Protein AF-A0A0F9U0T8-F1 (afdb_monomer)

Solvent-accessible surface area (backbone atoms only — not comparable to full-atom values): 50665 Å² total; per-residue (Å²): 118,76,75,30,65,55,41,88,56,97,38,47,54,52,81,51,51,42,60,40,40,54,47,66,80,35,53,32,35,32,36,43,49,41,18,37,53,61,64,25,24,35,30,34,29,40,19,75,61,49,60,72,49,49,51,76,75,42,76,79,44,82,46,90,36,40,76,33,27,45,15,43,36,48,37,30,53,27,59,96,43,82,56,61,40,36,38,37,39,40,41,37,47,92,76,10,25,37,33,28,36,38,33,34,68,93,72,75,42,71,53,76,79,16,61,62,41,75,38,58,37,55,65,94,44,44,43,37,24,37,30,42,19,60,66,62,33,37,39,39,43,37,36,32,26,90,64,24,60,44,25,31,38,14,85,62,86,48,65,53,50,43,81,53,54,50,88,63,75,89,57,76,93,67,93,61,67,44,69,46,46,38,49,30,62,55,93,52,38,58,14,32,32,31,42,34,36,39,43,92,74,19,23,32,30,40,33,39,37,38,59,92,74,52,40,74,48,77,32,81,72,44,76,67,25,55,60,50,93,62,80,67,64,42,48,48,28,58,24,58,38,59,90,80,46,31,37,40,37,39,34,50,27,39,70,53,30,75,76,10,27,39,40,32,34,45,31,61,50,79,92,39,71,41,78,43,49,51,82,43,71,47,41,50,35,61,48,38,45,19,28,28,38,25,62,63,72,56,28,38,38,39,37,23,22,40,22,97,43,87,87,62,45,25,39,45,30,32,35,42,14,76,61,79,37,66,50,70,52,72,80,43,72,39,63,86,67,83,37,37,57,44,39,44,48,36,58,48,27,80,52,62,33,27,60,53,58,50,39,31,38,30,75,85,80,33,31,33,28,31,29,72,85,52,36,40,83,28,26,56,70,55,62,61,35,71,70,30,65,61,42,93,56,65,31,75,47,66,71,79,50,50,54,38,45,54,39,43,43,33,79,36,45,66,26,39,33,39,40,49,44,70,45,54,53,88,55,30,39,40,31,32,31,41,19,76,56,49,52,71,49,52,47,76,77,42,82,72,52,78,93,49,46,33,80,63,49,17,32,12,39,31,50,35,44,74,22,62,90,44,81,57,55,38,35,39,36,37,34,58,38,50,82,62,21,25,40,33,33,38,36,37,31,70,86,78,72,48,66,56,74,79,29,69,57,43,92,61,65,49,93,57,55,45,55,26,26,21,32,26,42,19,59,64,60,29,35,38,39,41,39,28,22,68,41,92,85,61,47,61,53,26,32,40,13,89,61,82,57,75,52,58,43,82,52,74,46,88,77,87,66,94,71,79,51,72,48,46,58,44,50,38,50,28,69,54,94,51,38,57,14,35,29,33,44,33,41,38,48,86,69,24,23,32,30,42,33,40,39,38,61,94,74,61,45,72,49,76,38,76,77,38,76,65,27,45,65,89,63,82,83,34,67,12,64,30,61,35,61,83,80,48,25,39,36,38,26,30,57,62,36,57,66,89,43,82,63,39,41,37,36,32,34,44,32,66,48,91,92,37,75,45,79,41,47,60,79,43,78,44,67,45,34,68,46,35,25,33,44,44,39,57,60,75,62,29,37,35,40,39,31,29,43,16,91,40,71,65,38,18,29,43,28,32,35,44,10,88,59,78,36,68,51,66,56,75,77,43,77,44,62,85,74,64,64,32,35,53,64,49,63,42,56,27,69,24,57,75,40,31,23,38,44,42,61,33,34,34,29,72,89,77,25,29,37,35,31,29,52,57,50,32,46,70,58,62,80,76,80,82,73,78,79,73,85,69,81,82,74,76,88,86,76,79,83,88,68,92,68,85,85,80,87,85,82,86,83,90,77,88,87,80,84,92,81,66,86,55,80,58,79,64,86,80,87,61,98,83,70,92,84,76,88,82,80,63,78,53,71,45,53,65,48,76,60,94,90,44,79,49,78,58,84,76,93,76,91,77,69,94,82,78,72,92,50,71,66,61,51,50,53,50,41,55,41,56,77,65,55,67,59,87,68,68,66,71,48,75,50,69,45,81,92,72,79,42,70,41,40,27,36,60,75,47,65,45,81,47,79,56,92,96,42,77,46,81,47,75,42,71,48,72,54,79,82,78,80,92,82,80,89,88,81,80,90,80,136

Secondary structure (DSSP, 8-state):
-PPEEEE--SSPB---SSS--EEESSSS-EEEEEEBSSTT-EEEEEESSTTSS----EEEE--S-B-SPPEEEEGGGSTT----EEEEEEEETTTTEEEEEEEETTTTEEPPPEEEE-S---SS--EEEEEE-TTS-EEEEEE-STT-EEEEEESSTTSS-EE---TTTTS---S--EEEEEE--SSSTT-EEEEEEETTTTEEEEEEEETTTTEEEEEEEES-----SSTTS--EEEEE-TTT--EEEEEE-SSSSTT--EEEEEESSTT-EEE---SBSS-SSEEEEEEEEETTTTEEEEEEEEESSTTTSEEEEEEEESSTTSS----EE--SS-B---EE-----S-SSEEE--EEEETTTTEEEE-GGG-EEE--S-SSPPPEEEE-S--GGGTTT---S--EEESSSSS-EEEEEE--SSSP-EEEEEESSTTSS----EE-SPSS--SS--EEEEEGGGSTT----EEEEEEEETTTTEEEEEEEETTTTEEPPPEES-SSPPSS-EEEEEEEE-TTS-EEEEEEES-SS--EEEEEESSTTSS-EEE--S--S------EEEEEE--SSSTT-EEEEEEETTTTEEEEEEEETTTTEEEEEEEETT---SS---EEEEE-TTT-PEEEEEE-S-TTSS-EEEEEEEEEETTEEEE---SEEESS---EEEEE-TTT--EEEEEEESSSTTSBEEEEEEESSTTSS--PPEEESSS--B-B---B----SSS--EE--EEEETTTTEEEE-TTSSEE--S-------S-----TT------SS-----------------EE-------TT--S------PEEEEEEETTEEEEE-------TTPPP-HHHHHHHHHHHHTT-SSS--EEEEEETTTTEEEEEEEEEEEEEEETTEEEEEEEEEEE------S-------

Structure (mmCIF, N/CA/C/O backbone):
data_AF-A0A0F9U0T8-F1
#
_entry.id   AF-A0A0F9U0T8-F1
#
loop_
_atom_site.group_PDB
_atom_site.id
_atom_site.type_symbol
_atom_site.label_atom_id
_atom_site.label_alt_id
_atom_site.label_comp_id
_atom_site.label_asym_id
_atom_site.label_entity_id
_atom_site.label_seq_id
_atom_site.pdbx_PDB_ins_code
_atom_site.Cartn_x
_atom_site.Cartn_y
_atom_site.Cartn_z
_atom_site.occupancy
_atom_site.B_iso_or_equiv
_atom_site.auth_seq_id
_atom_site.auth_comp_id
_atom_site.auth_asym_id
_atom_site.auth_atom_id
_atom_site.pdbx_PDB_model_num
ATOM 1 N N . MET A 1 1 ? 10.953 -20.177 -17.430 1.00 58.25 1 MET A N 1
ATOM 2 C CA . MET A 1 1 ? 10.716 -19.459 -18.706 1.00 58.25 1 MET A CA 1
ATOM 3 C C . MET A 1 1 ? 12.069 -19.108 -19.305 1.00 58.25 1 MET A C 1
ATOM 5 O O . MET A 1 1 ? 13.049 -19.269 -18.595 1.00 58.25 1 MET A O 1
ATOM 9 N N . ALA A 1 2 ? 12.143 -18.727 -20.580 1.00 75.94 2 ALA A N 1
ATOM 10 C CA . ALA A 1 2 ? 13.414 -18.411 -21.235 1.00 75.94 2 ALA A CA 1
ATOM 11 C C . ALA A 1 2 ? 13.893 -16.990 -20.896 1.00 75.94 2 ALA A C 1
ATOM 13 O O . ALA A 1 2 ? 13.066 -16.103 -20.690 1.00 75.94 2 ALA A O 1
ATOM 14 N N . ASP A 1 3 ? 15.212 -16.795 -20.885 1.00 82.81 3 ASP A N 1
ATOM 15 C CA . ASP A 1 3 ? 15.833 -15.470 -20.827 1.00 82.81 3 ASP A CA 1
ATOM 16 C C . ASP A 1 3 ? 15.392 -14.645 -22.058 1.00 82.81 3 ASP A C 1
ATOM 18 O O . ASP A 1 3 ? 15.389 -15.150 -23.185 1.00 82.81 3 ASP A O 1
ATOM 22 N N . VAL A 1 4 ? 15.009 -13.384 -21.850 1.00 88.00 4 VAL A N 1
ATOM 23 C CA . VAL A 1 4 ? 14.620 -12.430 -22.898 1.00 88.00 4 VAL A CA 1
ATOM 24 C C . VAL A 1 4 ? 15.841 -11.616 -23.304 1.00 88.00 4 VAL A C 1
ATOM 26 O O . VAL A 1 4 ? 16.481 -10.993 -22.461 1.00 88.00 4 VAL A O 1
ATOM 29 N N . THR A 1 5 ? 16.156 -11.586 -24.596 1.00 89.50 5 THR A N 1
ATOM 30 C CA . THR A 1 5 ? 17.213 -10.728 -25.143 1.00 89.50 5 THR A CA 1
ATOM 31 C C . THR A 1 5 ? 16.779 -9.257 -25.110 1.00 89.50 5 THR A C 1
ATOM 33 O O . THR A 1 5 ? 15.804 -8.881 -25.759 1.00 89.50 5 THR A O 1
ATOM 36 N N . VAL A 1 6 ? 17.517 -8.429 -24.371 1.00 85.88 6 VAL A N 1
ATOM 37 C CA . VAL A 1 6 ? 17.358 -6.967 -24.271 1.00 85.88 6 VAL A CA 1
ATOM 38 C C . VAL A 1 6 ? 18.005 -6.273 -25.468 1.00 85.88 6 VAL A C 1
ATOM 40 O O . VAL A 1 6 ? 17.409 -5.396 -26.087 1.00 85.88 6 VAL A O 1
ATOM 43 N N . ILE A 1 7 ? 19.221 -6.694 -25.824 1.00 84.88 7 ILE A N 1
ATOM 44 C CA . ILE A 1 7 ? 19.966 -6.178 -26.976 1.00 84.88 7 ILE A CA 1
ATOM 45 C C . ILE A 1 7 ? 20.243 -7.321 -27.938 1.00 84.88 7 ILE A C 1
ATOM 47 O O . ILE A 1 7 ? 20.835 -8.314 -27.543 1.00 84.88 7 ILE A O 1
ATOM 51 N N . ASN A 1 8 ? 19.865 -7.127 -29.200 1.00 75.50 8 ASN A N 1
ATOM 52 C CA . ASN A 1 8 ? 20.314 -7.924 -30.342 1.00 75.50 8 ASN A CA 1
ATOM 53 C C . ASN A 1 8 ? 20.898 -6.978 -31.404 1.00 75.50 8 ASN A C 1
ATOM 55 O O . ASN A 1 8 ? 20.446 -6.899 -32.549 1.00 75.50 8 ASN A O 1
ATOM 59 N N . ASP A 1 9 ? 21.831 -6.135 -30.971 1.00 75.25 9 ASP A N 1
ATOM 60 C CA . ASP A 1 9 ? 22.647 -5.340 -31.872 1.00 75.25 9 ASP A CA 1
ATOM 61 C C . ASP A 1 9 ? 23.782 -6.272 -32.301 1.00 75.25 9 ASP A C 1
ATOM 63 O O . ASP A 1 9 ? 24.577 -6.690 -31.475 1.00 75.25 9 ASP A O 1
ATOM 67 N N . SER A 1 10 ? 23.850 -6.652 -33.580 1.00 63.19 10 SER A N 1
ATOM 68 C CA . SER A 1 10 ? 24.855 -7.597 -34.123 1.00 63.19 10 SER A CA 1
ATOM 69 C C . SER A 1 10 ? 26.325 -7.173 -33.935 1.00 63.19 10 SER A C 1
ATOM 71 O O . SER A 1 10 ? 27.248 -7.827 -34.423 1.00 63.19 10 SER A O 1
ATOM 73 N N . SER A 1 11 ? 26.540 -6.040 -33.277 1.00 59.94 11 SER A N 1
ATOM 74 C CA . SER A 1 11 ? 27.818 -5.555 -32.819 1.00 59.94 11 SER A CA 1
ATOM 75 C C . SER A 1 11 ? 27.923 -5.781 -31.320 1.00 59.94 11 SER A C 1
ATOM 77 O O . SER A 1 11 ? 26.994 -5.456 -30.593 1.00 59.94 11 SER A O 1
ATOM 79 N N . SER A 1 12 ? 29.050 -6.329 -30.859 1.00 57.06 12 SER A N 1
ATOM 80 C CA . SER A 1 12 ? 29.287 -6.553 -29.432 1.00 57.06 12 SER A CA 1
ATOM 81 C C . SER A 1 12 ? 28.914 -5.309 -28.606 1.00 57.06 12 SER A C 1
ATOM 83 O O . SER A 1 12 ? 28.969 -4.196 -29.111 1.00 57.06 12 SER A O 1
ATOM 85 N N . VAL A 1 13 ? 28.497 -5.435 -27.351 1.00 60.84 13 VAL A N 1
ATOM 86 C CA . VAL A 1 13 ? 28.348 -4.268 -26.457 1.00 60.84 13 VAL A CA 1
ATOM 87 C C . VAL A 1 13 ? 29.540 -4.274 -25.521 1.00 60.84 13 VAL A C 1
ATOM 89 O O . VAL A 1 13 ? 30.016 -5.325 -25.093 1.00 60.84 13 VAL A O 1
ATOM 92 N N . ASN A 1 14 ? 30.072 -3.094 -25.245 1.00 61.88 14 ASN A N 1
ATOM 93 C CA . ASN A 1 14 ? 31.057 -2.936 -24.194 1.00 61.88 14 ASN A CA 1
ATOM 94 C C . ASN A 1 14 ? 30.288 -2.318 -23.039 1.00 61.88 14 ASN A C 1
ATOM 96 O O . ASN A 1 14 ? 29.964 -1.136 -23.108 1.00 61.88 14 ASN A O 1
ATOM 100 N N . VAL A 1 15 ? 29.898 -3.142 -22.072 1.00 59.12 15 VAL A N 1
ATOM 101 C CA . VAL A 1 15 ? 29.256 -2.696 -20.836 1.00 59.12 15 VAL A CA 1
ATOM 102 C C . VAL A 1 15 ? 30.365 -2.101 -19.978 1.00 59.12 15 VAL A C 1
ATOM 104 O O . VAL A 1 15 ? 31.316 -2.805 -19.647 1.00 59.12 15 VAL A O 1
ATOM 107 N N . ALA A 1 16 ? 30.296 -0.805 -19.672 1.00 52.66 16 ALA A N 1
ATOM 108 C CA . ALA A 1 16 ? 31.170 -0.259 -18.657 1.00 52.66 16 ALA A CA 1
ATOM 109 C C . ALA A 1 16 ? 30.610 -0.729 -17.339 1.00 52.66 16 ALA A C 1
ATOM 111 O O . ALA A 1 16 ? 29.401 -0.757 -17.099 1.00 52.66 16 ALA A O 1
ATOM 112 N N . TYR A 1 17 ? 31.562 -1.066 -16.510 1.00 63.28 17 TYR A N 1
ATOM 113 C CA . TYR A 1 17 ? 31.392 -1.555 -15.172 1.00 63.28 17 TYR A CA 1
ATOM 114 C C . TYR A 1 17 ? 31.035 -0.434 -14.200 1.00 63.28 17 TYR A C 1
ATOM 116 O O . TYR A 1 17 ? 30.938 -0.694 -13.012 1.00 63.28 17 TYR A O 1
ATOM 124 N N . ASP A 1 18 ? 30.859 0.790 -14.712 1.00 63.22 18 ASP A N 1
ATOM 125 C CA . ASP A 1 18 ? 30.687 2.001 -13.942 1.00 63.22 18 ASP A CA 1
ATOM 126 C C . ASP A 1 18 ? 29.394 2.732 -14.342 1.00 63.22 18 ASP A C 1
ATOM 128 O O . ASP A 1 18 ? 29.352 3.422 -15.360 1.00 63.22 18 ASP A O 1
ATOM 132 N N . GLY A 1 19 ? 28.329 2.578 -13.545 1.00 69.00 19 GLY A N 1
ATOM 133 C CA . GLY A 1 19 ? 27.121 3.409 -13.637 1.00 69.00 19 GLY A CA 1
ATOM 134 C C . GLY A 1 19 ? 25.795 2.692 -13.919 1.00 69.00 19 GLY A C 1
ATOM 135 O O . GLY A 1 19 ? 25.726 1.554 -14.383 1.00 69.00 19 GLY A O 1
ATOM 136 N N . ARG A 1 20 ? 24.703 3.412 -13.637 1.00 85.81 20 ARG A N 1
ATOM 137 C CA . ARG A 1 20 ? 23.322 2.960 -13.866 1.00 85.81 20 ARG A CA 1
ATOM 138 C C . ARG A 1 20 ? 23.007 2.975 -15.360 1.00 85.81 20 ARG A C 1
ATOM 140 O O . ARG A 1 20 ? 23.343 3.942 -16.043 1.00 85.81 20 ARG A O 1
ATOM 147 N N . GLN A 1 21 ? 22.347 1.927 -15.854 1.00 87.31 21 GLN A N 1
ATOM 148 C CA . GLN A 1 21 ? 22.073 1.747 -17.289 1.00 87.31 21 GLN A CA 1
ATOM 149 C C . GLN A 1 21 ? 20.632 1.358 -17.613 1.00 87.31 21 GLN A C 1
ATOM 151 O O . GLN A 1 21 ? 20.220 1.541 -18.756 1.00 87.31 21 GLN A O 1
ATOM 156 N N . THR A 1 22 ? 19.845 0.856 -16.663 1.00 88.81 22 THR A N 1
ATOM 157 C CA . THR A 1 22 ? 18.412 0.621 -16.887 1.00 88.81 22 THR A CA 1
ATOM 158 C C . THR A 1 22 ? 17.590 1.649 -16.126 1.00 88.81 22 THR A C 1
ATOM 160 O O . THR A 1 22 ? 17.951 2.101 -15.041 1.00 88.81 22 THR A O 1
ATOM 163 N N . VAL A 1 23 ? 16.471 2.045 -16.724 1.00 92.00 23 VAL A N 1
ATOM 164 C CA . VAL A 1 23 ? 15.491 2.934 -16.106 1.00 92.00 23 VAL A CA 1
ATOM 165 C C . VAL A 1 23 ? 14.107 2.345 -16.294 1.00 92.00 23 VAL A C 1
ATOM 167 O O . VAL A 1 23 ? 13.657 2.142 -17.423 1.00 92.00 23 VAL A O 1
ATOM 170 N N . LYS A 1 24 ? 13.396 2.137 -15.189 1.00 90.31 24 LYS A N 1
ATOM 171 C CA . LYS A 1 24 ? 11.992 1.724 -15.193 1.00 90.31 24 LYS A CA 1
ATOM 172 C C . LYS A 1 24 ? 11.122 2.921 -14.853 1.00 90.31 24 LYS A C 1
ATOM 174 O O . LYS A 1 24 ? 11.198 3.453 -13.752 1.00 90.31 24 LYS A O 1
ATOM 179 N N . VAL A 1 25 ? 10.304 3.359 -15.810 1.00 90.88 25 VAL A N 1
ATOM 180 C CA . VAL A 1 25 ? 9.403 4.510 -15.608 1.00 90.88 25 VAL A CA 1
ATOM 181 C C . VAL A 1 25 ? 7.968 4.103 -15.296 1.00 90.88 25 VAL A C 1
ATOM 183 O O . VAL A 1 25 ? 7.149 4.963 -14.994 1.00 90.88 25 VAL A O 1
ATOM 186 N N . SER A 1 26 ? 7.653 2.812 -15.415 1.00 88.38 26 SER A N 1
ATOM 187 C CA . SER A 1 26 ? 6.406 2.166 -14.984 1.00 88.38 26 SER A CA 1
ATOM 188 C C . SER A 1 26 ? 6.579 0.641 -15.026 1.00 88.38 26 SER A C 1
ATOM 190 O O . SER A 1 26 ? 7.618 0.152 -15.480 1.00 88.38 26 SER A O 1
ATOM 192 N N . ALA A 1 27 ? 5.543 -0.109 -14.637 1.00 84.81 27 ALA A N 1
ATOM 193 C CA . ALA A 1 27 ? 5.510 -1.570 -14.740 1.00 84.81 27 ALA A CA 1
ATOM 194 C C . ALA A 1 27 ? 5.793 -2.054 -16.166 1.00 84.81 27 ALA A C 1
ATOM 196 O O . ALA A 1 27 ? 6.478 -3.055 -16.351 1.00 84.81 27 ALA A O 1
ATOM 197 N N . SER A 1 28 ? 5.290 -1.329 -17.170 1.00 89.75 28 SER A N 1
ATOM 198 C CA . SER A 1 28 ? 5.370 -1.733 -18.571 1.00 89.75 28 SER A CA 1
ATOM 199 C C . SER A 1 28 ? 6.484 -1.042 -19.358 1.00 89.75 28 SER A C 1
ATOM 201 O O . SER A 1 28 ? 6.895 -1.566 -20.386 1.00 89.75 28 SER A O 1
ATOM 203 N N . VAL A 1 29 ? 6.980 0.123 -18.935 1.00 92.31 29 VAL A N 1
ATOM 204 C CA . VAL A 1 29 ? 7.936 0.902 -19.739 1.00 92.31 29 VAL A CA 1
ATOM 205 C C . VAL A 1 29 ? 9.320 0.929 -19.110 1.00 92.31 29 VAL A C 1
ATOM 207 O O . VAL A 1 29 ? 9.524 1.571 -18.074 1.00 92.31 29 VAL A O 1
ATOM 210 N N . HIS A 1 30 ? 10.278 0.283 -19.775 1.00 92.44 30 HIS A N 1
ATOM 211 C CA . HIS A 1 30 ? 11.681 0.214 -19.359 1.00 92.44 30 HIS A CA 1
ATOM 212 C C . HIS A 1 30 ? 12.601 0.727 -20.471 1.00 92.44 30 HIS A C 1
ATOM 214 O O . HIS A 1 30 ? 12.296 0.591 -21.656 1.00 92.44 30 HIS A O 1
ATOM 220 N N . TYR A 1 31 ? 13.745 1.284 -20.093 1.00 93.94 31 TYR A N 1
ATOM 221 C CA . TYR A 1 31 ? 14.806 1.725 -20.996 1.00 93.94 31 TYR A CA 1
ATOM 222 C C . TYR A 1 31 ? 16.119 1.077 -20.580 1.00 93.94 31 TYR A C 1
ATOM 224 O O . TYR A 1 31 ? 16.398 1.017 -19.388 1.00 93.94 31 TYR A O 1
ATOM 232 N N . TYR A 1 32 ? 16.932 0.650 -21.542 1.00 92.62 32 TYR A N 1
ATOM 233 C CA . TYR A 1 32 ? 18.297 0.184 -21.299 1.00 92.62 32 TYR A CA 1
ATOM 234 C C . TYR A 1 32 ? 19.270 0.965 -22.181 1.00 92.62 32 TYR A C 1
ATOM 236 O O . TYR A 1 32 ? 19.098 1.016 -23.401 1.00 92.62 32 TYR A O 1
ATOM 244 N N . PHE A 1 33 ? 20.261 1.595 -21.557 1.00 92.06 33 PHE A N 1
ATOM 245 C CA . PHE A 1 33 ? 21.241 2.492 -22.161 1.00 92.06 33 PHE A CA 1
ATOM 246 C C . PHE A 1 33 ? 22.589 1.790 -22.278 1.00 92.06 33 PHE A C 1
ATOM 248 O O . PHE A 1 33 ? 23.049 1.155 -21.335 1.00 92.06 33 PHE A O 1
ATOM 255 N N . TYR A 1 34 ? 23.240 1.906 -23.433 1.00 89.75 34 TYR A N 1
ATOM 256 C CA . TYR A 1 34 ? 24.463 1.157 -23.706 1.00 89.75 34 TYR A CA 1
ATOM 257 C C . TYR A 1 34 ? 25.358 1.831 -24.752 1.00 89.75 34 TYR A C 1
ATOM 259 O O . TYR A 1 34 ? 24.938 2.737 -25.475 1.00 89.75 34 TYR A O 1
ATOM 267 N N . LYS A 1 35 ? 26.606 1.358 -24.856 1.00 88.00 35 LYS A N 1
ATOM 268 C CA . LYS A 1 35 ? 27.547 1.710 -25.930 1.00 88.00 35 LYS A CA 1
ATOM 269 C C . LYS A 1 35 ? 27.712 0.530 -26.887 1.00 88.00 35 LYS A C 1
ATOM 271 O O . LYS A 1 35 ? 28.253 -0.507 -26.501 1.00 88.00 35 LYS A O 1
ATOM 276 N N . ALA A 1 36 ? 27.299 0.690 -28.139 1.00 86.19 36 ALA A N 1
ATOM 277 C CA . ALA A 1 36 ? 27.540 -0.311 -29.178 1.00 86.19 36 ALA A CA 1
ATOM 278 C C . ALA A 1 36 ? 29.050 -0.452 -29.449 1.00 86.19 36 ALA A C 1
ATOM 280 O O . ALA A 1 36 ? 29.767 0.540 -29.417 1.00 86.19 36 ALA A O 1
ATOM 281 N N . VAL A 1 37 ? 29.578 -1.642 -29.744 1.00 78.25 37 VAL A N 1
ATOM 282 C CA . VAL A 1 37 ? 31.010 -1.808 -30.083 1.00 78.25 37 VAL A CA 1
ATOM 283 C C . VAL A 1 37 ? 31.277 -1.411 -31.524 1.00 78.25 37 VAL A C 1
ATOM 285 O O . VAL A 1 37 ? 32.278 -0.743 -31.793 1.00 78.25 37 VAL A O 1
ATOM 288 N N . ALA A 1 38 ? 30.403 -1.780 -32.467 1.00 76.62 38 ALA A N 1
ATOM 289 C CA . ALA A 1 38 ? 30.552 -1.322 -33.845 1.00 76.62 38 ALA A CA 1
ATOM 290 C C . ALA A 1 38 ? 30.028 0.107 -33.961 1.00 76.62 38 ALA A C 1
ATOM 292 O O . ALA A 1 38 ? 28.923 0.422 -33.529 1.00 76.62 38 ALA A O 1
ATOM 293 N N . GLY A 1 39 ? 30.850 0.987 -34.527 1.00 77.06 39 GLY A N 1
ATOM 294 C CA . GLY A 1 39 ? 30.543 2.414 -34.615 1.00 77.06 39 GLY A CA 1
ATOM 295 C C . GLY A 1 39 ? 30.698 3.172 -33.296 1.00 77.06 39 GLY A C 1
ATOM 296 O O . GLY A 1 39 ? 30.795 4.387 -33.345 1.00 77.06 39 GLY A O 1
ATOM 297 N N . LYS A 1 40 ? 30.805 2.477 -32.151 1.00 84.81 40 LYS A N 1
ATOM 298 C CA . LYS A 1 40 ? 30.962 3.051 -30.805 1.00 84.81 40 LYS A CA 1
ATOM 299 C C . LYS A 1 40 ? 29.783 3.905 -30.320 1.00 84.81 40 LYS A C 1
ATOM 301 O O . LYS A 1 40 ? 29.897 4.508 -29.266 1.00 84.81 40 LYS A O 1
ATOM 306 N N . ASP A 1 41 ? 28.660 3.945 -31.034 1.00 89.44 41 ASP A N 1
ATOM 307 C CA . ASP A 1 41 ? 27.520 4.812 -30.712 1.00 89.44 41 ASP A CA 1
ATOM 308 C C . ASP A 1 41 ? 26.954 4.579 -29.301 1.00 89.44 41 ASP A C 1
ATOM 310 O O . ASP A 1 41 ? 26.827 3.441 -28.842 1.00 89.44 41 ASP A O 1
ATOM 314 N N . VAL A 1 42 ? 26.506 5.662 -28.663 1.00 91.44 42 VAL A N 1
ATOM 315 C CA . VAL A 1 42 ? 25.689 5.600 -27.444 1.00 91.44 42 VAL A CA 1
ATOM 316 C C . VAL A 1 42 ? 24.232 5.443 -27.857 1.00 91.44 42 VAL A C 1
ATOM 318 O O . VAL A 1 42 ? 23.713 6.245 -28.642 1.00 91.44 42 VAL A O 1
ATOM 321 N N . LYS A 1 43 ? 23.567 4.409 -27.346 1.00 93.31 43 LYS A N 1
ATOM 322 C CA . LYS A 1 43 ? 22.212 4.017 -27.741 1.00 93.31 43 LYS A CA 1
ATOM 323 C C . LYS A 1 43 ? 21.336 3.712 -26.529 1.00 93.31 43 LYS A C 1
ATOM 325 O O . LYS A 1 43 ? 21.835 3.512 -25.422 1.00 93.31 43 LYS A O 1
ATOM 330 N N . TYR A 1 44 ? 20.030 3.636 -26.763 1.00 94.62 44 TYR A N 1
ATOM 331 C CA . TYR A 1 44 ? 19.103 2.964 -25.860 1.00 94.62 44 TYR A CA 1
ATOM 332 C C . TYR A 1 44 ? 18.162 2.026 -26.618 1.00 94.62 44 TYR A C 1
ATOM 334 O O . TYR A 1 44 ? 17.890 2.223 -27.802 1.00 94.62 44 TYR A O 1
ATOM 342 N N . VAL A 1 45 ? 17.642 1.023 -25.919 1.00 94.56 45 VAL A N 1
ATOM 343 C CA . VAL A 1 45 ? 16.460 0.247 -26.318 1.00 94.56 45 VAL A CA 1
ATOM 344 C C . VAL A 1 45 ? 15.345 0.491 -25.309 1.00 94.56 45 VAL A C 1
ATOM 346 O O . VAL A 1 45 ? 15.602 0.817 -24.150 1.00 94.56 45 VAL A O 1
ATOM 349 N N . LYS A 1 46 ? 14.098 0.360 -25.759 1.00 95.50 46 LYS A N 1
ATOM 350 C CA . LYS A 1 46 ? 12.899 0.561 -24.940 1.00 95.50 46 LYS A CA 1
ATOM 351 C C . LYS A 1 46 ? 12.048 -0.698 -24.964 1.00 95.50 46 LYS A C 1
ATOM 353 O O . LYS A 1 46 ? 11.806 -1.244 -26.038 1.00 95.50 46 LYS A O 1
ATOM 358 N N . SER A 1 47 ? 11.552 -1.105 -23.807 1.00 94.75 47 SER A N 1
ATOM 359 C CA . SER A 1 47 ? 10.438 -2.040 -23.688 1.00 94.75 47 SER A CA 1
ATOM 360 C C . SER A 1 47 ? 9.166 -1.278 -23.316 1.00 94.75 47 SER A C 1
ATOM 362 O O . SER A 1 47 ? 9.216 -0.291 -22.581 1.00 94.75 47 SER A O 1
ATOM 364 N N . SER A 1 48 ? 8.028 -1.719 -23.849 1.00 94.88 48 SER A N 1
ATOM 365 C CA . SER A 1 48 ? 6.693 -1.191 -23.531 1.00 94.88 48 SER A CA 1
ATOM 366 C C . SER A 1 48 ? 5.759 -2.241 -22.921 1.00 94.88 48 SER A C 1
ATOM 368 O O . SER A 1 48 ? 4.568 -1.982 -22.763 1.00 94.88 48 SER A O 1
ATOM 370 N N . ASP A 1 49 ? 6.287 -3.423 -22.611 1.00 90.44 49 ASP A N 1
ATOM 371 C CA . ASP A 1 49 ? 5.571 -4.591 -22.094 1.00 90.44 49 ASP A CA 1
ATOM 372 C C . ASP A 1 49 ? 6.275 -5.210 -20.872 1.00 90.44 49 ASP A C 1
ATOM 374 O O . ASP A 1 49 ? 6.196 -6.411 -20.628 1.00 90.44 49 ASP A O 1
ATOM 378 N N . GLY A 1 50 ? 6.970 -4.377 -20.097 1.00 87.38 50 GLY A N 1
ATOM 379 C CA . GLY A 1 50 ? 7.599 -4.768 -18.839 1.00 87.38 50 GLY A CA 1
ATOM 380 C C . GLY A 1 50 ? 8.848 -5.619 -19.024 1.00 87.38 50 GLY A C 1
ATOM 381 O O . GLY A 1 50 ? 9.178 -6.399 -18.142 1.00 87.38 50 GLY A O 1
ATOM 382 N N . GLY A 1 51 ? 9.528 -5.497 -20.164 1.00 89.25 51 GLY A N 1
ATOM 383 C CA . GLY A 1 51 ? 10.745 -6.237 -20.478 1.00 89.25 51 GLY A CA 1
ATOM 384 C C . GLY A 1 51 ? 10.504 -7.545 -21.233 1.00 89.25 51 GLY A C 1
ATOM 385 O O . GLY A 1 51 ? 11.454 -8.314 -21.376 1.00 89.25 51 GLY A O 1
ATOM 386 N N . ALA A 1 52 ? 9.279 -7.817 -21.710 1.00 89.38 52 ALA A N 1
ATOM 387 C CA . ALA A 1 52 ? 8.974 -9.026 -22.486 1.00 89.38 52 ALA A CA 1
ATOM 388 C C . ALA A 1 52 ? 9.505 -8.955 -23.916 1.00 89.38 52 ALA A C 1
ATOM 390 O O . ALA A 1 52 ? 9.976 -9.957 -24.458 1.00 89.38 52 ALA A O 1
ATOM 391 N N . THR A 1 53 ? 9.465 -7.769 -24.513 1.00 92.94 53 THR A N 1
ATOM 392 C CA . THR A 1 53 ? 10.085 -7.461 -25.795 1.00 92.94 53 THR A CA 1
ATOM 393 C C . THR A 1 53 ? 10.784 -6.107 -25.741 1.00 92.94 53 THR A C 1
ATOM 395 O O . THR A 1 53 ? 10.418 -5.212 -24.975 1.00 92.94 53 THR A O 1
ATOM 398 N N . TRP A 1 54 ? 11.817 -5.961 -26.570 1.00 93.56 54 TRP A N 1
ATOM 399 C CA . TRP A 1 54 ? 12.618 -4.746 -26.668 1.00 93.56 54 TRP A CA 1
ATOM 400 C C . TRP A 1 54 ? 12.588 -4.226 -28.102 1.00 93.56 54 TRP A C 1
ATOM 402 O O . TRP A 1 54 ? 12.747 -4.979 -29.065 1.00 93.56 54 TRP A O 1
ATOM 412 N N . GLY A 1 55 ? 12.322 -2.928 -28.239 1.00 93.88 55 GLY A N 1
ATOM 413 C CA . GLY A 1 55 ? 12.256 -2.237 -29.519 1.00 93.88 55 GLY A CA 1
ATOM 414 C C . GLY A 1 55 ? 13.619 -2.102 -30.201 1.00 93.88 55 GLY A C 1
ATOM 415 O O . GLY A 1 55 ? 14.659 -2.498 -29.679 1.00 93.88 55 GLY A O 1
ATOM 416 N N . SER A 1 56 ? 13.621 -1.506 -31.394 1.00 93.81 56 SER A N 1
ATOM 417 C CA . SER A 1 56 ? 14.864 -1.233 -32.120 1.00 93.81 56 SER A CA 1
ATOM 418 C C . SER A 1 56 ? 15.741 -0.206 -31.386 1.00 93.81 56 SER A C 1
ATOM 420 O O . SER A 1 56 ? 15.199 0.753 -30.833 1.00 93.81 56 SER A O 1
ATOM 422 N N . PRO A 1 57 ? 17.081 -0.352 -31.425 1.00 93.50 57 PRO A N 1
ATOM 423 C CA . PRO A 1 57 ? 17.990 0.627 -30.846 1.00 93.50 57 PRO A CA 1
ATOM 424 C C . PRO A 1 57 ? 17.809 2.039 -31.403 1.00 93.50 57 PRO A C 1
ATOM 426 O O . PRO A 1 57 ? 17.716 2.233 -32.617 1.00 93.50 57 PRO A O 1
ATOM 429 N N . VAL A 1 58 ? 17.848 3.029 -30.515 1.00 95.00 58 VAL A N 1
ATOM 430 C CA . VAL A 1 58 ? 17.825 4.457 -30.843 1.00 95.00 58 VAL A CA 1
ATOM 431 C C . VAL A 1 58 ? 19.177 5.069 -30.499 1.00 95.00 58 VAL A C 1
ATOM 433 O O . VAL A 1 58 ? 19.637 4.982 -29.362 1.00 95.00 58 VAL A O 1
ATOM 436 N N . THR A 1 59 ? 19.818 5.712 -31.476 1.00 94.56 59 THR A N 1
ATOM 437 C CA . THR A 1 59 ? 21.096 6.404 -31.269 1.00 94.56 59 THR A CA 1
ATOM 438 C C . THR A 1 59 ? 20.885 7.708 -30.504 1.00 94.56 59 THR A C 1
ATOM 440 O O . THR A 1 59 ? 20.229 8.627 -30.991 1.00 94.56 59 THR A O 1
ATOM 443 N N . ILE A 1 60 ? 21.490 7.801 -29.322 1.00 94.38 60 ILE A N 1
ATOM 444 C CA . ILE A 1 60 ? 21.585 9.028 -28.521 1.00 94.38 60 ILE A CA 1
ATOM 445 C C . ILE A 1 60 ? 22.657 9.930 -29.118 1.00 94.38 60 ILE A C 1
ATOM 447 O O . ILE A 1 60 ? 22.457 11.134 -29.286 1.00 94.38 60 ILE A O 1
ATOM 451 N N . ALA A 1 61 ? 23.794 9.328 -29.459 1.00 91.44 61 ALA A N 1
ATOM 452 C CA . ALA A 1 61 ? 24.939 10.036 -29.979 1.00 91.44 61 ALA A CA 1
ATOM 453 C C . ALA A 1 61 ? 25.783 9.137 -30.889 1.00 91.44 61 ALA A C 1
ATOM 455 O O . ALA A 1 61 ? 26.072 7.993 -30.542 1.00 91.44 61 ALA A O 1
ATOM 456 N N . SER A 1 62 ? 26.204 9.687 -32.031 1.00 87.88 62 SER A N 1
ATOM 457 C CA . SER A 1 62 ? 27.074 9.015 -33.000 1.00 87.88 62 SER A CA 1
ATOM 458 C C . SER A 1 62 ? 28.429 9.707 -33.093 1.00 87.88 62 SER A C 1
ATOM 460 O O . SER A 1 62 ? 28.484 10.918 -33.314 1.00 87.88 62 SER A O 1
ATOM 462 N N . ALA A 1 63 ? 29.516 8.957 -32.963 1.00 73.88 63 ALA A N 1
ATOM 463 C CA . ALA A 1 63 ? 30.883 9.451 -33.070 1.00 73.88 63 ALA A CA 1
ATOM 464 C C . ALA A 1 63 ? 31.810 8.273 -33.353 1.00 73.88 63 ALA A C 1
ATOM 466 O O . ALA A 1 63 ? 31.571 7.166 -32.888 1.00 73.88 63 ALA A O 1
ATOM 467 N N . THR A 1 64 ? 32.904 8.511 -34.074 1.00 69.50 64 THR A N 1
ATOM 468 C CA . THR A 1 64 ? 33.847 7.444 -34.436 1.00 69.50 64 THR A CA 1
ATOM 469 C C . THR A 1 64 ? 34.560 6.825 -33.238 1.00 69.50 64 THR A C 1
ATOM 471 O O . THR A 1 64 ? 35.038 5.701 -33.360 1.00 69.50 64 THR A O 1
ATOM 474 N N . ASN A 1 65 ? 34.626 7.521 -32.097 1.00 72.12 65 ASN A N 1
ATOM 475 C CA . ASN A 1 65 ? 35.307 7.050 -30.900 1.00 72.12 65 ASN A CA 1
ATOM 476 C C . ASN A 1 65 ? 34.586 7.494 -29.607 1.00 72.12 65 ASN A C 1
ATOM 478 O O . ASN A 1 65 ? 34.913 8.523 -29.038 1.00 72.12 65 ASN A O 1
ATOM 482 N N . PHE A 1 66 ? 33.614 6.737 -29.102 1.00 77.19 66 PHE A N 1
ATOM 483 C CA . PHE A 1 66 ? 33.253 6.845 -27.679 1.00 77.19 66 PHE A CA 1
ATOM 484 C C . PHE A 1 66 ? 34.172 5.949 -26.861 1.00 77.19 66 PHE A C 1
ATOM 486 O O . PHE A 1 66 ? 34.472 4.826 -27.286 1.00 77.19 66 PHE A O 1
ATOM 493 N N . ILE A 1 67 ? 34.625 6.451 -25.714 1.00 71.62 67 ILE A N 1
ATOM 494 C CA . ILE A 1 67 ? 35.537 5.701 -24.850 1.00 71.62 67 ILE A CA 1
ATOM 495 C C . ILE A 1 67 ? 34.703 4.893 -23.848 1.00 71.62 67 ILE A C 1
ATOM 497 O O . ILE A 1 67 ? 34.810 3.669 -23.874 1.00 71.62 67 ILE A O 1
ATOM 501 N N . GLY A 1 68 ? 33.701 5.498 -23.189 1.00 74.69 68 GLY A N 1
ATOM 502 C CA . GLY A 1 68 ? 32.939 4.905 -22.074 1.00 74.69 68 GLY A CA 1
ATOM 503 C C . GLY A 1 68 ? 31.452 4.624 -22.292 1.00 74.69 68 GLY A C 1
ATOM 504 O O . GLY A 1 68 ? 30.862 5.063 -23.277 1.00 74.69 68 GLY A O 1
ATOM 505 N N . VAL A 1 69 ? 30.834 3.869 -21.375 1.00 80.38 69 VAL A N 1
ATOM 506 C CA . VAL A 1 69 ? 29.367 3.682 -21.373 1.00 80.38 69 VAL A CA 1
ATOM 507 C C . VAL A 1 69 ? 28.682 4.870 -20.719 1.00 80.38 69 VAL A C 1
ATOM 509 O O . VAL A 1 69 ? 29.260 5.481 -19.821 1.00 80.38 69 VAL A O 1
ATOM 512 N N . PRO A 1 70 ? 27.477 5.237 -21.187 1.00 90.38 70 PRO A N 1
ATOM 513 C CA . PRO A 1 70 ? 26.691 6.267 -20.536 1.00 90.38 70 PRO A CA 1
ATOM 514 C C . PRO A 1 70 ? 26.400 5.950 -19.068 1.00 90.38 70 PRO A C 1
ATOM 516 O O . PRO A 1 70 ? 26.070 4.819 -18.720 1.00 90.38 70 PRO A O 1
ATOM 519 N N . THR A 1 71 ? 26.408 6.994 -18.247 1.00 91.56 71 THR A N 1
ATOM 520 C CA . THR A 1 71 ? 25.758 6.992 -16.935 1.00 91.56 71 THR A CA 1
ATOM 521 C C . THR A 1 71 ? 24.413 7.696 -17.055 1.00 91.56 71 THR A C 1
ATOM 523 O O . THR A 1 71 ? 24.291 8.663 -17.821 1.00 91.56 71 THR A O 1
ATOM 526 N N . VAL A 1 72 ? 23.394 7.204 -16.347 1.00 94.50 72 VAL A N 1
ATOM 527 C CA . VAL A 1 72 ? 22.049 7.788 -16.391 1.00 94.50 72 VAL A CA 1
ATOM 528 C C . VAL A 1 72 ? 21.523 8.157 -15.015 1.00 94.50 72 VAL A C 1
ATOM 530 O O . VAL A 1 72 ? 21.869 7.533 -14.012 1.00 94.50 72 VAL A O 1
ATOM 533 N N . TRP A 1 73 ? 20.633 9.148 -14.985 1.00 9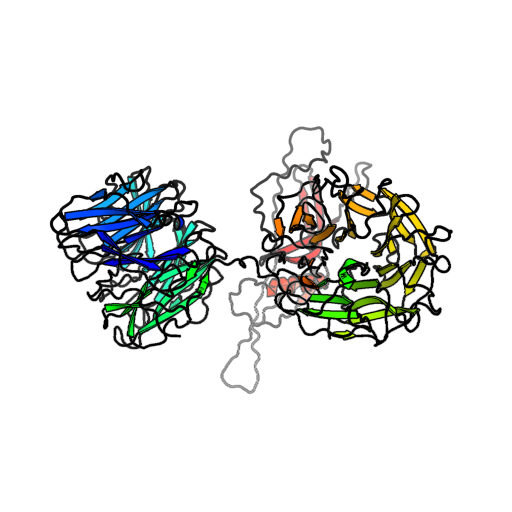5.62 73 TRP A N 1
ATOM 534 C CA . TRP A 1 73 ? 19.820 9.468 -13.816 1.00 95.62 73 TRP A CA 1
ATOM 535 C C . TRP A 1 73 ? 18.397 9.819 -14.232 1.00 95.62 73 TRP A C 1
ATOM 537 O O . TRP A 1 73 ? 18.185 10.706 -15.059 1.00 95.62 73 TRP A O 1
ATOM 547 N N . TYR A 1 74 ? 17.409 9.135 -13.661 1.00 96.25 74 TYR A N 1
ATOM 548 C CA . TYR A 1 74 ? 16.003 9.468 -13.865 1.00 96.25 74 TYR A CA 1
ATOM 549 C C . TYR A 1 74 ? 15.546 10.481 -12.818 1.00 96.25 74 TYR A C 1
ATOM 551 O O . TYR A 1 74 ? 15.821 10.301 -11.638 1.00 96.25 74 TYR A O 1
ATOM 559 N N . ASP A 1 75 ? 14.816 11.523 -13.229 1.00 96.38 75 ASP A N 1
ATOM 560 C CA . ASP A 1 75 ? 14.322 12.564 -12.314 1.00 96.38 75 ASP A CA 1
ATOM 561 C C . ASP A 1 75 ? 13.696 11.986 -11.032 1.00 96.38 75 ASP A C 1
ATOM 563 O O . ASP A 1 75 ? 14.006 12.458 -9.943 1.00 96.38 75 ASP A O 1
ATOM 567 N N . LYS A 1 76 ? 12.866 10.938 -11.143 1.00 94.00 76 LYS A N 1
ATOM 568 C CA . LYS A 1 76 ? 12.146 10.350 -9.997 1.00 94.00 76 LYS A CA 1
ATOM 569 C C . LYS A 1 76 ? 12.985 9.424 -9.121 1.00 94.00 76 LYS A C 1
ATOM 571 O O . LYS A 1 76 ? 12.455 8.898 -8.148 1.00 94.00 76 LYS A O 1
ATOM 576 N N . TRP A 1 77 ? 14.257 9.198 -9.444 1.00 94.31 77 TRP A N 1
ATOM 577 C CA . TRP A 1 77 ? 15.195 8.568 -8.508 1.00 94.31 77 TRP A CA 1
ATOM 578 C C . TRP A 1 77 ? 15.549 9.507 -7.358 1.00 94.31 77 TRP A C 1
ATOM 580 O O . TRP A 1 77 ? 15.861 9.048 -6.267 1.00 94.31 77 TRP A O 1
ATOM 590 N N . THR A 1 78 ? 15.419 10.818 -7.562 1.00 95.75 78 THR A N 1
ATOM 591 C CA . THR A 1 78 ? 15.590 11.805 -6.499 1.00 95.75 78 THR A CA 1
ATOM 592 C C . THR A 1 78 ? 14.285 11.974 -5.713 1.00 95.75 78 THR A C 1
ATOM 594 O O . THR A 1 78 ? 13.257 12.311 -6.314 1.00 95.75 78 THR A O 1
ATOM 597 N N . PRO A 1 79 ? 14.293 11.811 -4.379 1.00 93.38 79 PRO A N 1
ATOM 598 C CA . PRO A 1 79 ? 13.112 12.064 -3.561 1.00 93.38 79 PRO A CA 1
ATOM 599 C C . PRO A 1 79 ? 12.538 13.472 -3.762 1.00 93.38 79 PRO A C 1
ATOM 601 O O . PRO A 1 79 ? 13.268 14.460 -3.863 1.00 93.38 79 PRO A O 1
ATOM 604 N N . GLY A 1 80 ? 11.210 13.560 -3.852 1.00 91.25 80 GLY A N 1
ATOM 605 C CA . GLY A 1 80 ? 10.477 14.812 -4.078 1.00 91.25 80 GLY A CA 1
ATOM 606 C C . GLY A 1 80 ? 10.473 15.327 -5.525 1.00 91.25 80 GLY A C 1
ATOM 607 O O . GLY A 1 80 ? 9.698 16.230 -5.845 1.00 91.25 80 GLY A O 1
ATOM 608 N N . GLN A 1 81 ? 11.272 14.753 -6.429 1.00 94.00 81 GLN A N 1
ATOM 609 C CA . GLN A 1 81 ? 11.288 15.143 -7.839 1.00 94.00 81 GLN A CA 1
ATOM 610 C C . GLN A 1 81 ? 10.230 14.367 -8.640 1.00 94.00 81 GLN A C 1
ATOM 612 O O . GLN A 1 81 ? 10.097 13.150 -8.537 1.00 94.00 81 GLN A O 1
ATOM 617 N N . THR A 1 82 ? 9.467 15.081 -9.473 1.00 92.81 82 THR A N 1
ATOM 618 C CA . THR A 1 82 ? 8.330 14.525 -10.243 1.00 92.81 82 THR A CA 1
ATOM 619 C C . THR A 1 82 ? 8.543 14.539 -11.757 1.00 92.81 82 THR A C 1
ATOM 621 O O . THR A 1 82 ? 7.653 14.148 -12.518 1.00 92.81 82 THR A O 1
ATOM 624 N N . GLY A 1 83 ? 9.712 14.998 -12.209 1.00 93.75 83 GLY A N 1
ATOM 625 C CA . GLY A 1 83 ? 10.043 15.115 -13.625 1.00 93.75 83 GLY A CA 1
ATOM 626 C C . GLY A 1 83 ? 10.053 13.771 -14.366 1.00 93.75 83 GLY A C 1
ATOM 627 O O . GLY A 1 83 ? 10.039 12.695 -13.772 1.00 93.75 83 GLY A O 1
ATOM 628 N N . ASN A 1 84 ? 10.041 13.836 -15.698 1.00 95.00 84 ASN A N 1
ATOM 629 C CA . ASN A 1 84 ? 10.018 12.662 -16.580 1.00 95.00 84 ASN A CA 1
ATOM 630 C C . ASN A 1 84 ? 11.233 12.620 -17.521 1.00 95.00 84 ASN A C 1
ATOM 632 O O . ASN A 1 84 ? 11.153 12.035 -18.603 1.00 95.00 84 ASN A O 1
ATOM 636 N N . LEU A 1 85 ? 12.334 13.274 -17.149 1.00 97.44 85 LEU A N 1
ATOM 637 C CA . LEU A 1 85 ? 13.574 13.232 -17.914 1.00 97.44 85 LEU A CA 1
ATOM 638 C C . LEU A 1 85 ? 14.477 12.115 -17.395 1.00 97.44 85 LEU A C 1
ATOM 640 O O . LEU A 1 85 ? 14.684 11.976 -16.189 1.00 97.44 85 LEU A O 1
ATOM 644 N N . ILE A 1 86 ? 15.036 11.346 -18.327 1.00 97.62 86 ILE A N 1
ATOM 645 C CA . ILE A 1 86 ? 16.223 10.526 -18.087 1.00 97.62 86 ILE A CA 1
ATOM 646 C C . ILE A 1 86 ? 17.417 11.318 -18.596 1.00 97.62 86 ILE A C 1
ATOM 648 O O . ILE A 1 86 ? 17.505 11.601 -19.789 1.00 97.62 86 ILE A O 1
ATOM 652 N N . HIS A 1 87 ? 18.317 11.688 -17.700 1.00 97.81 87 HIS A N 1
ATOM 653 C CA . HIS A 1 87 ? 19.556 12.384 -18.024 1.00 97.81 87 HIS A CA 1
ATOM 654 C C . HIS A 1 87 ? 20.633 11.358 -18.353 1.00 97.81 87 HIS A C 1
ATOM 656 O O . HIS A 1 87 ? 20.702 10.320 -17.701 1.00 97.81 87 HIS A O 1
ATOM 662 N N . VAL A 1 88 ? 21.434 11.627 -19.380 1.00 96.50 88 VAL A N 1
ATOM 663 C CA . VAL A 1 88 ? 22.447 10.713 -19.914 1.00 96.50 88 VAL A CA 1
ATOM 664 C C . VAL A 1 88 ? 23.742 11.490 -20.111 1.00 96.50 88 VAL A C 1
ATOM 666 O O . VAL A 1 88 ? 23.781 12.428 -20.912 1.00 96.50 88 VAL A O 1
ATOM 669 N N . ALA A 1 89 ? 24.804 11.087 -19.416 1.00 94.75 89 ALA A N 1
ATOM 670 C CA . ALA A 1 89 ? 26.144 11.642 -19.586 1.00 94.75 89 ALA A CA 1
ATOM 671 C C . ALA A 1 89 ? 27.097 10.606 -20.201 1.00 94.75 89 ALA A C 1
ATOM 673 O O . ALA A 1 89 ? 27.020 9.423 -19.877 1.00 94.75 89 ALA A O 1
ATOM 674 N N . TYR A 1 90 ? 27.976 11.035 -21.111 1.00 92.12 90 TYR A N 1
ATOM 675 C CA . TYR A 1 90 ? 28.895 10.150 -21.844 1.00 92.12 90 TYR A CA 1
ATOM 676 C C . TYR A 1 90 ? 30.170 10.868 -22.322 1.00 92.12 90 TYR A C 1
ATOM 678 O O . TYR A 1 90 ? 30.154 12.073 -22.577 1.00 92.12 90 TYR A O 1
ATOM 686 N N . ALA A 1 91 ? 31.257 10.108 -22.505 1.00 88.69 91 ALA A N 1
ATOM 687 C CA . ALA A 1 91 ? 32.569 10.601 -22.945 1.00 88.69 91 ALA A CA 1
ATOM 688 C C . ALA A 1 91 ? 32.844 10.330 -24.438 1.00 88.69 91 ALA A C 1
ATOM 690 O O . ALA A 1 91 ? 32.517 9.252 -24.947 1.00 88.69 91 ALA A O 1
ATOM 691 N N . ARG A 1 92 ? 33.503 11.264 -25.141 1.00 85.25 92 ARG A N 1
ATOM 692 C CA . ARG A 1 92 ? 33.994 11.076 -26.527 1.00 85.25 92 ARG A CA 1
ATOM 693 C C . ARG A 1 92 ? 35.499 11.303 -26.646 1.00 85.25 92 ARG A C 1
ATOM 695 O O . ARG A 1 92 ? 36.032 12.221 -26.038 1.00 85.25 92 ARG A O 1
ATOM 702 N N . ASP A 1 93 ? 36.125 10.531 -27.527 1.00 73.19 93 ASP A N 1
ATOM 703 C CA . ASP A 1 93 ? 37.510 10.664 -27.999 1.00 73.19 93 ASP A CA 1
ATOM 704 C C . ASP A 1 93 ? 37.569 11.505 -29.285 1.00 73.19 93 ASP A C 1
ATOM 706 O O . ASP A 1 93 ? 36.696 11.419 -30.159 1.00 73.19 93 ASP A O 1
ATOM 710 N N . GLY A 1 94 ? 38.604 12.335 -29.405 1.00 65.56 94 GLY A N 1
ATOM 711 C CA . GLY A 1 94 ? 38.952 13.118 -30.593 1.00 65.56 94 GLY A CA 1
ATOM 712 C C . GLY A 1 94 ? 38.306 14.506 -30.672 1.00 65.56 94 GLY A C 1
ATOM 713 O O . GLY A 1 94 ? 38.798 15.363 -31.405 1.00 65.56 94 GLY A O 1
ATOM 714 N N . VAL A 1 95 ? 37.221 14.737 -29.924 1.00 63.00 95 VAL A N 1
ATOM 715 C CA . VAL A 1 95 ? 36.717 16.080 -29.538 1.00 63.00 95 VAL A CA 1
ATOM 716 C C . VAL A 1 95 ? 36.803 16.277 -28.024 1.00 63.00 95 VAL A C 1
ATOM 718 O O . VAL A 1 95 ? 36.540 17.367 -27.534 1.00 63.00 95 VAL A O 1
ATOM 721 N N . ASP A 1 96 ? 37.227 15.220 -27.333 1.00 71.31 96 ASP A N 1
ATOM 722 C CA . ASP A 1 96 ? 37.744 15.232 -25.988 1.00 71.31 96 ASP A CA 1
ATOM 723 C C . ASP A 1 96 ? 36.891 16.013 -24.986 1.00 71.31 96 ASP A C 1
ATOM 725 O O . ASP A 1 96 ? 37.131 17.182 -24.687 1.00 71.31 96 ASP A O 1
ATOM 729 N N . GLY A 1 97 ? 35.850 15.359 -24.486 1.00 86.12 97 GLY A N 1
ATOM 730 C CA . GLY A 1 97 ? 35.012 15.961 -23.467 1.00 86.12 97 GLY A CA 1
ATOM 731 C C . GLY A 1 97 ? 33.944 15.031 -22.922 1.00 86.12 97 GLY A C 1
ATOM 732 O O . GLY A 1 97 ? 33.709 13.928 -23.433 1.00 86.12 97 GLY A O 1
ATOM 733 N N . MET A 1 98 ? 33.274 15.534 -21.890 1.00 90.69 98 MET A N 1
ATOM 734 C CA . MET A 1 98 ? 32.066 14.955 -21.320 1.00 90.69 98 MET A CA 1
ATOM 735 C C . MET A 1 98 ? 30.849 15.675 -21.887 1.00 90.69 98 MET A C 1
ATOM 737 O O . MET A 1 98 ? 30.814 16.904 -21.961 1.00 90.69 98 MET A O 1
ATOM 741 N N . TYR A 1 99 ? 29.834 14.913 -22.272 1.00 93.69 99 TYR A N 1
ATOM 742 C CA . TYR A 1 99 ? 28.631 15.420 -22.925 1.00 93.69 99 TYR A CA 1
ATOM 743 C C . TYR A 1 99 ? 27.377 14.948 -22.207 1.00 93.69 99 TYR A C 1
ATOM 745 O O . TYR A 1 99 ? 27.391 13.932 -21.516 1.00 93.69 99 TYR A O 1
ATOM 753 N N . HIS A 1 100 ? 26.289 15.684 -22.416 1.00 96.12 100 HIS A N 1
ATOM 754 C CA . HIS A 1 100 ? 24.989 15.432 -21.815 1.00 96.12 100 HIS A CA 1
ATOM 755 C C . HIS A 1 100 ? 23.861 15.480 -22.852 1.00 96.12 100 HIS A C 1
ATOM 757 O O . HIS A 1 100 ? 23.832 16.361 -23.719 1.00 96.12 100 HIS A O 1
ATOM 763 N N . ARG A 1 101 ? 22.883 14.582 -22.703 1.00 97.50 101 ARG A N 1
ATOM 764 C CA . ARG A 1 101 ? 21.541 14.677 -23.296 1.00 97.50 101 ARG A CA 1
ATOM 765 C C . ARG A 1 101 ? 20.499 14.198 -22.297 1.00 97.50 101 ARG A C 1
ATOM 767 O O . ARG A 1 101 ? 20.789 13.334 -21.481 1.00 97.50 101 ARG A O 1
ATOM 774 N N . SER A 1 102 ? 19.269 14.679 -22.428 1.00 97.94 102 SER A N 1
ATOM 775 C CA . SER A 1 102 ? 18.120 14.116 -21.722 1.00 97.94 102 SER A CA 1
ATOM 776 C C . SER A 1 102 ? 17.117 13.478 -22.684 1.00 97.94 102 SER A C 1
ATOM 778 O O . SER A 1 102 ? 17.020 13.854 -23.854 1.00 97.94 102 SER A O 1
ATOM 780 N N . LEU A 1 103 ? 16.385 12.482 -22.190 1.00 98.12 103 LEU A N 1
ATOM 781 C CA . LEU A 1 103 ? 15.291 11.794 -22.866 1.00 98.12 103 LEU A CA 1
ATOM 782 C C . LEU A 1 103 ? 13.989 12.073 -22.112 1.00 98.12 103 LEU A C 1
ATOM 784 O O . LEU A 1 103 ? 13.852 11.692 -20.950 1.00 98.12 103 LEU A O 1
ATOM 788 N N . LEU A 1 104 ? 13.019 12.702 -22.776 1.00 97.50 104 LEU A N 1
ATOM 789 C CA . LEU A 1 104 ? 11.671 12.875 -22.239 1.00 97.50 104 LEU A CA 1
ATOM 790 C C . LEU A 1 104 ? 10.847 11.607 -22.478 1.00 97.50 104 LEU A C 1
ATOM 792 O O . LEU A 1 104 ? 10.465 11.319 -23.613 1.00 97.50 104 LEU A O 1
ATOM 796 N N . THR A 1 105 ? 10.525 10.874 -21.415 1.00 95.50 105 THR A N 1
ATOM 797 C CA . THR A 1 105 ? 9.957 9.516 -21.525 1.00 95.50 105 THR A CA 1
ATOM 798 C C . THR A 1 105 ? 8.507 9.466 -22.002 1.00 95.50 105 THR A C 1
ATOM 800 O O . THR A 1 105 ? 8.050 8.439 -22.495 1.00 95.50 105 THR A O 1
ATOM 803 N N . THR A 1 106 ? 7.782 10.585 -21.936 1.00 93.06 106 THR A N 1
ATOM 804 C CA . THR A 1 106 ? 6.409 10.684 -22.460 1.00 93.06 106 THR A CA 1
ATOM 805 C C . THR A 1 106 ? 6.350 10.783 -23.984 1.00 93.06 106 THR A C 1
ATOM 807 O O . THR A 1 106 ? 5.325 10.448 -24.571 1.00 93.06 106 THR A O 1
ATOM 810 N N . ALA A 1 107 ? 7.427 11.245 -24.624 1.00 94.12 107 ALA A N 1
ATOM 811 C CA . ALA A 1 107 ? 7.494 11.463 -26.070 1.00 94.12 107 ALA A CA 1
ATOM 812 C C . ALA A 1 107 ? 8.662 10.727 -26.747 1.00 94.12 107 ALA A C 1
ATOM 814 O O . ALA A 1 107 ? 8.827 10.853 -27.958 1.00 94.12 107 ALA A O 1
ATOM 815 N N . ASP A 1 108 ? 9.493 10.019 -25.973 1.00 96.31 108 ASP A N 1
ATOM 816 C CA . ASP A 1 108 ? 10.777 9.446 -26.400 1.00 96.31 108 ASP A CA 1
ATOM 817 C C . ASP A 1 108 ? 11.670 10.461 -27.147 1.00 96.31 108 ASP A C 1
ATOM 819 O O . ASP A 1 108 ? 12.409 10.125 -28.074 1.00 96.31 108 ASP A O 1
ATOM 823 N N . ALA A 1 109 ? 11.590 11.734 -26.747 1.00 96.69 109 ALA A N 1
ATOM 824 C CA . ALA A 1 109 ? 12.270 12.837 -27.415 1.00 96.69 109 ALA A CA 1
ATOM 825 C C . ALA A 1 109 ? 13.610 13.151 -26.736 1.00 96.69 109 ALA A C 1
ATOM 827 O O . ALA A 1 109 ? 13.648 13.434 -25.537 1.00 96.69 109 ALA A O 1
ATOM 828 N N . LEU A 1 110 ? 14.698 13.131 -27.512 1.00 97.56 110 LEU A N 1
ATOM 829 C CA . LEU A 1 110 ? 16.029 13.537 -27.054 1.00 97.56 110 LEU A CA 1
ATOM 830 C C . LEU A 1 110 ? 16.188 15.062 -27.094 1.00 97.56 110 LEU A C 1
ATOM 832 O O . LEU A 1 110 ? 15.777 15.712 -28.058 1.00 97.56 110 LEU A O 1
ATOM 836 N N . SER A 1 111 ? 16.841 15.623 -26.078 1.00 97.50 111 SER A N 1
ATOM 837 C CA . SER A 1 111 ? 17.253 17.026 -26.061 1.00 97.50 111 SER A CA 1
ATOM 838 C C . SER A 1 111 ? 18.358 17.318 -27.084 1.00 97.50 111 SER A C 1
ATOM 840 O O . SER A 1 111 ? 18.988 16.418 -27.654 1.00 97.50 111 SER A O 1
ATOM 842 N N . SER A 1 112 ? 18.652 18.609 -27.272 1.00 95.69 112 SER A N 1
ATOM 843 C CA . SER A 1 112 ? 19.947 19.015 -27.818 1.00 95.69 112 SER A CA 1
ATOM 844 C C . SER A 1 112 ? 21.078 18.544 -26.905 1.00 95.69 112 SER A C 1
ATOM 846 O O . SER A 1 112 ? 20.907 18.426 -25.692 1.00 95.69 112 SER A O 1
ATOM 848 N N . GLU A 1 113 ? 22.235 18.298 -27.501 1.00 94.38 113 GLU A N 1
ATOM 849 C CA . GLU A 1 113 ? 23.447 17.927 -26.780 1.00 94.38 113 GLU A CA 1
ATOM 850 C C . GLU A 1 113 ? 24.088 19.131 -26.093 1.00 94.38 113 GLU A C 1
ATOM 852 O O . GLU A 1 113 ? 24.275 20.170 -26.728 1.00 94.38 113 GLU A O 1
ATOM 857 N N . GLY A 1 114 ? 24.444 18.967 -24.821 1.00 93.25 114 GLY A N 1
ATOM 858 C CA . GLY A 1 114 ? 25.250 19.912 -24.051 1.00 93.25 114 GLY A CA 1
ATOM 859 C C . GLY A 1 114 ? 26.662 19.376 -23.806 1.00 93.25 114 GLY A C 1
ATOM 860 O O . GLY A 1 114 ? 26.868 18.163 -23.750 1.00 93.25 114 GLY A O 1
ATOM 861 N N . SER A 1 115 ? 27.634 20.277 -23.645 1.00 93.50 115 SER A N 1
ATOM 862 C CA . SER A 1 115 ? 28.984 19.933 -23.176 1.00 93.50 115 SER A CA 1
ATOM 863 C C . SER A 1 115 ? 29.034 20.106 -21.661 1.00 93.50 115 SER A C 1
ATOM 865 O O . SER A 1 115 ? 28.723 21.188 -21.167 1.00 93.50 115 SER A O 1
ATOM 867 N N . ILE A 1 116 ? 29.415 19.052 -20.945 1.00 94.12 116 ILE A N 1
ATOM 868 C CA . ILE A 1 116 ? 29.733 19.094 -19.512 1.00 94.12 116 ILE A CA 1
ATOM 869 C C . ILE A 1 116 ? 31.152 19.642 -19.338 1.00 94.12 116 ILE A C 1
ATOM 871 O O . ILE A 1 116 ? 31.371 20.564 -18.559 1.00 94.12 116 ILE A O 1
ATOM 875 N N . ASP A 1 117 ? 32.088 19.106 -20.125 1.00 89.88 117 ASP A N 1
ATOM 876 C CA . ASP A 1 117 ? 33.493 19.509 -20.169 1.00 89.88 117 ASP A CA 1
ATOM 877 C C . ASP A 1 117 ? 34.022 19.397 -21.603 1.00 89.88 117 ASP A C 1
ATOM 879 O O . ASP A 1 117 ? 33.566 18.546 -22.367 1.00 89.88 117 ASP A O 1
ATOM 883 N N . THR A 1 118 ? 34.965 20.261 -21.965 1.00 82.38 118 THR A N 1
ATOM 884 C CA . THR A 1 118 ? 35.681 20.275 -23.252 1.00 82.38 118 THR A CA 1
ATOM 885 C C . THR A 1 118 ? 37.181 19.988 -23.085 1.00 82.38 118 THR A C 1
ATOM 887 O O . THR A 1 118 ? 37.976 20.338 -23.960 1.00 82.38 118 THR A O 1
ATOM 890 N N . GLY A 1 119 ? 37.601 19.491 -21.918 1.00 78.38 119 GLY A N 1
ATOM 891 C CA . GLY A 1 119 ? 38.984 19.135 -21.612 1.00 78.38 119 GLY A CA 1
ATOM 892 C C . GLY A 1 119 ? 39.463 17.874 -22.337 1.00 78.38 119 GLY A C 1
ATOM 893 O O . GLY A 1 119 ? 38.720 16.912 -22.485 1.00 78.38 119 GLY A O 1
ATOM 894 N N . VAL A 1 120 ? 40.744 17.863 -22.734 1.00 73.12 120 VAL A N 1
ATOM 895 C CA . VAL A 1 120 ? 41.377 16.758 -23.478 1.00 73.12 120 VAL A CA 1
ATOM 896 C C . VAL A 1 120 ? 41.200 15.412 -22.742 1.00 73.12 120 VAL A C 1
ATOM 898 O O . VAL A 1 120 ? 41.760 15.222 -21.664 1.00 73.12 120 VAL A O 1
ATOM 901 N N . VAL A 1 121 ? 40.461 14.468 -23.324 1.00 66.75 121 VAL A N 1
ATOM 902 C CA . VAL A 1 121 ? 40.232 13.097 -22.866 1.00 66.75 121 VAL A CA 1
ATOM 903 C C . VAL A 1 121 ? 41.341 12.266 -23.490 1.00 66.75 121 VAL A C 1
ATOM 905 O O . VAL A 1 121 ? 41.363 12.026 -24.692 1.00 66.75 121 VAL A O 1
ATOM 908 N N . SER A 1 122 ? 42.314 11.854 -22.683 1.00 66.94 122 SER A N 1
ATOM 909 C CA . SER A 1 122 ? 43.361 10.939 -23.133 1.00 66.94 122 SER A CA 1
ATOM 910 C C . SER A 1 122 ? 43.456 9.781 -22.150 1.00 66.94 122 SER A C 1
ATOM 912 O O . SER A 1 122 ? 43.921 9.930 -21.019 1.00 66.94 122 SER A O 1
ATOM 914 N N . GLY A 1 123 ? 42.958 8.618 -22.563 1.00 64.88 123 GLY A N 1
ATOM 915 C CA . GLY A 1 123 ? 43.012 7.415 -21.745 1.00 64.88 123 GLY A CA 1
ATOM 916 C C . GLY A 1 123 ? 41.912 6.413 -22.054 1.00 64.88 123 GLY A C 1
ATOM 917 O O . GLY A 1 123 ? 40.995 6.673 -22.821 1.00 64.88 123 GLY A O 1
ATOM 918 N N . THR A 1 124 ? 42.042 5.244 -21.437 1.00 64.75 124 THR A N 1
ATOM 919 C CA . THR A 1 124 ? 41.046 4.163 -21.411 1.00 64.75 124 THR A CA 1
ATOM 920 C C . THR A 1 124 ? 40.139 4.247 -20.179 1.00 64.75 124 THR A C 1
ATOM 922 O O . THR A 1 124 ? 39.481 3.264 -19.849 1.00 64.75 124 THR A O 1
ATOM 925 N N . LYS A 1 125 ? 40.183 5.360 -19.434 1.00 71.31 125 LYS A N 1
ATOM 926 C CA . LYS A 1 125 ? 39.373 5.556 -18.230 1.00 71.31 125 LYS A CA 1
ATOM 927 C C . LYS A 1 125 ? 38.058 6.212 -18.609 1.00 71.31 125 LYS A C 1
ATOM 929 O O . LYS A 1 125 ? 38.061 7.229 -19.292 1.00 71.31 125 LYS A O 1
ATOM 934 N N . ASP A 1 126 ? 36.976 5.608 -18.138 1.00 73.00 126 ASP A N 1
ATOM 935 C CA . ASP A 1 126 ? 35.608 5.897 -18.552 1.00 73.00 126 ASP A CA 1
ATOM 936 C C . ASP A 1 126 ? 34.659 5.928 -17.358 1.00 73.00 126 ASP A C 1
ATOM 938 O O . ASP A 1 126 ? 33.619 5.269 -17.348 1.00 73.00 126 ASP A O 1
ATOM 942 N N . ARG A 1 127 ? 35.040 6.652 -16.307 1.00 85.25 127 ARG A N 1
ATOM 943 C CA . ARG A 1 127 ? 34.257 6.679 -15.073 1.00 85.25 127 ARG A CA 1
ATOM 944 C C . ARG A 1 127 ? 33.431 7.942 -15.064 1.00 85.25 127 ARG A C 1
ATOM 946 O O . ARG A 1 127 ? 33.981 9.034 -15.006 1.00 85.25 127 ARG A O 1
ATOM 953 N N . ALA A 1 128 ? 32.116 7.803 -15.119 1.00 90.19 128 ALA A N 1
ATOM 954 C CA . ALA A 1 128 ? 31.207 8.920 -14.948 1.00 90.19 128 ALA A CA 1
ATOM 955 C C . ALA A 1 128 ? 30.032 8.498 -14.076 1.00 90.19 128 ALA A C 1
ATOM 957 O O . ALA A 1 128 ? 29.469 7.415 -14.227 1.00 90.19 128 ALA A O 1
ATOM 958 N N . THR A 1 129 ? 29.625 9.390 -13.187 1.00 93.69 129 THR A N 1
ATOM 959 C CA . THR A 1 129 ? 28.402 9.242 -12.412 1.00 93.69 129 THR A CA 1
ATOM 960 C C . THR A 1 129 ? 27.662 10.565 -12.395 1.00 93.69 129 THR A C 1
ATOM 962 O O . THR A 1 129 ? 28.269 11.635 -12.334 1.00 93.69 129 THR A O 1
ATOM 965 N N . MET A 1 130 ? 26.338 10.499 -12.441 1.00 96.19 130 MET A N 1
ATOM 966 C CA . MET A 1 130 ? 25.498 11.682 -12.370 1.00 96.19 130 MET A CA 1
ATOM 967 C C . MET A 1 130 ? 24.321 11.466 -11.435 1.00 96.19 130 MET A C 1
ATOM 969 O O . MET A 1 130 ? 23.874 10.338 -11.246 1.00 96.19 130 MET A O 1
ATOM 973 N N . ALA A 1 131 ? 23.825 12.562 -10.876 1.00 97.25 131 ALA A N 1
ATOM 974 C CA . ALA A 1 131 ? 22.635 12.575 -10.049 1.00 97.25 131 ALA A CA 1
ATOM 975 C C . ALA A 1 131 ? 21.973 13.951 -10.072 1.00 97.25 131 ALA A C 1
ATOM 977 O O . ALA A 1 131 ? 22.596 14.958 -10.425 1.00 97.25 131 ALA A O 1
ATOM 978 N N . LYS A 1 132 ? 20.696 13.984 -9.697 1.00 97.94 132 LYS A N 1
ATOM 979 C CA . LYS A 1 132 ? 19.932 15.215 -9.505 1.00 97.94 132 LYS A CA 1
ATOM 980 C C . LYS A 1 132 ? 19.756 15.475 -8.014 1.00 97.94 132 LYS A C 1
ATOM 982 O O . LYS A 1 132 ? 19.302 14.578 -7.304 1.00 97.94 132 LYS A O 1
ATOM 987 N N . SER A 1 133 ? 20.099 16.674 -7.554 1.00 98.31 133 SER A N 1
ATOM 988 C CA . SER A 1 133 ? 19.876 17.100 -6.170 1.00 98.31 133 SER A CA 1
ATOM 989 C C . SER A 1 133 ? 18.384 17.227 -5.865 1.00 98.31 133 SER A C 1
ATOM 991 O O . SER A 1 133 ? 17.554 17.354 -6.774 1.00 98.31 133 SER A O 1
ATOM 993 N N . ARG A 1 134 ? 18.022 17.251 -4.578 1.00 97.31 134 ARG A N 1
ATOM 994 C CA . ARG A 1 134 ? 16.631 17.490 -4.157 1.00 97.31 134 ARG A CA 1
ATOM 995 C C . ARG A 1 134 ? 16.155 18.896 -4.533 1.00 97.31 134 ARG A C 1
ATOM 997 O O . ARG A 1 134 ? 14.971 19.057 -4.818 1.00 97.31 134 ARG A O 1
ATOM 1004 N N . GLY A 1 135 ? 17.066 19.867 -4.625 1.00 97.50 135 GLY A N 1
ATOM 1005 C CA . GLY A 1 135 ? 16.809 21.219 -5.135 1.00 97.50 135 GLY A CA 1
ATOM 1006 C C . GLY A 1 135 ? 16.614 21.285 -6.657 1.00 97.50 135 GLY A C 1
ATOM 1007 O O . GLY A 1 135 ? 16.065 22.258 -7.173 1.00 97.50 135 GLY A O 1
ATOM 1008 N N . GLY A 1 136 ? 16.960 20.216 -7.383 1.00 97.56 136 GLY A N 1
ATOM 1009 C CA . GLY A 1 136 ? 16.692 20.051 -8.812 1.00 97.56 136 GLY A CA 1
ATOM 1010 C C . GLY A 1 136 ? 17.871 20.363 -9.738 1.00 97.56 136 GLY A C 1
ATOM 1011 O O . GLY A 1 136 ? 17.710 20.271 -10.958 1.00 97.56 136 GLY A O 1
ATOM 1012 N N . ASN A 1 137 ? 19.047 20.685 -9.198 1.00 98.56 137 ASN A N 1
ATOM 1013 C CA . ASN A 1 137 ? 20.277 20.825 -9.973 1.00 98.56 137 ASN A CA 1
ATOM 1014 C C . ASN A 1 137 ? 20.808 19.449 -10.409 1.00 98.56 137 ASN A C 1
ATOM 1016 O O . ASN A 1 137 ? 20.664 18.453 -9.702 1.00 98.56 137 ASN A O 1
ATOM 1020 N N . LEU A 1 138 ? 21.442 19.384 -11.580 1.00 98.50 138 LEU A N 1
ATOM 1021 C CA . LEU A 1 138 ? 22.143 18.189 -12.053 1.00 98.50 138 LEU A CA 1
ATOM 1022 C C . LEU A 1 138 ? 23.627 18.298 -11.749 1.00 98.50 138 LEU A C 1
ATOM 1024 O O . LEU A 1 138 ? 24.224 19.352 -11.960 1.00 98.50 138 LEU A O 1
ATOM 1028 N N . TYR A 1 139 ? 24.226 17.185 -11.349 1.00 98.44 139 TYR A N 1
ATOM 1029 C CA . TYR A 1 139 ? 25.652 17.081 -11.085 1.00 98.44 139 TYR A CA 1
ATOM 1030 C C . TYR A 1 139 ? 26.237 15.883 -11.823 1.00 98.44 139 TYR A C 1
ATOM 1032 O O . TYR A 1 139 ? 25.584 14.848 -11.959 1.00 98.44 139 TYR A O 1
ATOM 1040 N N . CYS A 1 140 ? 27.471 16.028 -12.296 1.00 97.12 140 CYS A N 1
ATOM 1041 C CA . CYS A 1 140 ? 28.231 14.966 -12.942 1.00 97.12 140 CYS A CA 1
ATOM 1042 C C . CYS A 1 140 ? 29.661 14.973 -12.399 1.00 97.12 140 CYS A C 1
ATOM 1044 O O . CYS A 1 140 ? 30.343 15.993 -12.505 1.00 97.12 140 CYS A O 1
ATOM 1046 N N . ALA A 1 141 ? 30.105 13.841 -11.855 1.00 95.06 141 ALA A N 1
ATOM 1047 C CA . ALA A 1 141 ? 31.504 13.575 -11.524 1.00 95.06 141 ALA A CA 1
ATOM 1048 C C . ALA A 1 141 ? 32.084 12.630 -12.581 1.00 95.06 141 ALA A C 1
ATOM 1050 O O . ALA A 1 141 ? 31.406 11.684 -12.994 1.00 95.06 141 ALA A O 1
ATOM 1051 N N . TYR A 1 142 ? 33.296 12.901 -13.059 1.00 92.12 142 TYR A N 1
ATOM 1052 C CA . TYR A 1 142 ? 33.896 12.130 -14.145 1.00 92.12 142 TYR A CA 1
ATOM 1053 C C . TYR A 1 142 ? 35.428 12.063 -14.074 1.00 92.12 142 TYR A C 1
ATOM 1055 O O . TYR A 1 142 ? 36.083 13.039 -13.728 1.00 92.12 142 TYR A O 1
ATOM 1063 N N . ASP A 1 143 ? 35.982 10.910 -14.456 1.00 88.12 143 ASP A N 1
ATOM 1064 C CA . ASP A 1 143 ? 37.388 10.685 -14.802 1.00 88.12 143 ASP A CA 1
ATOM 1065 C C . ASP A 1 143 ? 37.430 10.045 -16.190 1.00 88.12 143 ASP A C 1
ATOM 1067 O O . ASP A 1 143 ? 37.209 8.843 -16.367 1.00 88.12 143 ASP A O 1
ATOM 1071 N N . ALA A 1 144 ? 37.695 10.893 -17.177 1.00 82.00 144 ALA A N 1
ATOM 1072 C CA . ALA A 1 144 ? 37.869 10.543 -18.575 1.00 82.00 144 ALA A CA 1
ATOM 1073 C C . ALA A 1 144 ? 39.361 10.616 -18.982 1.00 82.00 144 ALA A C 1
ATOM 1075 O O . ALA A 1 144 ? 39.711 10.900 -20.127 1.00 82.00 144 ALA A O 1
ATOM 1076 N N . GLY A 1 145 ? 40.286 10.401 -18.038 1.00 77.19 145 GLY A N 1
ATOM 1077 C CA . GLY A 1 145 ? 41.729 10.390 -18.286 1.00 77.19 145 GLY A CA 1
ATOM 1078 C C . GLY A 1 145 ? 42.494 11.500 -17.565 1.00 77.19 145 GLY A C 1
ATOM 1079 O O . GLY A 1 145 ? 41.950 12.258 -16.773 1.00 77.19 145 GLY A O 1
ATOM 1080 N N . SER A 1 146 ? 43.802 11.595 -17.829 1.00 68.12 146 SER A N 1
ATOM 1081 C CA . SER A 1 146 ? 44.736 12.389 -17.000 1.00 68.12 146 SER A CA 1
ATOM 1082 C C . SER A 1 146 ? 44.468 13.901 -16.963 1.00 68.12 146 SER A C 1
ATOM 1084 O O . SER A 1 146 ? 44.922 14.574 -16.041 1.00 68.12 146 SER A O 1
ATOM 1086 N N . THR A 1 147 ? 43.741 14.434 -17.946 1.00 73.38 147 THR A N 1
ATOM 1087 C CA . THR A 1 147 ? 43.424 15.867 -18.070 1.00 73.38 147 THR A CA 1
ATOM 1088 C C . THR A 1 147 ? 41.928 16.174 -18.125 1.00 73.38 147 THR A C 1
ATOM 1090 O O . THR A 1 147 ? 41.569 17.348 -18.145 1.00 73.38 147 THR A O 1
ATOM 1093 N N . ALA A 1 148 ? 41.067 15.152 -18.130 1.00 80.19 148 ALA A N 1
ATOM 1094 C CA . ALA A 1 148 ? 39.611 15.284 -18.186 1.00 80.19 148 ALA A CA 1
ATOM 1095 C C . ALA A 1 148 ? 38.986 14.636 -16.946 1.00 80.19 148 ALA A C 1
ATOM 1097 O O . ALA A 1 148 ? 38.274 13.637 -17.036 1.00 80.19 148 ALA A O 1
ATOM 1098 N N . ARG A 1 149 ? 39.305 15.198 -15.778 1.00 88.00 149 ARG A N 1
ATOM 1099 C CA . ARG A 1 149 ? 38.688 14.855 -14.493 1.00 88.00 149 ARG A CA 1
ATOM 1100 C C . ARG A 1 149 ? 37.984 16.076 -13.945 1.00 88.00 149 ARG A C 1
ATOM 1102 O O . ARG A 1 149 ? 38.491 17.187 -14.106 1.00 88.00 149 ARG A O 1
ATOM 1109 N N . GLY A 1 150 ? 36.841 15.877 -13.310 1.00 91.81 150 GLY A N 1
ATOM 1110 C CA . GLY A 1 150 ? 36.189 16.983 -12.640 1.00 91.81 150 GLY A CA 1
ATOM 1111 C C . GLY A 1 150 ? 34.782 16.701 -12.160 1.00 91.81 150 GLY A C 1
ATOM 1112 O O . GLY A 1 150 ? 34.229 15.605 -12.272 1.00 91.81 150 GLY A O 1
ATOM 1113 N N . PHE A 1 151 ? 34.204 17.763 -11.614 1.00 95.94 151 PHE A N 1
ATOM 1114 C CA . PHE A 1 151 ? 32.851 17.802 -11.102 1.00 95.94 151 PHE A CA 1
ATOM 1115 C C . PHE A 1 151 ? 32.155 19.047 -11.638 1.00 95.94 151 PHE A C 1
ATOM 1117 O O . PHE A 1 151 ? 32.672 20.162 -11.535 1.00 95.94 151 PHE A O 1
ATOM 1124 N N . ALA A 1 152 ? 30.993 18.864 -12.253 1.00 97.44 152 ALA A N 1
ATOM 1125 C CA . ALA A 1 152 ? 30.261 19.939 -12.906 1.00 97.44 152 ALA A CA 1
ATOM 1126 C C . ALA A 1 152 ? 28.790 19.929 -12.500 1.00 97.44 152 ALA A C 1
ATOM 1128 O O . ALA A 1 152 ? 28.202 18.873 -12.267 1.00 97.44 152 ALA A O 1
ATOM 1129 N N . ARG A 1 153 ? 28.190 21.122 -12.469 1.00 98.19 153 ARG A N 1
ATOM 1130 C CA . ARG A 1 153 ? 26.778 21.342 -12.144 1.00 98.19 153 ARG A CA 1
ATOM 1131 C C . ARG A 1 153 ? 26.037 22.009 -13.295 1.00 98.19 153 ARG A C 1
ATOM 1133 O O . ARG A 1 153 ? 26.549 22.963 -13.881 1.00 98.19 153 ARG A O 1
ATOM 1140 N N . SER A 1 154 ? 24.797 21.597 -13.529 1.00 98.50 154 SER A N 1
ATOM 1141 C CA . SER A 1 154 ? 23.816 22.318 -14.337 1.00 98.50 154 SER A CA 1
ATOM 1142 C C . SER A 1 154 ? 22.601 22.721 -13.499 1.00 98.50 154 SER A C 1
ATOM 1144 O O . SER A 1 154 ? 22.072 21.926 -12.727 1.00 98.50 154 SER A O 1
ATOM 1146 N N . THR A 1 155 ? 22.136 23.957 -13.685 1.00 97.88 155 THR A N 1
ATOM 1147 C CA . THR A 1 155 ? 20.934 24.510 -13.031 1.00 97.88 155 THR A CA 1
ATOM 1148 C C . THR A 1 155 ? 19.759 24.662 -14.008 1.00 97.88 155 THR A C 1
ATOM 1150 O O . THR A 1 155 ? 18.801 25.380 -13.733 1.00 97.88 155 THR A O 1
ATOM 1153 N N . ASP A 1 156 ? 19.855 24.067 -15.200 1.00 96.56 156 ASP A N 1
ATOM 1154 C CA . ASP A 1 156 ? 18.903 24.242 -16.303 1.00 96.56 156 ASP A CA 1
ATOM 1155 C C . ASP A 1 156 ? 18.622 22.933 -17.060 1.00 96.56 156 ASP A C 1
ATOM 1157 O O . ASP A 1 156 ? 18.401 22.924 -18.272 1.00 96.56 156 ASP A O 1
ATOM 1161 N N . ASN A 1 157 ? 18.597 21.817 -16.322 1.00 94.81 157 ASN A N 1
ATOM 1162 C CA . ASN A 1 157 ? 18.381 20.460 -16.844 1.00 94.81 157 ASN A CA 1
ATOM 1163 C C . ASN A 1 157 ? 19.391 20.057 -17.936 1.00 94.81 157 ASN A C 1
ATOM 1165 O O . ASN A 1 157 ? 19.057 19.370 -18.903 1.00 94.81 157 ASN A O 1
ATOM 1169 N N . GLY A 1 158 ? 20.639 20.487 -17.761 1.00 96.25 158 GLY A N 1
ATOM 1170 C CA . GLY A 1 158 ? 21.790 20.045 -18.534 1.00 96.25 158 GLY A CA 1
ATOM 1171 C C . GLY A 1 158 ? 22.015 20.797 -19.842 1.00 96.25 158 GLY A C 1
ATOM 1172 O O . GLY A 1 158 ? 22.709 20.261 -20.711 1.00 96.25 158 GLY A O 1
ATOM 1173 N N . LEU A 1 159 ? 21.446 22.003 -19.995 1.00 93.50 159 LEU A N 1
ATOM 1174 C CA . LEU A 1 159 ? 21.718 22.885 -21.138 1.00 93.50 159 LEU A CA 1
ATOM 1175 C C . LEU A 1 159 ? 23.065 23.600 -20.980 1.00 93.50 159 LEU A C 1
ATOM 1177 O O . LEU A 1 159 ? 23.825 23.680 -21.944 1.00 93.50 159 LEU A O 1
ATOM 1181 N N . ASN A 1 160 ? 23.372 24.084 -19.776 1.00 95.81 160 ASN A N 1
ATOM 1182 C CA . ASN A 1 160 ? 24.640 24.720 -19.431 1.00 95.81 160 ASN A CA 1
ATOM 1183 C C . ASN A 1 160 ? 25.258 24.053 -18.196 1.00 95.81 160 ASN A C 1
ATOM 1185 O O . ASN A 1 160 ? 24.560 23.747 -17.228 1.00 95.81 160 ASN A O 1
ATOM 1189 N N . TRP A 1 161 ? 26.581 23.878 -18.218 1.00 97.62 161 TRP A N 1
ATOM 1190 C CA . TRP A 1 161 ? 27.357 23.256 -17.145 1.00 97.62 161 TRP A CA 1
ATOM 1191 C C . TRP A 1 161 ? 28.442 24.206 -16.639 1.00 97.62 161 TRP A C 1
ATOM 1193 O O . TRP A 1 161 ? 29.049 24.948 -17.407 1.00 97.62 161 TRP A O 1
ATOM 1203 N N . THR A 1 162 ? 28.663 24.214 -15.327 1.00 97.19 162 THR A N 1
ATOM 1204 C CA . THR A 1 162 ? 29.712 24.997 -14.663 1.00 97.19 162 THR A CA 1
ATOM 1205 C C . THR A 1 162 ? 30.553 24.071 -13.796 1.00 97.19 162 THR A C 1
ATOM 1207 O O . THR A 1 162 ? 29.997 23.320 -12.994 1.00 97.19 162 THR A O 1
ATOM 1210 N N . ALA A 1 163 ? 31.878 24.141 -13.940 1.00 96.19 163 ALA A N 1
ATOM 1211 C CA . ALA A 1 163 ? 32.812 23.405 -13.093 1.00 96.19 163 ALA A CA 1
ATOM 1212 C C . ALA A 1 163 ? 32.674 23.822 -11.618 1.00 96.19 163 ALA A C 1
ATOM 1214 O O . ALA A 1 163 ? 32.457 24.998 -11.307 1.00 96.19 163 ALA A O 1
ATOM 1215 N N . LYS A 1 164 ? 32.799 22.847 -10.722 1.00 96.94 164 LYS A N 1
ATOM 1216 C CA . LYS A 1 164 ? 32.705 22.983 -9.267 1.00 96.94 164 LYS A CA 1
ATOM 1217 C C . LYS A 1 164 ? 34.014 22.554 -8.606 1.00 96.94 164 LYS A C 1
ATOM 1219 O O . LYS A 1 164 ? 34.994 22.282 -9.298 1.00 96.94 164 LYS A O 1
ATOM 1224 N N . ALA A 1 165 ? 34.057 22.583 -7.274 1.00 95.88 165 ALA A N 1
ATOM 1225 C CA . ALA A 1 165 ? 35.179 22.018 -6.534 1.00 95.88 165 ALA A CA 1
ATOM 1226 C C . ALA A 1 165 ? 35.447 20.583 -6.992 1.00 95.88 165 ALA A C 1
ATOM 1228 O O . ALA A 1 165 ? 34.518 19.834 -7.278 1.00 95.88 165 ALA A O 1
ATOM 1229 N N . ASP A 1 166 ? 36.722 20.243 -7.101 1.00 91.56 166 ASP A N 1
ATOM 1230 C CA . ASP A 1 166 ? 37.176 18.992 -7.687 1.00 91.56 166 ASP A CA 1
ATOM 1231 C C . ASP A 1 166 ? 37.310 17.920 -6.591 1.00 91.56 166 ASP A C 1
ATOM 1233 O O . ASP A 1 166 ? 38.119 18.123 -5.681 1.00 91.56 166 ASP A O 1
ATOM 1237 N N . PRO A 1 167 ? 36.558 16.798 -6.621 1.00 91.88 167 PRO A N 1
ATOM 1238 C CA . PRO A 1 167 ? 36.652 15.777 -5.575 1.00 91.88 167 PRO A CA 1
ATOM 1239 C C . PRO A 1 167 ? 37.986 15.015 -5.587 1.00 91.88 167 PRO A C 1
ATOM 1241 O O . PRO A 1 167 ? 38.287 14.327 -4.617 1.00 91.88 167 PRO A O 1
ATOM 1244 N N . TRP A 1 168 ? 38.802 15.173 -6.638 1.00 88.75 168 TRP A N 1
ATOM 1245 C CA . TRP A 1 168 ? 40.149 14.599 -6.751 1.00 88.75 168 TRP A CA 1
ATOM 1246 C C . TRP A 1 168 ? 41.239 15.427 -6.050 1.00 88.75 168 TRP A C 1
ATOM 1248 O O . TRP A 1 168 ? 42.407 15.031 -6.048 1.00 88.75 168 TRP A O 1
ATOM 1258 N N . SER A 1 169 ? 40.930 16.605 -5.491 1.00 76.62 169 SER A N 1
ATOM 1259 C CA . SER A 1 169 ? 41.971 17.477 -4.939 1.00 76.62 169 SER A CA 1
ATOM 1260 C C . SER A 1 169 ? 42.652 16.844 -3.717 1.00 76.62 169 SER A C 1
ATOM 1262 O O . SER A 1 169 ? 42.069 16.802 -2.639 1.00 76.62 169 SER A O 1
ATOM 1264 N N . GLY A 1 170 ? 43.908 16.416 -3.873 1.00 73.56 170 GLY A N 1
ATOM 1265 C CA . GLY A 1 170 ? 44.694 15.788 -2.803 1.00 73.56 170 GLY A CA 1
ATOM 1266 C C . GLY A 1 170 ? 44.841 14.274 -2.936 1.00 73.56 170 GLY A C 1
ATOM 1267 O O . GLY A 1 170 ? 45.710 13.716 -2.269 1.00 73.56 170 GLY A O 1
ATOM 1268 N N . GLU A 1 171 ? 44.083 13.654 -3.840 1.00 75.75 171 GLU A N 1
ATOM 1269 C CA . GLU A 1 171 ? 44.196 12.231 -4.145 1.00 75.75 171 GLU A CA 1
ATOM 1270 C C . GLU A 1 171 ? 45.378 11.954 -5.078 1.00 75.75 171 GLU A C 1
ATOM 1272 O O . GLU A 1 171 ? 45.785 12.800 -5.890 1.00 75.75 171 GLU A O 1
ATOM 1277 N N . GLY A 1 172 ? 45.957 10.758 -4.957 1.00 66.56 172 GLY A N 1
ATOM 1278 C CA . GLY A 1 172 ? 46.929 10.258 -5.920 1.00 66.56 172 GLY A CA 1
ATOM 1279 C C . GLY A 1 172 ? 46.340 10.262 -7.333 1.00 66.56 172 GLY A C 1
ATOM 1280 O O . GLY A 1 172 ? 45.133 10.220 -7.542 1.00 66.56 172 GLY A O 1
ATOM 1281 N N . THR A 1 173 ? 47.183 10.303 -8.365 1.00 65.88 173 THR A N 1
ATOM 1282 C CA . THR A 1 173 ? 46.712 10.084 -9.744 1.00 65.88 173 THR A CA 1
ATOM 1283 C C . THR A 1 173 ? 46.448 8.599 -10.011 1.00 65.88 173 THR A C 1
ATOM 1285 O O . THR A 1 173 ? 46.724 8.149 -11.126 1.00 65.88 173 THR A O 1
ATOM 1288 N N . GLY A 1 174 ? 46.012 7.848 -8.998 1.00 62.72 174 GLY A N 1
ATOM 1289 C CA . GLY A 1 174 ? 45.823 6.410 -9.041 1.00 62.72 174 GLY A CA 1
ATOM 1290 C C . GLY A 1 174 ? 44.910 6.000 -10.191 1.00 62.72 174 GLY A C 1
ATOM 1291 O O . GLY A 1 174 ? 44.189 6.798 -10.803 1.00 62.72 174 GLY A O 1
ATOM 1292 N N . ASP A 1 175 ? 45.045 4.740 -10.596 1.00 65.12 175 ASP A N 1
ATOM 1293 C CA . ASP A 1 175 ? 44.317 4.189 -11.734 1.00 65.12 175 ASP A CA 1
ATOM 1294 C C . ASP A 1 175 ? 43.044 3.429 -11.341 1.00 65.12 175 ASP A C 1
ATOM 1296 O O . ASP A 1 175 ? 42.324 2.954 -12.222 1.00 65.12 175 ASP A O 1
ATOM 1300 N N . GLY A 1 176 ? 42.691 3.405 -10.052 1.00 74.56 176 GLY A N 1
ATOM 1301 C CA . GLY A 1 176 ? 41.692 2.499 -9.479 1.00 74.56 176 GLY A CA 1
ATOM 1302 C C . GLY A 1 176 ? 40.423 3.132 -8.896 1.00 74.56 176 GLY A C 1
ATOM 1303 O O . GLY A 1 176 ? 39.439 2.421 -8.720 1.00 74.56 176 GLY A O 1
ATOM 1304 N N . GLU A 1 177 ? 40.353 4.448 -8.688 1.00 84.88 177 GLU A N 1
ATOM 1305 C CA . GLU A 1 177 ? 39.277 5.056 -7.886 1.00 84.88 177 GLU A CA 1
ATOM 1306 C C . GLU A 1 177 ? 37.895 4.941 -8.545 1.00 84.88 177 GLU A C 1
ATOM 1308 O O . GLU A 1 177 ? 37.713 5.271 -9.724 1.00 84.88 177 GLU A O 1
ATOM 1313 N N . ARG A 1 178 ? 36.894 4.484 -7.789 1.00 86.81 178 ARG A N 1
ATOM 1314 C CA . ARG A 1 178 ? 35.500 4.367 -8.254 1.00 86.81 178 ARG A CA 1
ATOM 1315 C C . ARG A 1 178 ? 34.603 5.354 -7.539 1.00 86.81 178 ARG A C 1
ATOM 1317 O O . ARG A 1 178 ? 34.856 5.726 -6.402 1.00 86.81 178 ARG A O 1
ATOM 1324 N N . MET A 1 179 ? 33.536 5.771 -8.216 1.00 91.06 179 MET A N 1
ATOM 1325 C CA . MET A 1 179 ? 32.643 6.789 -7.679 1.00 91.06 179 MET A CA 1
ATOM 1326 C C . MET A 1 179 ? 31.187 6.579 -8.076 1.00 91.06 179 MET A C 1
ATOM 1328 O O . MET A 1 179 ? 30.884 6.234 -9.220 1.00 91.06 179 MET A O 1
ATOM 1332 N N . LEU A 1 180 ? 30.291 6.855 -7.131 1.00 93.62 180 LEU A N 1
ATOM 1333 C CA . LEU A 1 180 ? 28.846 6.875 -7.332 1.00 93.62 180 LEU A CA 1
ATOM 1334 C C . LEU A 1 180 ? 28.254 8.132 -6.694 1.00 93.62 180 LEU A C 1
ATOM 1336 O O . LEU A 1 180 ? 28.505 8.426 -5.530 1.00 93.62 180 LEU A O 1
ATOM 1340 N N . LEU A 1 181 ? 27.460 8.867 -7.465 1.00 96.44 181 LEU A N 1
ATOM 1341 C CA . LEU A 1 181 ? 26.851 10.128 -7.048 1.00 96.44 181 LEU A CA 1
ATOM 1342 C C . LEU A 1 181 ? 25.375 9.933 -6.699 1.00 96.44 181 LEU A C 1
ATOM 1344 O O . LEU A 1 181 ? 24.657 9.186 -7.374 1.00 96.44 181 LEU A O 1
ATOM 1348 N N . PHE A 1 182 ? 24.942 10.651 -5.668 1.00 97.62 182 PHE A N 1
ATOM 1349 C CA . PHE A 1 182 ? 23.616 10.586 -5.073 1.00 97.62 182 PHE A CA 1
ATOM 1350 C C . PHE A 1 182 ? 23.170 11.961 -4.556 1.00 97.62 182 PHE A C 1
ATOM 1352 O O . PHE A 1 182 ? 24.021 12.760 -4.156 1.00 97.62 182 PHE A O 1
ATOM 1359 N N . PRO A 1 183 ? 21.859 12.258 -4.524 1.00 98.06 183 PRO A N 1
ATOM 1360 C CA . PRO A 1 183 ? 21.359 13.417 -3.791 1.00 98.06 183 PRO A CA 1
ATOM 1361 C C . PRO A 1 183 ? 21.672 13.272 -2.298 1.00 98.06 183 PRO A C 1
ATOM 1363 O O . PRO A 1 183 ? 21.429 12.212 -1.725 1.00 98.06 183 PRO A O 1
ATOM 1366 N N . GLY A 1 184 ? 22.177 14.336 -1.671 1.00 97.56 184 GLY A N 1
ATOM 1367 C CA . GLY A 1 184 ? 22.396 14.358 -0.229 1.00 97.56 184 GLY A CA 1
ATOM 1368 C C . GLY A 1 184 ? 21.110 14.623 0.557 1.00 97.56 184 GLY A C 1
ATOM 1369 O O . GLY A 1 184 ? 20.241 15.384 0.114 1.00 97.56 184 GLY A O 1
ATOM 1370 N N . ASN A 1 185 ? 21.004 14.040 1.755 1.00 97.50 185 ASN A N 1
ATOM 1371 C CA . ASN A 1 185 ? 19.979 14.380 2.751 1.00 97.50 185 ASN A CA 1
ATOM 1372 C C . ASN A 1 185 ? 20.419 15.500 3.713 1.00 97.50 185 ASN A C 1
ATOM 1374 O O . ASN A 1 185 ? 19.928 15.596 4.835 1.00 97.50 185 ASN A O 1
ATOM 1378 N N . GLU A 1 186 ? 21.342 16.356 3.280 1.00 97.62 186 GLU A N 1
ATOM 1379 C CA . GLU A 1 186 ? 21.817 17.488 4.076 1.00 97.62 186 GLU A CA 1
ATOM 1380 C C . GLU A 1 186 ? 20.743 18.582 4.216 1.00 97.62 186 GLU A C 1
ATOM 1382 O O . GLU A 1 186 ? 19.642 18.504 3.665 1.00 97.62 186 GLU A O 1
ATOM 1387 N N . SER A 1 187 ? 21.031 19.627 4.991 1.00 96.56 187 SER A N 1
ATOM 1388 C CA . SER A 1 187 ? 20.081 20.740 5.140 1.00 96.56 187 SER A CA 1
ATOM 1389 C C . SER A 1 187 ? 19.930 21.565 3.859 1.00 96.56 187 SER A C 1
ATOM 1391 O O . SER A 1 187 ? 18.829 22.044 3.577 1.00 96.56 187 SER A O 1
ATOM 1393 N N . ASP A 1 188 ? 21.007 21.729 3.086 1.00 97.81 188 ASP A N 1
ATOM 1394 C CA . ASP A 1 188 ? 20.924 22.295 1.743 1.00 97.81 188 ASP A CA 1
ATOM 1395 C C . ASP A 1 188 ? 20.441 21.205 0.772 1.00 97.81 188 ASP A C 1
ATOM 1397 O O . ASP A 1 188 ? 20.966 20.094 0.706 1.00 97.81 188 ASP A O 1
ATOM 1401 N N . GLN A 1 189 ? 19.373 21.508 0.038 1.00 97.69 189 GLN A N 1
ATOM 1402 C CA . GLN A 1 189 ? 18.757 20.563 -0.890 1.00 97.69 189 GLN A CA 1
ATOM 1403 C C . GLN A 1 189 ? 19.593 20.358 -2.156 1.00 97.69 189 GLN A C 1
ATOM 1405 O O . GLN A 1 189 ? 19.314 19.420 -2.909 1.00 97.69 189 GLN A O 1
ATOM 1410 N N . ASP A 1 190 ? 20.578 21.223 -2.398 1.00 98.31 190 ASP A N 1
ATOM 1411 C CA . ASP A 1 190 ? 21.513 21.133 -3.516 1.00 98.31 190 ASP A CA 1
ATOM 1412 C C . ASP A 1 190 ? 22.822 20.402 -3.185 1.00 98.31 190 ASP A C 1
ATOM 1414 O O . ASP A 1 190 ? 23.629 20.162 -4.087 1.00 98.31 190 ASP A O 1
ATOM 1418 N N . ASP A 1 191 ? 22.994 19.958 -1.939 1.00 98.50 191 ASP A N 1
ATOM 1419 C CA . ASP A 1 191 ? 24.140 19.148 -1.536 1.00 98.50 191 ASP A CA 1
ATOM 1420 C C . ASP A 1 191 ? 24.077 17.731 -2.113 1.00 98.50 191 ASP A C 1
ATOM 1422 O O . ASP A 1 191 ? 23.010 17.137 -2.328 1.00 98.50 191 ASP A O 1
ATOM 1426 N N . MET A 1 192 ? 25.262 17.171 -2.349 1.00 98.62 192 MET A N 1
ATOM 1427 C CA . MET A 1 192 ? 25.429 15.876 -3.001 1.00 98.62 192 MET A CA 1
ATOM 1428 C C . MET A 1 192 ? 26.321 14.952 -2.182 1.00 98.62 192 MET A C 1
ATOM 1430 O O . MET A 1 192 ? 27.282 15.382 -1.544 1.00 98.62 192 MET A O 1
ATOM 1434 N N . TRP A 1 193 ? 26.044 13.657 -2.276 1.00 98.50 193 TRP A N 1
ATOM 1435 C CA . TRP A 1 193 ? 26.899 12.606 -1.745 1.00 98.50 193 TRP A CA 1
ATOM 1436 C C . TRP A 1 193 ? 27.603 11.881 -2.884 1.00 98.50 193 TRP A C 1
ATOM 1438 O O . TRP A 1 193 ? 26.976 11.445 -3.851 1.00 98.50 193 TRP A O 1
ATOM 1448 N N . LEU A 1 194 ? 28.915 11.740 -2.755 1.00 97.44 194 LEU A N 1
ATOM 1449 C CA . LEU A 1 194 ? 29.772 10.975 -3.642 1.00 97.44 194 LEU A CA 1
ATOM 1450 C C . LEU A 1 194 ? 30.372 9.831 -2.827 1.00 97.44 194 LEU A C 1
ATOM 1452 O O . LEU A 1 194 ? 31.234 10.053 -1.981 1.00 97.44 194 LEU A O 1
ATOM 1456 N N . VAL A 1 195 ? 29.900 8.611 -3.065 1.00 96.25 195 VAL A N 1
ATOM 1457 C CA . VAL A 1 195 ? 30.555 7.417 -2.529 1.00 96.25 195 VAL A CA 1
ATOM 1458 C C . VAL A 1 195 ? 31.822 7.203 -3.336 1.00 96.25 195 VAL A C 1
ATOM 1460 O O . VAL A 1 195 ? 31.761 7.147 -4.566 1.00 96.25 195 VAL A O 1
ATOM 1463 N N . TRP A 1 196 ? 32.948 7.115 -2.645 1.00 93.44 196 TRP A N 1
ATOM 1464 C CA . TRP A 1 196 ? 34.278 7.082 -3.224 1.00 93.44 196 TRP A CA 1
ATOM 1465 C C . TRP A 1 196 ? 35.004 5.821 -2.782 1.00 93.44 196 TRP A C 1
ATOM 1467 O O . TRP A 1 196 ? 35.073 5.530 -1.594 1.00 93.44 196 TRP A O 1
ATOM 1477 N N . TRP A 1 197 ? 35.527 5.069 -3.739 1.00 90.69 197 TRP A N 1
ATOM 1478 C CA . TRP A 1 197 ? 36.397 3.932 -3.480 1.00 90.69 197 TRP A CA 1
ATOM 1479 C C . TRP A 1 197 ? 37.840 4.378 -3.674 1.00 90.69 197 TRP A C 1
ATOM 1481 O O . TRP A 1 197 ? 38.250 4.644 -4.809 1.00 90.69 197 TRP A O 1
ATOM 1491 N N . ASP A 1 198 ? 38.581 4.463 -2.578 1.00 88.75 198 ASP A N 1
ATOM 1492 C CA . ASP A 1 198 ? 39.997 4.796 -2.564 1.00 88.75 198 ASP A CA 1
ATOM 1493 C C . ASP A 1 198 ? 40.832 3.509 -2.597 1.00 88.75 198 ASP A C 1
ATOM 1495 O O . ASP A 1 198 ? 40.992 2.796 -1.604 1.00 88.75 198 ASP A O 1
ATOM 1499 N N . ASP A 1 199 ? 41.352 3.222 -3.787 1.00 85.31 199 ASP A N 1
ATOM 1500 C CA . ASP A 1 199 ? 42.181 2.054 -4.083 1.00 85.31 199 ASP A CA 1
ATOM 1501 C C . ASP A 1 199 ? 43.531 2.108 -3.343 1.00 85.31 199 ASP A C 1
ATOM 1503 O O . ASP A 1 199 ? 44.036 1.092 -2.863 1.00 85.31 199 ASP A O 1
ATOM 1507 N N . ASP A 1 200 ? 44.103 3.307 -3.200 1.00 85.31 200 ASP A N 1
ATOM 1508 C CA . ASP A 1 200 ? 45.412 3.504 -2.577 1.00 85.31 200 ASP A CA 1
ATOM 1509 C C . ASP A 1 200 ? 45.320 3.397 -1.043 1.00 85.31 200 ASP A C 1
ATOM 1511 O O . ASP A 1 200 ? 46.258 2.915 -0.395 1.00 85.31 200 ASP A O 1
ATOM 1515 N N . ALA A 1 201 ? 44.195 3.826 -0.456 1.00 88.19 201 ALA A N 1
ATOM 1516 C CA . ALA A 1 201 ? 43.933 3.728 0.982 1.00 88.19 201 ALA A CA 1
ATOM 1517 C C . ALA A 1 201 ? 43.262 2.416 1.415 1.00 88.19 201 ALA A C 1
ATOM 1519 O O . ALA A 1 201 ? 43.238 2.127 2.614 1.00 88.19 201 ALA A O 1
ATOM 1520 N N . GLN A 1 202 ? 42.764 1.612 0.469 1.00 88.62 202 GLN A N 1
ATOM 1521 C CA . GLN A 1 202 ? 41.952 0.420 0.744 1.00 88.62 202 GLN A CA 1
ATOM 1522 C C . GLN A 1 202 ? 40.680 0.756 1.551 1.00 88.62 202 GLN A C 1
ATOM 1524 O O . GLN A 1 202 ? 40.305 0.050 2.497 1.00 88.62 202 GLN A O 1
ATOM 1529 N N . GLU A 1 203 ? 40.030 1.876 1.212 1.00 91.88 203 GLU A N 1
ATOM 1530 C CA . GLU A 1 203 ? 38.836 2.365 1.906 1.00 91.88 203 GLU A CA 1
ATOM 1531 C C . GLU A 1 203 ? 37.702 2.732 0.951 1.00 91.88 203 GLU A C 1
ATOM 1533 O O . GLU A 1 203 ? 37.906 3.101 -0.204 1.00 91.88 203 GLU A O 1
ATOM 1538 N N . ILE A 1 204 ? 36.478 2.675 1.469 1.00 94.19 204 ILE A N 1
ATOM 1539 C CA . ILE A 1 204 ? 35.336 3.355 0.869 1.00 94.19 204 ILE A CA 1
ATOM 1540 C C . ILE A 1 204 ? 34.933 4.514 1.779 1.00 94.19 204 ILE A C 1
ATOM 1542 O O . ILE A 1 204 ? 34.854 4.361 3.002 1.00 94.19 204 ILE A O 1
ATOM 1546 N N . SER A 1 205 ? 34.683 5.677 1.190 1.00 96.56 205 SER A N 1
ATOM 1547 C CA . SER A 1 205 ? 34.372 6.917 1.895 1.00 96.56 205 SER A CA 1
ATOM 1548 C C . SER A 1 205 ? 33.140 7.609 1.309 1.00 96.56 205 SER A C 1
ATOM 1550 O O . SER A 1 205 ? 32.699 7.352 0.185 1.00 96.56 205 SER A O 1
ATOM 1552 N N . LEU A 1 206 ? 32.538 8.482 2.111 1.00 98.00 206 LEU A N 1
ATOM 1553 C CA . LEU A 1 206 ? 31.474 9.391 1.720 1.00 98.00 206 LEU A CA 1
ATOM 1554 C C . LEU A 1 206 ? 32.064 10.795 1.590 1.00 98.00 206 LEU A C 1
ATOM 1556 O O . LEU A 1 206 ? 32.312 11.470 2.594 1.00 98.00 206 LEU A O 1
ATOM 1560 N N . LYS A 1 207 ? 32.235 11.267 0.356 1.00 97.75 207 LYS A N 1
ATOM 1561 C CA . LYS A 1 207 ? 32.564 12.666 0.081 1.00 97.75 207 LYS A CA 1
ATOM 1562 C C . LYS A 1 207 ? 31.265 13.471 -0.044 1.00 97.75 207 LYS A C 1
ATOM 1564 O O . LYS A 1 207 ? 30.450 13.224 -0.930 1.00 97.75 207 LYS A O 1
ATOM 1569 N N . THR A 1 208 ? 31.053 14.435 0.848 1.00 98.31 208 THR A N 1
ATOM 1570 C CA . THR A 1 208 ? 29.871 15.314 0.855 1.00 98.31 208 THR A CA 1
ATOM 1571 C C . THR A 1 208 ? 30.228 16.648 0.216 1.00 98.31 208 THR A C 1
ATOM 1573 O O . THR A 1 208 ? 31.115 17.353 0.705 1.00 98.31 208 THR A O 1
ATOM 1576 N N . TYR A 1 209 ? 29.554 16.980 -0.882 1.00 98.44 209 TYR A N 1
ATOM 1577 C CA . TYR A 1 209 ? 29.680 18.261 -1.565 1.00 98.44 209 TYR A CA 1
ATOM 1578 C C . TYR A 1 209 ? 28.651 19.250 -1.018 1.00 98.44 209 TYR A C 1
ATOM 1580 O O . TYR A 1 209 ? 27.451 19.018 -1.160 1.00 98.44 209 TYR A O 1
ATOM 1588 N N . ASP A 1 210 ? 29.146 20.350 -0.453 1.00 98.25 210 ASP A N 1
ATOM 1589 C CA . ASP A 1 210 ? 28.361 21.518 -0.043 1.00 98.25 210 ASP A CA 1
ATOM 1590 C C . ASP A 1 210 ? 28.227 22.469 -1.241 1.00 98.25 210 ASP A C 1
ATOM 1592 O O . ASP A 1 210 ? 29.225 23.049 -1.695 1.00 98.25 210 ASP A O 1
ATOM 1596 N N . ASP A 1 211 ? 27.017 22.620 -1.789 1.00 98.25 211 ASP A N 1
ATOM 1597 C CA . ASP A 1 211 ? 26.798 23.454 -2.975 1.00 98.25 211 ASP A CA 1
ATOM 1598 C C . ASP A 1 211 ? 26.963 24.944 -2.685 1.00 98.25 211 ASP A C 1
ATOM 1600 O O . ASP A 1 211 ? 27.531 25.677 -3.510 1.00 98.25 211 ASP A O 1
ATOM 1604 N N . SER A 1 212 ? 26.518 25.373 -1.505 1.00 97.56 212 SER A N 1
ATOM 1605 C CA . SER A 1 212 ? 26.601 26.757 -1.049 1.00 97.56 212 SER A CA 1
ATOM 1606 C C . SER A 1 212 ? 28.046 27.183 -0.760 1.00 97.56 212 SER A C 1
ATOM 1608 O O . SER A 1 212 ? 28.443 28.310 -1.081 1.00 97.56 212 SER A O 1
ATOM 1610 N N . GLY A 1 213 ? 28.848 26.266 -0.214 1.00 97.31 213 GLY A N 1
ATOM 1611 C CA . GLY A 1 213 ? 30.273 26.433 0.063 1.00 97.31 213 GLY A CA 1
ATOM 1612 C C . GLY A 1 213 ? 31.179 26.149 -1.137 1.00 97.31 213 GLY A C 1
ATOM 1613 O O . GLY A 1 213 ? 32.311 26.637 -1.174 1.00 97.31 213 GLY A O 1
ATOM 1614 N N . ASN A 1 214 ? 30.682 25.411 -2.138 1.00 97.69 214 ASN A N 1
ATOM 1615 C CA . ASN A 1 214 ? 31.462 24.861 -3.248 1.00 97.69 214 ASN A CA 1
ATOM 1616 C C . ASN A 1 214 ? 32.737 24.168 -2.735 1.00 97.69 214 ASN A C 1
ATOM 1618 O O . ASN A 1 214 ? 33.857 24.547 -3.089 1.00 97.69 214 ASN A O 1
ATOM 1622 N N . SER A 1 215 ? 32.556 23.180 -1.862 1.00 97.31 215 SER A N 1
ATOM 1623 C CA . SER A 1 215 ? 33.646 22.433 -1.231 1.00 97.31 215 SER A CA 1
ATOM 1624 C C . SER A 1 215 ? 33.240 20.997 -0.927 1.00 97.31 215 SER A C 1
ATOM 1626 O O . SER A 1 215 ? 32.063 20.722 -0.713 1.00 97.31 215 SER A O 1
ATOM 1628 N N . PHE A 1 216 ? 34.224 20.100 -0.867 1.00 97.56 216 PHE A N 1
ATOM 1629 C CA . PHE A 1 216 ? 34.039 18.731 -0.395 1.00 97.56 216 PHE A CA 1
ATOM 1630 C C . PHE A 1 216 ? 34.499 18.575 1.056 1.00 97.56 216 PHE A C 1
ATOM 1632 O O . PHE A 1 216 ? 35.490 19.172 1.482 1.00 97.56 216 PHE A O 1
ATOM 1639 N N . SER A 1 217 ? 33.786 17.728 1.788 1.00 96.88 217 SER A N 1
ATOM 1640 C CA . SER A 1 217 ? 34.222 17.106 3.039 1.00 96.88 217 SER A CA 1
ATOM 1641 C C . SER A 1 217 ? 34.181 15.589 2.879 1.00 96.88 217 SER A C 1
ATOM 1643 O O . SER A 1 217 ? 33.507 15.096 1.978 1.00 96.88 217 SER A O 1
ATOM 1645 N N . GLU A 1 218 ? 34.897 14.847 3.719 1.00 96.44 218 GLU A N 1
ATOM 1646 C CA . GLU A 1 218 ? 35.031 13.395 3.586 1.00 96.44 218 GLU A CA 1
ATOM 1647 C C . GLU A 1 218 ? 34.897 12.699 4.938 1.00 96.44 218 GLU A C 1
ATOM 1649 O O . GLU A 1 218 ? 35.416 13.179 5.950 1.00 96.44 218 GLU A O 1
ATOM 1654 N N . ALA A 1 219 ? 34.184 11.575 4.941 1.00 97.44 219 ALA A N 1
ATOM 1655 C CA . ALA A 1 219 ? 34.058 10.674 6.075 1.00 97.44 219 ALA A CA 1
ATOM 1656 C C . ALA A 1 219 ? 34.220 9.226 5.607 1.00 97.44 219 ALA A C 1
ATOM 1658 O O . ALA A 1 219 ? 33.544 8.793 4.678 1.00 97.44 219 ALA A O 1
ATOM 1659 N N . THR A 1 220 ? 35.089 8.471 6.269 1.00 97.31 220 THR A N 1
ATOM 1660 C CA . THR A 1 220 ? 35.299 7.050 5.982 1.00 97.31 220 THR A CA 1
ATOM 1661 C C . THR A 1 220 ? 34.037 6.238 6.282 1.00 97.31 220 THR A C 1
ATOM 1663 O O . THR A 1 220 ? 33.435 6.392 7.348 1.00 97.31 220 THR A O 1
ATOM 1666 N N . ILE A 1 221 ? 33.652 5.353 5.361 1.00 97.50 221 ILE A N 1
ATOM 1667 C CA . ILE A 1 221 ? 32.577 4.371 5.555 1.00 97.50 221 ILE A CA 1
ATOM 1668 C C . ILE A 1 221 ? 33.174 3.062 6.088 1.00 97.50 221 ILE A C 1
ATOM 1670 O O . ILE A 1 221 ? 32.670 2.513 7.068 1.00 97.50 221 ILE A O 1
ATOM 1674 N N . ASP A 1 222 ? 34.256 2.573 5.473 1.00 96.25 222 ASP A N 1
ATOM 1675 C CA . ASP A 1 222 ? 34.957 1.351 5.887 1.00 96.25 222 ASP A CA 1
ATOM 1676 C C . ASP A 1 222 ? 36.402 1.328 5.356 1.00 96.25 222 ASP A C 1
ATOM 1678 O O . ASP A 1 222 ? 36.634 1.654 4.197 1.00 96.25 222 ASP A O 1
ATOM 1682 N N . THR A 1 223 ? 37.356 0.907 6.193 1.00 94.12 223 THR A N 1
ATOM 1683 C CA . THR A 1 223 ? 38.805 0.822 5.898 1.00 94.12 223 THR A CA 1
ATOM 1684 C C . THR A 1 223 ? 39.281 -0.595 5.551 1.00 94.12 223 THR A C 1
ATOM 1686 O O . THR A 1 223 ? 40.468 -0.897 5.645 1.00 94.12 223 THR A O 1
ATOM 1689 N N . SER A 1 224 ? 38.359 -1.526 5.319 1.00 87.94 224 SER A N 1
ATOM 1690 C CA . SER A 1 224 ? 38.653 -2.920 4.972 1.00 87.94 224 SER A CA 1
ATOM 1691 C C . SER A 1 224 ? 38.048 -3.246 3.615 1.00 87.94 224 SER A C 1
ATOM 1693 O O . SER A 1 224 ? 37.167 -4.100 3.504 1.00 87.94 224 SER A O 1
ATOM 1695 N N . MET A 1 225 ? 38.489 -2.479 2.620 1.00 89.94 225 MET A N 1
ATOM 1696 C CA . MET A 1 225 ? 38.089 -2.577 1.222 1.00 89.94 225 MET A CA 1
ATOM 1697 C C . MET A 1 225 ? 39.344 -2.880 0.402 1.00 89.94 225 MET A C 1
ATOM 1699 O O . MET A 1 225 ? 40.100 -1.968 0.083 1.00 89.94 225 MET A O 1
ATOM 1703 N N . ASP A 1 226 ? 39.620 -4.158 0.124 1.00 85.56 226 ASP A N 1
ATOM 1704 C CA . ASP A 1 226 ? 40.819 -4.540 -0.631 1.00 85.56 226 ASP A CA 1
ATOM 1705 C C . ASP A 1 226 ? 40.725 -3.983 -2.069 1.00 85.56 226 ASP A C 1
ATOM 1707 O O . ASP A 1 226 ? 39.710 -4.208 -2.738 1.00 85.56 226 ASP A O 1
ATOM 1711 N N . PRO A 1 227 ? 41.727 -3.227 -2.553 1.00 70.25 227 PRO A N 1
ATOM 1712 C CA . PRO A 1 227 ? 41.850 -2.821 -3.945 1.00 70.25 227 PRO A CA 1
ATOM 1713 C C . PRO A 1 227 ? 41.900 -4.044 -4.870 1.00 70.25 227 PRO A C 1
ATOM 1715 O O . PRO A 1 227 ? 42.915 -4.730 -5.007 1.00 70.25 227 PRO A O 1
ATOM 1718 N N . ASP A 1 228 ? 40.757 -4.301 -5.497 1.00 61.84 228 ASP A N 1
ATOM 1719 C CA . ASP A 1 228 ? 40.455 -5.408 -6.405 1.00 61.84 228 ASP A CA 1
ATOM 1720 C C . ASP A 1 228 ? 41.580 -5.659 -7.447 1.00 61.84 228 ASP A C 1
ATOM 1722 O O . ASP A 1 228 ? 41.972 -4.771 -8.216 1.00 61.84 228 ASP A O 1
ATOM 1726 N N . GLN A 1 229 ? 42.084 -6.899 -7.553 1.00 53.62 229 GLN A N 1
ATOM 1727 C CA . GLN A 1 229 ? 42.954 -7.339 -8.662 1.00 53.62 229 GLN A CA 1
ATOM 1728 C C . GLN A 1 229 ? 42.202 -7.379 -9.997 1.00 53.62 229 GLN A C 1
ATOM 1730 O O . GLN A 1 229 ? 42.805 -7.295 -11.075 1.00 53.62 229 GLN A O 1
ATOM 1735 N N . PHE A 1 230 ? 40.880 -7.487 -9.949 1.00 62.16 230 PHE A N 1
ATOM 1736 C CA . PHE A 1 230 ? 39.957 -7.264 -11.045 1.00 62.16 230 PHE A CA 1
ATOM 1737 C C . PHE A 1 230 ? 39.469 -5.817 -11.025 1.00 62.16 230 PHE A C 1
ATOM 1739 O O . PHE A 1 230 ? 38.263 -5.569 -11.030 1.00 62.16 230 PHE A O 1
ATOM 1746 N N . ALA A 1 231 ? 40.424 -4.882 -11.171 1.00 55.53 231 ALA A N 1
ATOM 1747 C CA . ALA A 1 231 ? 40.303 -3.430 -11.410 1.00 55.53 231 ALA A CA 1
ATOM 1748 C C . ALA A 1 231 ? 39.336 -3.001 -12.541 1.00 55.53 231 ALA A C 1
ATOM 1750 O O . ALA A 1 231 ? 39.381 -1.878 -13.044 1.00 55.53 231 ALA A O 1
ATOM 1751 N N . VAL A 1 232 ? 38.492 -3.912 -12.993 1.00 58.03 232 VAL A N 1
ATOM 1752 C CA . VAL A 1 232 ? 37.467 -3.836 -13.997 1.00 58.03 232 VAL A CA 1
ATOM 1753 C C . VAL A 1 232 ? 36.084 -3.627 -13.361 1.00 58.03 232 VAL A C 1
ATOM 1755 O O . VAL A 1 232 ? 35.333 -2.887 -13.970 1.00 58.03 232 VAL A O 1
ATOM 1758 N N . PHE A 1 233 ? 35.727 -4.156 -12.177 1.00 67.06 233 PHE A N 1
ATOM 1759 C CA . PHE A 1 233 ? 34.323 -4.149 -11.698 1.00 67.06 233 PHE A CA 1
ATOM 1760 C C . PHE A 1 233 ? 33.982 -3.053 -10.674 1.00 67.06 233 PHE A C 1
ATOM 1762 O O . PHE A 1 233 ? 34.772 -2.765 -9.782 1.00 67.06 233 PHE A O 1
ATOM 1769 N N . GLN A 1 234 ? 32.774 -2.467 -10.752 1.00 67.06 234 GLN A N 1
ATOM 1770 C CA . GLN A 1 234 ? 32.197 -1.802 -9.577 1.00 67.06 234 GLN A CA 1
ATOM 1771 C C . GLN A 1 234 ? 31.777 -2.854 -8.565 1.00 67.06 234 GLN A C 1
ATOM 1773 O O . GLN A 1 234 ? 30.790 -3.567 -8.739 1.00 67.06 234 GLN A O 1
ATOM 1778 N N . SER A 1 235 ? 32.527 -2.891 -7.475 1.00 77.19 235 SER A N 1
ATOM 1779 C CA . SER A 1 235 ? 32.230 -3.672 -6.281 1.00 77.19 235 SER A CA 1
ATOM 1780 C C . SER A 1 235 ? 31.282 -2.941 -5.325 1.00 77.19 235 SER A C 1
ATOM 1782 O O . SER A 1 235 ? 31.203 -3.295 -4.154 1.00 77.19 235 SER A O 1
ATOM 1784 N N . MET A 1 236 ? 30.550 -1.927 -5.808 1.00 89.44 236 MET A N 1
ATOM 1785 C CA . MET A 1 236 ? 29.582 -1.170 -5.016 1.00 89.44 236 MET A CA 1
ATOM 1786 C C . MET A 1 236 ? 28.367 -0.711 -5.826 1.00 89.44 236 MET A C 1
ATOM 1788 O O . MET A 1 236 ? 28.449 -0.461 -7.027 1.00 89.44 236 MET A O 1
ATOM 1792 N N . SER A 1 237 ? 27.240 -0.548 -5.139 1.00 91.88 237 SER A N 1
ATOM 1793 C CA . SER A 1 237 ? 26.005 0.016 -5.676 1.00 91.88 237 SER A CA 1
ATOM 1794 C C . SER A 1 237 ? 25.210 0.687 -4.565 1.00 91.88 237 SER A C 1
ATOM 1796 O O . SER A 1 237 ? 25.301 0.283 -3.409 1.00 91.88 237 SER A O 1
ATOM 1798 N N . GLY A 1 238 ? 24.401 1.687 -4.903 1.00 93.19 238 GLY A N 1
ATOM 1799 C CA . GLY A 1 238 ? 23.536 2.335 -3.926 1.00 93.19 238 GLY A CA 1
ATOM 1800 C C . GLY A 1 238 ? 22.208 2.796 -4.509 1.00 93.19 238 GLY A C 1
ATOM 1801 O O . GLY A 1 238 ? 22.108 3.072 -5.714 1.00 93.19 238 GLY A O 1
ATOM 1802 N N . ALA A 1 239 ? 21.224 2.923 -3.625 1.00 94.38 239 ALA A N 1
ATOM 1803 C CA . ALA A 1 239 ? 19.873 3.396 -3.910 1.00 94.38 239 ALA A CA 1
ATOM 1804 C C . ALA A 1 239 ? 19.380 4.318 -2.786 1.00 94.38 239 ALA A C 1
ATOM 1806 O O . ALA A 1 239 ? 19.719 4.110 -1.617 1.00 94.38 239 ALA A O 1
ATOM 1807 N N . ILE A 1 240 ? 18.591 5.336 -3.133 1.00 95.50 240 ILE A N 1
ATOM 1808 C CA . ILE A 1 240 ? 18.019 6.261 -2.145 1.00 95.50 240 ILE A CA 1
ATOM 1809 C C . ILE A 1 240 ? 16.663 5.741 -1.683 1.00 95.50 240 ILE A C 1
ATOM 1811 O O . ILE A 1 240 ? 15.757 5.545 -2.488 1.00 95.50 240 ILE A O 1
ATOM 1815 N N . ARG A 1 241 ? 16.491 5.562 -0.374 1.00 94.38 241 ARG A N 1
ATOM 1816 C CA . ARG A 1 241 ? 15.201 5.234 0.229 1.00 94.38 241 ARG A CA 1
ATOM 1817 C C . ARG A 1 241 ? 14.335 6.488 0.262 1.00 94.38 241 ARG A C 1
ATOM 1819 O O . ARG A 1 241 ? 14.689 7.478 0.887 1.00 94.38 241 ARG A O 1
ATOM 1826 N N . HIS A 1 242 ? 13.197 6.472 -0.429 1.00 92.31 242 HIS A N 1
ATOM 1827 C CA . HIS A 1 242 ? 12.353 7.670 -0.582 1.00 92.31 242 HIS A CA 1
ATOM 1828 C C . HIS A 1 242 ? 11.603 8.060 0.696 1.00 92.31 242 HIS A C 1
ATOM 1830 O O . HIS A 1 242 ? 11.236 9.225 0.835 1.00 92.31 242 HIS A O 1
ATOM 1836 N N . SER A 1 243 ? 11.369 7.119 1.614 1.00 93.25 243 SER A N 1
ATOM 1837 C CA . SER A 1 243 ? 10.625 7.380 2.850 1.00 93.25 243 SER A CA 1
ATOM 1838 C C . SER A 1 243 ? 11.374 8.298 3.822 1.00 93.25 243 SER A C 1
ATOM 1840 O O . SER A 1 243 ? 10.737 9.074 4.534 1.00 93.25 243 SER A O 1
ATOM 1842 N N . ASP A 1 244 ? 12.709 8.262 3.819 1.00 95.12 244 ASP A N 1
ATOM 1843 C CA . ASP A 1 244 ? 13.556 9.035 4.736 1.00 95.12 244 ASP A CA 1
ATOM 1844 C C . ASP A 1 244 ? 14.784 9.699 4.083 1.00 95.12 244 ASP A C 1
ATOM 1846 O O . ASP A 1 244 ? 15.513 10.435 4.750 1.00 95.12 244 ASP A O 1
ATOM 1850 N N . ASN A 1 245 ? 14.975 9.523 2.773 1.00 95.81 245 ASN A N 1
ATOM 1851 C CA . ASN A 1 245 ? 16.114 9.989 1.972 1.00 95.81 245 ASN A CA 1
ATOM 1852 C C . ASN A 1 245 ? 17.468 9.381 2.371 1.00 95.81 245 ASN A C 1
ATOM 1854 O O . ASN A 1 245 ? 18.510 9.953 2.043 1.00 95.81 245 ASN A O 1
ATOM 1858 N N . HIS A 1 246 ? 17.486 8.247 3.069 1.00 97.50 246 HIS A N 1
ATOM 1859 C CA . HIS A 1 246 ? 18.738 7.567 3.379 1.00 97.50 246 HIS A CA 1
ATOM 1860 C C . HIS A 1 246 ? 19.317 6.886 2.130 1.00 97.50 246 HIS A C 1
ATOM 1862 O O . HIS A 1 246 ? 18.586 6.357 1.292 1.00 97.50 246 HIS A O 1
ATOM 1868 N N . LEU A 1 247 ? 20.642 6.860 2.013 1.00 97.62 247 LEU A N 1
ATOM 1869 C CA . LEU A 1 247 ? 21.352 6.058 1.022 1.00 97.62 247 LEU A CA 1
ATOM 1870 C C . LEU A 1 247 ? 21.600 4.658 1.586 1.00 97.62 247 LEU A C 1
ATOM 1872 O O . LEU A 1 247 ? 22.315 4.501 2.574 1.00 97.62 247 LEU A O 1
ATOM 1876 N N . ILE A 1 248 ? 21.060 3.639 0.918 1.00 97.44 248 ILE A N 1
ATOM 1877 C CA . ILE A 1 248 ? 21.456 2.250 1.145 1.00 97.44 248 ILE A CA 1
ATOM 1878 C C . ILE A 1 248 ? 22.591 1.925 0.184 1.00 97.44 248 ILE A C 1
ATOM 1880 O O . ILE A 1 248 ? 22.399 1.926 -1.032 1.00 97.44 248 ILE A O 1
ATOM 1884 N N . LEU A 1 249 ? 23.768 1.654 0.738 1.00 96.31 249 LEU A N 1
ATOM 1885 C CA . LEU A 1 249 ? 24.978 1.300 0.006 1.00 96.31 249 LEU A CA 1
ATOM 1886 C C . LEU A 1 249 ? 25.287 -0.178 0.226 1.00 96.31 249 LEU A C 1
ATOM 1888 O O . LEU A 1 249 ? 25.332 -0.642 1.361 1.00 96.31 249 LEU A O 1
ATOM 1892 N N . VAL A 1 250 ? 25.546 -0.903 -0.854 1.00 94.31 250 VAL A N 1
ATOM 1893 C CA . VAL A 1 250 ? 26.088 -2.262 -0.826 1.00 94.31 250 VAL A CA 1
ATOM 1894 C C . VAL A 1 250 ? 27.479 -2.223 -1.432 1.00 94.31 250 VAL A C 1
ATOM 1896 O O . VAL A 1 250 ? 27.665 -1.628 -2.493 1.00 94.31 250 VAL A O 1
ATOM 1899 N N . ALA A 1 251 ? 28.440 -2.860 -0.773 1.00 92.31 251 ALA A N 1
ATOM 1900 C CA . ALA A 1 251 ? 29.810 -2.958 -1.248 1.00 92.31 251 ALA A CA 1
ATOM 1901 C C . ALA A 1 251 ? 30.418 -4.325 -0.915 1.00 92.31 251 ALA A C 1
ATOM 1903 O O . ALA A 1 251 ? 30.043 -4.966 0.066 1.00 92.31 251 ALA A O 1
ATOM 1904 N N . HIS A 1 252 ? 31.364 -4.778 -1.725 1.00 88.81 252 HIS A N 1
ATOM 1905 C CA . HIS A 1 252 ? 32.216 -5.917 -1.396 1.00 88.81 252 HIS A CA 1
ATOM 1906 C C . HIS A 1 252 ? 33.442 -5.452 -0.633 1.00 88.81 252 HIS A C 1
ATOM 1908 O O . HIS A 1 252 ? 33.926 -4.368 -0.912 1.00 88.81 252 HIS A O 1
ATOM 1914 N N . SER A 1 253 ? 33.973 -6.272 0.267 1.00 89.94 253 SER A N 1
ATOM 1915 C CA . SER A 1 253 ? 35.191 -5.925 1.008 1.00 89.94 253 SER A CA 1
ATOM 1916 C C . SER A 1 253 ? 36.499 -6.425 0.399 1.00 89.94 253 SER A C 1
ATOM 1918 O O . SER A 1 253 ? 37.552 -5.970 0.824 1.00 89.94 253 SER A O 1
ATOM 1920 N N . ASP A 1 254 ? 36.454 -7.409 -0.500 1.00 85.31 254 ASP A N 1
ATOM 1921 C CA . ASP A 1 254 ? 37.632 -8.127 -1.009 1.00 85.31 254 ASP A CA 1
ATOM 1922 C C . ASP A 1 254 ? 37.268 -8.929 -2.283 1.00 85.31 254 ASP A C 1
ATOM 1924 O O . ASP A 1 254 ? 36.106 -8.983 -2.690 1.00 85.31 254 ASP A O 1
ATOM 1928 N N . ASP A 1 255 ? 38.238 -9.600 -2.890 1.00 72.56 255 ASP A N 1
ATOM 1929 C CA . ASP A 1 255 ? 38.098 -10.407 -4.094 1.00 72.56 255 ASP A CA 1
ATOM 1930 C C . ASP A 1 255 ? 37.898 -11.877 -3.768 1.00 72.56 255 ASP A C 1
ATOM 1932 O O . ASP A 1 255 ? 38.870 -12.557 -3.438 1.00 72.56 255 ASP A O 1
ATOM 1936 N N . ALA A 1 256 ? 36.682 -12.401 -3.972 1.00 66.38 256 ALA A N 1
ATOM 1937 C CA . ALA A 1 256 ? 36.397 -13.824 -4.222 1.00 66.38 256 ALA A CA 1
ATOM 1938 C C . ALA A 1 256 ? 37.247 -14.822 -3.395 1.00 66.38 256 ALA A C 1
ATOM 1940 O O . A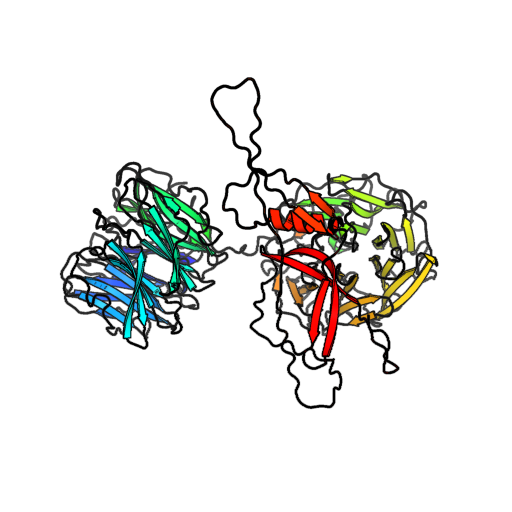LA A 1 256 ? 37.650 -15.889 -3.873 1.00 66.38 256 ALA A O 1
ATOM 1941 N N . ASN A 1 257 ? 37.529 -14.478 -2.140 1.00 75.06 257 ASN A N 1
ATOM 1942 C CA . ASN A 1 257 ? 38.424 -15.198 -1.250 1.00 75.06 257 ASN A CA 1
ATOM 1943 C C . ASN A 1 257 ? 37.752 -15.362 0.117 1.00 75.06 257 ASN A C 1
ATOM 1945 O O . ASN A 1 257 ? 36.664 -14.855 0.368 1.00 75.06 257 ASN A O 1
ATOM 1949 N N . ALA A 1 258 ? 38.355 -16.150 1.003 1.00 79.44 258 ALA A N 1
ATOM 1950 C CA . ALA A 1 258 ? 37.719 -16.499 2.273 1.00 79.44 258 ALA A CA 1
ATOM 1951 C C . ALA A 1 258 ? 37.551 -15.311 3.251 1.00 79.44 258 ALA A C 1
ATOM 1953 O O . ALA A 1 258 ? 37.023 -15.516 4.338 1.00 79.44 258 ALA A O 1
ATOM 1954 N N . ALA A 1 259 ? 38.012 -14.109 2.908 1.00 81.06 259 ALA A N 1
ATOM 1955 C CA . ALA A 1 259 ? 37.825 -12.862 3.648 1.00 81.06 259 ALA A CA 1
ATOM 1956 C C . ALA A 1 259 ? 36.837 -11.893 2.963 1.00 81.06 259 ALA A C 1
ATOM 1958 O O . ALA A 1 259 ? 36.611 -10.793 3.464 1.00 81.06 259 ALA A O 1
ATOM 1959 N N . HIS A 1 260 ? 36.234 -12.292 1.839 1.00 84.50 260 HIS A N 1
ATOM 1960 C CA . HIS A 1 260 ? 35.288 -11.460 1.105 1.00 84.50 260 HIS A CA 1
ATOM 1961 C C . HIS A 1 260 ? 33.907 -11.432 1.767 1.00 84.50 260 HIS A C 1
ATOM 1963 O O . HIS A 1 260 ? 33.248 -12.462 1.931 1.00 84.50 260 HIS A O 1
ATOM 1969 N N . ASP A 1 261 ? 33.462 -10.225 2.109 1.00 90.50 261 ASP A N 1
ATOM 1970 C CA . ASP A 1 261 ? 32.160 -9.936 2.690 1.00 90.50 261 ASP A CA 1
ATOM 1971 C C . ASP A 1 261 ? 31.323 -9.067 1.740 1.00 90.50 261 ASP A C 1
ATOM 1973 O O . ASP A 1 261 ? 31.828 -8.153 1.085 1.00 90.50 261 ASP A O 1
ATOM 1977 N N . PHE A 1 262 ? 30.009 -9.309 1.724 1.00 90.75 262 PHE A N 1
ATOM 1978 C CA . PHE A 1 262 ? 29.026 -8.396 1.136 1.00 90.75 262 PHE A CA 1
ATOM 1979 C C . PHE A 1 262 ? 28.483 -7.486 2.230 1.00 90.75 262 PHE A C 1
ATOM 1981 O O . PHE A 1 262 ? 27.605 -7.878 3.006 1.00 90.75 262 PHE A O 1
ATOM 1988 N N . LYS A 1 263 ? 29.017 -6.273 2.294 1.00 95.19 263 LYS A N 1
ATOM 1989 C CA . LYS A 1 263 ? 28.704 -5.289 3.322 1.00 95.19 263 LYS A CA 1
ATOM 1990 C C . LYS A 1 263 ? 27.578 -4.371 2.875 1.00 95.19 263 LYS A C 1
ATOM 1992 O O . LYS A 1 263 ? 27.423 -4.079 1.688 1.00 95.19 263 LYS A O 1
ATOM 1997 N N . VAL A 1 264 ? 26.786 -3.923 3.843 1.00 97.31 264 VAL A N 1
ATOM 1998 C CA . VAL A 1 264 ? 25.648 -3.029 3.615 1.00 97.31 264 VAL A CA 1
ATOM 1999 C C . VAL A 1 264 ? 25.689 -1.901 4.630 1.00 97.31 264 VAL A C 1
ATOM 2001 O O . VAL A 1 264 ? 25.935 -2.136 5.812 1.00 97.31 264 VAL A O 1
ATOM 2004 N N . TYR A 1 265 ? 25.426 -0.684 4.171 1.00 98.31 265 TYR A N 1
ATOM 2005 C CA . TYR A 1 265 ? 25.417 0.520 4.989 1.00 98.31 265 TYR A CA 1
ATOM 2006 C C . TYR A 1 265 ? 24.144 1.318 4.737 1.00 98.31 265 TYR A C 1
ATOM 2008 O O . TYR A 1 265 ? 23.619 1.354 3.626 1.00 98.31 265 TYR A O 1
ATOM 2016 N N . ASP A 1 266 ? 23.676 1.972 5.788 1.00 98.31 266 ASP A N 1
ATOM 2017 C CA . ASP A 1 266 ? 22.580 2.935 5.779 1.00 98.31 266 ASP A CA 1
ATOM 2018 C C . ASP A 1 266 ? 23.161 4.292 6.167 1.00 98.31 266 ASP A C 1
ATOM 2020 O O . ASP A 1 266 ? 23.760 4.443 7.240 1.00 98.31 266 ASP A O 1
ATOM 2024 N N . ILE A 1 267 ? 23.078 5.235 5.234 1.00 98.50 267 ILE A N 1
ATOM 2025 C CA . ILE A 1 267 ? 23.804 6.499 5.265 1.00 98.50 267 ILE A CA 1
ATOM 2026 C C . ILE A 1 267 ? 22.800 7.649 5.235 1.00 98.50 267 ILE A C 1
ATOM 2028 O O . ILE A 1 267 ? 22.050 7.812 4.275 1.00 98.50 267 ILE A O 1
ATOM 2032 N N . ASN A 1 268 ? 22.845 8.491 6.266 1.00 97.75 268 ASN A N 1
ATOM 2033 C CA . ASN A 1 268 ? 22.054 9.721 6.370 1.00 97.75 268 ASN A CA 1
ATOM 2034 C C . ASN A 1 268 ? 22.940 10.979 6.461 1.00 97.75 268 ASN A C 1
ATOM 2036 O O . ASN A 1 268 ? 22.617 11.947 7.144 1.00 97.75 268 ASN A O 1
ATOM 2040 N N . GLY A 1 269 ? 24.114 10.922 5.835 1.00 97.44 269 GLY A N 1
ATOM 2041 C CA . GLY A 1 269 ? 25.149 11.953 5.892 1.00 97.44 269 GLY A CA 1
ATOM 2042 C C . GLY A 1 269 ? 26.390 11.498 6.658 1.00 97.44 269 GLY A C 1
ATOM 2043 O O . GLY A 1 269 ? 26.417 10.429 7.272 1.00 97.44 269 GLY A O 1
ATOM 2044 N N . ALA A 1 270 ? 27.434 12.328 6.633 1.00 96.12 270 ALA A N 1
ATOM 2045 C CA . ALA A 1 270 ? 28.768 11.989 7.144 1.00 96.12 270 ALA A CA 1
ATOM 2046 C C . ALA A 1 270 ? 28.799 11.593 8.635 1.00 96.12 270 ALA A C 1
ATOM 2048 O O . ALA A 1 270 ? 29.632 10.793 9.052 1.00 96.12 270 ALA A O 1
ATOM 2049 N N . ALA A 1 271 ? 27.883 12.132 9.445 1.00 95.69 271 ALA A N 1
ATOM 2050 C CA . ALA A 1 271 ? 27.772 11.813 10.872 1.00 95.69 271 ALA A CA 1
ATOM 2051 C C . ALA A 1 271 ? 26.888 10.583 11.169 1.00 95.69 271 ALA A C 1
ATOM 2053 O O . ALA A 1 271 ? 26.729 10.216 12.332 1.00 95.69 271 ALA A O 1
ATOM 2054 N N . SER A 1 272 ? 26.287 9.972 10.145 1.00 96.88 272 SER A N 1
ATOM 2055 C CA . SER A 1 272 ? 25.292 8.907 10.274 1.00 96.88 272 SER A CA 1
ATOM 2056 C C . SER A 1 272 ? 25.520 7.812 9.229 1.00 96.88 272 SER A C 1
ATOM 2058 O O . SER A 1 272 ? 24.645 7.531 8.410 1.00 96.88 272 SER A O 1
ATOM 2060 N N . ILE A 1 273 ? 26.698 7.188 9.276 1.00 98.44 273 ILE A N 1
ATOM 2061 C CA . ILE A 1 273 ? 27.044 5.994 8.497 1.00 98.44 273 ILE A CA 1
ATOM 2062 C C . ILE A 1 273 ? 26.898 4.779 9.416 1.00 98.44 273 ILE A C 1
ATOM 2064 O O . ILE A 1 273 ? 27.660 4.619 10.369 1.00 98.44 273 ILE A O 1
ATOM 2068 N N . THR A 1 274 ? 25.903 3.933 9.155 1.00 98.06 274 THR A N 1
ATOM 2069 C CA . THR A 1 274 ? 25.606 2.763 9.993 1.00 98.06 274 THR A CA 1
ATOM 2070 C C . THR A 1 274 ? 25.773 1.481 9.193 1.00 98.06 274 THR A C 1
ATOM 2072 O O . THR A 1 274 ? 25.030 1.246 8.241 1.00 98.06 274 THR A O 1
ATOM 2075 N N . ALA A 1 275 ? 26.712 0.625 9.600 1.00 97.94 275 ALA A N 1
ATOM 2076 C CA . ALA A 1 275 ? 26.818 -0.726 9.059 1.00 97.94 275 ALA A CA 1
ATOM 2077 C C . ALA A 1 275 ? 25.578 -1.554 9.435 1.00 97.94 275 ALA A C 1
ATOM 2079 O O . ALA A 1 275 ? 25.099 -1.514 10.571 1.00 97.94 275 ALA A O 1
ATOM 2080 N N . LYS A 1 276 ? 25.061 -2.303 8.467 1.00 98.00 276 LYS A N 1
ATOM 2081 C CA . LYS A 1 276 ? 23.961 -3.257 8.624 1.00 98.00 276 LYS A CA 1
ATOM 2082 C C . LYS A 1 276 ? 24.510 -4.677 8.704 1.00 98.00 276 LYS A C 1
ATOM 2084 O O . LYS A 1 276 ? 25.720 -4.896 8.683 1.00 98.00 276 LYS A O 1
ATOM 2089 N N . THR A 1 277 ? 23.620 -5.657 8.808 1.00 97.56 277 THR A N 1
ATOM 2090 C CA . THR A 1 277 ? 24.024 -7.059 8.740 1.00 97.56 277 THR A CA 1
ATOM 2091 C C . THR A 1 277 ? 24.599 -7.334 7.353 1.00 97.56 277 THR A C 1
ATOM 2093 O O . THR A 1 277 ? 23.912 -7.123 6.350 1.00 97.56 277 THR A O 1
ATOM 2096 N N . ASN A 1 278 ? 25.848 -7.809 7.288 1.00 96.69 278 ASN A N 1
ATOM 2097 C CA . ASN A 1 278 ? 26.442 -8.274 6.035 1.00 96.69 278 ASN A CA 1
ATOM 2098 C C . ASN A 1 278 ? 25.523 -9.321 5.397 1.00 96.69 278 ASN A C 1
ATOM 2100 O O . ASN A 1 278 ? 25.003 -10.200 6.085 1.00 96.69 278 ASN A O 1
ATOM 2104 N N . ILE A 1 279 ? 25.344 -9.246 4.081 1.00 95.31 279 ILE A N 1
ATOM 2105 C CA . ILE A 1 279 ? 24.531 -10.224 3.350 1.00 95.31 279 ILE A CA 1
ATOM 2106 C C . ILE A 1 279 ? 25.191 -11.598 3.440 1.00 95.31 279 ILE A C 1
ATOM 2108 O O . ILE A 1 279 ? 24.543 -12.605 3.719 1.00 95.31 279 ILE A O 1
ATOM 2112 N N . PHE A 1 280 ? 26.508 -11.606 3.243 1.00 92.75 280 PHE A N 1
ATOM 2113 C CA . PHE A 1 280 ? 27.359 -12.774 3.360 1.00 92.75 280 PHE A CA 1
ATOM 2114 C C . PHE A 1 280 ? 28.673 -12.394 4.014 1.00 92.75 280 PHE A C 1
ATOM 2116 O O . PHE A 1 280 ? 29.154 -11.270 3.849 1.00 92.75 280 PHE A O 1
ATOM 2123 N N . THR A 1 281 ? 29.265 -13.363 4.701 1.00 92.88 281 THR A N 1
ATOM 2124 C CA . THR A 1 281 ? 30.623 -13.269 5.218 1.00 92.88 281 THR A CA 1
ATOM 2125 C C . THR A 1 281 ? 31.481 -14.395 4.660 1.00 92.88 281 THR A C 1
ATOM 2127 O O . THR A 1 281 ? 30.999 -15.523 4.520 1.00 92.88 281 THR A O 1
ATOM 2130 N N . ALA A 1 282 ? 32.746 -14.100 4.360 1.00 88.56 282 ALA A N 1
ATOM 2131 C CA . ALA A 1 282 ? 33.739 -15.080 3.910 1.00 88.56 282 ALA A CA 1
ATOM 2132 C C . ALA A 1 282 ? 33.320 -15.924 2.678 1.00 88.56 282 ALA A C 1
ATOM 2134 O O . ALA A 1 282 ? 33.488 -17.150 2.666 1.00 88.56 282 ALA A O 1
ATOM 2135 N N . VAL A 1 283 ? 32.761 -15.292 1.640 1.00 86.94 283 VAL A N 1
ATOM 2136 C CA . VAL A 1 283 ? 32.274 -15.961 0.415 1.00 86.94 283 VAL A CA 1
ATOM 2137 C C . VAL A 1 283 ? 33.240 -15.802 -0.753 1.00 86.94 283 VAL A C 1
ATOM 2139 O O . VAL A 1 283 ? 33.732 -14.724 -1.008 1.00 86.94 283 VAL A O 1
ATOM 2142 N N . THR A 1 284 ? 33.499 -16.856 -1.528 1.00 85.12 284 THR A N 1
ATOM 2143 C CA . THR A 1 284 ? 34.464 -16.778 -2.648 1.00 85.12 284 THR A CA 1
ATOM 2144 C C . THR A 1 284 ? 33.820 -16.668 -4.026 1.00 85.12 284 THR A C 1
ATOM 2146 O O . THR A 1 284 ? 34.509 -16.625 -5.039 1.00 85.12 284 THR A O 1
ATOM 2149 N N . ASP A 1 285 ? 32.499 -16.753 -4.098 1.00 86.06 285 ASP A N 1
ATOM 2150 C CA . ASP A 1 285 ? 31.774 -17.068 -5.324 1.00 86.06 285 ASP A CA 1
ATOM 2151 C C . ASP A 1 285 ? 30.745 -16.008 -5.705 1.00 86.06 285 ASP A C 1
ATOM 2153 O O . ASP A 1 285 ? 29.911 -16.278 -6.561 1.00 86.06 285 ASP A O 1
ATOM 2157 N N . LYS A 1 286 ? 30.780 -14.811 -5.112 1.00 86.00 286 LYS A N 1
ATOM 2158 C CA . LYS A 1 286 ? 29.762 -13.770 -5.316 1.00 86.00 286 LYS A CA 1
ATOM 2159 C C . LYS A 1 286 ? 30.413 -12.454 -5.763 1.00 86.00 286 LYS A C 1
ATOM 2161 O O . LYS A 1 286 ? 31.477 -12.131 -5.264 1.00 86.00 286 LYS A O 1
ATOM 2166 N N . PHE A 1 287 ? 29.842 -11.711 -6.716 1.00 83.44 287 PHE A N 1
ATOM 2167 C CA . PHE A 1 287 ? 30.338 -10.378 -7.139 1.00 83.44 287 PHE A CA 1
ATOM 2168 C C . PHE A 1 287 ? 29.275 -9.606 -7.955 1.00 83.44 287 PHE A C 1
ATOM 2170 O O . PHE A 1 287 ? 28.165 -10.096 -8.152 1.00 83.44 287 PHE A O 1
ATOM 2177 N N . ALA A 1 288 ? 29.618 -8.407 -8.449 1.00 81.12 288 ALA A N 1
ATOM 2178 C CA . ALA A 1 288 ? 28.739 -7.463 -9.151 1.00 81.12 288 ALA A CA 1
ATOM 2179 C C . ALA A 1 288 ? 27.437 -7.132 -8.390 1.00 81.12 288 ALA A C 1
ATOM 2181 O O . ALA A 1 288 ? 26.342 -7.380 -8.896 1.00 81.12 288 ALA A O 1
ATOM 2182 N N . ALA A 1 289 ? 27.561 -6.601 -7.166 1.00 85.62 289 ALA A N 1
ATOM 2183 C CA . ALA A 1 289 ? 26.415 -6.151 -6.386 1.00 85.62 289 ALA A CA 1
ATOM 2184 C C . ALA A 1 289 ? 25.665 -5.016 -7.079 1.00 85.62 289 ALA A C 1
ATOM 2186 O O . ALA A 1 289 ? 26.245 -4.085 -7.636 1.00 85.62 289 ALA A O 1
ATOM 2187 N N . CYS A 1 290 ? 24.352 -5.058 -6.949 1.00 86.81 290 CYS A N 1
ATOM 2188 C CA . CYS A 1 290 ? 23.469 -3.983 -7.323 1.00 86.81 290 CYS A CA 1
ATOM 2189 C C . CYS A 1 290 ? 22.322 -3.922 -6.299 1.00 86.81 290 CYS A C 1
ATOM 2191 O O . CYS A 1 290 ? 21.903 -4.959 -5.780 1.00 86.81 290 CYS A O 1
ATOM 2193 N N . VAL A 1 291 ? 21.811 -2.732 -5.983 1.00 90.75 291 VAL A N 1
ATOM 2194 C CA . VAL A 1 291 ? 20.740 -2.564 -4.987 1.00 90.75 291 VAL A CA 1
ATOM 2195 C C . VAL A 1 291 ? 19.590 -1.728 -5.531 1.00 90.75 291 VAL A C 1
ATOM 2197 O O . VAL A 1 291 ? 19.808 -0.746 -6.234 1.00 90.75 291 VAL A O 1
ATOM 2200 N N . THR A 1 292 ? 18.369 -2.118 -5.170 1.00 90.88 292 THR A N 1
ATOM 2201 C CA . THR A 1 292 ? 17.160 -1.307 -5.331 1.00 90.88 292 THR A CA 1
ATOM 2202 C C . THR A 1 292 ? 16.320 -1.344 -4.063 1.00 90.88 292 THR A C 1
ATOM 2204 O O . THR A 1 292 ? 16.418 -2.280 -3.265 1.00 90.88 292 THR A O 1
ATOM 2207 N N . ILE A 1 293 ? 15.436 -0.361 -3.915 1.00 91.12 293 ILE A N 1
ATOM 2208 C CA . ILE A 1 293 ? 14.499 -0.270 -2.798 1.00 91.12 293 ILE A CA 1
ATOM 2209 C C . ILE A 1 293 ? 13.071 -0.243 -3.341 1.00 91.12 293 ILE A C 1
ATOM 2211 O O . ILE A 1 293 ? 12.785 0.425 -4.330 1.00 91.12 293 ILE A O 1
ATOM 2215 N N . ASP A 1 294 ? 12.175 -0.995 -2.712 1.00 89.94 294 ASP A N 1
ATOM 2216 C CA . ASP A 1 294 ? 10.738 -0.863 -2.921 1.00 89.94 294 ASP A CA 1
ATOM 2217 C C . ASP A 1 294 ? 10.237 0.366 -2.173 1.00 89.94 294 ASP A C 1
ATOM 2219 O O . ASP A 1 294 ? 10.072 0.342 -0.958 1.00 89.94 294 ASP A O 1
ATOM 2223 N N . THR A 1 295 ? 9.976 1.451 -2.899 1.00 86.50 295 THR A N 1
ATOM 2224 C CA . THR A 1 295 ? 9.534 2.715 -2.297 1.00 86.50 295 THR A CA 1
ATOM 2225 C C . THR A 1 295 ? 8.165 2.630 -1.617 1.00 86.50 295 THR A C 1
ATOM 2227 O O . THR A 1 295 ? 7.780 3.577 -0.939 1.00 86.50 295 THR A O 1
ATOM 2230 N N . GLY A 1 296 ? 7.402 1.546 -1.810 1.00 84.00 296 GLY A N 1
ATOM 2231 C CA . GLY A 1 296 ? 6.104 1.349 -1.165 1.00 84.00 296 GLY A CA 1
ATOM 2232 C C . GLY A 1 296 ? 6.183 0.755 0.244 1.00 84.00 296 GLY A C 1
ATOM 2233 O O . GLY A 1 296 ? 5.250 0.931 1.023 1.00 84.00 296 GLY A O 1
ATOM 2234 N N . ASN A 1 297 ? 7.258 0.036 0.577 1.00 87.25 297 ASN A N 1
ATOM 2235 C CA . ASN A 1 297 ? 7.404 -0.663 1.865 1.00 87.25 297 ASN A CA 1
ATOM 2236 C C . ASN A 1 297 ? 8.846 -0.701 2.404 1.00 87.25 297 ASN A C 1
ATOM 2238 O O . ASN A 1 297 ? 9.116 -1.413 3.368 1.00 87.25 297 ASN A O 1
ATOM 2242 N N . ASP A 1 298 ? 9.764 0.025 1.770 1.00 92.31 298 ASP A N 1
ATOM 2243 C CA . ASP A 1 298 ? 11.189 0.100 2.087 1.00 92.31 298 ASP A CA 1
ATOM 2244 C C . ASP A 1 298 ? 11.951 -1.236 2.039 1.00 92.31 298 ASP A C 1
ATOM 2246 O O . ASP A 1 298 ? 13.056 -1.351 2.582 1.00 92.31 298 ASP A O 1
ATOM 2250 N N . ALA A 1 299 ? 11.411 -2.254 1.360 1.00 92.75 299 ALA A N 1
ATOM 2251 C CA . ALA A 1 299 ? 12.119 -3.511 1.166 1.00 92.75 299 ALA A CA 1
ATOM 2252 C C . ALA A 1 299 ? 13.354 -3.309 0.282 1.00 92.75 299 ALA A C 1
ATOM 2254 O O . ALA A 1 299 ? 13.283 -2.729 -0.801 1.00 92.75 299 ALA A O 1
ATOM 2255 N N . ILE A 1 300 ? 14.486 -3.849 0.719 1.00 93.69 300 ILE A N 1
ATOM 2256 C CA . ILE A 1 300 ? 15.766 -3.745 0.019 1.00 93.69 300 ILE A CA 1
ATOM 2257 C C . ILE A 1 300 ? 15.978 -5.031 -0.773 1.00 93.69 300 ILE A C 1
ATOM 2259 O O . ILE A 1 300 ? 15.920 -6.127 -0.209 1.00 93.69 300 ILE A O 1
ATOM 2263 N N . TYR A 1 301 ? 16.257 -4.905 -2.066 1.00 92.81 301 TYR A N 1
ATOM 2264 C CA . TYR A 1 301 ? 16.626 -6.019 -2.932 1.00 92.81 301 TYR A CA 1
ATOM 2265 C C . TYR A 1 301 ? 18.065 -5.830 -3.376 1.00 92.81 301 TYR A C 1
ATOM 2267 O O . TYR A 1 301 ? 18.410 -4.789 -3.937 1.00 92.81 301 TYR A O 1
ATOM 2275 N N . VAL A 1 302 ? 18.892 -6.845 -3.147 1.00 91.44 302 VAL A N 1
ATOM 2276 C CA . VAL A 1 302 ? 20.291 -6.833 -3.576 1.00 91.44 302 VAL A CA 1
ATOM 2277 C C . VAL A 1 302 ? 20.493 -7.946 -4.583 1.00 91.44 302 VAL A C 1
ATOM 2279 O O . VAL A 1 302 ? 20.398 -9.123 -4.234 1.00 91.44 302 VAL A O 1
ATOM 2282 N N . GLY A 1 303 ? 20.736 -7.563 -5.834 1.00 87.75 303 GLY A N 1
ATOM 2283 C CA . GLY A 1 303 ? 21.109 -8.467 -6.913 1.00 87.75 303 GLY A CA 1
ATOM 2284 C C . GLY A 1 303 ? 22.622 -8.618 -6.997 1.00 87.75 303 GLY A C 1
ATOM 2285 O O . GLY A 1 303 ? 23.358 -7.667 -6.755 1.00 87.75 303 GLY A O 1
ATOM 2286 N N . TYR A 1 304 ? 23.094 -9.812 -7.326 1.00 87.06 304 TYR A N 1
ATOM 2287 C CA . TYR A 1 304 ? 24.510 -10.092 -7.557 1.00 87.06 304 TYR A CA 1
ATOM 2288 C C . TYR A 1 304 ? 24.651 -11.365 -8.390 1.00 87.06 304 TYR A C 1
ATOM 2290 O O . TYR A 1 304 ? 23.671 -12.024 -8.754 1.00 87.06 304 TYR A O 1
ATOM 2298 N N . VAL A 1 305 ? 25.885 -11.700 -8.737 1.00 83.69 305 VAL A N 1
ATOM 2299 C CA . VAL A 1 305 ? 26.219 -12.878 -9.529 1.00 83.69 305 VAL A CA 1
ATOM 2300 C C . VAL A 1 305 ? 26.896 -13.916 -8.646 1.00 83.69 305 VAL A C 1
ATOM 2302 O O . VAL A 1 305 ? 27.794 -13.570 -7.889 1.00 83.69 305 VAL A O 1
ATOM 2305 N N . VAL A 1 306 ? 26.494 -15.184 -8.774 1.00 86.56 306 VAL A N 1
ATOM 2306 C CA . VAL A 1 306 ? 27.129 -16.341 -8.119 1.00 86.56 306 VAL A CA 1
ATOM 2307 C C . VAL A 1 306 ? 27.908 -17.164 -9.143 1.00 86.56 306 VAL A C 1
ATOM 2309 O O . VAL A 1 306 ? 27.397 -17.401 -10.236 1.00 86.56 306 VAL A O 1
ATOM 2312 N N . SER A 1 307 ? 29.121 -17.612 -8.812 1.00 83.38 307 SER A N 1
ATOM 2313 C CA . SER A 1 307 ? 30.042 -18.297 -9.725 1.00 83.38 307 SER A CA 1
ATOM 2314 C C . SER A 1 307 ? 30.962 -19.283 -9.003 1.00 83.38 307 SER A C 1
ATOM 2316 O O . SER A 1 307 ? 31.830 -18.878 -8.240 1.00 83.38 307 SER A O 1
ATOM 2318 N N . THR A 1 308 ? 30.896 -20.578 -9.329 1.00 78.88 308 THR A N 1
ATOM 2319 C CA . THR A 1 308 ? 31.802 -21.594 -8.738 1.00 78.88 308 THR A CA 1
ATOM 2320 C C . THR A 1 308 ? 33.268 -21.415 -9.137 1.00 78.88 308 THR A C 1
ATOM 2322 O O . THR A 1 308 ? 34.180 -21.980 -8.538 1.00 78.88 308 THR A O 1
ATOM 2325 N N . THR A 1 309 ? 33.511 -20.694 -10.225 1.00 75.69 309 THR A N 1
ATOM 2326 C CA . THR A 1 309 ? 34.833 -20.216 -10.630 1.00 75.69 309 THR A CA 1
ATOM 2327 C C . THR A 1 309 ? 34.605 -18.856 -11.263 1.00 75.69 309 THR A C 1
ATOM 2329 O O . THR A 1 309 ? 33.725 -18.773 -12.124 1.00 75.69 309 THR A O 1
ATOM 2332 N N . PRO A 1 310 ? 35.322 -17.794 -10.874 1.00 68.62 310 PRO A N 1
ATOM 2333 C CA . PRO A 1 310 ? 35.140 -16.490 -11.496 1.00 68.62 310 PRO A CA 1
ATOM 2334 C C . PRO A 1 310 ? 35.175 -16.596 -13.035 1.00 68.62 310 PRO A C 1
ATOM 2336 O O . PRO A 1 310 ? 36.060 -17.238 -13.604 1.00 68.62 310 PRO A O 1
ATOM 2339 N N . PHE A 1 311 ? 34.186 -15.997 -13.708 1.00 67.25 311 PHE A N 1
ATOM 2340 C CA . PHE A 1 311 ? 34.094 -15.843 -15.172 1.00 67.25 311 PHE A CA 1
ATOM 2341 C C . PHE A 1 311 ? 33.839 -17.098 -16.025 1.00 67.25 311 PHE A C 1
ATOM 2343 O O . PHE A 1 311 ? 33.997 -17.029 -17.247 1.00 67.25 311 PHE A O 1
ATOM 2350 N N . THR A 1 312 ? 33.436 -18.242 -15.461 1.00 72.44 312 THR A N 1
ATOM 2351 C CA . THR A 1 312 ? 33.123 -19.442 -16.270 1.00 72.44 312 THR A CA 1
ATOM 2352 C C . THR A 1 312 ? 31.635 -19.753 -16.346 1.00 72.44 312 THR A C 1
ATOM 2354 O O . THR A 1 312 ? 31.094 -19.764 -17.451 1.00 72.44 312 THR A O 1
ATOM 2357 N N . VAL A 1 313 ? 30.992 -19.989 -15.204 1.00 70.75 313 VAL A N 1
ATOM 2358 C CA . VAL A 1 313 ? 29.560 -20.279 -15.077 1.00 70.75 313 VAL A CA 1
ATOM 2359 C C . VAL A 1 313 ? 29.014 -19.408 -13.967 1.00 70.75 313 VAL A C 1
ATOM 2361 O O . VAL A 1 313 ? 29.414 -19.551 -12.816 1.00 70.75 313 VAL A O 1
ATOM 2364 N N . GLN A 1 314 ? 28.135 -18.492 -14.345 1.00 75.56 314 GLN A N 1
ATOM 2365 C CA . GLN A 1 314 ? 27.582 -17.478 -13.475 1.00 75.56 314 GLN A CA 1
ATOM 2366 C C . GLN A 1 314 ? 26.055 -17.609 -13.451 1.00 75.56 314 GLN A C 1
ATOM 2368 O O . GLN A 1 314 ? 25.438 -18.007 -14.441 1.00 75.56 314 GLN A O 1
ATOM 2373 N N . HIS A 1 315 ? 25.438 -17.243 -12.331 1.00 82.31 315 HIS A N 1
ATOM 2374 C CA . HIS A 1 315 ? 23.991 -17.093 -12.197 1.00 82.31 315 HIS A CA 1
ATOM 2375 C C . HIS A 1 315 ? 23.686 -15.736 -11.581 1.00 82.31 315 HIS A C 1
ATOM 2377 O O . HIS A 1 315 ? 24.282 -15.382 -10.568 1.00 82.31 315 HIS A O 1
ATOM 2383 N N . GLY A 1 316 ? 22.741 -14.997 -12.162 1.00 83.12 316 GLY A N 1
ATOM 2384 C CA . GLY A 1 316 ? 22.120 -13.893 -11.442 1.00 83.12 316 GLY A CA 1
ATOM 2385 C C . GLY A 1 316 ? 21.288 -14.447 -10.290 1.00 83.12 316 GLY A C 1
ATOM 2386 O O . GLY A 1 316 ? 20.560 -15.433 -10.459 1.00 83.12 316 GLY A O 1
ATOM 2387 N N . VAL A 1 317 ? 21.417 -13.838 -9.120 1.00 87.69 317 VAL A N 1
ATOM 2388 C CA . VAL A 1 317 ? 20.588 -14.120 -7.950 1.00 87.69 317 VAL A CA 1
ATOM 2389 C C . VAL A 1 317 ? 20.250 -12.806 -7.245 1.00 87.69 317 VAL A C 1
ATOM 2391 O O . VAL A 1 317 ? 20.856 -11.768 -7.522 1.00 87.69 317 VAL A O 1
ATOM 2394 N N . TYR A 1 318 ? 19.304 -12.846 -6.314 1.00 91.12 318 TYR A N 1
ATOM 2395 C CA . TYR A 1 318 ? 19.093 -11.755 -5.371 1.00 91.12 318 TYR A CA 1
ATOM 2396 C C . TYR A 1 318 ? 18.750 -12.257 -3.971 1.00 91.12 318 TYR A C 1
ATOM 2398 O O . TYR A 1 318 ? 18.255 -13.371 -3.801 1.00 91.12 318 TYR A O 1
ATOM 2406 N N . VAL A 1 319 ? 18.959 -11.392 -2.984 1.00 93.81 319 VAL A N 1
ATOM 2407 C CA . VAL A 1 319 ? 18.372 -11.500 -1.642 1.00 93.81 319 VAL A CA 1
ATOM 2408 C C . VAL A 1 319 ? 17.444 -10.322 -1.385 1.00 93.81 319 VAL A C 1
ATOM 2410 O O . VAL A 1 319 ? 17.492 -9.299 -2.076 1.00 93.81 319 VAL A O 1
ATOM 2413 N N . LYS A 1 320 ? 16.601 -10.462 -0.365 1.00 94.75 320 LYS A N 1
ATOM 2414 C CA . LYS A 1 320 ? 15.633 -9.447 0.038 1.00 94.75 320 LYS A CA 1
ATOM 2415 C C . LYS A 1 320 ? 15.706 -9.206 1.541 1.00 94.75 320 LYS A C 1
ATOM 2417 O O . LYS A 1 320 ? 15.748 -10.167 2.302 1.00 94.75 320 LYS A O 1
ATOM 2422 N N . SER A 1 321 ? 15.646 -7.948 1.954 1.00 96.62 321 SER A N 1
ATOM 2423 C CA . SER A 1 321 ? 15.472 -7.526 3.345 1.00 96.62 321 SER A CA 1
ATOM 2424 C C . SER A 1 321 ? 14.150 -6.766 3.484 1.00 96.62 321 SER A C 1
ATOM 2426 O O . SER A 1 321 ? 13.879 -5.864 2.693 1.00 96.62 321 SER A O 1
ATOM 2428 N N . MET A 1 322 ? 13.358 -7.091 4.509 1.00 94.69 322 MET A N 1
ATOM 2429 C CA . MET A 1 322 ? 12.112 -6.382 4.860 1.00 94.69 322 MET A CA 1
ATOM 2430 C C . MET A 1 322 ? 12.266 -5.440 6.064 1.00 94.69 322 MET A C 1
ATOM 2432 O O . MET A 1 322 ? 11.311 -4.774 6.440 1.00 94.69 322 MET A O 1
ATOM 2436 N N . ASP A 1 323 ? 13.442 -5.401 6.692 1.00 93.56 323 ASP A N 1
ATOM 2437 C CA . ASP A 1 323 ? 13.678 -4.757 7.991 1.00 93.56 323 ASP A CA 1
ATOM 2438 C C . ASP A 1 323 ? 14.872 -3.784 7.950 1.00 93.56 323 ASP A C 1
ATOM 2440 O O . ASP A 1 323 ? 15.629 -3.632 8.914 1.00 93.56 323 ASP A O 1
ATOM 2444 N N . GLY A 1 324 ? 15.067 -3.135 6.797 1.00 93.94 324 GLY A N 1
ATOM 2445 C CA . GLY A 1 324 ? 16.115 -2.130 6.609 1.00 93.94 324 GLY A CA 1
ATOM 2446 C C . GLY A 1 324 ? 17.547 -2.678 6.676 1.00 93.94 324 GLY A C 1
ATOM 2447 O O . GLY A 1 324 ? 18.454 -1.943 7.069 1.00 93.94 324 GLY A O 1
ATOM 2448 N N . GLY A 1 325 ? 17.750 -3.950 6.320 1.00 96.38 325 GLY A N 1
ATOM 2449 C CA . GLY A 1 325 ? 19.048 -4.627 6.253 1.00 96.38 325 GLY A CA 1
ATOM 2450 C C . GLY A 1 325 ? 19.449 -5.321 7.554 1.00 96.38 325 GLY A C 1
ATOM 2451 O O . GLY A 1 325 ? 20.616 -5.674 7.720 1.00 96.38 325 GLY A O 1
ATOM 2452 N N . THR A 1 326 ? 18.518 -5.492 8.497 1.00 96.06 326 THR A N 1
ATOM 2453 C CA . THR A 1 326 ? 18.793 -6.181 9.766 1.00 96.06 326 THR A CA 1
ATOM 2454 C C . THR A 1 326 ? 18.858 -7.694 9.551 1.00 96.06 326 THR A C 1
ATOM 2456 O O . THR A 1 326 ? 19.707 -8.365 10.144 1.00 96.06 326 THR A O 1
ATOM 2459 N N . SER A 1 327 ? 18.031 -8.231 8.654 1.00 95.69 327 SER A N 1
ATOM 2460 C CA . SER A 1 327 ? 18.061 -9.625 8.223 1.00 95.69 327 SER A CA 1
ATOM 2461 C C . SER A 1 327 ? 17.868 -9.768 6.711 1.00 95.69 327 SER A C 1
ATOM 2463 O O . SER A 1 327 ? 17.285 -8.914 6.043 1.00 95.69 327 SER A O 1
ATOM 2465 N N . TRP A 1 328 ? 18.366 -10.878 6.160 1.00 97.12 328 TRP A N 1
ATOM 2466 C CA . TRP A 1 328 ? 18.281 -11.193 4.734 1.00 97.12 328 TRP A CA 1
ATOM 2467 C C . TRP A 1 328 ? 17.540 -12.510 4.522 1.00 97.12 328 TRP A C 1
ATOM 2469 O O . TRP A 1 328 ? 17.800 -13.509 5.196 1.00 97.12 328 TRP A O 1
ATOM 2479 N N . GLY A 1 329 ? 16.604 -12.507 3.576 1.00 94.69 329 GLY A N 1
ATOM 2480 C CA . GLY A 1 329 ? 15.928 -13.707 3.101 1.00 94.69 329 GLY A CA 1
ATOM 2481 C C . GLY A 1 329 ? 16.864 -14.638 2.325 1.00 94.69 329 GLY A C 1
ATOM 2482 O O . GLY A 1 329 ? 18.028 -14.330 2.075 1.00 94.69 329 GLY A O 1
ATOM 2483 N N . ALA A 1 330 ? 16.332 -15.789 1.915 1.00 94.56 330 ALA A N 1
ATOM 2484 C CA . ALA A 1 330 ? 17.076 -16.752 1.109 1.00 94.56 330 ALA A CA 1
ATOM 2485 C C . ALA A 1 330 ? 17.445 -16.192 -0.279 1.00 94.56 330 ALA A C 1
ATOM 2487 O O . ALA A 1 330 ? 16.709 -15.379 -0.842 1.00 94.56 330 ALA A O 1
ATOM 2488 N N . GLU A 1 331 ? 18.557 -16.678 -0.842 1.00 93.12 331 GLU A N 1
ATOM 2489 C CA . GLU A 1 331 ? 18.945 -16.383 -2.225 1.00 93.12 331 GLU A CA 1
ATOM 2490 C C . GLU A 1 331 ? 17.883 -16.905 -3.206 1.00 93.12 331 GLU A C 1
ATOM 2492 O O . GLU A 1 331 ? 17.441 -18.055 -3.116 1.00 93.12 331 GLU A O 1
ATOM 2497 N N . VAL A 1 332 ? 17.511 -16.079 -4.182 1.00 90.12 332 VAL A N 1
ATOM 2498 C CA . VAL A 1 332 ? 16.588 -16.432 -5.264 1.00 90.12 332 VAL A CA 1
ATOM 2499 C C . VAL A 1 332 ? 17.306 -16.293 -6.600 1.00 90.12 332 VAL A C 1
ATOM 2501 O O . VAL A 1 332 ? 17.789 -15.221 -6.955 1.00 90.12 332 VAL A O 1
ATOM 2504 N N . THR A 1 333 ? 17.374 -17.380 -7.366 1.00 86.56 333 THR A N 1
ATOM 2505 C CA . THR A 1 333 ? 18.015 -17.396 -8.687 1.00 86.56 333 THR A CA 1
ATOM 2506 C C . THR A 1 333 ? 17.157 -16.700 -9.735 1.00 86.56 333 THR A C 1
ATOM 2508 O O . THR A 1 333 ? 15.971 -17.001 -9.868 1.00 86.56 333 THR A O 1
ATOM 2511 N N . THR A 1 334 ? 17.771 -15.816 -10.526 1.00 75.25 334 THR A N 1
ATOM 2512 C CA . THR A 1 334 ? 17.084 -15.034 -11.559 1.00 75.25 334 THR A CA 1
ATOM 2513 C C . THR A 1 334 ? 17.194 -15.610 -12.968 1.00 75.25 334 THR A C 1
ATOM 2515 O O . THR A 1 334 ? 16.496 -15.157 -13.861 1.00 75.25 334 THR A O 1
ATOM 2518 N N . ASN A 1 335 ? 18.047 -16.603 -13.238 1.00 68.12 335 ASN A N 1
ATOM 2519 C CA . ASN A 1 335 ? 18.318 -17.053 -14.617 1.00 68.12 335 ASN A CA 1
ATOM 2520 C C . ASN A 1 335 ? 18.202 -18.569 -14.747 1.00 68.12 335 ASN A C 1
ATOM 2522 O O . ASN A 1 335 ? 18.477 -19.300 -13.799 1.00 68.12 335 ASN A O 1
ATOM 2526 N N . VAL A 1 336 ? 17.850 -19.048 -15.943 1.00 59.78 336 VAL A N 1
ATOM 2527 C CA . VAL A 1 336 ? 17.645 -20.485 -16.210 1.00 59.78 336 VAL A CA 1
ATOM 2528 C C . VAL A 1 336 ? 18.795 -21.174 -16.954 1.00 59.78 336 VAL A C 1
ATOM 2530 O O . VAL A 1 336 ? 18.744 -22.392 -17.114 1.00 59.78 336 VAL A O 1
ATOM 2533 N N . THR A 1 337 ? 19.826 -20.451 -17.416 1.00 65.38 337 THR A N 1
ATOM 2534 C CA . THR A 1 337 ? 20.958 -21.061 -18.147 1.00 65.38 337 THR A CA 1
ATOM 2535 C C . THR A 1 337 ? 22.331 -20.592 -17.669 1.00 65.38 337 THR A C 1
ATOM 2537 O O . THR A 1 337 ? 22.502 -19.414 -17.363 1.00 65.38 337 THR A O 1
ATOM 2540 N N . ASP A 1 338 ? 23.302 -21.512 -17.644 1.00 62.72 338 ASP A N 1
ATOM 2541 C CA . ASP A 1 338 ? 24.725 -21.261 -17.371 1.00 62.72 338 ASP A CA 1
ATOM 2542 C C . ASP A 1 338 ? 25.315 -20.328 -18.436 1.00 62.72 338 ASP A C 1
ATOM 2544 O O . ASP A 1 338 ? 25.523 -20.746 -19.579 1.00 62.72 338 ASP A O 1
ATOM 2548 N N . ARG A 1 339 ? 25.608 -19.070 -18.090 1.00 64.25 339 ARG A N 1
ATOM 2549 C CA . ARG A 1 339 ? 26.410 -18.172 -18.945 1.00 64.25 339 ARG A CA 1
ATOM 2550 C C . ARG A 1 339 ? 27.300 -17.279 -18.090 1.00 64.25 339 ARG A C 1
ATOM 2552 O O . ARG A 1 339 ? 27.348 -17.436 -16.877 1.00 64.25 339 ARG A O 1
ATOM 2559 N N . ARG A 1 340 ? 28.056 -16.387 -18.729 1.00 62.00 340 ARG A N 1
ATOM 2560 C CA . ARG A 1 340 ? 28.966 -15.438 -18.074 1.00 62.00 340 ARG A CA 1
ATOM 2561 C C . ARG A 1 340 ? 28.275 -14.090 -17.942 1.00 62.00 340 ARG A C 1
ATOM 2563 O O . ARG A 1 340 ? 28.230 -13.358 -18.923 1.00 62.00 340 ARG A O 1
ATOM 2570 N N . TYR A 1 341 ? 27.742 -13.825 -16.762 1.00 58.81 341 TYR A N 1
ATOM 2571 C CA . TYR A 1 341 ? 26.825 -12.762 -16.405 1.00 58.81 341 TYR A CA 1
ATOM 2572 C C . TYR A 1 341 ? 27.450 -11.645 -15.557 1.00 58.81 341 TYR A C 1
ATOM 2574 O O . TYR A 1 341 ? 28.227 -11.903 -14.642 1.00 58.81 341 TYR A O 1
ATOM 2582 N N . PHE A 1 342 ? 26.998 -10.411 -15.788 1.00 60.16 342 PHE A N 1
ATOM 2583 C CA . PHE A 1 342 ? 27.089 -9.293 -14.837 1.00 60.16 342 PHE A CA 1
ATOM 2584 C C . PHE A 1 342 ? 25.688 -8.823 -14.487 1.00 60.16 342 PHE A C 1
ATOM 2586 O O . PHE A 1 342 ? 24.892 -8.665 -15.405 1.00 60.16 342 PHE A O 1
ATOM 2593 N N . ALA A 1 343 ? 25.385 -8.602 -13.208 1.00 55.03 343 ALA A N 1
ATOM 2594 C CA . ALA A 1 343 ? 24.103 -8.048 -12.790 1.00 55.03 343 ALA A CA 1
ATOM 2595 C C . ALA A 1 343 ? 24.170 -6.517 -12.802 1.00 55.03 343 ALA A C 1
ATOM 2597 O O . ALA A 1 343 ? 25.035 -5.917 -12.172 1.00 55.03 343 ALA A O 1
ATOM 2598 N N . ILE A 1 344 ? 23.241 -5.894 -13.517 1.00 62.41 344 ILE A N 1
ATOM 2599 C CA . ILE A 1 344 ? 22.969 -4.463 -13.439 1.00 62.41 344 ILE A CA 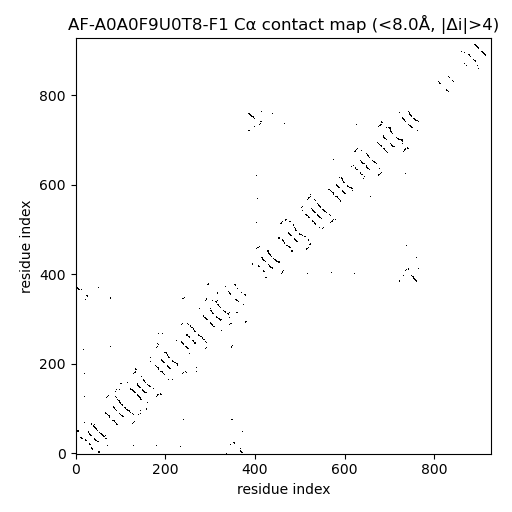1
ATOM 2600 C C . ILE A 1 344 ? 21.554 -4.343 -12.901 1.00 62.41 344 ILE A C 1
ATOM 2602 O O . ILE A 1 344 ? 20.622 -4.915 -13.474 1.00 62.41 344 ILE A O 1
ATOM 2606 N N . CYS A 1 345 ? 21.382 -3.617 -11.805 1.00 59.66 345 CYS A N 1
ATOM 2607 C CA . CYS A 1 345 ? 20.057 -3.208 -11.379 1.00 59.66 345 CYS A CA 1
ATOM 2608 C C . CYS A 1 345 ? 19.980 -1.712 -11.125 1.00 59.66 345 CYS A C 1
ATOM 2610 O O . CYS A 1 345 ? 20.972 -0.981 -11.158 1.00 59.66 345 CYS A O 1
ATOM 2612 N N . ASP A 1 346 ? 18.737 -1.288 -10.993 1.00 63.50 346 ASP A N 1
ATOM 2613 C CA . ASP A 1 346 ? 18.308 0.091 -11.101 1.00 63.50 346 ASP A CA 1
ATOM 2614 C C . ASP A 1 346 ? 18.021 0.607 -9.707 1.00 63.50 346 ASP A C 1
ATOM 2616 O O . ASP A 1 346 ? 17.687 -0.178 -8.825 1.00 63.50 346 ASP A O 1
ATOM 2620 N N . ASP A 1 347 ? 18.043 1.923 -9.540 1.00 60.22 347 ASP A N 1
ATOM 2621 C CA . ASP A 1 347 ? 17.253 2.506 -8.469 1.00 60.22 347 ASP A CA 1
ATOM 2622 C C . ASP A 1 347 ? 15.785 2.507 -8.932 1.00 60.22 347 ASP A C 1
ATOM 2624 O O . ASP A 1 347 ? 15.480 2.817 -10.092 1.00 60.22 347 ASP A O 1
ATOM 2628 N N . LEU A 1 348 ? 14.857 2.114 -8.071 1.00 60.09 348 LEU A N 1
ATOM 2629 C CA . LEU A 1 348 ? 13.435 2.254 -8.345 1.00 60.09 348 LEU A CA 1
ATOM 2630 C C . LEU A 1 348 ? 13.022 3.567 -7.697 1.00 60.09 348 LEU A C 1
ATOM 2632 O O . LEU A 1 348 ? 12.952 3.693 -6.483 1.00 60.09 348 LEU A O 1
ATOM 2636 N N . GLY A 1 349 ? 12.808 4.585 -8.531 1.00 54.72 349 GLY A N 1
ATOM 2637 C CA . GLY A 1 349 ? 12.287 5.863 -8.056 1.00 54.72 349 GLY A CA 1
ATOM 2638 C C . GLY A 1 349 ? 10.893 5.714 -7.450 1.00 54.72 349 GLY A C 1
ATOM 2639 O O . GLY A 1 349 ? 10.317 4.631 -7.482 1.00 54.72 349 GLY A O 1
ATOM 2640 N N . SER A 1 350 ? 10.298 6.827 -7.017 1.00 53.69 350 SER A N 1
ATOM 2641 C CA . SER A 1 350 ? 8.942 6.929 -6.426 1.00 53.69 350 SER A CA 1
ATOM 2642 C C . SER A 1 350 ? 7.772 6.432 -7.299 1.00 53.69 350 SER A C 1
ATOM 2644 O O . SER A 1 350 ? 6.604 6.728 -7.037 1.00 53.69 350 SER A O 1
ATOM 2646 N N . VAL A 1 351 ? 8.048 5.720 -8.389 1.00 59.19 351 VAL A N 1
ATOM 2647 C CA . VAL A 1 351 ? 7.034 5.164 -9.267 1.00 59.19 351 VAL A CA 1
ATOM 2648 C C . VAL A 1 351 ? 6.531 3.854 -8.672 1.00 59.19 351 VAL A C 1
ATOM 2650 O O . VAL A 1 351 ? 7.131 2.793 -8.847 1.00 59.19 351 VAL A O 1
ATOM 2653 N N . ASN A 1 352 ? 5.388 3.943 -7.995 1.00 61.69 352 ASN A N 1
ATOM 2654 C CA . ASN A 1 352 ? 4.578 2.785 -7.629 1.00 61.69 352 ASN A CA 1
ATOM 2655 C C . ASN A 1 352 ? 4.355 1.900 -8.870 1.00 61.69 352 ASN A C 1
ATOM 2657 O O . ASN A 1 352 ? 4.135 2.410 -9.974 1.00 61.69 352 ASN A O 1
ATOM 2661 N N . ASN A 1 353 ? 4.392 0.581 -8.683 1.00 59.47 353 ASN A N 1
ATOM 2662 C CA . ASN A 1 353 ? 4.315 -0.449 -9.723 1.00 59.47 353 ASN A CA 1
ATOM 2663 C C . ASN A 1 353 ? 5.524 -0.492 -10.666 1.00 59.47 353 ASN A C 1
ATOM 2665 O O . ASN A 1 353 ? 5.374 -0.388 -11.880 1.00 59.47 353 ASN A O 1
ATOM 2669 N N . THR A 1 354 ? 6.727 -0.661 -10.141 1.00 70.06 354 THR A N 1
ATOM 2670 C CA . THR A 1 354 ? 7.898 -1.044 -10.940 1.00 70.06 354 THR A CA 1
ATOM 2671 C C . THR A 1 354 ? 8.243 -2.515 -10.709 1.00 70.06 354 THR A C 1
ATOM 2673 O O . THR A 1 354 ? 7.461 -3.269 -10.136 1.00 70.06 354 THR A O 1
ATOM 2676 N N . VAL A 1 355 ? 9.362 -2.986 -11.256 1.00 79.69 355 VAL A N 1
ATOM 2677 C CA . VAL A 1 355 ? 9.758 -4.394 -11.178 1.00 79.69 355 VAL A CA 1
ATOM 2678 C C . VAL A 1 355 ? 11.250 -4.462 -10.860 1.00 79.69 355 VAL A C 1
ATOM 2680 O O . VAL A 1 355 ? 12.058 -3.861 -11.571 1.00 79.69 355 VAL A O 1
ATOM 2683 N N . PHE A 1 356 ? 11.660 -5.205 -9.833 1.00 84.25 356 PHE A N 1
ATOM 2684 C CA . PHE A 1 356 ? 13.052 -5.630 -9.732 1.00 84.25 356 PHE A CA 1
ATOM 2685 C C . PHE A 1 356 ? 13.307 -6.696 -10.786 1.00 84.25 356 PHE A C 1
ATOM 2687 O O . PHE A 1 356 ? 12.768 -7.799 -10.752 1.00 84.25 356 PHE A O 1
ATOM 2694 N N . GLN A 1 357 ? 14.111 -6.313 -11.762 1.00 81.75 357 GLN A N 1
ATOM 2695 C CA . GLN A 1 357 ? 14.410 -7.106 -12.934 1.00 81.75 357 GLN A CA 1
ATOM 2696 C C . GLN A 1 357 ? 15.838 -6.744 -13.330 1.00 81.75 357 GLN A C 1
ATOM 2698 O O . GLN A 1 357 ? 16.022 -5.722 -14.000 1.00 81.75 357 GLN A O 1
ATOM 2703 N N . PRO A 1 358 ? 16.840 -7.490 -12.840 1.00 79.44 358 PRO A N 1
ATOM 2704 C CA . PRO A 1 358 ? 18.217 -7.245 -13.219 1.00 79.44 358 PRO A CA 1
ATOM 2705 C C . PRO A 1 358 ? 18.392 -7.488 -14.722 1.00 79.44 358 PRO A C 1
ATOM 2707 O O . PRO A 1 358 ? 17.789 -8.399 -15.308 1.00 79.44 358 PRO A O 1
ATOM 2710 N N . VAL A 1 359 ? 19.208 -6.645 -15.349 1.00 80.88 359 VAL A N 1
ATOM 2711 C CA . VAL A 1 359 ? 19.710 -6.860 -16.707 1.00 80.88 359 VAL A CA 1
ATOM 2712 C C . VAL A 1 359 ? 21.071 -7.511 -16.592 1.00 80.88 359 VAL A C 1
ATOM 2714 O O . VAL A 1 359 ? 21.886 -7.148 -15.745 1.00 80.88 359 VAL A O 1
ATOM 2717 N N . ILE A 1 360 ? 21.284 -8.520 -17.423 1.00 77.94 360 ILE A N 1
ATOM 2718 C CA . ILE A 1 360 ? 22.372 -9.452 -17.259 1.00 77.94 360 ILE A CA 1
ATOM 2719 C C . ILE A 1 360 ? 23.132 -9.605 -18.561 1.00 77.94 360 ILE A C 1
ATOM 2721 O O . ILE A 1 360 ? 22.586 -10.027 -19.576 1.00 77.94 360 ILE A O 1
ATOM 2725 N N . TRP A 1 361 ? 24.407 -9.248 -18.528 1.00 77.88 361 TRP A N 1
ATOM 2726 C CA . TRP A 1 361 ? 25.257 -9.235 -19.711 1.00 77.88 361 TRP A CA 1
ATOM 2727 C C . TRP A 1 361 ? 25.909 -10.590 -19.973 1.00 77.88 361 TRP A C 1
ATOM 2729 O O . TRP A 1 361 ? 26.624 -11.061 -19.101 1.00 77.88 361 TRP A O 1
ATOM 2739 N N . ASP A 1 362 ? 25.747 -11.181 -21.159 1.00 78.75 362 ASP A N 1
ATOM 2740 C CA . ASP A 1 362 ? 26.491 -12.381 -21.557 1.00 78.75 362 ASP A CA 1
ATOM 2741 C C . ASP A 1 362 ? 27.736 -12.018 -22.371 1.00 78.75 362 ASP A C 1
ATOM 2743 O O . ASP A 1 362 ? 27.667 -11.663 -23.549 1.00 78.75 362 ASP A O 1
ATOM 2747 N N . THR A 1 363 ? 28.908 -12.190 -21.764 1.00 73.38 363 THR A N 1
ATOM 2748 C CA . THR A 1 363 ? 30.190 -11.897 -22.433 1.00 73.38 363 THR A CA 1
ATOM 2749 C C . THR A 1 363 ? 30.492 -12.789 -23.644 1.00 73.38 363 THR A C 1
ATOM 2751 O O . THR A 1 363 ? 31.371 -12.450 -24.435 1.00 73.38 363 THR A O 1
ATOM 2754 N N . THR A 1 364 ? 29.802 -13.924 -23.806 1.00 75.19 364 THR A N 1
ATOM 2755 C CA . THR A 1 364 ? 30.063 -14.883 -24.893 1.00 75.19 364 THR A CA 1
ATOM 2756 C C . THR A 1 364 ? 29.316 -14.519 -26.169 1.00 75.19 364 THR A C 1
ATOM 2758 O O . THR A 1 364 ? 29.896 -14.553 -27.254 1.00 75.19 364 THR A O 1
ATOM 2761 N N . SER A 1 365 ? 28.029 -14.194 -26.040 1.00 77.06 365 SER A N 1
ATOM 2762 C CA . SER A 1 365 ? 27.184 -13.747 -27.154 1.00 77.06 365 SER A CA 1
ATOM 2763 C C . SER A 1 365 ? 27.307 -12.248 -27.414 1.00 77.06 365 SER A C 1
ATOM 2765 O O . SER A 1 365 ? 27.035 -11.804 -28.524 1.00 77.06 365 SER A O 1
ATOM 2767 N N . ALA A 1 366 ? 27.793 -11.494 -26.423 1.00 77.19 366 ALA A N 1
ATOM 2768 C CA . ALA A 1 366 ? 27.727 -10.045 -26.396 1.00 77.19 366 ALA A CA 1
ATOM 2769 C C . ALA A 1 366 ? 26.285 -9.527 -26.546 1.00 77.19 366 ALA A C 1
ATOM 2771 O O . ALA A 1 366 ? 26.041 -8.538 -27.235 1.00 77.19 366 ALA A O 1
ATOM 2772 N N . ASP A 1 367 ? 25.362 -10.191 -25.853 1.00 82.19 367 ASP A N 1
ATOM 2773 C CA . ASP A 1 367 ? 23.966 -9.795 -25.723 1.00 82.19 367 ASP A CA 1
ATOM 2774 C C . ASP A 1 367 ? 23.653 -9.468 -24.253 1.00 82.19 367 ASP A C 1
ATOM 2776 O O . ASP A 1 367 ? 24.217 -10.046 -23.318 1.00 82.19 367 ASP A O 1
ATOM 2780 N N . ALA A 1 368 ? 22.706 -8.554 -24.044 1.00 84.38 368 ALA A N 1
ATOM 2781 C CA . ALA A 1 368 ? 22.113 -8.301 -22.735 1.00 84.38 368 ALA A CA 1
ATOM 2782 C C . ALA A 1 368 ? 20.813 -9.100 -22.608 1.00 84.38 368 ALA A C 1
ATOM 2784 O O . ALA A 1 368 ? 20.026 -9.160 -23.554 1.00 84.38 368 ALA A O 1
ATOM 2785 N N . PHE A 1 369 ? 20.570 -9.680 -21.438 1.00 85.44 369 PHE A N 1
ATOM 2786 C CA . PHE A 1 369 ? 19.405 -10.502 -21.140 1.00 85.44 369 PHE A CA 1
ATOM 2787 C C . PHE A 1 369 ? 18.669 -10.002 -19.911 1.00 85.44 369 PHE A C 1
ATOM 2789 O O . PHE A 1 369 ? 19.226 -9.344 -19.041 1.00 85.44 369 PHE A O 1
ATOM 2796 N N . THR A 1 370 ? 17.405 -10.367 -19.810 1.00 86.69 370 THR A N 1
ATOM 2797 C CA . THR A 1 370 ? 16.639 -10.240 -18.582 1.00 86.69 370 THR A CA 1
ATOM 2798 C C . THR A 1 370 ? 15.694 -11.426 -18.438 1.00 86.69 370 THR A C 1
ATOM 2800 O O . THR A 1 370 ? 15.426 -12.123 -19.415 1.00 86.69 370 THR A O 1
ATOM 2803 N N . ASN A 1 371 ? 15.181 -11.685 -17.239 1.00 84.06 371 ASN A N 1
ATOM 2804 C CA . ASN A 1 371 ? 14.254 -12.785 -17.008 1.00 84.06 371 ASN A CA 1
ATOM 2805 C C . ASN A 1 371 ? 12.993 -12.299 -16.296 1.00 84.06 371 ASN A C 1
ATOM 2807 O O . ASN A 1 371 ? 13.015 -11.918 -15.128 1.00 84.06 371 ASN A O 1
ATOM 2811 N N . LEU A 1 372 ? 11.874 -12.359 -17.014 1.00 83.19 372 LEU A N 1
ATOM 2812 C CA . LEU A 1 372 ? 10.566 -11.988 -16.482 1.00 83.19 372 LEU A CA 1
ATOM 2813 C C . LEU A 1 372 ? 10.054 -12.948 -15.412 1.00 83.19 372 LEU A C 1
ATOM 2815 O O . LEU A 1 372 ? 9.356 -12.523 -14.498 1.00 83.19 372 LEU A O 1
ATOM 2819 N N . ALA A 1 373 ? 10.393 -14.237 -15.503 1.00 79.12 373 ALA A N 1
ATOM 2820 C CA . ALA A 1 373 ? 9.887 -15.246 -14.569 1.00 79.12 373 ALA A CA 1
ATOM 2821 C C . ALA A 1 373 ? 10.383 -15.040 -13.139 1.00 79.12 373 ALA A C 1
ATOM 2823 O O . ALA A 1 373 ? 9.776 -15.539 -12.199 1.00 79.12 373 ALA A O 1
ATOM 2824 N N . THR A 1 374 ? 11.510 -14.356 -13.004 1.00 72.75 374 THR A N 1
ATOM 2825 C CA . THR A 1 374 ? 12.171 -14.075 -11.732 1.00 72.75 374 THR A CA 1
ATOM 2826 C C . THR A 1 374 ? 12.172 -12.585 -11.429 1.00 72.75 374 THR A C 1
ATOM 2828 O O . THR A 1 374 ? 12.882 -12.133 -10.535 1.00 72.75 374 THR A O 1
ATOM 2831 N N . SER A 1 375 ? 11.433 -11.816 -12.226 1.00 81.94 375 SER A N 1
ATOM 2832 C CA . SER A 1 375 ? 11.211 -10.411 -11.967 1.00 81.94 375 SER A CA 1
ATOM 2833 C C . SER A 1 375 ? 10.232 -10.283 -10.799 1.00 81.94 375 SER A C 1
ATOM 2835 O O . SER A 1 375 ? 9.270 -11.046 -10.697 1.00 81.94 375 SER A O 1
ATOM 2837 N N . VAL A 1 376 ? 10.504 -9.364 -9.878 1.00 82.62 376 VAL A N 1
ATOM 2838 C CA . VAL A 1 376 ? 9.666 -9.139 -8.696 1.00 82.62 376 VAL A CA 1
ATOM 2839 C C . VAL A 1 376 ? 8.930 -7.831 -8.895 1.00 82.62 376 VAL A C 1
ATOM 2841 O O . VAL A 1 376 ? 9.568 -6.790 -9.007 1.00 82.62 376 VAL A O 1
ATOM 2844 N N . ALA A 1 377 ? 7.600 -7.859 -8.940 1.00 81.25 377 ALA A N 1
ATOM 2845 C CA . ALA A 1 377 ? 6.824 -6.626 -8.911 1.00 81.25 377 ALA A CA 1
ATOM 2846 C C . ALA A 1 377 ? 7.091 -5.885 -7.588 1.00 81.25 377 ALA A C 1
ATOM 2848 O O . ALA A 1 377 ? 7.005 -6.472 -6.511 1.00 81.25 377 ALA A O 1
ATOM 2849 N N . ILE A 1 378 ? 7.445 -4.608 -7.689 1.00 73.38 378 ILE A N 1
ATOM 2850 C CA . ILE A 1 378 ? 7.830 -3.718 -6.596 1.00 73.38 378 ILE A CA 1
ATOM 2851 C C . ILE A 1 378 ? 6.909 -2.497 -6.619 1.00 73.38 378 ILE A C 1
ATOM 2853 O O . ILE A 1 378 ? 6.596 -1.960 -7.680 1.00 73.38 378 ILE A O 1
ATOM 2857 N N . GLY A 1 379 ? 6.444 -2.040 -5.460 1.00 55.31 379 GLY A N 1
ATOM 2858 C CA . GLY A 1 379 ? 5.620 -0.834 -5.386 1.00 55.31 379 GLY A CA 1
ATOM 2859 C C . GLY A 1 379 ? 4.141 -1.037 -5.714 1.00 55.31 379 GLY A C 1
ATOM 2860 O O . GLY A 1 379 ? 3.447 -0.065 -6.001 1.00 55.31 379 GLY A O 1
ATOM 2861 N N . GLY A 1 380 ? 3.641 -2.267 -5.641 1.00 45.16 380 GLY A N 1
ATOM 2862 C CA . GLY A 1 380 ? 2.222 -2.502 -5.418 1.00 45.16 380 GLY A CA 1
ATOM 2863 C C . GLY A 1 380 ? 1.963 -2.571 -3.918 1.00 45.16 380 GLY A C 1
ATOM 2864 O O . GLY A 1 380 ? 1.830 -3.667 -3.383 1.00 45.16 380 GLY A O 1
ATOM 2865 N N . GLY A 1 381 ? 1.852 -1.429 -3.232 1.00 46.56 381 GLY A N 1
ATOM 2866 C CA . GLY A 1 381 ? 0.876 -1.380 -2.142 1.00 46.56 381 GLY A CA 1
ATOM 2867 C C . GLY A 1 381 ? -0.444 -1.717 -2.817 1.00 46.56 381 GLY A C 1
ATOM 2868 O O . GLY A 1 381 ? -0.899 -0.894 -3.603 1.00 46.56 381 GLY A O 1
ATOM 2869 N N . ALA A 1 382 ? -0.868 -2.982 -2.686 1.00 38.50 382 ALA A N 1
ATOM 2870 C CA . ALA A 1 382 ? -1.823 -3.693 -3.535 1.00 38.50 382 ALA A CA 1
ATOM 2871 C C . ALA A 1 382 ? -2.533 -2.769 -4.534 1.00 38.50 382 ALA A C 1
ATOM 2873 O O . ALA A 1 382 ? -3.501 -2.105 -4.158 1.00 38.50 382 ALA A O 1
ATOM 2874 N N . ALA A 1 383 ? -2.004 -2.677 -5.770 1.00 36.69 383 ALA A N 1
ATOM 2875 C CA . ALA A 1 383 ? -2.695 -2.024 -6.881 1.00 36.69 383 ALA A CA 1
ATOM 2876 C C . ALA A 1 383 ? -4.151 -2.455 -6.784 1.00 36.69 383 ALA A C 1
ATOM 2878 O O . ALA A 1 383 ? -4.341 -3.669 -6.814 1.00 36.69 383 ALA A O 1
ATOM 2879 N N . GLY A 1 384 ? -5.065 -1.496 -6.536 1.00 42.41 384 GLY A N 1
ATOM 2880 C CA . GLY A 1 384 ? -6.424 -1.729 -6.030 1.00 42.41 384 GLY A CA 1
ATOM 2881 C C . GLY A 1 384 ? -6.861 -3.145 -6.335 1.00 42.41 384 GLY A C 1
ATOM 2882 O O . GLY A 1 384 ? -7.091 -3.451 -7.506 1.00 42.41 384 GLY A O 1
ATOM 2883 N N . SER A 1 385 ? -6.766 -4.010 -5.316 1.00 44.31 385 SER A N 1
ATOM 2884 C CA . SER A 1 385 ? -6.906 -5.455 -5.454 1.00 44.31 385 SER A CA 1
ATOM 2885 C C . SER A 1 385 ? -8.140 -5.668 -6.301 1.00 44.31 385 SER A C 1
ATOM 2887 O O . SER A 1 385 ? -9.158 -5.019 -6.046 1.00 44.31 385 SER A O 1
ATOM 2889 N N . ALA A 1 386 ? -8.019 -6.454 -7.371 1.00 54.72 386 ALA A N 1
ATOM 2890 C CA . ALA A 1 386 ? -9.187 -6.795 -8.164 1.00 54.72 386 ALA A CA 1
ATOM 2891 C C . ALA A 1 386 ? -10.278 -7.228 -7.186 1.00 54.72 386 ALA A C 1
ATOM 2893 O O . ALA A 1 386 ? -9.972 -7.968 -6.245 1.00 54.72 386 ALA A O 1
ATOM 2894 N N . ASP A 1 387 ? -11.495 -6.711 -7.353 1.00 61.53 387 ASP A N 1
ATOM 2895 C CA . ASP A 1 387 ? -12.559 -7.028 -6.414 1.00 61.53 387 ASP A CA 1
ATOM 2896 C C . ASP A 1 387 ? -12.635 -8.544 -6.238 1.00 61.53 387 ASP A C 1
ATOM 2898 O O . ASP A 1 387 ? -12.709 -9.314 -7.200 1.00 61.53 387 ASP A O 1
ATOM 2902 N N . VAL A 1 388 ? -12.540 -8.976 -4.989 1.00 74.31 388 VAL A N 1
ATOM 2903 C CA . VAL A 1 388 ? -12.626 -10.376 -4.625 1.00 74.31 388 VAL A CA 1
ATOM 2904 C C . VAL A 1 388 ? -14.104 -10.706 -4.542 1.00 74.31 388 VAL A C 1
ATOM 2906 O O . VAL A 1 388 ? -14.821 -10.218 -3.664 1.00 74.31 388 VAL A O 1
ATOM 2909 N N . THR A 1 389 ? -14.561 -11.554 -5.455 1.00 79.25 389 THR A N 1
ATOM 2910 C CA . THR A 1 389 ? -15.875 -12.182 -5.359 1.00 79.25 389 THR A CA 1
ATOM 2911 C C . THR A 1 389 ? -15.906 -13.062 -4.106 1.00 79.25 389 THR A C 1
ATOM 2913 O O . THR A 1 389 ? -15.163 -14.038 -3.994 1.00 79.25 389 THR A O 1
ATOM 2916 N N . VAL A 1 390 ? -16.759 -12.714 -3.142 1.00 76.38 390 VAL A N 1
ATOM 2917 C CA . VAL A 1 390 ? -16.969 -13.480 -1.902 1.00 76.38 390 VAL A CA 1
ATOM 2918 C C . VAL A 1 390 ? -17.720 -14.780 -2.210 1.00 76.38 390 VAL A C 1
ATOM 2920 O O . VAL A 1 390 ? -17.427 -15.826 -1.629 1.00 76.38 390 VAL A O 1
ATOM 2923 N N . THR A 1 391 ? -18.667 -14.722 -3.151 1.00 76.25 391 THR A N 1
ATOM 2924 C CA . THR A 1 391 ? -19.453 -15.857 -3.657 1.00 76.25 391 THR A CA 1
ATOM 2925 C C . THR A 1 391 ? -19.881 -15.604 -5.103 1.00 76.25 391 THR A C 1
ATOM 2927 O O . THR A 1 391 ? -20.360 -14.510 -5.372 1.00 76.25 391 THR A O 1
ATOM 2930 N N . ASP A 1 392 ? -19.772 -16.614 -5.971 1.00 63.41 392 ASP A N 1
ATOM 2931 C CA . ASP A 1 392 ? -20.284 -16.651 -7.366 1.00 63.41 392 ASP A CA 1
ATOM 2932 C C . ASP A 1 392 ? -21.657 -17.366 -7.431 1.00 63.41 392 ASP A C 1
ATOM 2934 O O . ASP A 1 392 ? -22.012 -18.053 -8.388 1.00 63.41 392 ASP A O 1
ATOM 2938 N N . GLU A 1 393 ? -22.409 -17.345 -6.325 1.00 66.81 393 GLU A N 1
ATOM 2939 C CA . GLU A 1 393 ? -23.797 -17.805 -6.337 1.00 66.81 393 GLU A CA 1
ATOM 2940 C C . GLU A 1 393 ? -24.655 -16.575 -6.619 1.00 66.81 393 GLU A C 1
ATOM 2942 O O . GLU A 1 393 ? -24.635 -15.654 -5.805 1.00 66.81 393 GLU A O 1
ATOM 2947 N N . SER A 1 394 ? -25.405 -16.597 -7.731 1.00 58.50 394 SER A N 1
ATOM 2948 C CA . SER A 1 394 ? -26.482 -15.639 -8.018 1.00 58.50 394 SER A CA 1
ATOM 2949 C C . SER A 1 394 ? -27.230 -15.352 -6.720 1.00 58.50 394 SER A C 1
ATOM 2951 O O . SER A 1 394 ? -27.669 -16.297 -6.064 1.00 58.50 394 SER A O 1
ATOM 2953 N N . ASN A 1 395 ? -27.265 -14.105 -6.253 1.00 57.78 395 ASN A N 1
ATOM 2954 C CA . ASN A 1 395 ? -27.854 -13.779 -4.961 1.00 57.78 395 ASN A CA 1
ATOM 2955 C C . ASN A 1 395 ? -28.730 -12.533 -5.014 1.00 57.78 395 ASN A C 1
ATOM 2957 O O . ASN A 1 395 ? -28.555 -11.561 -4.270 1.00 57.78 395 ASN A O 1
ATOM 2961 N N . SER A 1 396 ? -29.768 -12.619 -5.838 1.00 54.69 396 SER A N 1
ATOM 2962 C CA . SER A 1 396 ? -30.718 -11.533 -6.082 1.00 54.69 396 SER A CA 1
ATOM 2963 C C . SER A 1 396 ? -31.461 -11.042 -4.821 1.00 54.69 396 SER A C 1
ATOM 2965 O O . SER A 1 396 ? -32.077 -9.970 -4.827 1.00 54.69 396 SER A O 1
ATOM 2967 N N . LEU A 1 397 ? -31.388 -11.780 -3.704 1.00 57.38 397 LEU A N 1
ATOM 2968 C CA . LEU A 1 397 ? -32.053 -11.465 -2.434 1.00 57.38 397 LEU A CA 1
ATOM 2969 C C . LEU A 1 397 ? -31.333 -10.428 -1.561 1.00 57.38 397 LEU A C 1
ATOM 2971 O O . LEU A 1 397 ? -31.972 -9.877 -0.651 1.00 57.38 397 LEU A O 1
ATOM 2975 N N . PHE A 1 398 ? -30.063 -10.100 -1.835 1.00 60.62 398 PHE A N 1
ATOM 2976 C CA . PHE A 1 398 ? -29.379 -9.012 -1.119 1.00 60.62 398 PHE A CA 1
ATOM 2977 C C . PHE A 1 398 ? -30.047 -7.649 -1.339 1.00 60.62 398 PHE A C 1
ATOM 2979 O O . PHE A 1 398 ? -29.942 -6.765 -0.486 1.00 60.62 398 PHE A O 1
ATOM 2986 N N . GLY A 1 399 ? -30.781 -7.491 -2.444 1.00 49.22 399 GLY A N 1
ATOM 2987 C CA . GLY A 1 399 ? -31.322 -6.204 -2.861 1.00 49.22 399 GLY A CA 1
ATOM 2988 C C . GLY A 1 399 ? -32.675 -5.790 -2.335 1.00 49.22 399 GLY A C 1
ATOM 2989 O O . GLY A 1 399 ? -32.956 -4.591 -2.271 1.00 49.22 399 GLY A O 1
ATOM 2990 N N . THR A 1 400 ? -33.530 -6.743 -1.973 1.00 48.38 400 THR A N 1
ATOM 2991 C CA . THR A 1 400 ? -34.953 -6.437 -1.762 1.00 48.38 400 THR A CA 1
ATOM 2992 C C . THR A 1 400 ? -35.497 -6.823 -0.392 1.00 48.38 400 THR A C 1
ATOM 2994 O O . THR A 1 400 ? -36.556 -6.319 -0.020 1.00 48.38 400 THR A O 1
ATOM 2997 N N . SER A 1 401 ? -34.809 -7.671 0.383 1.00 46.25 401 SER A N 1
ATOM 2998 C CA . SER A 1 401 ? -35.426 -8.264 1.586 1.00 46.25 401 SER A CA 1
ATOM 2999 C C . SER A 1 401 ? -34.487 -8.683 2.720 1.00 46.25 401 SER A C 1
ATOM 3001 O O . SER A 1 401 ? -34.962 -8.791 3.847 1.00 46.25 401 SER A O 1
ATOM 3003 N N . ALA A 1 402 ? -33.184 -8.870 2.489 1.00 51.00 402 ALA A N 1
ATOM 3004 C CA . ALA A 1 402 ? -32.254 -9.272 3.548 1.00 51.00 402 ALA A CA 1
ATOM 3005 C C . ALA A 1 402 ? -31.868 -8.084 4.454 1.00 51.00 402 ALA A C 1
ATOM 3007 O O . ALA A 1 402 ? -30.751 -7.565 4.411 1.00 51.00 402 ALA A O 1
ATOM 3008 N N . ARG A 1 403 ? -32.801 -7.647 5.307 1.00 60.16 403 ARG A N 1
ATOM 3009 C CA . ARG A 1 403 ? -32.623 -6.565 6.297 1.00 60.16 403 ARG A CA 1
ATOM 3010 C C . ARG A 1 403 ? -31.832 -6.994 7.534 1.00 60.16 403 ARG A C 1
ATOM 3012 O O . ARG A 1 403 ? -32.067 -6.512 8.636 1.00 60.16 403 ARG A O 1
ATOM 3019 N N . GLY A 1 404 ? -30.931 -7.953 7.371 1.00 54.47 404 GLY A N 1
ATOM 3020 C CA . GLY A 1 404 ? -30.221 -8.511 8.505 1.00 54.47 404 GLY A CA 1
ATOM 3021 C C . GLY A 1 404 ? -29.121 -7.611 9.008 1.00 54.47 404 GLY A C 1
ATOM 3022 O O . GLY A 1 404 ? -28.399 -7.060 8.188 1.00 54.47 404 GLY A O 1
ATOM 3023 N N . GLN A 1 405 ? -28.954 -7.463 10.317 1.00 61.97 405 GLN A N 1
ATOM 3024 C CA . GLN A 1 405 ? -27.766 -6.820 10.865 1.00 61.97 405 GLN A CA 1
ATOM 3025 C C . GLN A 1 405 ? -26.560 -7.752 10.756 1.00 61.97 405 GLN A C 1
ATOM 3027 O O . GLN A 1 405 ? -26.640 -8.929 11.097 1.00 61.97 405 GLN A O 1
ATOM 3032 N N . HIS A 1 406 ? -25.465 -7.164 10.270 1.00 68.88 406 HIS A N 1
ATOM 3033 C CA . HIS A 1 406 ? -24.098 -7.684 10.270 1.00 68.88 406 HIS A CA 1
ATOM 3034 C C . HIS A 1 406 ? -23.938 -9.036 9.540 1.00 68.88 406 HIS A C 1
ATOM 3036 O O . HIS A 1 406 ? -24.224 -10.104 10.069 1.00 68.88 406 HIS A O 1
ATOM 3042 N N . GLY A 1 407 ? -23.496 -8.986 8.279 1.00 80.31 407 GLY A N 1
ATOM 3043 C CA . GLY A 1 407 ? -23.179 -10.191 7.499 1.00 80.31 407 GLY A CA 1
ATOM 3044 C C . GLY A 1 407 ? -21.718 -10.624 7.628 1.00 80.31 407 GLY A C 1
ATOM 3045 O O . GLY A 1 407 ? -21.432 -11.812 7.598 1.00 80.31 407 GLY A O 1
ATOM 3046 N N . VAL A 1 408 ? -20.800 -9.671 7.800 1.00 87.56 408 VAL A N 1
ATOM 3047 C CA . VAL A 1 408 ? -19.361 -9.922 7.967 1.00 87.56 408 VAL A CA 1
ATOM 3048 C C . VAL A 1 408 ? -19.046 -10.002 9.460 1.00 87.56 408 VAL A C 1
ATOM 3050 O O . VAL A 1 408 ? -19.564 -9.186 10.220 1.00 87.56 408 VAL A O 1
ATOM 3053 N N . ILE A 1 409 ? -18.195 -10.944 9.866 1.00 90.62 409 ILE A N 1
ATOM 3054 C CA . ILE A 1 409 ? -17.661 -11.074 11.228 1.00 90.62 409 ILE A CA 1
ATOM 3055 C C . ILE A 1 409 ? -16.175 -11.419 11.158 1.00 90.62 409 ILE A C 1
ATOM 3057 O O . ILE A 1 409 ? -15.819 -12.408 10.525 1.00 90.62 409 ILE A O 1
ATOM 3061 N N . TRP A 1 410 ? -15.317 -10.667 11.846 1.00 90.38 410 TRP A N 1
ATOM 3062 C CA . TRP A 1 410 ? -13.894 -10.995 12.010 1.00 90.38 410 TRP A CA 1
ATOM 3063 C C . TRP A 1 410 ? -13.654 -11.693 13.348 1.00 90.38 410 TRP A C 1
ATOM 3065 O O . TRP A 1 410 ? -13.907 -11.111 14.401 1.00 90.38 410 TRP A O 1
ATOM 3075 N N . ALA A 1 411 ? -13.205 -12.951 13.311 1.00 89.19 411 ALA A N 1
ATOM 3076 C CA . ALA A 1 411 ? -12.955 -13.751 14.512 1.00 89.19 411 ALA A CA 1
ATOM 3077 C C . ALA A 1 411 ? -11.569 -13.526 15.122 1.00 89.19 411 ALA A C 1
ATOM 3079 O O . ALA A 1 411 ? -11.385 -13.809 16.308 1.00 89.19 411 ALA A O 1
ATOM 3080 N N . ASP A 1 412 ? -10.637 -12.990 14.338 1.00 84.25 412 ASP A N 1
ATOM 3081 C CA . ASP A 1 412 ? -9.364 -12.435 14.785 1.00 84.25 412 ASP A CA 1
ATOM 3082 C C . ASP A 1 412 ? -9.105 -11.075 14.112 1.00 84.25 412 ASP A C 1
ATOM 3084 O O . ASP A 1 412 ? -9.953 -10.551 13.388 1.00 84.25 412 ASP A O 1
ATOM 3088 N N . ASP A 1 413 ? -7.953 -10.473 14.401 1.00 72.06 413 ASP A N 1
ATOM 3089 C CA . ASP A 1 413 ? -7.625 -9.123 13.941 1.00 72.06 413 ASP A CA 1
ATOM 3090 C C . ASP A 1 413 ? -7.158 -9.040 12.481 1.00 72.06 413 ASP A C 1
ATOM 3092 O O . ASP A 1 413 ? -7.080 -7.937 11.942 1.00 72.06 413 ASP A O 1
ATOM 3096 N N . GLN A 1 414 ? -6.801 -10.150 11.822 1.00 70.62 414 GLN A N 1
ATOM 3097 C CA . GLN A 1 414 ? -6.039 -10.057 10.565 1.00 70.62 414 GLN A CA 1
ATOM 3098 C C . GLN A 1 414 ? -6.431 -11.050 9.470 1.00 70.62 414 GLN A C 1
ATOM 3100 O O . GLN A 1 414 ? -6.295 -10.716 8.291 1.00 70.62 414 GLN A O 1
ATOM 3105 N N . GLU A 1 415 ? -6.914 -12.241 9.807 1.00 84.81 415 GLU A N 1
ATOM 3106 C CA . GLU A 1 415 ? -6.939 -13.368 8.875 1.00 84.81 415 GLU A CA 1
ATOM 3107 C C . GLU A 1 415 ? -8.300 -14.065 8.806 1.00 84.81 415 GLU A C 1
ATOM 3109 O O . GLU A 1 415 ? -8.812 -14.301 7.703 1.00 84.81 415 GLU A O 1
ATOM 3114 N N . ILE A 1 416 ? -8.908 -14.373 9.953 1.00 90.81 416 ILE A N 1
ATOM 3115 C CA . ILE A 1 416 ? -10.103 -15.215 10.009 1.00 90.81 416 ILE A CA 1
ATOM 3116 C C . ILE A 1 416 ? -11.373 -14.370 10.037 1.00 90.81 416 ILE A C 1
ATOM 3118 O O . ILE A 1 416 ? -11.687 -13.694 11.018 1.00 90.81 416 ILE A O 1
ATOM 3122 N N . GLY A 1 417 ? -12.165 -14.492 8.973 1.00 91.75 417 GLY A N 1
ATOM 3123 C CA . GLY A 1 417 ? -13.447 -13.811 8.815 1.00 91.75 417 GLY A CA 1
ATOM 3124 C C . GLY A 1 417 ? -14.542 -14.746 8.315 1.00 91.75 417 GLY A C 1
ATOM 3125 O O . GLY A 1 417 ? -14.273 -15.719 7.613 1.00 91.75 417 GLY A O 1
ATOM 3126 N N . TYR A 1 418 ? -15.784 -14.435 8.661 1.00 93.44 418 TYR A N 1
ATOM 3127 C CA . TYR A 1 418 ? -16.990 -15.145 8.256 1.00 93.44 418 TYR A CA 1
ATOM 3128 C C . TYR A 1 418 ? -17.918 -14.171 7.549 1.00 93.44 418 TYR A C 1
ATOM 3130 O O . TYR A 1 418 ? -18.066 -13.026 7.974 1.00 93.44 418 TYR A O 1
ATOM 3138 N N . PHE A 1 419 ? -18.564 -14.633 6.489 1.00 91.44 419 PHE A N 1
ATOM 3139 C CA . PHE A 1 419 ? -19.579 -13.868 5.789 1.00 91.44 419 PHE A CA 1
ATOM 3140 C C . PHE A 1 419 ? -20.854 -14.690 5.669 1.00 91.44 419 PHE A C 1
ATOM 3142 O O . PHE A 1 419 ? -20.873 -15.695 4.962 1.00 91.44 419 PHE A O 1
ATOM 3149 N N . PHE A 1 420 ? -21.902 -14.275 6.376 1.00 90.44 420 PHE A N 1
ATOM 3150 C CA . PHE A 1 420 ? -23.215 -14.907 6.402 1.00 90.44 420 PHE A CA 1
ATOM 3151 C C . PHE A 1 420 ? -24.151 -14.267 5.381 1.00 90.44 420 PHE A C 1
ATOM 3153 O O . PHE A 1 420 ? -24.264 -13.041 5.306 1.00 90.44 420 PHE A O 1
ATOM 3160 N N . TYR A 1 421 ? -24.868 -15.101 4.633 1.00 87.19 421 TYR A N 1
ATOM 3161 C CA . TYR A 1 421 ? -25.796 -14.653 3.603 1.00 87.19 421 TYR A CA 1
ATOM 3162 C C . TYR A 1 421 ? -26.954 -15.637 3.369 1.00 87.19 421 TYR A C 1
ATOM 3164 O O . TYR A 1 421 ? -26.775 -16.845 3.537 1.00 87.19 421 TYR A O 1
ATOM 3172 N N . PRO A 1 422 ? -28.141 -15.152 2.954 1.00 84.81 422 PRO A N 1
ATOM 3173 C CA . PRO A 1 422 ? -29.123 -15.989 2.268 1.00 84.81 422 PRO A CA 1
ATOM 3174 C C . PRO A 1 422 ? -28.584 -16.377 0.895 1.00 84.81 422 PRO A C 1
ATOM 3176 O O . PRO A 1 422 ? -28.050 -15.505 0.224 1.00 84.81 422 PRO A O 1
ATOM 3179 N N . ASN A 1 423 ? -28.767 -17.610 0.433 1.00 82.56 423 ASN A N 1
ATOM 3180 C CA . ASN A 1 423 ? -28.711 -17.894 -1.004 1.00 82.56 423 ASN A CA 1
ATOM 3181 C C . ASN A 1 423 ? -30.098 -17.677 -1.634 1.00 82.56 423 ASN A C 1
ATOM 3183 O O . ASN A 1 423 ? -31.119 -17.782 -0.954 1.00 82.56 423 ASN A O 1
ATOM 3187 N N . ASP A 1 424 ? -30.162 -17.365 -2.927 1.00 75.06 424 ASP A N 1
ATOM 3188 C CA . ASP A 1 424 ? -31.445 -17.175 -3.621 1.00 75.06 424 ASP A CA 1
ATOM 3189 C C . ASP A 1 424 ? -32.012 -18.459 -4.247 1.00 75.06 424 ASP A C 1
ATOM 3191 O O . ASP A 1 424 ? -33.179 -18.514 -4.654 1.00 75.06 424 ASP A O 1
ATOM 3195 N N . ASN A 1 425 ? -31.203 -19.519 -4.263 1.00 75.81 425 ASN A N 1
ATOM 3196 C CA . ASN A 1 425 ? -31.596 -20.831 -4.736 1.00 75.81 425 ASN A CA 1
ATOM 3197 C C . ASN A 1 425 ? -32.788 -21.337 -3.929 1.00 75.81 425 ASN A C 1
ATOM 3199 O O . ASN A 1 425 ? -32.801 -21.247 -2.715 1.00 75.81 425 ASN A O 1
ATOM 3203 N N . VAL A 1 426 ? -33.798 -21.897 -4.594 1.00 74.25 426 VAL A N 1
ATOM 3204 C CA . VAL A 1 426 ? -34.971 -22.469 -3.923 1.00 74.25 426 VAL A CA 1
ATOM 3205 C C . VAL A 1 426 ? -34.674 -23.936 -3.565 1.00 74.25 426 VAL A C 1
ATOM 3207 O O . VAL A 1 426 ? -34.485 -24.740 -4.483 1.00 74.25 426 VAL A O 1
ATOM 3210 N N . PRO A 1 427 ? -34.692 -24.337 -2.275 1.00 78.69 427 PRO A N 1
ATOM 3211 C CA . PRO A 1 427 ? -35.102 -23.559 -1.101 1.00 78.69 427 PRO A CA 1
ATOM 3212 C C . PRO A 1 427 ? -34.040 -22.565 -0.616 1.00 78.69 427 PRO A C 1
ATOM 3214 O O . PRO A 1 427 ? -32.880 -22.940 -0.516 1.00 78.69 427 PRO A O 1
ATOM 3217 N N . ILE A 1 428 ? -34.476 -21.345 -0.268 1.00 79.75 428 ILE A N 1
ATOM 3218 C CA . ILE A 1 428 ? -33.615 -20.295 0.300 1.00 79.75 428 ILE A CA 1
ATOM 3219 C C . ILE A 1 428 ? -33.037 -20.799 1.629 1.00 79.75 428 ILE A C 1
ATOM 3221 O O . ILE A 1 428 ? -33.773 -21.266 2.501 1.00 79.75 428 ILE A O 1
ATOM 3225 N N . GLU A 1 429 ? -31.724 -20.699 1.774 1.00 86.25 429 GLU A N 1
ATOM 3226 C CA . GLU A 1 429 ? -30.898 -21.203 2.866 1.00 86.25 429 GLU A CA 1
ATOM 3227 C C . GLU A 1 429 ? -29.989 -20.092 3.397 1.00 86.25 429 GLU A C 1
ATOM 3229 O O . GLU A 1 429 ? -29.485 -19.270 2.636 1.00 86.25 429 GLU A O 1
ATOM 3234 N N . ILE A 1 430 ? -29.707 -20.105 4.701 1.00 88.19 430 ILE A N 1
ATOM 3235 C CA . ILE A 1 430 ? -28.628 -19.286 5.265 1.00 88.19 430 ILE A CA 1
ATOM 3236 C C . ILE A 1 430 ? -27.338 -20.073 5.163 1.00 88.19 430 ILE A C 1
ATOM 3238 O O . ILE A 1 430 ? -27.261 -21.218 5.621 1.00 88.19 430 ILE A O 1
ATOM 3242 N N . ARG A 1 431 ? -26.320 -19.441 4.595 1.00 90.94 431 ARG A N 1
ATOM 3243 C CA . ARG A 1 431 ? -24.977 -19.983 4.450 1.00 90.94 431 ARG A CA 1
ATOM 3244 C C . ARG A 1 431 ? -23.961 -19.035 5.060 1.00 90.94 431 ARG A C 1
ATOM 3246 O O . ARG A 1 431 ? -24.259 -17.865 5.299 1.00 90.94 431 ARG A O 1
ATOM 3253 N N . TYR A 1 432 ? -22.761 -19.543 5.298 1.00 93.50 432 TYR A N 1
ATOM 3254 C CA . TYR A 1 432 ? -21.592 -18.695 5.471 1.00 93.50 432 TYR A CA 1
ATOM 3255 C C . TYR A 1 432 ? -20.434 -19.160 4.603 1.00 93.50 432 TYR A C 1
ATOM 3257 O O . TYR A 1 432 ? -20.322 -20.343 4.289 1.00 93.50 432 TYR A O 1
ATOM 3265 N N . VAL A 1 433 ? -19.558 -18.231 4.243 1.00 93.75 433 VAL A N 1
ATOM 3266 C CA . VAL A 1 433 ? -18.207 -18.527 3.755 1.00 93.75 433 VAL A CA 1
ATOM 3267 C C . VAL A 1 433 ? -17.184 -18.026 4.766 1.00 93.75 433 VAL A C 1
ATOM 3269 O O . VAL A 1 433 ? -17.475 -17.130 5.561 1.00 93.75 433 VAL A O 1
ATOM 3272 N N . LYS A 1 434 ? -15.996 -18.629 4.762 1.00 94.62 434 LYS A N 1
ATOM 3273 C CA . LYS A 1 434 ? -14.908 -18.322 5.695 1.00 94.62 434 LYS A CA 1
ATOM 3274 C C . LYS A 1 434 ? -13.652 -17.935 4.929 1.00 94.62 434 LYS A C 1
ATOM 3276 O O . LYS A 1 434 ? -13.278 -18.635 3.993 1.00 94.62 434 LYS A O 1
ATOM 3281 N N . THR A 1 435 ? -12.987 -16.870 5.346 1.00 92.94 435 THR A N 1
ATOM 3282 C CA . THR A 1 435 ? -11.628 -16.528 4.916 1.00 92.94 435 THR A CA 1
ATOM 3283 C C . THR A 1 435 ? -10.629 -16.920 6.002 1.00 92.94 435 THR A C 1
ATOM 3285 O O . THR A 1 435 ? -10.956 -16.880 7.187 1.00 92.94 435 THR A O 1
ATOM 3288 N N . LEU A 1 436 ? -9.417 -17.292 5.587 1.00 92.75 436 LEU A N 1
ATOM 3289 C CA . LEU A 1 436 ? -8.249 -17.509 6.455 1.00 92.75 436 LEU A CA 1
ATOM 3290 C C . LEU A 1 436 ? -7.097 -16.543 6.132 1.00 92.75 436 LEU A C 1
ATOM 3292 O O . LEU A 1 436 ? -5.989 -16.720 6.615 1.00 92.75 436 LEU A O 1
ATOM 3296 N N . ASN A 1 437 ? -7.324 -15.579 5.245 1.00 86.06 437 ASN A N 1
ATOM 3297 C CA . ASN A 1 437 ? -6.318 -14.647 4.743 1.00 86.06 437 ASN A CA 1
ATOM 3298 C C . ASN A 1 437 ? -6.909 -13.244 4.572 1.00 86.06 437 ASN A C 1
ATOM 3300 O O . ASN A 1 437 ? -6.664 -12.552 3.588 1.00 86.06 437 ASN A O 1
ATOM 3304 N N . GLY A 1 438 ? -7.761 -12.832 5.508 1.00 83.25 438 GLY A N 1
ATOM 3305 C CA . GLY A 1 438 ? -8.218 -11.453 5.561 1.00 83.25 438 GLY A CA 1
ATOM 3306 C C . GLY A 1 438 ? -9.162 -11.050 4.413 1.00 83.25 438 GLY A C 1
ATOM 3307 O O . GLY A 1 438 ? -9.407 -9.869 4.174 1.00 83.25 438 GLY A O 1
ATOM 3308 N N . GLY A 1 439 ? -9.760 -12.022 3.734 1.00 83.56 439 GLY A N 1
ATOM 3309 C CA . GLY A 1 439 ? -10.720 -11.815 2.657 1.00 83.56 439 GLY A CA 1
ATOM 3310 C C . GLY A 1 439 ? -10.095 -11.903 1.272 1.00 83.56 439 GLY A C 1
ATOM 3311 O O . GLY A 1 439 ? -10.813 -11.658 0.308 1.00 83.56 439 GLY A O 1
ATOM 3312 N N . ASP A 1 440 ? -8.806 -12.260 1.165 1.00 81.25 440 ASP A N 1
ATOM 3313 C CA . ASP A 1 440 ? -8.138 -12.457 -0.131 1.00 81.25 440 ASP A CA 1
ATOM 3314 C C . ASP A 1 440 ? -8.764 -13.639 -0.880 1.00 81.25 440 ASP A C 1
ATOM 3316 O O . ASP A 1 440 ? -8.882 -13.628 -2.103 1.00 81.25 440 ASP A O 1
ATOM 3320 N N . THR A 1 441 ? -9.199 -14.666 -0.145 1.00 86.56 441 THR A N 1
ATOM 3321 C CA . THR A 1 441 ? -9.979 -15.782 -0.682 1.00 86.56 441 THR A CA 1
ATOM 3322 C C . THR A 1 441 ? -11.043 -16.232 0.309 1.00 86.56 441 THR A C 1
ATOM 3324 O O . THR A 1 441 ? -10.794 -16.289 1.514 1.00 86.56 441 THR A O 1
ATOM 3327 N N . TRP A 1 442 ? -12.197 -16.654 -0.203 1.00 89.81 442 TRP A N 1
ATOM 3328 C CA . TRP A 1 442 ? -13.283 -17.212 0.598 1.00 89.81 442 TRP A CA 1
ATOM 3329 C C . TRP A 1 442 ? -13.449 -18.706 0.310 1.00 89.81 442 TRP A C 1
ATOM 3331 O O . TRP A 1 442 ? -13.414 -19.152 -0.836 1.00 89.81 442 TRP A O 1
ATOM 3341 N N . GLY A 1 443 ? -13.569 -19.499 1.375 1.00 91.19 443 GLY A N 1
ATOM 3342 C CA . GLY A 1 443 ? -13.781 -20.940 1.311 1.00 91.19 443 GLY A CA 1
ATOM 3343 C C . GLY A 1 443 ? -15.167 -21.316 0.784 1.00 91.19 443 GLY A C 1
ATOM 3344 O O . GLY A 1 443 ? -16.012 -20.466 0.516 1.00 91.19 443 GLY A O 1
ATOM 3345 N N . ALA A 1 444 ? -15.415 -22.621 0.663 1.00 92.19 444 ALA A N 1
ATOM 3346 C CA . ALA A 1 444 ? -16.701 -23.121 0.187 1.00 92.19 444 ALA A CA 1
ATOM 3347 C C . ALA A 1 444 ? -17.857 -22.744 1.143 1.00 92.19 444 ALA A C 1
ATOM 3349 O O . ALA A 1 444 ? -17.661 -22.769 2.363 1.00 92.19 444 ALA A O 1
ATOM 3350 N N . PRO A 1 445 ? -19.066 -22.462 0.618 1.00 91.50 445 PRO A N 1
ATOM 3351 C CA . PRO A 1 445 ? -20.241 -22.188 1.438 1.00 91.50 445 PRO A CA 1
ATOM 3352 C C . PRO A 1 445 ? -20.594 -23.336 2.389 1.00 91.50 445 PRO A C 1
ATOM 3354 O O . PRO A 1 445 ? -20.637 -24.503 1.992 1.00 91.50 445 PRO A O 1
ATOM 3357 N N . VAL A 1 446 ? -20.923 -22.998 3.634 1.00 93.56 446 VAL A N 1
ATOM 3358 C CA . VAL A 1 446 ? -21.389 -23.927 4.669 1.00 93.56 446 VAL A CA 1
ATOM 3359 C C . VAL A 1 446 ? -22.830 -23.597 5.044 1.00 93.56 446 VAL A C 1
ATOM 3361 O O . VAL A 1 446 ? -23.173 -22.448 5.309 1.00 93.56 446 VAL A O 1
ATOM 3364 N N . LEU A 1 447 ? -23.685 -24.619 5.078 1.00 91.88 447 LEU A N 1
ATOM 3365 C CA . LEU A 1 447 ? -25.112 -24.486 5.363 1.00 91.88 447 LEU A CA 1
ATOM 3366 C C . LEU A 1 447 ? -25.388 -24.271 6.866 1.00 91.88 447 LEU A C 1
ATOM 3368 O O . LEU A 1 447 ? -25.067 -25.128 7.690 1.00 91.88 447 LEU A O 1
ATOM 3372 N N . VAL A 1 448 ? -26.056 -23.165 7.212 1.00 91.06 448 VAL A N 1
ATOM 3373 C CA . VAL A 1 448 ? -26.476 -22.811 8.583 1.00 91.06 448 VAL A CA 1
ATOM 3374 C C . VAL A 1 448 ? -27.910 -23.251 8.877 1.00 91.06 448 VAL A C 1
ATOM 3376 O O . VAL A 1 448 ? -28.192 -23.721 9.978 1.00 91.06 448 VAL A O 1
ATOM 3379 N N . SER A 1 449 ? -28.841 -23.122 7.933 1.00 84.38 449 SER A N 1
ATOM 3380 C CA . SER A 1 449 ? -30.244 -23.517 8.136 1.00 84.38 449 SER A CA 1
ATOM 3381 C C . SER A 1 449 ? -30.485 -24.999 7.814 1.00 84.38 449 SER A C 1
ATOM 3383 O O . SER A 1 449 ? -29.788 -25.597 7.003 1.00 84.38 449 SER A O 1
ATOM 3385 N N . THR A 1 450 ? -31.497 -25.629 8.418 1.00 73.88 450 THR A N 1
ATOM 3386 C CA . THR A 1 450 ? -31.954 -26.953 7.950 1.00 73.88 450 THR A CA 1
ATOM 3387 C C . THR A 1 450 ? -32.764 -26.794 6.660 1.00 73.88 450 THR A C 1
ATOM 3389 O O . THR A 1 450 ? -33.564 -25.867 6.554 1.00 73.88 450 THR A O 1
ATOM 3392 N N . ALA A 1 451 ? -32.557 -27.680 5.678 1.00 61.12 451 ALA A N 1
ATOM 3393 C CA . ALA A 1 451 ? -33.171 -27.584 4.351 1.00 61.12 451 ALA A CA 1
ATOM 3394 C C . ALA A 1 451 ? -34.706 -27.433 4.420 1.00 61.12 451 ALA A C 1
ATOM 3396 O O . ALA A 1 451 ? -35.409 -28.285 4.972 1.00 61.12 451 ALA A O 1
ATOM 3397 N N . GLY A 1 452 ? -35.232 -26.352 3.844 1.00 65.50 452 GLY A N 1
ATOM 3398 C CA . GLY A 1 452 ? -36.663 -26.062 3.795 1.00 65.50 452 GLY A CA 1
ATOM 3399 C C . GLY A 1 452 ? -36.923 -24.604 3.437 1.00 65.50 452 GLY A C 1
ATOM 3400 O O . GLY A 1 452 ? -36.274 -23.726 3.983 1.00 65.50 452 GLY A O 1
ATOM 3401 N N . LEU A 1 453 ? -37.854 -24.385 2.505 1.00 57.16 453 LEU A N 1
ATOM 3402 C CA . LEU A 1 453 ? -38.217 -23.090 1.912 1.00 57.16 453 LEU A CA 1
ATOM 3403 C C . LEU A 1 453 ? -38.321 -21.967 2.961 1.00 57.16 453 LEU A C 1
ATOM 3405 O O . LEU A 1 453 ? -39.001 -22.167 3.963 1.00 57.16 453 LEU A O 1
ATOM 3409 N N . ILE A 1 454 ? -37.691 -20.817 2.690 1.00 60.34 454 ILE A N 1
ATOM 3410 C CA . ILE A 1 454 ? -37.843 -19.537 3.403 1.00 60.34 454 ILE A CA 1
ATOM 3411 C C . ILE A 1 454 ? -38.262 -18.484 2.363 1.00 60.34 454 ILE A C 1
ATOM 3413 O O . ILE A 1 454 ? -37.434 -18.013 1.597 1.00 60.34 454 ILE A O 1
ATOM 3417 N N . ALA A 1 455 ? -39.537 -18.136 2.253 1.00 58.44 455 ALA A N 1
ATOM 3418 C CA . ALA A 1 455 ? -40.025 -17.006 1.475 1.00 58.44 455 ALA A CA 1
ATOM 3419 C C . ALA A 1 455 ? -39.951 -15.737 2.347 1.00 58.44 455 ALA A C 1
ATOM 3421 O O . ALA A 1 455 ? -40.759 -15.535 3.246 1.00 58.44 455 ALA A O 1
ATOM 3422 N N . ASN A 1 456 ? -38.993 -14.859 2.028 1.00 64.50 456 ASN A N 1
ATOM 3423 C CA . ASN A 1 456 ? -38.614 -13.631 2.751 1.00 64.50 456 ASN A CA 1
ATOM 3424 C C . ASN A 1 456 ? -37.688 -13.885 3.949 1.00 64.50 456 ASN A C 1
ATOM 3426 O O . ASN A 1 456 ? -38.116 -14.007 5.097 1.00 64.50 456 ASN A O 1
ATOM 3430 N N . LEU A 1 457 ? -36.386 -13.942 3.658 1.00 71.56 457 LEU A N 1
ATOM 3431 C CA . LEU A 1 457 ? -35.362 -14.189 4.662 1.00 71.56 457 LEU A CA 1
ATOM 3432 C C . LEU A 1 457 ? -34.920 -12.891 5.345 1.00 71.56 457 LEU A C 1
ATOM 3434 O O . LEU A 1 457 ? -34.262 -12.046 4.738 1.00 71.56 457 LEU A O 1
ATOM 3438 N N . ALA A 1 458 ? -35.238 -12.780 6.632 1.00 81.25 458 ALA A N 1
ATOM 3439 C CA . ALA A 1 458 ? -34.524 -11.931 7.572 1.00 81.25 458 ALA A CA 1
ATOM 3440 C C . ALA A 1 458 ? -33.653 -12.828 8.466 1.00 81.25 458 ALA A C 1
ATOM 3442 O O . ALA A 1 458 ? -34.072 -13.919 8.865 1.00 81.25 458 ALA A O 1
ATOM 3443 N N . PHE A 1 459 ? -32.443 -12.371 8.775 1.00 88.94 459 PHE A N 1
ATOM 3444 C CA . PHE A 1 459 ? -31.573 -12.967 9.787 1.00 88.94 459 PHE A CA 1
ATOM 3445 C C . PHE A 1 459 ? -30.816 -11.863 10.512 1.00 88.94 459 PHE A C 1
ATOM 3447 O O . PHE A 1 459 ? -30.695 -10.774 9.982 1.00 88.94 459 PHE A O 1
ATOM 3454 N N . SER A 1 460 ? -30.274 -12.124 11.687 1.00 91.88 460 SER A N 1
ATOM 3455 C CA . SER A 1 460 ? -29.306 -11.243 12.337 1.00 91.88 460 SER A CA 1
ATOM 3456 C C . SER A 1 460 ? -28.204 -12.093 12.922 1.00 91.88 460 SER A C 1
ATOM 3458 O O . SER A 1 460 ? -28.466 -13.230 13.326 1.00 91.88 460 SER A O 1
ATOM 3460 N N . SER A 1 461 ? -26.999 -11.536 12.995 1.00 94.06 461 SER A N 1
ATOM 3461 C CA . SER A 1 461 ? -25.896 -12.162 13.711 1.00 94.06 461 SER A CA 1
ATOM 3462 C C . SER A 1 461 ? -25.352 -11.262 14.823 1.00 94.06 461 SER A C 1
ATOM 3464 O O . SER A 1 461 ? -25.454 -10.038 14.743 1.00 94.06 461 SER A O 1
ATOM 3466 N N . TRP A 1 462 ? -24.800 -11.875 15.869 1.00 94.94 462 TRP A N 1
ATOM 3467 C CA . TRP A 1 462 ? -24.062 -11.200 16.933 1.00 94.94 462 TRP A CA 1
ATOM 3468 C C . TRP A 1 462 ? -22.867 -12.046 17.340 1.00 94.94 462 TRP A C 1
ATOM 3470 O O . TRP A 1 462 ? -23.033 -13.219 17.659 1.00 94.94 462 TRP A O 1
ATOM 3480 N N . TYR A 1 463 ? -21.669 -11.476 17.343 1.00 95.25 463 TYR A N 1
ATOM 3481 C CA . TYR A 1 463 ? -20.488 -12.169 17.838 1.00 95.25 463 TYR A CA 1
ATOM 3482 C C . TYR A 1 463 ? -20.284 -11.853 19.320 1.00 95.25 463 TYR A C 1
ATOM 3484 O O . TYR A 1 463 ? -20.314 -10.682 19.684 1.00 95.25 463 TYR A O 1
ATOM 3492 N N . ASP A 1 464 ? -20.042 -12.872 20.154 1.00 95.69 464 ASP A N 1
ATOM 3493 C CA . ASP A 1 464 ? -19.662 -12.731 21.569 1.00 95.69 464 ASP A CA 1
ATOM 3494 C C . ASP A 1 464 ? -18.739 -11.533 21.798 1.00 95.69 464 ASP A C 1
ATOM 3496 O O . ASP A 1 464 ? -19.048 -10.633 22.570 1.00 95.69 464 ASP A O 1
ATOM 3500 N N . ARG A 1 465 ? -17.638 -11.468 21.045 1.00 92.69 465 ARG A N 1
ATOM 3501 C CA . ARG A 1 465 ? -16.601 -10.448 21.220 1.00 92.69 465 ARG A CA 1
ATOM 3502 C C . ARG A 1 465 ? -16.979 -9.050 20.733 1.00 92.69 465 ARG A C 1
ATOM 3504 O O . ARG A 1 465 ? -16.148 -8.162 20.836 1.00 92.69 465 ARG A O 1
ATOM 3511 N N . TRP A 1 466 ? -18.181 -8.826 20.205 1.00 92.31 466 TRP A N 1
ATOM 3512 C CA . TRP A 1 466 ? -18.723 -7.471 20.021 1.00 92.31 466 TRP A CA 1
ATOM 3513 C C . TRP A 1 466 ? -19.359 -6.917 21.295 1.00 92.31 466 TRP A C 1
ATOM 3515 O O . TRP A 1 466 ? -19.634 -5.721 21.380 1.00 92.31 466 TRP A O 1
ATOM 3525 N N . THR A 1 467 ? -19.627 -7.770 22.284 1.00 94.56 467 THR A N 1
ATOM 3526 C CA . THR A 1 467 ? -20.087 -7.334 23.597 1.00 94.56 467 THR A CA 1
ATOM 3527 C C . THR A 1 467 ? -18.880 -6.862 24.411 1.00 94.56 467 THR A C 1
ATOM 3529 O O . THR A 1 467 ? -17.984 -7.666 24.682 1.00 94.56 467 THR A O 1
ATOM 3532 N N . PRO A 1 468 ? -18.826 -5.586 24.849 1.00 92.62 468 PRO A N 1
ATOM 3533 C CA . PRO A 1 468 ? -17.687 -5.082 25.608 1.00 92.62 468 PRO A CA 1
ATOM 3534 C C . PRO A 1 468 ? -17.401 -5.926 26.857 1.00 92.62 468 PRO A C 1
ATOM 3536 O O . PRO A 1 468 ? -18.234 -6.023 27.760 1.00 92.62 468 PRO A O 1
ATOM 3539 N N . GLY A 1 469 ? -16.200 -6.507 26.915 1.00 91.69 469 GLY A N 1
ATOM 3540 C CA . GLY A 1 469 ? -15.738 -7.359 28.017 1.00 91.69 469 GLY A CA 1
ATOM 3541 C C . GLY A 1 469 ? -16.009 -8.859 27.852 1.00 91.69 469 GLY A C 1
ATOM 3542 O O . GLY A 1 469 ? -15.536 -9.636 28.682 1.00 91.69 469 GLY A O 1
ATOM 3543 N N . ASP A 1 470 ? -16.713 -9.284 26.802 1.00 93.75 470 ASP A N 1
ATOM 3544 C CA . ASP A 1 470 ? -16.904 -10.702 26.493 1.00 93.75 470 ASP A CA 1
ATOM 3545 C C . ASP A 1 470 ? -15.726 -11.247 25.661 1.00 93.75 470 ASP A C 1
ATOM 3547 O O . ASP A 1 470 ? -15.180 -10.586 24.778 1.00 93.75 470 ASP A O 1
ATOM 3551 N N . THR A 1 471 ? -15.310 -12.471 25.974 1.00 93.12 471 THR A N 1
ATOM 3552 C CA . THR A 1 471 ? -14.169 -13.167 25.352 1.00 93.12 471 THR A CA 1
ATOM 3553 C C . THR A 1 471 ? -14.577 -14.460 24.646 1.00 93.12 471 THR A C 1
ATOM 3555 O O . THR A 1 471 ? -13.711 -15.169 24.123 1.00 93.12 471 THR A O 1
ATOM 3558 N N . GLY A 1 472 ? -15.877 -14.769 24.625 1.00 95.06 472 GLY A N 1
ATOM 3559 C CA . GLY A 1 472 ? -16.439 -15.949 23.983 1.00 95.06 472 GLY A CA 1
ATOM 3560 C C . GLY A 1 472 ? -16.125 -16.027 22.488 1.00 95.06 472 GLY A C 1
ATOM 3561 O O . GLY A 1 472 ? -15.601 -15.095 21.880 1.00 95.06 472 GLY A O 1
ATOM 3562 N N . THR A 1 473 ? -16.374 -17.188 21.894 1.00 95.38 473 THR A N 1
ATOM 3563 C CA . THR A 1 473 ? -16.020 -17.494 20.499 1.00 95.38 473 THR A CA 1
ATOM 3564 C C . THR A 1 473 ? -17.244 -17.714 19.619 1.00 95.38 473 THR A C 1
ATOM 3566 O O . THR A 1 473 ? -17.091 -18.045 18.443 1.00 95.38 473 THR A O 1
ATOM 3569 N N . LYS A 1 474 ? -18.461 -17.524 20.138 1.00 97.44 474 LYS A N 1
ATOM 3570 C CA . LYS A 1 474 ? -19.695 -17.852 19.427 1.00 97.44 474 LYS A CA 1
ATOM 3571 C C . LYS A 1 474 ? -20.238 -16.685 18.628 1.00 97.44 474 LYS A C 1
ATOM 3573 O O . LYS A 1 474 ? -20.406 -15.575 19.119 1.00 97.44 474 LYS A O 1
ATOM 3578 N N . ILE A 1 475 ? -20.602 -16.988 17.393 1.00 97.06 475 ILE A N 1
ATOM 3579 C CA . ILE A 1 475 ? -21.449 -16.160 16.549 1.00 97.06 475 ILE A CA 1
ATOM 3580 C C . ILE A 1 475 ? -22.879 -16.664 16.709 1.00 97.06 475 ILE A C 1
ATOM 3582 O O . ILE A 1 475 ? -23.199 -17.784 16.315 1.00 97.06 475 ILE A O 1
ATOM 3586 N N . HIS A 1 476 ? -23.737 -15.839 17.284 1.00 97.06 476 HIS A N 1
ATOM 3587 C CA . HIS A 1 476 ? -25.155 -16.084 17.492 1.00 97.06 476 HIS A CA 1
ATOM 3588 C C . HIS A 1 476 ? -25.946 -15.656 16.265 1.00 97.06 476 HIS A C 1
ATOM 3590 O O . HIS A 1 476 ? -25.732 -14.567 15.747 1.00 97.06 476 HIS A O 1
ATOM 3596 N N . LEU A 1 477 ? -26.878 -16.489 15.814 1.00 95.25 477 LEU A N 1
ATOM 3597 C CA . LEU A 1 477 ? -27.726 -16.237 14.656 1.00 95.25 477 LEU A CA 1
ATOM 3598 C C . LEU A 1 477 ? -29.192 -16.408 15.036 1.00 95.25 477 LEU A C 1
ATOM 3600 O O . LEU A 1 477 ? -29.574 -17.437 15.593 1.00 95.25 477 LEU A O 1
ATOM 3604 N N . ALA A 1 478 ? -30.018 -15.433 14.670 1.00 94.00 478 ALA A N 1
ATOM 3605 C CA . ALA A 1 478 ? -31.473 -15.537 14.721 1.00 94.00 478 ALA A CA 1
ATOM 3606 C C . ALA A 1 478 ? -32.046 -15.344 13.317 1.00 94.00 478 ALA A C 1
ATOM 3608 O O . ALA A 1 478 ? -31.662 -14.407 12.620 1.00 94.00 478 ALA A O 1
ATOM 3609 N N . PHE A 1 479 ? -32.956 -16.216 12.888 1.00 90.88 479 PHE A N 1
ATOM 3610 C CA . PHE A 1 479 ? -33.540 -16.167 11.547 1.00 90.88 479 PHE A CA 1
ATOM 3611 C C . PHE A 1 479 ? -34.944 -16.763 11.482 1.00 90.88 479 PHE A C 1
ATOM 3613 O O . PHE A 1 479 ? -35.356 -17.519 12.359 1.00 90.88 479 PHE A O 1
ATOM 3620 N N . HIS A 1 480 ? -35.681 -16.435 10.423 1.00 86.50 480 HIS A N 1
ATOM 3621 C CA . HIS A 1 480 ? -36.993 -17.017 10.147 1.00 86.50 480 HIS A CA 1
ATOM 3622 C C . HIS A 1 480 ? -36.889 -18.296 9.309 1.00 86.50 480 HIS A C 1
ATOM 3624 O O . HIS A 1 480 ? -36.110 -18.347 8.359 1.00 86.50 480 HIS A O 1
ATOM 3630 N N . GLN A 1 481 ? -37.699 -19.311 9.622 1.00 83.25 481 GLN A N 1
ATOM 3631 C CA . GLN A 1 481 ? -37.790 -20.547 8.841 1.00 83.25 481 GLN A CA 1
ATOM 3632 C C . GLN A 1 481 ? -39.251 -20.874 8.473 1.00 83.25 481 GLN A C 1
ATOM 3634 O O . GLN A 1 481 ? -40.024 -21.302 9.333 1.00 83.25 481 GLN A O 1
ATOM 3639 N N . ASP A 1 482 ? -39.644 -20.727 7.198 1.00 70.00 482 ASP A N 1
ATOM 3640 C CA . ASP A 1 482 ? -41.068 -20.775 6.802 1.00 70.00 482 ASP A CA 1
ATOM 3641 C C . ASP A 1 482 ? -41.725 -22.148 6.886 1.00 70.00 482 ASP A C 1
ATOM 3643 O O . ASP A 1 482 ? -42.926 -22.229 7.130 1.00 70.00 482 ASP A O 1
ATOM 3647 N N . ASN A 1 483 ? -40.988 -23.248 6.699 1.00 64.31 483 ASN A N 1
ATOM 3648 C CA . ASN A 1 483 ? -41.596 -24.588 6.740 1.00 64.31 483 ASN A CA 1
ATOM 3649 C C . ASN A 1 483 ? -42.289 -24.897 8.087 1.00 64.31 483 ASN A C 1
ATOM 3651 O O . ASN A 1 483 ? -43.168 -25.758 8.154 1.00 64.31 483 ASN A O 1
ATOM 3655 N N . SER A 1 484 ? -41.908 -24.177 9.143 1.00 65.62 484 SER A N 1
ATOM 3656 C CA . SER A 1 484 ? -42.538 -24.183 10.460 1.00 65.62 484 SER A CA 1
ATOM 3657 C C . SER A 1 484 ? -43.109 -22.816 10.851 1.00 65.62 484 SER A C 1
ATOM 3659 O O . SER A 1 484 ? -43.814 -22.729 11.856 1.00 65.62 484 SER A O 1
ATOM 3661 N N . ALA A 1 485 ? -42.804 -21.792 10.050 1.00 74.94 485 ALA A N 1
ATOM 3662 C CA . ALA A 1 485 ? -42.942 -20.372 10.317 1.00 74.94 485 ALA A CA 1
ATOM 3663 C C . ALA A 1 485 ? -42.531 -20.006 11.744 1.00 74.94 485 ALA A C 1
ATOM 3665 O O . ALA A 1 485 ? -43.305 -19.471 12.532 1.00 74.94 485 ALA A O 1
ATOM 3666 N N . LYS A 1 486 ? -41.313 -20.392 12.113 1.00 85.31 486 LYS A N 1
ATOM 3667 C CA . LYS A 1 486 ? -40.756 -20.112 13.434 1.00 85.31 486 LYS A CA 1
ATOM 3668 C C . LYS A 1 486 ? -39.544 -19.222 13.315 1.00 85.31 486 LYS A C 1
ATOM 3670 O O . LYS A 1 486 ? -38.824 -19.243 12.318 1.00 85.31 486 LYS A O 1
ATOM 3675 N N . MET A 1 487 ? -39.314 -18.484 14.387 1.00 89.25 487 MET A N 1
ATOM 3676 C CA . MET A 1 487 ? -38.031 -17.868 14.660 1.00 89.25 487 MET A CA 1
ATOM 3677 C C . MET A 1 487 ? -37.097 -18.945 15.201 1.00 89.25 487 MET A C 1
ATOM 3679 O O . MET A 1 487 ? -37.471 -19.691 16.109 1.00 89.25 487 MET A O 1
ATOM 3683 N N . VAL A 1 488 ? -35.905 -19.041 14.632 1.00 92.06 488 VAL A N 1
ATOM 3684 C CA . VAL A 1 488 ? -34.910 -20.062 14.944 1.00 92.06 488 VAL A CA 1
ATOM 3685 C C . VAL A 1 488 ? -33.623 -19.385 15.384 1.00 92.06 488 VAL A C 1
ATOM 3687 O O . VAL A 1 488 ? -33.166 -18.433 14.756 1.00 92.06 488 VAL A O 1
ATOM 3690 N N . TYR A 1 489 ? -33.046 -19.901 16.461 1.00 95.31 489 TYR A N 1
ATOM 3691 C CA . TYR A 1 489 ? -31.714 -19.581 16.941 1.00 95.31 489 TYR A CA 1
ATOM 3692 C C . TYR A 1 489 ? -30.730 -20.691 16.566 1.00 95.31 489 TYR A C 1
ATOM 3694 O O . TYR A 1 489 ? -31.054 -21.884 16.627 1.00 95.31 489 TYR A O 1
ATOM 3702 N N . ARG A 1 490 ? -29.510 -20.291 16.211 1.00 96.00 490 ARG A N 1
ATOM 3703 C CA . ARG A 1 490 ? -28.350 -21.171 16.060 1.00 96.00 490 ARG A CA 1
ATOM 3704 C C . ARG A 1 490 ? -27.080 -20.400 16.405 1.00 96.00 490 ARG A C 1
ATOM 3706 O O . ARG A 1 490 ? -27.063 -19.181 16.319 1.00 96.00 490 ARG A O 1
ATOM 3713 N N . SER A 1 491 ? -26.005 -21.095 16.743 1.00 97.19 491 SER A N 1
ATOM 3714 C CA . SER A 1 491 ? -24.691 -20.486 16.957 1.00 97.19 491 SER A CA 1
ATOM 3715 C C . SER A 1 491 ? -23.608 -21.226 16.178 1.00 97.19 491 SER A C 1
ATOM 3717 O O . SER A 1 491 ? -23.709 -22.441 15.997 1.00 97.19 491 SER A O 1
ATOM 3719 N N . LEU A 1 492 ? -22.580 -20.501 15.745 1.00 97.56 492 LEU A N 1
ATOM 3720 C CA . LEU A 1 492 ? -21.328 -21.024 15.199 1.00 97.56 492 LEU A CA 1
ATOM 3721 C C . LEU A 1 492 ? -20.207 -20.742 16.203 1.00 97.56 492 LEU A C 1
ATOM 3723 O O . LEU A 1 492 ? -20.010 -19.586 16.562 1.00 97.56 492 LEU A O 1
ATOM 3727 N N . ASP A 1 493 ? -19.479 -21.759 16.652 1.00 97.62 493 ASP A N 1
ATOM 3728 C CA . ASP A 1 493 ? -18.278 -21.563 17.466 1.00 97.62 493 ASP A CA 1
ATOM 3729 C C . ASP A 1 493 ? -17.062 -21.350 16.556 1.00 97.62 493 ASP A C 1
ATOM 3731 O O . ASP A 1 493 ? -16.690 -22.224 15.776 1.00 97.62 493 ASP A O 1
ATOM 3735 N N . THR A 1 494 ? -16.442 -20.174 16.629 1.00 95.81 494 THR A N 1
ATOM 3736 C CA . THR A 1 494 ? -15.296 -19.818 15.776 1.00 95.81 494 THR A CA 1
ATOM 3737 C C . THR A 1 494 ? -14.004 -20.538 16.169 1.00 95.81 494 THR A C 1
ATOM 3739 O O . THR A 1 494 ? -13.042 -20.500 15.401 1.00 95.81 494 THR A O 1
ATOM 3742 N N . ALA A 1 495 ? -13.968 -21.211 17.328 1.00 94.38 495 ALA A N 1
ATOM 3743 C CA . ALA A 1 495 ? -12.818 -22.003 17.758 1.00 94.38 495 ALA A CA 1
ATOM 3744 C C . ALA A 1 495 ? -12.651 -23.300 16.945 1.00 94.38 495 ALA A C 1
ATOM 3746 O O . ALA A 1 495 ? -11.523 -23.754 16.748 1.00 94.38 495 ALA A O 1
ATOM 3747 N N . ASP A 1 496 ? -13.753 -23.902 16.484 1.00 95.19 496 ASP A N 1
ATOM 3748 C CA . ASP A 1 496 ? -13.748 -25.193 15.781 1.00 95.19 496 ASP A CA 1
ATOM 3749 C C . ASP A 1 496 ? -14.717 -25.286 14.586 1.00 95.19 496 ASP A C 1
ATOM 3751 O O . ASP A 1 496 ? -14.867 -26.359 13.998 1.00 95.19 496 ASP A O 1
ATOM 3755 N N . ASP A 1 497 ? -15.352 -24.175 14.207 1.00 95.75 497 ASP A N 1
ATOM 3756 C CA . ASP A 1 497 ? -16.383 -24.073 13.167 1.00 95.75 497 ASP A CA 1
ATOM 3757 C C . ASP A 1 497 ? -17.624 -24.953 13.418 1.00 95.75 497 ASP A C 1
ATOM 3759 O O . ASP A 1 497 ? -18.361 -25.294 12.484 1.00 95.75 497 ASP A O 1
ATOM 3763 N N . SER A 1 498 ? -17.894 -25.348 14.667 1.00 96.56 498 SER A N 1
ATOM 3764 C CA . SER A 1 498 ? -19.055 -26.180 14.981 1.00 96.56 498 SER A CA 1
ATOM 3765 C C . SER A 1 498 ? -20.350 -25.364 15.061 1.00 96.56 498 SER A C 1
ATOM 3767 O O . SER A 1 498 ? -20.446 -24.327 15.718 1.00 96.56 498 SER A O 1
ATOM 3769 N N . LEU A 1 499 ? -21.399 -25.856 14.392 1.00 96.44 499 LEU A N 1
ATOM 3770 C CA . LEU A 1 499 ? -22.749 -25.300 14.491 1.00 96.44 499 LEU A CA 1
ATOM 3771 C C . LEU A 1 499 ? -23.546 -26.010 15.589 1.00 96.44 499 LEU A C 1
ATOM 3773 O O . LEU A 1 499 ? -23.689 -27.237 15.563 1.00 96.44 499 LEU A O 1
ATOM 3777 N N . SER A 1 500 ? -24.171 -25.246 16.486 1.00 96.50 500 SER A N 1
ATOM 3778 C CA . SER A 1 500 ? -25.083 -25.793 17.499 1.00 96.50 500 SER A CA 1
ATOM 3779 C C . SER A 1 500 ? -26.349 -26.399 16.876 1.00 96.50 500 SER A C 1
ATOM 3781 O O . SER A 1 500 ? -26.592 -26.305 15.668 1.00 96.50 500 SER A O 1
ATOM 3783 N N . ALA A 1 501 ? -27.169 -27.078 17.681 1.00 94.88 501 ALA A N 1
ATOM 3784 C CA . ALA A 1 501 ? -28.490 -27.513 17.233 1.00 94.88 501 ALA A CA 1
ATOM 3785 C C . ALA A 1 501 ? -29.414 -26.298 17.044 1.00 94.88 501 ALA A C 1
ATOM 3787 O O . ALA A 1 501 ? -29.350 -25.345 17.813 1.00 94.88 501 ALA A O 1
ATOM 3788 N N . ALA A 1 502 ? -30.291 -26.343 16.038 1.00 93.12 502 ALA A N 1
ATOM 3789 C CA . ALA A 1 502 ? -31.294 -25.301 15.840 1.00 93.12 502 ALA A CA 1
ATOM 3790 C C . ALA A 1 502 ? -32.340 -25.328 16.969 1.00 93.12 502 ALA A C 1
ATOM 3792 O O . ALA A 1 502 ? -32.907 -26.386 17.264 1.00 93.12 502 ALA A O 1
ATOM 3793 N N . VAL A 1 503 ? -32.621 -24.167 17.562 1.00 94.69 503 VAL A N 1
ATOM 3794 C CA . VAL A 1 503 ? -33.595 -23.988 18.650 1.00 94.69 503 VAL A CA 1
ATOM 3795 C C . VAL A 1 503 ? -34.712 -23.067 18.175 1.00 94.69 503 VAL A C 1
ATOM 3797 O O . VAL A 1 503 ? -34.450 -22.009 17.618 1.00 94.69 503 VAL A O 1
ATOM 3800 N N . ASN A 1 504 ? -35.973 -23.444 18.388 1.00 93.19 504 ASN A N 1
ATOM 3801 C CA . ASN A 1 504 ? -37.091 -22.550 18.081 1.00 93.19 504 ASN A CA 1
ATOM 3802 C C . ASN A 1 504 ? -37.227 -21.498 19.187 1.00 93.19 504 ASN A C 1
ATOM 3804 O O . ASN A 1 504 ? -37.432 -21.863 20.342 1.00 93.19 504 ASN A O 1
ATOM 3808 N N . ILE A 1 505 ? -37.183 -20.223 18.816 1.00 92.94 505 ILE A N 1
ATOM 3809 C CA . ILE A 1 505 ? -37.450 -19.086 19.703 1.00 92.94 505 ILE A CA 1
ATOM 3810 C C . ILE A 1 505 ? -38.964 -18.975 19.940 1.00 92.94 505 ILE A C 1
ATOM 3812 O O . ILE A 1 505 ? -39.423 -18.836 21.070 1.00 92.94 505 ILE A O 1
ATOM 3816 N N . THR A 1 506 ? -39.768 -19.104 18.877 1.00 88.19 506 THR A N 1
ATOM 3817 C CA . THR A 1 506 ? -41.233 -19.049 18.962 1.00 88.19 506 THR A CA 1
ATOM 3818 C C . THR A 1 506 ? -41.867 -20.442 18.961 1.00 88.19 506 THR A C 1
ATOM 3820 O O . THR A 1 506 ? -41.529 -21.330 18.173 1.00 88.19 506 THR A O 1
ATOM 3823 N N . ALA A 1 507 ? -42.855 -20.643 19.838 1.00 76.88 507 ALA A N 1
ATOM 3824 C CA . ALA A 1 507 ? -43.660 -21.865 19.851 1.00 76.88 507 ALA A CA 1
ATOM 3825 C C . ALA A 1 507 ? -44.745 -21.872 18.754 1.00 76.88 507 ALA A C 1
ATOM 3827 O O . ALA A 1 507 ? -45.100 -22.941 18.249 1.00 76.88 507 ALA A O 1
ATOM 3828 N N . ALA A 1 508 ? -45.269 -20.693 18.394 1.00 75.75 508 ALA A N 1
ATOM 3829 C CA . ALA A 1 508 ? -46.344 -20.514 17.421 1.00 75.75 508 ALA A CA 1
ATOM 3830 C C . ALA A 1 508 ? -45.821 -20.379 15.982 1.00 75.75 508 ALA A C 1
ATOM 3832 O O . ALA A 1 508 ? -44.744 -19.837 15.753 1.00 75.75 508 ALA A O 1
ATOM 3833 N N . VAL A 1 509 ? -46.627 -20.862 15.032 1.00 74.94 509 VAL A N 1
ATOM 3834 C CA . VAL A 1 509 ? -46.436 -20.676 13.586 1.00 74.94 509 VAL A CA 1
ATOM 3835 C C . VAL A 1 509 ? -46.804 -19.230 13.246 1.00 74.94 509 VAL A C 1
ATOM 3837 O O . VAL A 1 509 ? -47.945 -18.819 13.466 1.00 74.94 509 VAL A O 1
ATOM 3840 N N . LEU A 1 510 ? -45.850 -18.466 12.732 1.00 74.19 510 LEU A N 1
ATOM 3841 C CA . LEU A 1 510 ? -46.035 -17.121 12.205 1.00 74.19 510 LEU A CA 1
ATOM 3842 C C . LEU A 1 510 ? -46.767 -17.205 10.858 1.00 74.19 510 LEU A C 1
ATOM 3844 O O . LEU A 1 510 ? -46.448 -18.025 10.008 1.00 74.19 510 LEU A O 1
ATOM 3848 N N . SER A 1 511 ? -47.813 -16.410 10.646 1.00 72.12 511 SER A N 1
ATOM 3849 C CA . SER A 1 511 ? -48.529 -16.436 9.361 1.00 72.12 511 SER A CA 1
ATOM 3850 C C . SER A 1 511 ? -47.814 -15.650 8.266 1.00 72.12 511 SER A C 1
ATOM 3852 O O . SER A 1 511 ? -48.059 -15.905 7.091 1.00 72.12 511 SER A O 1
ATOM 3854 N N . ASP A 1 512 ? -46.949 -14.713 8.657 1.00 75.19 512 ASP A N 1
ATOM 3855 C CA . ASP A 1 512 ? -46.202 -13.836 7.767 1.00 75.19 512 ASP A CA 1
ATOM 3856 C C . ASP A 1 512 ? -44.738 -13.766 8.221 1.00 75.19 512 ASP A C 1
ATOM 3858 O O . ASP A 1 512 ? -44.475 -13.737 9.429 1.00 75.19 512 ASP A O 1
ATOM 3862 N N . PRO A 1 513 ? -43.786 -13.716 7.278 1.00 72.75 513 PRO A N 1
ATOM 3863 C CA . PRO A 1 513 ? -42.376 -13.621 7.605 1.00 72.75 513 PRO A CA 1
ATOM 3864 C C . PRO A 1 513 ? -42.050 -12.268 8.263 1.00 72.75 513 PRO A C 1
ATOM 3866 O O . PRO A 1 513 ? -42.626 -11.232 7.896 1.00 72.75 513 PRO A O 1
ATOM 3869 N N . PRO A 1 514 ? -41.125 -12.253 9.237 1.00 71.25 514 PRO A N 1
ATOM 3870 C CA . PRO A 1 514 ? -40.646 -11.030 9.854 1.00 71.25 514 PRO A CA 1
ATOM 3871 C C . PRO A 1 514 ? -39.956 -10.143 8.816 1.00 71.25 514 PRO A C 1
ATOM 3873 O O . PRO A 1 514 ? -39.206 -10.614 7.963 1.00 71.25 514 PRO A O 1
ATOM 3876 N N . ALA A 1 515 ? -40.207 -8.839 8.906 1.00 73.69 515 ALA A N 1
ATOM 3877 C CA . ALA A 1 515 ? -39.550 -7.837 8.082 1.00 73.69 515 ALA A CA 1
ATOM 3878 C C . ALA A 1 515 ? -38.131 -7.547 8.590 1.00 73.69 515 ALA A C 1
ATOM 3880 O O . ALA A 1 515 ? -37.234 -7.357 7.775 1.00 73.69 515 ALA A O 1
ATOM 3881 N N . ASN A 1 516 ? -37.916 -7.538 9.912 1.00 85.06 516 ASN A N 1
ATOM 3882 C CA . ASN A 1 516 ? -36.596 -7.381 10.522 1.00 85.06 516 ASN A CA 1
ATOM 3883 C C . ASN A 1 516 ? -36.430 -8.317 11.718 1.00 85.06 516 ASN A C 1
ATOM 3885 O O . ASN A 1 516 ? -37.390 -8.633 12.425 1.00 85.06 516 ASN A O 1
ATOM 3889 N N . ILE A 1 517 ? -35.185 -8.721 11.946 1.00 90.62 517 ILE A N 1
ATOM 3890 C CA . ILE A 1 517 ? -34.739 -9.494 13.101 1.00 90.62 517 ILE A CA 1
ATOM 3891 C C . ILE A 1 517 ? -33.463 -8.826 13.592 1.00 90.62 517 ILE A C 1
ATOM 3893 O O . ILE A 1 517 ? -32.637 -8.419 12.776 1.00 90.62 517 ILE A O 1
ATOM 3897 N N . SER A 1 518 ? -33.299 -8.749 14.905 1.00 93.50 518 SER A N 1
ATOM 3898 C CA . SER A 1 518 ? -32.060 -8.331 15.540 1.00 93.50 518 SER A CA 1
ATOM 3899 C C . SER A 1 518 ? -31.741 -9.241 16.719 1.00 93.50 518 SER A C 1
ATOM 3901 O O . SER A 1 518 ? -32.647 -9.660 17.444 1.00 93.50 518 SER A O 1
ATOM 3903 N N . ILE A 1 519 ? -30.459 -9.562 16.886 1.00 96.31 519 ILE A N 1
ATOM 3904 C CA . ILE A 1 519 ? -29.928 -10.318 18.020 1.00 96.31 519 ILE A CA 1
ATOM 3905 C C . ILE A 1 519 ? -28.751 -9.564 18.629 1.00 96.31 519 ILE A C 1
ATOM 3907 O O . ILE A 1 519 ? -27.947 -8.986 17.904 1.00 96.31 519 ILE A O 1
ATOM 3911 N N . THR A 1 520 ? -28.646 -9.598 19.954 1.00 96.94 520 THR A N 1
ATOM 3912 C CA . THR A 1 520 ? -27.480 -9.115 20.697 1.00 96.94 520 THR A CA 1
ATOM 3913 C C . THR A 1 520 ? -27.203 -10.005 21.902 1.00 96.94 520 THR A C 1
ATOM 3915 O O . THR A 1 520 ? -28.081 -10.751 22.343 1.00 96.94 520 THR A O 1
ATOM 3918 N N . LYS A 1 521 ? -26.005 -9.885 22.473 1.00 97.12 521 LYS A N 1
ATOM 3919 C CA . LYS A 1 521 ? -25.662 -10.436 23.784 1.00 97.12 521 LYS A CA 1
ATOM 3920 C C . LYS A 1 521 ? -25.412 -9.306 24.777 1.00 97.12 521 LYS A C 1
ATOM 3922 O O . LYS A 1 521 ? -24.616 -8.410 24.495 1.00 97.12 521 LYS A O 1
ATOM 3927 N N . SER A 1 522 ? -26.109 -9.315 25.908 1.00 97.56 522 SER A N 1
ATOM 3928 C CA . SER A 1 522 ? -25.913 -8.350 26.992 1.00 97.56 522 SER A CA 1
ATOM 3929 C C . SER A 1 522 ? -24.550 -8.557 27.661 1.00 97.56 522 SER A C 1
ATOM 3931 O O . SER A 1 522 ? -23.936 -9.618 27.539 1.00 97.56 522 SER A O 1
ATOM 3933 N N . ARG A 1 523 ? -24.067 -7.566 28.417 1.00 95.75 523 ARG A N 1
ATOM 3934 C CA . ARG A 1 523 ? -22.793 -7.689 29.153 1.00 95.75 523 ARG A CA 1
ATOM 3935 C C . ARG A 1 523 ? -22.861 -8.713 30.284 1.00 95.75 523 ARG A C 1
ATOM 3937 O O . ARG A 1 523 ? -21.830 -9.218 30.715 1.00 95.75 523 ARG A O 1
ATOM 3944 N N . GLY A 1 524 ? -24.062 -9.011 30.775 1.00 96.81 524 GLY A N 1
ATOM 3945 C CA . GLY A 1 524 ? -24.299 -10.077 31.745 1.00 96.81 524 GLY A CA 1
ATOM 3946 C C . GLY A 1 524 ? -24.340 -11.473 31.118 1.00 96.81 524 GLY A C 1
ATOM 3947 O O . GLY A 1 524 ? -24.364 -12.459 31.852 1.00 96.81 524 GLY A O 1
ATOM 3948 N N . GLY A 1 525 ? -24.288 -11.564 29.784 1.00 96.88 525 GLY A N 1
ATOM 3949 C CA . GLY A 1 525 ? -24.220 -12.812 29.028 1.00 96.88 525 GLY A CA 1
ATOM 3950 C C . GLY A 1 525 ? -25.570 -13.353 28.552 1.00 96.88 525 GLY A C 1
ATOM 3951 O O . GLY A 1 525 ? -25.591 -14.403 27.913 1.00 96.88 525 GLY A O 1
ATOM 3952 N N . GLU A 1 526 ? -26.679 -12.658 28.824 1.00 98.06 526 GLU A N 1
ATOM 3953 C CA . GLU A 1 526 ? -28.001 -13.015 28.293 1.00 98.06 526 GLU A CA 1
ATOM 3954 C C . GLU A 1 526 ? -28.088 -12.677 26.795 1.00 98.06 526 GLU A C 1
ATOM 3956 O O . GLU A 1 526 ? -27.619 -11.629 26.348 1.00 98.06 526 GLU A O 1
ATOM 3961 N N . LEU A 1 527 ? -28.726 -13.541 26.006 1.00 98.25 527 LEU A N 1
ATOM 3962 C CA . LEU A 1 527 ? -29.035 -13.255 24.605 1.00 98.25 527 LEU A CA 1
ATOM 3963 C C . LEU A 1 527 ? -30.404 -12.599 24.497 1.00 98.25 527 LEU A C 1
ATOM 3965 O O . LEU A 1 527 ? -31.350 -13.000 25.172 1.00 98.25 527 LEU A O 1
ATOM 3969 N N . ALA A 1 528 ? -30.523 -11.631 23.597 1.00 97.75 528 ALA A N 1
ATOM 3970 C CA . ALA A 1 528 ? -31.763 -10.925 23.334 1.00 97.75 528 ALA A CA 1
ATOM 3971 C C . ALA A 1 528 ? -32.081 -10.947 21.843 1.00 97.75 528 ALA A C 1
ATOM 3973 O O . ALA A 1 528 ? -31.217 -10.637 21.024 1.00 97.75 528 ALA A O 1
ATOM 3974 N N . VAL A 1 529 ? -33.318 -11.299 21.493 1.00 96.31 529 VAL A N 1
ATOM 3975 C CA . VAL A 1 529 ? -33.814 -11.296 20.114 1.00 96.31 529 VAL A CA 1
ATOM 3976 C C . VAL A 1 529 ? -35.086 -10.476 20.042 1.00 96.31 529 VAL A C 1
ATOM 3978 O O . VAL A 1 529 ? -36.029 -10.713 20.792 1.00 96.31 529 VAL A O 1
ATOM 3981 N N . ILE A 1 530 ? -35.141 -9.554 19.089 1.00 93.44 530 ILE A N 1
ATOM 3982 C CA . ILE A 1 530 ? -36.372 -8.864 18.714 1.00 93.44 530 ILE A CA 1
ATOM 3983 C C . ILE A 1 530 ? -36.637 -9.093 17.236 1.00 93.44 530 ILE A C 1
ATOM 3985 O O . ILE A 1 530 ? -35.718 -9.194 16.420 1.00 93.44 530 ILE A O 1
ATOM 3989 N N . TRP A 1 531 ? -37.907 -9.169 16.880 1.00 89.69 531 TRP A N 1
ATOM 3990 C CA . TRP A 1 531 ? -38.321 -9.185 15.489 1.00 89.69 531 TRP A CA 1
ATOM 3991 C C . TRP A 1 531 ? -39.621 -8.417 15.331 1.00 89.69 531 TRP A C 1
ATOM 3993 O O . TRP A 1 531 ? -40.350 -8.193 16.298 1.00 89.69 531 TRP A O 1
ATOM 4003 N N . ASN A 1 532 ? -39.918 -8.031 14.096 1.00 85.56 532 ASN A N 1
ATOM 4004 C CA . ASN A 1 532 ? -41.208 -7.464 13.746 1.00 85.56 532 ASN A CA 1
ATOM 4005 C C . ASN A 1 532 ? -41.710 -8.012 12.408 1.00 85.56 532 ASN A C 1
ATOM 4007 O O . ASN A 1 532 ? -40.906 -8.325 11.531 1.00 85.56 532 ASN A O 1
ATOM 4011 N N . SER A 1 533 ? -43.027 -8.117 12.219 1.00 77.44 533 SER A N 1
ATOM 4012 C CA . SER A 1 533 ? -43.615 -8.393 10.902 1.00 77.44 533 SER A CA 1
ATOM 4013 C C . SER A 1 533 ? -44.548 -7.286 10.444 1.00 77.44 533 SER A C 1
ATOM 4015 O O . SER A 1 533 ? -45.078 -6.501 11.227 1.00 77.44 533 SER A O 1
ATOM 4017 N N . SER A 1 534 ? -44.790 -7.289 9.136 1.00 71.62 534 SER A N 1
ATOM 4018 C CA . SER A 1 534 ? -45.824 -6.473 8.501 1.00 71.62 534 SER A CA 1
ATOM 4019 C C . SER A 1 534 ? -47.251 -6.987 8.756 1.00 71.62 534 SER A C 1
ATOM 4021 O O . SER A 1 534 ? -48.221 -6.370 8.308 1.00 71.62 534 SER A O 1
ATOM 4023 N N . SER A 1 535 ? -47.408 -8.112 9.467 1.00 70.38 535 SER A N 1
ATOM 4024 C CA . SER A 1 535 ? -48.708 -8.720 9.731 1.00 70.38 535 SER A CA 1
ATOM 4025 C C . SER A 1 535 ? -49.558 -7.868 10.663 1.00 70.38 535 SER A C 1
ATOM 4027 O O . SER A 1 535 ? -49.102 -7.343 11.677 1.00 70.38 535 SER A O 1
ATOM 4029 N N . ALA A 1 536 ? -50.862 -7.821 10.396 1.00 64.50 536 ALA A N 1
ATOM 4030 C CA . ALA A 1 536 ? -51.816 -7.206 11.311 1.00 64.50 536 ALA A CA 1
ATOM 4031 C C . ALA A 1 536 ? -52.023 -8.018 12.610 1.00 64.50 536 ALA A C 1
ATOM 4033 O O . ALA A 1 536 ? -52.582 -7.468 13.562 1.00 64.50 536 ALA A O 1
ATOM 4034 N N . VAL A 1 537 ? -51.615 -9.299 12.645 1.00 63.62 537 VAL A N 1
ATOM 4035 C CA . VAL A 1 537 ? -51.963 -10.260 13.713 1.00 63.62 537 VAL A CA 1
ATOM 4036 C C . VAL A 1 537 ? -50.850 -10.446 14.752 1.00 63.62 537 VAL A C 1
ATOM 4038 O O . VAL A 1 537 ? -51.160 -10.492 15.940 1.00 63.62 537 VAL A O 1
ATOM 4041 N N . ILE A 1 538 ? -49.580 -10.523 14.339 1.00 62.16 538 ILE A N 1
ATOM 4042 C CA . ILE A 1 538 ? -48.413 -10.635 15.235 1.00 62.16 538 ILE A CA 1
ATOM 4043 C C . ILE A 1 538 ? -47.380 -9.612 14.769 1.00 62.16 538 ILE A C 1
ATOM 4045 O O . ILE A 1 538 ? -46.824 -9.755 13.684 1.00 62.16 538 ILE A O 1
ATOM 4049 N N . LYS A 1 539 ? -47.178 -8.544 15.542 1.00 73.81 539 LYS A N 1
ATOM 4050 C CA . LYS A 1 539 ? -46.474 -7.347 15.056 1.00 73.81 539 LYS A CA 1
ATOM 4051 C C . LYS A 1 539 ? -45.008 -7.329 15.434 1.00 73.81 539 LYS A C 1
ATOM 4053 O O . LYS A 1 539 ? -44.178 -7.018 14.588 1.00 73.81 539 LYS A O 1
ATOM 4058 N N . SER A 1 540 ? -44.712 -7.715 16.662 1.00 82.88 540 SER A N 1
ATOM 4059 C CA . SER A 1 540 ? -43.373 -7.810 17.218 1.00 82.88 540 SER A CA 1
ATOM 4060 C C . SER A 1 540 ? -43.424 -8.678 18.468 1.00 82.88 540 SER A C 1
ATOM 4062 O O . SER A 1 540 ? -44.480 -8.836 19.077 1.00 82.88 540 SER A O 1
ATOM 4064 N N . ASP A 1 541 ? -42.294 -9.278 18.810 1.00 89.88 541 ASP A N 1
ATOM 4065 C CA . ASP A 1 541 ? -42.076 -9.943 20.090 1.00 89.88 541 ASP A CA 1
ATOM 4066 C C . ASP A 1 541 ? -40.600 -9.756 20.466 1.00 89.88 541 ASP A C 1
ATOM 4068 O O . ASP A 1 541 ? -39.727 -9.653 19.594 1.00 89.88 541 ASP A O 1
ATOM 4072 N N . PHE A 1 542 ? -40.324 -9.747 21.768 1.00 93.56 542 PHE A N 1
ATOM 4073 C CA . PHE A 1 542 ? -38.984 -9.612 22.325 1.00 93.56 542 PHE A CA 1
ATOM 4074 C C . PHE A 1 542 ? -38.687 -10.799 23.238 1.00 93.56 542 PHE A C 1
ATOM 4076 O O . PHE A 1 542 ? -39.437 -11.069 24.173 1.00 93.56 542 PHE A O 1
ATOM 4083 N N . PHE A 1 543 ? -37.598 -11.513 22.972 1.00 96.06 543 PHE A N 1
ATOM 4084 C CA . PHE A 1 543 ? -37.214 -12.713 23.703 1.00 96.06 543 PHE A CA 1
ATOM 4085 C C . PHE A 1 543 ? -35.852 -12.547 24.358 1.00 96.06 543 PHE A C 1
ATOM 4087 O O . PHE A 1 543 ? -34.946 -11.954 23.776 1.00 96.06 543 PHE A O 1
ATOM 4094 N N . ILE A 1 544 ? -35.704 -13.143 25.539 1.00 97.69 544 ILE A N 1
ATOM 4095 C CA . ILE A 1 544 ? -34.429 -13.263 26.248 1.00 97.69 544 ILE A CA 1
ATOM 4096 C C . ILE A 1 544 ? -34.116 -14.741 26.470 1.00 97.69 544 ILE A C 1
ATOM 4098 O O . ILE A 1 544 ? -35.018 -15.522 26.777 1.00 97.69 544 ILE A O 1
ATOM 4102 N N . SER A 1 545 ? -32.844 -15.102 26.361 1.00 98.19 545 SER A N 1
ATOM 4103 C CA . SER A 1 545 ? -32.299 -16.382 26.804 1.00 98.19 545 SER A CA 1
ATOM 4104 C C . SER A 1 545 ? -31.203 -16.145 27.841 1.00 98.19 545 SER A C 1
ATOM 4106 O O . SER A 1 545 ? -30.273 -15.374 27.604 1.00 98.19 545 SER A O 1
ATOM 4108 N N . ASP A 1 546 ? -31.312 -16.816 28.986 1.00 97.38 546 ASP A N 1
ATOM 4109 C CA . ASP A 1 546 ? -30.329 -16.814 30.077 1.00 97.38 546 ASP A CA 1
ATOM 4110 C C . ASP A 1 546 ? -29.448 -18.081 30.092 1.00 97.38 546 ASP A C 1
ATOM 4112 O O . ASP A 1 546 ? -28.628 -18.273 30.992 1.00 97.38 546 ASP A O 1
ATOM 4116 N N . ASP A 1 547 ? -29.589 -18.939 29.077 1.00 96.44 547 ASP A N 1
ATOM 4117 C CA . ASP A 1 547 ? -28.937 -20.245 28.954 1.00 96.44 547 ASP A CA 1
ATOM 4118 C C . ASP A 1 547 ? -28.230 -20.436 27.599 1.00 96.44 547 ASP A C 1
ATOM 4120 O O . ASP A 1 547 ? -28.157 -21.547 27.066 1.00 96.44 547 ASP A O 1
ATOM 4124 N N . ASP A 1 548 ? -27.685 -19.343 27.052 1.00 94.50 548 ASP A N 1
ATOM 4125 C CA . ASP A 1 548 ? -26.900 -19.327 25.806 1.00 94.50 548 ASP A CA 1
ATOM 4126 C C . ASP A 1 548 ? -27.695 -19.817 24.571 1.00 94.50 548 ASP A C 1
ATOM 4128 O O . ASP A 1 548 ? -27.182 -20.425 23.623 1.00 94.50 548 ASP A O 1
ATOM 4132 N N . GLY A 1 549 ? -28.997 -19.526 24.588 1.00 96.75 549 GLY A N 1
ATOM 4133 C CA . GLY A 1 549 ? -29.950 -19.745 23.506 1.00 96.75 549 GLY A CA 1
ATOM 4134 C C . GLY A 1 549 ? -30.595 -21.129 23.494 1.00 96.75 549 GLY A C 1
ATOM 4135 O O . GLY A 1 549 ? -31.239 -21.480 22.499 1.00 96.75 549 GLY A O 1
ATOM 4136 N N . ALA A 1 550 ? -30.446 -21.920 24.562 1.00 96.19 550 ALA A N 1
ATOM 4137 C CA . ALA A 1 550 ? -31.080 -23.233 24.676 1.00 96.19 550 ALA A CA 1
ATOM 4138 C C . ALA A 1 550 ? -32.595 -23.133 24.939 1.00 96.19 550 ALA A C 1
ATOM 4140 O O . ALA A 1 550 ? -33.362 -23.957 24.426 1.00 96.19 550 ALA A O 1
ATOM 4141 N N . THR A 1 551 ? -33.040 -22.111 25.669 1.00 96.75 551 THR A N 1
ATOM 4142 C CA . THR A 1 551 ? -34.445 -21.754 25.888 1.00 96.75 551 THR A CA 1
ATOM 4143 C C . THR A 1 551 ? -34.660 -20.245 25.755 1.00 96.75 551 THR A C 1
ATOM 4145 O O . THR A 1 551 ? -33.725 -19.457 25.861 1.00 96.75 551 THR A O 1
ATOM 4148 N N . TRP A 1 552 ? -35.898 -19.840 25.448 1.00 97.38 552 TRP A N 1
ATOM 4149 C CA . TRP A 1 552 ? -36.255 -18.447 25.168 1.00 97.38 552 TRP A CA 1
ATOM 4150 C C . TRP A 1 552 ? -37.546 -18.064 25.887 1.00 97.38 552 TRP A C 1
ATOM 4152 O O . TRP A 1 552 ? -38.585 -18.707 25.708 1.00 97.38 552 TRP A O 1
ATOM 4162 N N . ASP A 1 553 ? -37.486 -16.981 26.654 1.00 95.62 553 ASP A N 1
ATOM 4163 C CA . ASP A 1 553 ? -38.628 -16.386 27.336 1.00 95.62 553 ASP A CA 1
ATOM 4164 C C . ASP A 1 553 ? -39.137 -15.167 26.566 1.00 95.62 553 ASP A C 1
ATOM 4166 O O . ASP A 1 553 ? -38.370 -14.236 26.320 1.00 95.62 553 ASP A O 1
ATOM 4170 N N . ASN A 1 554 ? -40.441 -15.112 26.279 1.00 93.56 554 ASN A N 1
ATOM 4171 C CA . ASN A 1 554 ? -41.071 -13.884 25.784 1.00 93.56 554 ASN A CA 1
ATOM 4172 C C . ASN A 1 554 ? -41.120 -12.830 26.907 1.00 93.56 554 ASN A C 1
ATOM 4174 O O . ASN A 1 554 ? -41.469 -13.147 28.050 1.00 93.56 554 ASN A O 1
ATOM 4178 N N . LYS A 1 555 ? -40.772 -11.588 26.582 1.00 93.94 555 LYS A N 1
ATOM 4179 C CA . LYS A 1 555 ? -40.753 -10.429 27.480 1.00 93.94 555 LYS A CA 1
ATOM 4180 C C . LYS A 1 555 ? -41.701 -9.352 26.973 1.00 93.94 555 LYS A C 1
ATOM 4182 O O . LYS A 1 555 ? -42.348 -9.502 25.938 1.00 93.94 555 LYS A O 1
ATOM 4187 N N . LEU A 1 556 ? -41.839 -8.269 27.735 1.00 88.25 556 LEU A N 1
ATOM 4188 C CA . LEU A 1 556 ? -42.692 -7.166 27.315 1.00 88.25 556 LEU A CA 1
ATOM 4189 C C . LEU A 1 556 ? -42.160 -6.559 26.007 1.00 88.25 556 LEU A C 1
ATOM 4191 O O . LEU A 1 556 ? -41.080 -5.970 25.982 1.00 88.25 556 LEU A O 1
ATOM 4195 N N . ASP A 1 557 ? -42.937 -6.684 24.934 1.00 84.06 557 ASP A N 1
ATOM 4196 C CA . ASP A 1 557 ? -42.656 -6.030 23.657 1.00 84.06 557 ASP A CA 1
ATOM 4197 C C . ASP A 1 557 ? -42.782 -4.499 23.810 1.00 84.06 557 ASP A C 1
ATOM 4199 O O . ASP A 1 557 ? -43.786 -4.017 24.362 1.00 84.06 557 ASP A O 1
ATOM 4203 N N . PRO A 1 558 ? -41.800 -3.715 23.324 1.00 81.56 558 PRO A N 1
ATOM 4204 C CA . PRO A 1 558 ? -41.904 -2.259 23.298 1.00 81.56 558 PRO A CA 1
ATOM 4205 C C . PRO A 1 558 ? -43.140 -1.728 22.537 1.00 81.56 558 PRO A C 1
ATOM 4207 O O . PRO A 1 558 ? -43.620 -0.630 22.840 1.00 81.56 558 PRO A O 1
ATOM 4210 N N . TRP A 1 559 ? -43.714 -2.499 21.603 1.00 78.31 559 TRP A N 1
ATOM 4211 C CA . TRP A 1 559 ? -44.841 -2.102 20.747 1.00 78.31 559 TRP A CA 1
ATOM 4212 C C . TRP A 1 559 ? -46.182 -2.736 21.119 1.00 78.31 559 TRP A C 1
ATOM 4214 O O . TRP A 1 559 ? -46.849 -3.402 20.329 1.00 78.31 559 TRP A O 1
ATOM 4224 N N . ASN A 1 560 ? -46.692 -2.417 22.303 1.00 61.97 560 ASN A N 1
ATOM 4225 C CA . ASN A 1 560 ? -47.988 -2.943 22.746 1.00 61.97 560 ASN A CA 1
ATOM 4226 C C . ASN A 1 560 ? -49.233 -2.302 22.057 1.00 61.97 560 ASN A C 1
ATOM 4228 O O . ASN A 1 560 ? -50.330 -2.338 22.613 1.00 61.97 560 ASN A O 1
ATOM 4232 N N . ALA A 1 561 ? -49.124 -1.663 20.874 1.00 47.91 561 ALA A N 1
ATOM 4233 C CA . ALA A 1 561 ? -50.245 -0.902 20.293 1.00 47.91 561 ALA A CA 1
ATOM 4234 C C . ALA A 1 561 ? -50.288 -0.757 18.749 1.00 47.91 561 ALA A C 1
ATOM 4236 O O . ALA A 1 561 ? -49.759 0.180 18.170 1.00 47.91 561 ALA A O 1
ATOM 4237 N N . SER A 1 562 ? -51.133 -1.571 18.107 1.00 51.56 562 SER A N 1
ATOM 4238 C CA . SER A 1 562 ? -52.047 -1.236 16.985 1.00 51.56 562 SER A CA 1
ATOM 4239 C C . SER A 1 562 ? -51.576 -0.629 15.641 1.00 51.56 562 SER A C 1
ATOM 4241 O O . SER A 1 562 ? -52.346 -0.770 14.691 1.00 51.56 562 SER A O 1
ATOM 4243 N N . SER A 1 563 ? -50.378 -0.072 15.452 1.00 57.88 563 SER A N 1
ATOM 4244 C CA . SER A 1 563 ? -49.971 0.483 14.140 1.00 57.88 563 SER A CA 1
ATOM 4245 C C . SER A 1 563 ? -49.509 -0.610 13.165 1.00 57.88 563 SER A C 1
ATOM 4247 O O . SER A 1 563 ? -48.986 -1.644 13.570 1.00 57.88 563 SER A O 1
ATOM 4249 N N . SER A 1 564 ? -49.811 -0.461 11.878 1.00 64.75 564 SER A N 1
ATOM 4250 C CA . SER A 1 564 ? -49.474 -1.397 10.789 1.00 64.75 564 SER A CA 1
ATOM 4251 C C . SER A 1 564 ? -48.094 -1.114 10.181 1.00 64.75 564 SER A C 1
ATOM 4253 O O . SER A 1 564 ? -47.891 -1.336 8.990 1.00 64.75 564 SER A O 1
ATOM 4255 N N . ASP A 1 565 ? -47.178 -0.544 10.963 1.00 71.06 565 ASP A N 1
ATOM 4256 C CA . ASP A 1 565 ? -45.998 0.120 10.420 1.00 71.06 565 ASP A CA 1
ATOM 4257 C C . ASP A 1 565 ? -44.748 -0.757 10.580 1.00 71.06 565 ASP A C 1
ATOM 4259 O O . ASP A 1 565 ? -44.444 -1.260 11.660 1.00 71.06 565 ASP A O 1
ATOM 4263 N N . ASN A 1 566 ? -44.010 -0.941 9.482 1.00 74.81 566 ASN A N 1
ATOM 4264 C CA . ASN A 1 566 ? -42.803 -1.771 9.425 1.00 74.81 566 ASN A CA 1
ATOM 4265 C C . ASN A 1 566 ? -41.615 -1.083 10.115 1.00 74.81 566 ASN A C 1
ATOM 4267 O O . ASN A 1 566 ? -40.771 -0.512 9.433 1.00 74.81 566 ASN A O 1
ATOM 4271 N N . HIS A 1 567 ? -41.542 -1.098 11.443 1.00 83.94 567 HIS A N 1
ATOM 4272 C CA . HIS A 1 567 ? -40.397 -0.548 12.182 1.00 83.94 567 HIS A CA 1
ATOM 4273 C C . HIS A 1 567 ? -39.098 -1.316 11.885 1.00 83.94 567 HIS A C 1
ATOM 4275 O O . HIS A 1 567 ? -39.139 -2.526 11.706 1.00 83.94 567 HIS A O 1
ATOM 4281 N N . GLU A 1 568 ? -37.949 -0.647 11.824 1.00 86.88 568 GLU A N 1
ATOM 4282 C CA . GLU A 1 568 ? -36.637 -1.322 11.820 1.00 86.88 568 GLU A CA 1
ATOM 4283 C C . GLU A 1 568 ? -36.059 -1.231 13.232 1.00 86.88 568 GLU A C 1
ATOM 4285 O O . GLU A 1 568 ? -36.127 -0.162 13.844 1.00 86.88 568 GLU A O 1
ATOM 4290 N N . VAL A 1 569 ? -35.557 -2.346 13.768 1.00 89.75 569 VAL A N 1
ATOM 4291 C CA . VAL A 1 569 ? -35.071 -2.423 15.151 1.00 89.75 569 VAL A CA 1
ATOM 4292 C C . VAL A 1 569 ? -33.713 -3.097 15.192 1.00 89.75 569 VAL A C 1
ATOM 4294 O O . VAL A 1 569 ? -33.530 -4.143 14.576 1.00 89.75 569 VAL A O 1
ATOM 4297 N N . TYR A 1 570 ? -32.796 -2.492 15.938 1.00 92.56 570 TYR A N 1
ATOM 4298 C CA . TYR A 1 570 ? -31.402 -2.894 16.052 1.00 92.56 570 TYR A CA 1
ATOM 4299 C C . TYR A 1 570 ? -31.041 -2.987 17.538 1.00 92.56 570 TYR A C 1
ATOM 4301 O O . TYR A 1 570 ? -31.115 -1.971 18.222 1.00 92.56 570 TYR A O 1
ATOM 4309 N N . LEU A 1 571 ? -30.704 -4.170 18.052 1.00 95.06 571 LEU A N 1
ATOM 4310 C CA . LEU A 1 571 ? -30.349 -4.415 19.453 1.00 95.06 571 LEU A CA 1
ATOM 4311 C C . LEU A 1 571 ? -28.840 -4.323 19.688 1.00 95.06 571 LEU A C 1
ATOM 4313 O O . LEU A 1 571 ? -28.051 -4.676 18.813 1.00 95.06 571 LEU A O 1
ATOM 4317 N N . PHE A 1 572 ? -28.464 -3.908 20.898 1.00 96.44 572 PHE A N 1
ATOM 4318 C CA . PHE A 1 572 ? -27.079 -3.754 21.347 1.00 96.44 572 PHE A CA 1
ATOM 4319 C C . PHE A 1 572 ? -26.954 -4.044 22.855 1.00 96.44 572 PHE A C 1
ATOM 4321 O O . PHE A 1 572 ? -27.926 -3.838 23.592 1.00 96.44 572 PHE A O 1
ATOM 4328 N N . PRO A 1 573 ? -25.784 -4.483 23.363 1.00 96.25 573 PRO A N 1
ATOM 4329 C CA . PRO A 1 573 ? -25.515 -4.480 24.793 1.00 96.25 573 PRO A CA 1
ATOM 4330 C C . PRO A 1 573 ? -25.630 -3.059 25.342 1.00 96.25 573 PRO A C 1
ATOM 4332 O O . PRO A 1 573 ?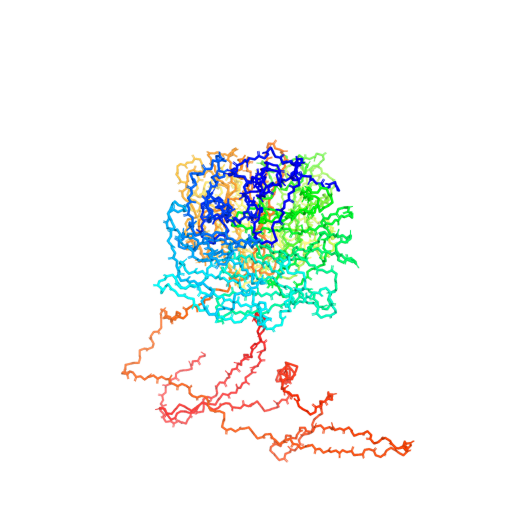 -25.206 -2.095 24.708 1.00 96.25 573 PRO A O 1
ATOM 4335 N N . SER A 1 574 ? -26.195 -2.950 26.537 1.00 94.75 574 SER A N 1
ATOM 4336 C CA . SER A 1 574 ? -26.334 -1.685 27.240 1.00 94.75 574 SER A CA 1
ATOM 4337 C C . SER A 1 574 ? -25.118 -1.370 28.110 1.00 94.75 574 SER A C 1
ATOM 4339 O O . SER A 1 574 ? -24.586 -2.284 28.743 1.00 94.75 574 SER A O 1
ATOM 4341 N N . ASP A 1 575 ? -24.721 -0.094 28.207 1.00 91.44 575 ASP A N 1
ATOM 4342 C CA . ASP A 1 575 ? -23.794 0.391 29.246 1.00 91.44 575 ASP A CA 1
ATOM 4343 C C . ASP A 1 575 ? -24.491 0.819 30.559 1.00 91.44 575 ASP A C 1
ATOM 4345 O O . ASP A 1 575 ? -23.832 1.274 31.489 1.00 91.44 575 ASP A O 1
ATOM 4349 N N . GLU A 1 576 ? -25.805 0.617 30.687 1.00 91.62 576 GLU A N 1
ATOM 4350 C CA . GLU A 1 576 ? -26.576 0.978 31.888 1.00 91.62 576 GLU A CA 1
ATOM 4351 C C . GLU A 1 576 ? -26.182 0.134 33.120 1.00 91.62 576 GLU A C 1
ATOM 4353 O O . GLU A 1 576 ? -25.478 -0.873 33.016 1.00 91.62 576 GLU A O 1
ATOM 4358 N N . ASP A 1 577 ? -26.640 0.544 34.309 1.00 90.94 577 ASP A N 1
ATOM 4359 C CA . ASP A 1 577 ? -26.220 -0.034 35.597 1.00 90.94 577 ASP A CA 1
ATOM 4360 C C . ASP A 1 577 ? -26.425 -1.561 35.706 1.00 90.94 577 ASP A C 1
ATOM 4362 O O . ASP A 1 577 ? -25.627 -2.245 36.357 1.00 90.94 577 ASP A O 1
ATOM 4366 N N . ASP A 1 578 ? -27.485 -2.108 35.099 1.00 94.56 578 ASP A N 1
ATOM 4367 C CA . ASP A 1 578 ? -27.698 -3.556 35.020 1.00 94.56 578 ASP A CA 1
ATOM 4368 C C . ASP A 1 578 ? -27.011 -4.104 33.755 1.00 94.56 578 ASP A C 1
ATOM 4370 O O . ASP A 1 578 ? -27.384 -3.740 32.638 1.00 94.56 578 ASP A O 1
ATOM 4374 N N . PRO A 1 579 ? -26.019 -5.007 33.881 1.00 95.19 579 PRO A N 1
ATOM 4375 C CA . PRO A 1 579 ? -25.315 -5.559 32.725 1.00 95.19 579 PRO A CA 1
ATOM 4376 C C . PRO A 1 579 ? -26.215 -6.401 31.803 1.00 95.19 579 PRO A C 1
ATOM 4378 O O . PRO A 1 579 ? -25.793 -6.722 30.690 1.00 95.19 579 PRO A O 1
ATOM 4381 N N . ASN A 1 580 ? -27.426 -6.765 32.242 1.00 96.75 580 ASN A N 1
ATOM 4382 C CA . ASN A 1 580 ? -28.424 -7.465 31.432 1.00 96.75 580 ASN A CA 1
ATOM 4383 C C . ASN A 1 580 ? -29.406 -6.537 30.706 1.00 96.75 580 ASN A C 1
ATOM 4385 O O . ASN A 1 580 ? -30.261 -7.025 29.964 1.00 96.75 580 ASN A O 1
ATOM 4389 N N . ASP A 1 581 ? -29.301 -5.223 30.896 1.00 96.56 581 ASP A N 1
ATOM 4390 C CA . ASP A 1 581 ? -30.088 -4.275 30.120 1.00 96.56 581 ASP A CA 1
ATOM 4391 C C . ASP A 1 581 ? -29.672 -4.319 28.640 1.00 96.56 581 ASP A C 1
ATOM 4393 O O . ASP A 1 581 ? -28.545 -4.676 28.270 1.00 96.56 581 ASP A O 1
ATOM 4397 N N . VAL A 1 582 ? -30.617 -3.971 27.768 1.00 97.25 582 VAL A N 1
ATOM 4398 C CA . VAL A 1 582 ? -30.443 -4.033 26.312 1.00 97.25 582 VAL A CA 1
ATOM 4399 C C . VAL A 1 582 ? -30.833 -2.697 25.704 1.00 97.25 582 VAL A C 1
ATOM 4401 O O . VAL A 1 582 ? -31.875 -2.123 26.024 1.00 97.25 582 VAL A O 1
ATOM 4404 N N . TRP A 1 583 ? -29.995 -2.200 24.807 1.00 97.19 583 TRP A N 1
ATOM 4405 C CA . TRP A 1 583 ? -30.278 -1.020 24.006 1.00 97.19 583 TRP A CA 1
ATOM 4406 C C . TRP A 1 583 ? -30.938 -1.414 22.690 1.00 97.19 583 TRP A C 1
ATOM 4408 O O . TRP A 1 583 ? -30.653 -2.473 22.134 1.00 97.19 583 TRP A O 1
ATOM 4418 N N . ALA A 1 584 ? -31.803 -0.545 22.173 1.00 95.62 584 ALA A N 1
ATOM 4419 C CA . ALA A 1 584 ? -32.388 -0.696 20.853 1.00 95.62 584 ALA A CA 1
ATOM 4420 C C . ALA A 1 584 ? -32.426 0.636 20.092 1.00 95.62 584 ALA A C 1
ATOM 4422 O O . ALA A 1 584 ? -32.873 1.655 20.617 1.00 95.62 584 ALA A O 1
ATOM 4423 N N . ILE A 1 585 ? -32.003 0.625 18.829 1.00 94.44 585 ILE A N 1
ATOM 4424 C CA . ILE A 1 585 ? -32.257 1.709 17.877 1.00 94.44 585 ILE A CA 1
ATOM 4425 C C . ILE A 1 585 ? -33.482 1.345 17.063 1.00 94.44 585 ILE A C 1
ATOM 4427 O O . ILE A 1 585 ? -33.601 0.238 16.543 1.00 94.44 585 ILE A O 1
ATOM 4431 N N . VAL A 1 586 ? -34.399 2.296 16.969 1.00 91.88 586 VAL A N 1
ATOM 4432 C CA . VAL A 1 586 ? -35.735 2.084 16.443 1.00 91.88 586 VAL A CA 1
ATOM 4433 C C . VAL A 1 586 ? -36.035 3.115 15.367 1.00 91.88 586 VAL A C 1
ATOM 4435 O O . VAL A 1 586 ? -36.193 4.303 15.658 1.00 91.88 586 VAL A O 1
ATOM 4438 N N . GLN A 1 587 ? -36.203 2.655 14.129 1.00 90.31 587 GLN A N 1
ATOM 4439 C CA . GLN A 1 587 ? -36.792 3.463 13.070 1.00 90.31 587 GLN A CA 1
ATOM 4440 C C . GLN A 1 587 ? -38.321 3.409 13.179 1.00 90.31 587 GLN A C 1
ATOM 4442 O O . GLN A 1 587 ? -38.996 2.495 12.688 1.00 90.31 587 GLN A O 1
ATOM 4447 N N . ASN A 1 588 ? -38.893 4.409 13.844 1.00 88.31 588 ASN A N 1
ATOM 4448 C CA . ASN A 1 588 ? -40.318 4.469 14.107 1.00 88.31 588 ASN A CA 1
ATOM 4449 C C . ASN A 1 588 ? -41.092 5.058 12.920 1.00 88.31 588 ASN A C 1
ATOM 4451 O O . ASN A 1 588 ? -41.379 6.256 12.852 1.00 88.31 588 ASN A O 1
ATOM 4455 N N . ASN A 1 589 ? -41.487 4.171 12.007 1.00 84.38 589 ASN A N 1
ATOM 4456 C CA . ASN A 1 589 ? -42.239 4.534 10.813 1.00 84.38 589 ASN A CA 1
ATOM 4457 C C . ASN A 1 589 ? -43.600 5.214 11.052 1.00 84.38 589 ASN A C 1
ATOM 4459 O O . ASN A 1 589 ? -44.041 5.979 10.199 1.00 84.38 589 ASN A O 1
ATOM 4463 N N . SER A 1 590 ? -44.234 5.020 12.212 1.00 84.88 590 SER A N 1
ATOM 4464 C CA . SER A 1 590 ? -45.545 5.624 12.503 1.00 84.88 590 SER A CA 1
ATOM 4465 C C . SER A 1 590 ? -45.470 7.128 12.782 1.00 84.88 590 SER A C 1
ATOM 4467 O O . SER A 1 590 ? -46.429 7.866 12.552 1.00 84.88 590 SER A O 1
ATOM 4469 N N . VAL A 1 591 ? -44.316 7.590 13.271 1.00 86.94 591 VAL A N 1
ATOM 4470 C CA . VAL A 1 591 ? -44.076 8.991 13.642 1.00 86.94 591 VAL A CA 1
ATOM 4471 C C . VAL A 1 591 ? -42.947 9.625 12.833 1.00 86.94 591 VAL A C 1
ATOM 4473 O O . VAL A 1 591 ? -42.632 10.786 13.062 1.00 86.94 591 VAL A O 1
ATOM 4476 N N . ASN A 1 592 ? -42.369 8.894 11.870 1.00 87.56 592 ASN A N 1
ATOM 4477 C CA . ASN A 1 592 ? -41.210 9.320 11.082 1.00 87.56 592 ASN A CA 1
ATOM 4478 C C . ASN A 1 592 ? -40.045 9.796 11.967 1.00 87.56 592 ASN A C 1
ATOM 4480 O O . ASN A 1 592 ? -39.491 10.872 11.754 1.00 87.56 592 ASN A O 1
ATOM 4484 N N . ALA A 1 593 ? -39.700 9.008 12.989 1.00 90.81 593 ALA A N 1
ATOM 4485 C CA . ALA A 1 593 ? -38.650 9.355 13.941 1.00 90.81 593 ALA A CA 1
ATOM 4486 C C . ALA A 1 593 ? -37.644 8.218 14.124 1.00 90.81 593 ALA A C 1
ATOM 4488 O O . ALA A 1 593 ? -38.010 7.043 14.090 1.00 90.81 593 ALA A O 1
ATOM 4489 N N . LEU A 1 594 ? -36.391 8.583 14.377 1.00 93.06 594 LEU A N 1
ATOM 4490 C CA . LEU A 1 594 ? -35.361 7.683 14.874 1.00 93.06 594 LEU A CA 1
ATOM 4491 C C . LEU A 1 594 ? -35.327 7.786 16.398 1.00 93.06 594 LEU A C 1
ATOM 4493 O O . LEU A 1 594 ? -35.265 8.888 16.947 1.00 93.06 594 LEU A O 1
ATOM 4497 N N . GLN A 1 595 ? -35.411 6.654 17.087 1.00 94.62 595 GLN A N 1
ATOM 4498 C CA . GLN A 1 595 ? -35.525 6.604 18.541 1.00 94.62 595 GLN A CA 1
ATOM 4499 C C . GLN A 1 595 ? -34.493 5.651 19.139 1.00 94.62 595 GLN A C 1
ATOM 4501 O O . GLN A 1 595 ? -34.164 4.627 18.546 1.00 94.62 595 GLN A O 1
ATOM 4506 N N . PHE A 1 596 ? -34.030 5.980 20.337 1.00 96.19 596 PHE A N 1
ATOM 4507 C CA . PHE A 1 596 ? -33.209 5.130 21.183 1.00 96.19 596 PHE A CA 1
ATOM 4508 C C . PHE A 1 596 ? -34.062 4.591 22.326 1.00 96.19 596 PHE A C 1
ATOM 4510 O O . PHE A 1 596 ? -34.785 5.348 22.973 1.00 96.19 596 PHE A O 1
ATOM 4517 N N . TRP A 1 597 ? -34.013 3.287 22.549 1.00 96.06 597 TRP A N 1
ATOM 4518 C CA . TRP A 1 597 ? -34.806 2.585 23.544 1.00 96.06 597 TRP A CA 1
ATOM 4519 C C . TRP A 1 597 ? -33.889 1.790 24.469 1.00 96.06 597 TRP A C 1
ATOM 4521 O O . TRP A 1 597 ? -32.876 1.246 24.039 1.00 96.06 597 TRP A O 1
ATOM 4531 N N . VAL A 1 598 ? -34.269 1.701 25.740 1.00 96.88 598 VAL A N 1
ATOM 4532 C CA . VAL A 1 598 ? -33.571 0.914 26.759 1.00 96.88 598 VAL A CA 1
ATOM 4533 C C . VAL A 1 598 ? -34.570 -0.043 27.388 1.00 96.88 598 VAL A C 1
ATOM 4535 O O . VAL A 1 598 ? -35.578 0.394 27.955 1.00 96.88 598 VAL A O 1
ATOM 4538 N N . TYR A 1 599 ? -34.295 -1.338 27.277 1.00 97.19 599 TYR A N 1
ATOM 4539 C CA . TYR A 1 599 ? -34.971 -2.378 28.035 1.00 97.19 599 TYR A CA 1
ATOM 4540 C C . TYR A 1 599 ? -34.258 -2.569 29.361 1.00 97.19 599 TYR A C 1
ATOM 4542 O O . TYR A 1 599 ? -33.067 -2.877 29.375 1.00 97.19 599 TYR A O 1
ATOM 4550 N N . SER A 1 600 ? -35.007 -2.427 30.454 1.00 96.88 600 SER A N 1
ATOM 4551 C CA . SER A 1 600 ? -34.494 -2.736 31.781 1.00 96.88 600 SER A CA 1
ATOM 4552 C C . SER A 1 600 ? -34.927 -4.128 32.219 1.00 96.88 600 SER A C 1
ATOM 4554 O O . SER A 1 600 ? -36.126 -4.386 32.392 1.00 96.88 600 SER A O 1
ATOM 4556 N N . ARG A 1 601 ? -33.952 -5.016 32.427 1.00 95.06 601 ARG A N 1
ATOM 4557 C CA . ARG A 1 601 ? -34.158 -6.419 32.793 1.00 95.06 601 ARG A CA 1
ATOM 4558 C C . ARG A 1 601 ? -34.849 -6.551 34.144 1.00 95.06 601 ARG A C 1
ATOM 4560 O O . ARG A 1 601 ? -35.796 -7.325 34.277 1.00 95.06 601 ARG A O 1
ATOM 4567 N N . GLY A 1 602 ? -34.419 -5.766 35.132 1.00 94.31 602 GLY A N 1
ATOM 4568 C CA . GLY A 1 602 ? -34.955 -5.822 36.494 1.00 94.31 602 GLY A CA 1
ATOM 4569 C C . GLY A 1 602 ? -36.435 -5.433 36.612 1.00 94.31 602 GLY A C 1
ATOM 4570 O O . GLY A 1 602 ? -37.138 -5.967 37.473 1.00 94.31 602 GLY A O 1
ATOM 4571 N N . SER A 1 603 ? -36.925 -4.523 35.762 1.00 94.88 603 SER A N 1
ATOM 4572 C CA . SER A 1 603 ? -38.325 -4.068 35.777 1.00 94.88 603 SER A CA 1
ATOM 4573 C C . SER A 1 603 ? -39.182 -4.599 34.628 1.00 94.88 603 SER A C 1
ATOM 4575 O O . SER A 1 603 ? -40.378 -4.307 34.615 1.00 94.88 603 SER A O 1
ATOM 4577 N N . ASP A 1 604 ? -38.596 -5.355 33.694 1.00 94.94 604 ASP A N 1
ATOM 4578 C CA . ASP A 1 604 ? -39.238 -5.854 32.468 1.00 94.94 604 ASP A CA 1
ATOM 4579 C C . ASP A 1 604 ? -40.006 -4.744 31.727 1.00 94.94 604 ASP A C 1
ATOM 4581 O O . ASP A 1 604 ? -41.206 -4.829 31.460 1.00 94.94 604 ASP A O 1
ATOM 4585 N N . SER A 1 605 ? -39.319 -3.625 31.478 1.00 95.25 605 SER A N 1
ATOM 4586 C CA . SER A 1 605 ? -39.940 -2.413 30.939 1.00 95.25 605 SER A CA 1
ATOM 4587 C C . SER A 1 605 ? -39.024 -1.661 29.988 1.00 95.25 605 SER A C 1
ATOM 4589 O O . SER A 1 605 ? -37.814 -1.621 30.202 1.00 95.25 605 SER A O 1
ATOM 4591 N N . TRP A 1 606 ? -39.623 -0.956 29.030 1.00 95.25 606 TRP A N 1
ATOM 4592 C CA . TRP A 1 606 ? -38.911 -0.105 28.084 1.00 95.25 606 TRP A CA 1
ATOM 4593 C C . TRP A 1 606 ? -39.015 1.379 28.428 1.00 95.25 606 TRP A C 1
ATOM 4595 O O . TRP A 1 606 ? -40.057 1.865 28.875 1.00 95.25 606 TRP A O 1
ATOM 4605 N N . LYS A 1 607 ? -37.939 2.114 28.152 1.00 95.44 607 LYS A N 1
ATOM 4606 C CA . LYS A 1 607 ? -37.912 3.581 28.082 1.00 95.44 607 LYS A CA 1
ATOM 4607 C C . LYS A 1 607 ? -37.393 3.995 26.709 1.00 95.44 607 LYS A C 1
ATOM 4609 O O . LYS A 1 607 ? -36.621 3.256 26.112 1.00 95.44 607 LYS A O 1
ATOM 4614 N N . SER A 1 608 ? -37.794 5.167 26.220 1.00 95.00 608 SER A N 1
ATOM 4615 C CA . SER A 1 608 ? -37.381 5.652 24.899 1.00 95.00 608 SER A CA 1
ATOM 4616 C C . SER A 1 608 ? -37.075 7.147 24.885 1.00 95.00 608 SER A C 1
ATOM 4618 O O . SER A 1 608 ? -37.800 7.923 25.513 1.00 95.00 608 SER A O 1
ATOM 4620 N N . GLN A 1 609 ? -36.105 7.554 24.073 1.00 95.69 609 GLN A N 1
ATOM 4621 C CA . GLN A 1 609 ? -35.814 8.938 23.709 1.00 95.69 609 GLN A CA 1
ATOM 4622 C C . GLN A 1 609 ? -35.786 9.081 22.179 1.00 95.69 609 GLN A C 1
ATOM 4624 O O . GLN A 1 609 ? -35.411 8.163 21.456 1.00 95.69 609 GLN A O 1
ATOM 4629 N N . THR A 1 610 ? -36.227 10.227 21.659 1.00 95.88 610 THR A N 1
ATOM 4630 C CA . THR A 1 610 ? -36.140 10.512 20.216 1.00 95.88 610 THR A CA 1
ATOM 4631 C C . THR A 1 610 ? -34.754 11.064 19.892 1.00 95.88 610 THR A C 1
ATOM 4633 O O . THR A 1 610 ? -34.368 12.064 20.487 1.00 95.88 610 THR A O 1
ATOM 4636 N N . ILE A 1 611 ? -34.046 10.432 18.950 1.00 94.62 611 ILE A N 1
ATOM 4637 C CA . ILE A 1 611 ? -32.767 10.908 18.398 1.00 94.62 611 ILE A CA 1
ATOM 4638 C C . ILE A 1 611 ? -33.042 11.991 17.350 1.00 94.62 611 ILE A C 1
ATOM 4640 O O . ILE A 1 611 ? -32.514 13.094 17.429 1.00 94.62 611 ILE A O 1
ATOM 4644 N N . GLU A 1 612 ? -33.912 11.689 16.382 1.00 92.81 612 GLU A N 1
ATOM 4645 C CA . GLU A 1 612 ? -34.255 12.589 15.277 1.00 92.81 612 GLU A CA 1
ATOM 4646 C C . GLU A 1 612 ? -35.752 12.479 14.974 1.00 92.81 612 GLU A C 1
ATOM 4648 O O . GLU A 1 612 ? -36.276 11.393 14.735 1.00 92.81 612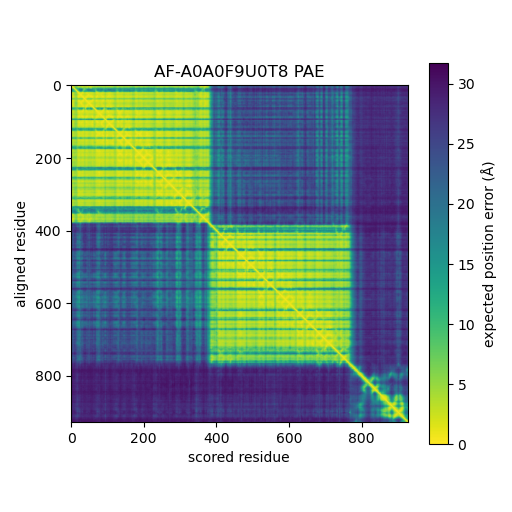 GLU A O 1
ATOM 4653 N N . ALA A 1 613 ? -36.456 13.610 14.995 1.00 90.44 613 ALA A N 1
ATOM 4654 C CA . ALA A 1 613 ? -37.913 13.662 14.856 1.00 90.44 613 ALA A CA 1
ATOM 4655 C C . ALA A 1 613 ? -38.391 13.681 13.393 1.00 90.44 613 ALA A C 1
ATOM 4657 O O . ALA A 1 613 ? -39.595 13.640 13.149 1.00 90.44 613 ALA A O 1
ATOM 4658 N N . THR A 1 614 ? -37.468 13.800 12.431 1.00 85.19 614 THR A N 1
ATOM 4659 C CA . THR A 1 614 ? -37.769 13.939 10.996 1.00 85.19 614 THR A CA 1
ATOM 4660 C C . THR A 1 614 ? -37.085 12.880 10.126 1.00 85.19 614 THR A C 1
ATOM 4662 O O . THR A 1 614 ? -36.618 13.149 9.018 1.00 85.19 614 THR A O 1
ATOM 4665 N N . TRP A 1 615 ? -37.041 11.641 10.611 1.00 86.62 615 TRP A N 1
ATOM 4666 C CA . TRP A 1 615 ? -36.447 10.521 9.887 1.00 86.62 615 TRP A CA 1
ATOM 4667 C C . TRP A 1 615 ? -37.349 10.037 8.747 1.00 86.62 615 TRP A C 1
ATOM 4669 O O . TRP A 1 615 ? -38.494 9.645 8.970 1.00 86.62 615 TRP A O 1
ATOM 4679 N N . SER A 1 616 ? -36.843 10.035 7.511 1.00 76.69 616 SER A N 1
ATOM 4680 C CA . SER A 1 616 ? -37.598 9.506 6.369 1.00 76.69 616 SER A CA 1
ATOM 4681 C C . SER A 1 616 ? -37.707 7.991 6.450 1.00 76.69 616 SER A C 1
ATOM 4683 O O . SER A 1 616 ? -36.718 7.276 6.554 1.00 76.69 616 SER A O 1
ATOM 4685 N N . THR A 1 617 ? -38.930 7.502 6.320 1.00 68.00 617 THR A N 1
ATOM 4686 C CA . THR A 1 617 ? -39.297 6.092 6.495 1.00 68.00 617 THR A CA 1
ATOM 4687 C C . THR A 1 617 ? -39.412 5.343 5.168 1.00 68.00 617 THR A C 1
ATOM 4689 O O . THR A 1 617 ? -39.582 4.128 5.137 1.00 68.00 617 THR A O 1
ATOM 4692 N N . SER A 1 618 ? -39.313 6.074 4.053 1.00 65.25 618 SER A N 1
ATOM 4693 C CA . SER A 1 618 ? -39.558 5.564 2.699 1.00 65.25 618 SER A CA 1
ATOM 4694 C C . SER A 1 618 ? -38.398 4.762 2.101 1.00 65.25 618 SER A C 1
ATOM 4696 O O . SER A 1 618 ? -38.592 4.082 1.095 1.00 65.25 618 SER A O 1
ATOM 4698 N N . VAL A 1 619 ? -37.211 4.807 2.712 1.00 64.06 619 VAL A N 1
ATOM 4699 C CA . VAL A 1 619 ? -36.015 4.097 2.241 1.00 64.06 619 VAL A CA 1
ATOM 4700 C C . VAL A 1 619 ? -35.427 3.348 3.434 1.00 64.06 619 VAL A C 1
ATOM 4702 O O . VAL A 1 619 ? -34.734 3.939 4.254 1.00 64.06 619 VAL A O 1
ATOM 4705 N N . GLY A 1 620 ? -35.795 2.074 3.590 1.00 63.00 620 GLY A N 1
ATOM 4706 C CA . GLY A 1 620 ? -35.264 1.227 4.664 1.00 63.00 620 GLY A CA 1
ATOM 4707 C C . GLY A 1 620 ? -33.758 0.983 4.516 1.00 63.00 620 GLY A C 1
ATOM 4708 O O . GLY A 1 620 ? -33.262 0.927 3.388 1.00 63.00 620 GLY A O 1
ATOM 4709 N N . GLY A 1 621 ? -33.044 0.813 5.635 1.00 60.62 621 GLY A N 1
ATOM 4710 C CA . GLY A 1 621 ? -31.652 0.342 5.632 1.00 60.62 621 GLY A CA 1
ATOM 4711 C C . GLY A 1 621 ? -30.546 1.392 5.446 1.00 60.62 621 GLY A C 1
ATOM 4712 O O . GLY A 1 621 ? -29.525 1.078 4.837 1.00 60.62 621 GLY A O 1
ATOM 4713 N N . ASN A 1 622 ? -30.713 2.606 5.983 1.00 72.88 622 ASN A N 1
ATOM 4714 C CA . ASN A 1 622 ? -29.687 3.667 5.953 1.00 72.88 622 ASN A CA 1
ATOM 4715 C C . ASN A 1 622 ? -29.050 3.945 7.324 1.00 72.88 622 ASN A C 1
ATOM 4717 O O . ASN A 1 622 ? -28.608 5.065 7.577 1.00 72.88 622 ASN A O 1
ATOM 4721 N N . ILE A 1 623 ? -29.057 2.960 8.223 1.00 87.94 623 ILE A N 1
ATOM 4722 C CA . ILE A 1 623 ? -28.490 3.093 9.563 1.00 87.94 623 ILE A CA 1
ATOM 4723 C C . ILE A 1 623 ? -27.275 2.173 9.687 1.00 87.94 623 ILE A C 1
ATOM 4725 O O . ILE A 1 623 ? -27.393 0.957 9.542 1.00 87.94 623 ILE A O 1
ATOM 4729 N N . GLY A 1 624 ? -26.121 2.769 9.972 1.00 89.88 624 GLY A N 1
ATOM 4730 C CA . GLY A 1 624 ? -24.918 2.065 10.400 1.00 89.88 624 GLY A CA 1
ATOM 4731 C C . GLY A 1 624 ? -24.754 2.157 11.906 1.00 89.88 624 GLY A C 1
ATOM 4732 O O . GLY A 1 624 ? -24.982 3.229 12.465 1.00 89.88 624 GLY A O 1
ATOM 4733 N N . THR A 1 625 ? -24.305 1.085 12.553 1.00 91.69 625 THR A N 1
ATOM 4734 C CA . THR A 1 625 ? -24.076 1.061 14.005 1.00 91.69 625 THR A CA 1
ATOM 4735 C C . THR A 1 625 ? -22.768 0.375 14.368 1.00 91.69 625 THR A C 1
ATOM 4737 O O . THR A 1 625 ? -22.445 -0.654 13.781 1.00 91.69 625 THR A O 1
ATOM 4740 N N . ALA A 1 626 ? -22.070 0.892 15.376 1.00 92.19 626 ALA A N 1
ATOM 4741 C CA . ALA A 1 626 ? -20.880 0.281 15.967 1.00 92.19 626 ALA A CA 1
ATOM 4742 C C . ALA A 1 626 ? -20.821 0.566 17.471 1.00 92.19 626 ALA A C 1
ATOM 4744 O O . ALA A 1 626 ? -21.357 1.567 17.926 1.00 92.19 626 ALA A O 1
ATOM 4745 N N . ILE A 1 627 ? -20.154 -0.285 18.247 1.00 93.00 627 ILE A N 1
ATOM 4746 C CA . ILE A 1 627 ? -19.941 -0.068 19.685 1.00 93.00 627 ILE A CA 1
ATOM 4747 C C . ILE A 1 627 ? -18.449 0.132 19.923 1.00 93.00 627 ILE A C 1
ATOM 4749 O O . ILE A 1 627 ? -17.640 -0.637 19.405 1.00 93.00 627 ILE A O 1
ATOM 4753 N N . SER A 1 628 ? -18.077 1.150 20.700 1.00 92.88 628 SER A N 1
ATOM 4754 C CA . SER A 1 628 ? -16.713 1.260 21.234 1.00 92.88 628 SER A CA 1
ATOM 4755 C C . SER A 1 628 ? -16.596 0.372 22.470 1.00 92.88 628 SER A C 1
ATOM 4757 O O . SER A 1 628 ? -17.421 0.456 23.371 1.00 92.88 628 SER A O 1
ATOM 4759 N N . HIS A 1 629 ? -15.579 -0.474 22.557 1.00 89.50 629 HIS A N 1
ATOM 4760 C CA . HIS A 1 629 ? -15.295 -1.271 23.749 1.00 89.50 629 HIS A CA 1
ATOM 4761 C C . HIS A 1 629 ? -14.669 -0.419 24.853 1.00 89.50 629 HIS A C 1
ATOM 4763 O O . HIS A 1 629 ? -14.855 -0.725 26.034 1.00 89.50 629 HIS A O 1
ATOM 4769 N N . THR A 1 630 ? -13.956 0.646 24.474 1.00 88.94 630 THR A N 1
ATOM 4770 C CA . THR A 1 630 ? -13.297 1.572 25.396 1.00 88.94 630 THR A CA 1
ATOM 4771 C C . THR A 1 630 ? -14.323 2.421 26.129 1.00 88.94 630 THR A C 1
ATOM 4773 O O . THR A 1 630 ? -14.364 2.413 27.360 1.00 88.94 630 THR A O 1
ATOM 4776 N N . THR A 1 631 ? -15.180 3.128 25.385 1.00 92.31 631 THR A N 1
ATOM 4777 C CA . THR A 1 631 ? -16.189 4.020 25.976 1.00 92.31 631 THR A CA 1
ATOM 4778 C C . THR A 1 631 ? -17.502 3.313 26.267 1.00 92.31 631 THR A C 1
ATOM 4780 O O . THR A 1 631 ? -18.277 3.813 27.070 1.00 92.31 631 THR A O 1
ATOM 4783 N N . ARG A 1 632 ? -17.757 2.156 25.637 1.00 93.62 632 ARG A N 1
ATOM 4784 C CA . ARG A 1 632 ? -19.041 1.425 25.680 1.00 93.62 632 ARG A CA 1
ATOM 4785 C C . ARG A 1 632 ? -20.208 2.204 25.086 1.00 93.62 632 ARG A C 1
ATOM 4787 O O . ARG A 1 632 ? -21.360 1.808 25.236 1.00 93.62 632 ARG A O 1
ATOM 4794 N N . HIS A 1 633 ? -19.911 3.279 24.366 1.00 95.31 633 HIS A N 1
ATOM 4795 C CA . HIS A 1 633 ? -20.911 4.060 23.667 1.00 95.31 633 HIS A CA 1
ATOM 4796 C C . HIS A 1 633 ? -21.280 3.402 22.334 1.00 95.31 633 HIS A C 1
ATOM 4798 O O . HIS A 1 633 ? -20.448 2.791 21.651 1.00 95.31 633 HIS A O 1
ATOM 4804 N N . LEU A 1 634 ? -22.543 3.573 21.953 1.00 95.75 634 LEU A N 1
ATOM 4805 C CA . LEU A 1 634 ? -23.073 3.195 20.654 1.00 95.75 634 LEU A CA 1
ATOM 4806 C C . LEU A 1 634 ? -22.891 4.357 19.674 1.00 95.75 634 LEU A C 1
ATOM 4808 O O . LEU A 1 634 ? -23.413 5.452 19.869 1.00 95.75 634 LEU A O 1
ATOM 4812 N N . TRP A 1 635 ? -22.181 4.092 18.591 1.00 96.19 635 TRP A N 1
ATOM 4813 C CA . TRP A 1 635 ? -22.014 4.982 17.456 1.00 96.19 635 TRP A CA 1
ATOM 4814 C C . TRP A 1 635 ? -23.032 4.651 16.378 1.00 96.19 635 TRP A C 1
ATOM 4816 O O . TRP A 1 635 ? -23.258 3.489 16.038 1.00 96.19 635 TRP A O 1
ATOM 4826 N N . LEU A 1 636 ? -23.634 5.693 15.824 1.00 95.19 636 LEU A N 1
ATOM 4827 C CA . LEU A 1 636 ? -24.728 5.610 14.873 1.00 95.19 636 LEU A CA 1
ATOM 4828 C C . LEU A 1 636 ? -24.412 6.508 13.683 1.00 95.19 636 LEU A C 1
ATOM 4830 O O . LEU A 1 636 ? -24.080 7.669 13.876 1.00 95.19 636 LEU A O 1
ATOM 4834 N N . SER A 1 637 ? -24.557 6.011 12.460 1.00 93.94 637 SER A N 1
ATOM 4835 C CA . SER A 1 637 ? -24.539 6.836 11.248 1.00 93.94 637 SER A CA 1
ATOM 4836 C C . SER A 1 637 ? -25.847 6.688 10.494 1.00 93.94 637 SER A C 1
ATOM 4838 O O . SER A 1 637 ? -26.435 5.607 10.472 1.00 93.94 637 SER A O 1
ATOM 4840 N N . GLY A 1 638 ? -26.294 7.756 9.844 1.00 91.25 638 GLY A N 1
ATOM 4841 C CA . GLY A 1 638 ? -27.395 7.650 8.902 1.00 91.25 638 GLY A CA 1
ATOM 4842 C C . GLY A 1 638 ? -27.858 8.981 8.330 1.00 91.25 638 GLY A C 1
ATOM 4843 O O . GLY A 1 638 ? -27.272 10.038 8.563 1.00 91.25 638 GLY A O 1
ATOM 4844 N N . ILE A 1 639 ? -28.917 8.910 7.530 1.00 86.50 639 ILE A N 1
ATOM 4845 C CA . ILE A 1 639 ? -29.340 9.992 6.639 1.00 86.50 639 ILE A CA 1
ATOM 4846 C C . ILE A 1 639 ? -30.734 10.461 7.041 1.00 86.50 639 ILE A C 1
ATOM 4848 O O . ILE A 1 639 ? -31.717 9.728 6.926 1.00 86.50 639 ILE A O 1
ATOM 4852 N N . SER A 1 640 ? -30.831 11.713 7.484 1.00 80.25 640 SER A N 1
ATOM 4853 C CA . SER A 1 640 ? -32.095 12.313 7.914 1.00 80.25 640 SER A CA 1
ATOM 4854 C C . SER A 1 640 ? -32.850 12.928 6.736 1.00 80.25 640 SER A C 1
ATOM 4856 O O . SER A 1 640 ? -32.704 14.102 6.414 1.00 80.25 640 SER A O 1
ATOM 4858 N N . GLY A 1 641 ? -33.689 12.137 6.070 1.00 78.25 641 GLY A N 1
ATOM 4859 C CA . GLY A 1 641 ? -34.586 12.651 5.033 1.00 78.25 641 GLY A CA 1
ATOM 4860 C C . GLY A 1 641 ? -34.682 11.751 3.815 1.00 78.25 641 GLY A C 1
ATOM 4861 O O . GLY A 1 641 ? -34.180 10.631 3.796 1.00 78.25 641 GLY A O 1
ATOM 4862 N N . ASN A 1 642 ? -35.403 12.217 2.797 1.00 76.00 642 ASN A N 1
ATOM 4863 C CA . ASN A 1 642 ? -35.480 11.496 1.535 1.00 76.00 642 ASN A CA 1
ATOM 4864 C C . ASN A 1 642 ? -34.120 11.628 0.823 1.00 76.00 642 ASN A C 1
ATOM 4866 O O . ASN A 1 642 ? -33.802 12.747 0.424 1.00 76.00 642 ASN A O 1
ATOM 4870 N N . PRO A 1 643 ? -33.351 10.542 0.607 1.00 69.69 643 PRO A N 1
ATOM 4871 C CA . PRO A 1 643 ? -32.051 10.618 -0.065 1.00 69.69 643 PRO A CA 1
ATOM 4872 C C . PRO A 1 643 ? -32.149 11.130 -1.514 1.00 69.69 643 PRO A C 1
ATOM 4874 O O . PRO A 1 643 ? -31.138 11.472 -2.112 1.00 69.69 643 PRO A O 1
ATOM 4877 N N . PHE A 1 644 ? -33.361 11.211 -2.080 1.00 72.56 644 PHE A N 1
ATOM 4878 C CA . PHE A 1 644 ? -33.644 11.787 -3.398 1.00 72.56 644 PHE A CA 1
ATOM 4879 C C . PHE A 1 644 ? -34.008 13.284 -3.362 1.00 72.56 644 PHE A C 1
ATOM 4881 O O . PHE A 1 644 ? -34.297 13.872 -4.405 1.00 72.56 644 PHE A O 1
ATOM 4888 N N . ALA A 1 645 ? -34.056 13.908 -2.182 1.00 66.06 645 ALA A N 1
ATOM 4889 C CA . ALA A 1 645 ? -34.274 15.343 -2.030 1.00 66.06 645 ALA A CA 1
ATOM 4890 C C . ALA A 1 645 ? -32.932 16.091 -1.900 1.00 66.06 645 ALA A C 1
ATOM 4892 O O . ALA A 1 645 ? -31.940 15.542 -1.438 1.00 66.06 645 ALA A O 1
ATOM 4893 N N . THR A 1 646 ? -32.906 17.356 -2.330 1.00 68.19 646 THR A N 1
ATOM 4894 C CA . THR A 1 646 ? -31.779 18.308 -2.204 1.00 68.19 646 THR A CA 1
ATOM 4895 C C . THR A 1 646 ? -31.143 18.310 -0.798 1.00 68.19 646 THR A C 1
ATOM 4897 O O . THR A 1 646 ? -31.846 18.016 0.165 1.00 68.19 646 THR A O 1
ATOM 4900 N N . PRO A 1 647 ? -29.871 18.732 -0.654 1.00 79.25 647 PRO A N 1
ATOM 4901 C CA . PRO A 1 647 ? -28.811 17.987 0.029 1.00 79.25 647 PRO A CA 1
ATOM 4902 C C . PRO A 1 647 ? -29.212 17.442 1.396 1.00 79.25 647 PRO A C 1
ATOM 4904 O O . PRO A 1 647 ? -29.604 18.213 2.275 1.00 79.25 647 PRO A O 1
ATOM 4907 N N . VAL A 1 648 ? -29.045 16.132 1.587 1.00 81.56 648 VAL A N 1
ATOM 4908 C CA . VAL A 1 648 ? -29.290 15.475 2.874 1.00 81.56 648 VAL A CA 1
ATOM 4909 C C . VAL A 1 648 ? -27.951 15.153 3.538 1.00 81.56 648 VAL A C 1
ATOM 4911 O O . VAL A 1 648 ? -27.116 14.493 2.921 1.00 81.56 648 VAL A O 1
ATOM 4914 N N . PRO A 1 649 ? -27.699 15.624 4.770 1.00 88.81 649 PRO A N 1
ATOM 4915 C CA . PRO A 1 649 ? -26.447 15.337 5.454 1.00 88.81 649 PRO A CA 1
ATOM 4916 C C . PRO A 1 649 ? -26.365 13.868 5.887 1.00 88.81 649 PRO A C 1
ATOM 4918 O O . PRO A 1 649 ? -27.338 13.313 6.405 1.00 88.81 649 PRO A O 1
ATOM 4921 N N . LEU A 1 650 ? -25.177 13.276 5.744 1.00 91.62 650 LEU A N 1
ATOM 4922 C CA . LEU A 1 650 ? -24.811 12.051 6.454 1.00 91.62 650 LEU A CA 1
ATOM 4923 C C . LEU A 1 650 ? -24.380 12.430 7.871 1.00 91.62 650 LEU A C 1
ATOM 4925 O O . LEU A 1 650 ? -23.333 13.056 8.066 1.00 91.62 650 LEU A O 1
ATOM 4929 N N . ARG A 1 651 ? -25.220 12.077 8.837 1.00 93.75 651 ARG A N 1
ATOM 4930 C CA . ARG A 1 651 ? -25.071 12.425 10.249 1.00 93.75 651 ARG A CA 1
ATOM 4931 C C . ARG A 1 651 ? -24.494 11.262 11.037 1.00 93.75 651 ARG A C 1
ATOM 4933 O O . ARG A 1 651 ? -24.662 10.102 10.655 1.00 93.75 651 ARG A O 1
ATOM 4940 N N . VAL A 1 652 ? -23.840 11.600 12.142 1.00 95.69 652 VAL A N 1
ATOM 4941 C CA . VAL A 1 652 ? -23.292 10.646 13.105 1.00 95.69 652 VAL A CA 1
ATOM 4942 C C . VAL A 1 652 ? -23.737 11.048 14.504 1.00 95.69 652 VAL A C 1
ATOM 4944 O O . VAL A 1 652 ? -23.753 12.234 14.822 1.00 95.69 652 VAL A O 1
ATOM 4947 N N . TRP A 1 653 ? -24.084 10.068 15.331 1.00 97.31 653 TRP A N 1
ATOM 4948 C CA . TRP A 1 653 ? -24.384 10.254 16.745 1.00 97.31 653 TRP A CA 1
ATOM 4949 C C . TRP A 1 653 ? -23.533 9.319 17.593 1.00 97.31 653 TRP A C 1
ATOM 4951 O O . TRP A 1 653 ? -23.227 8.199 17.181 1.00 97.31 653 TRP A O 1
ATOM 4961 N N . GLU A 1 654 ? -23.206 9.777 18.792 1.00 97.25 654 GLU A N 1
ATOM 4962 C CA . GLU A 1 654 ? -22.656 8.967 19.873 1.00 97.25 654 GLU A CA 1
ATOM 4963 C C . GLU A 1 654 ? -23.701 8.876 20.989 1.00 97.25 654 GLU A C 1
ATOM 4965 O O . GLU A 1 654 ? -24.307 9.882 21.372 1.00 97.25 654 GLU A O 1
ATOM 4970 N N . ILE A 1 655 ? -23.947 7.663 21.480 1.00 97.19 655 ILE A N 1
ATOM 4971 C CA . ILE A 1 655 ? -24.971 7.363 22.479 1.00 97.19 655 ILE A CA 1
ATOM 4972 C C . ILE A 1 655 ? -24.311 6.644 23.656 1.00 97.19 655 ILE A C 1
ATOM 4974 O O . ILE A 1 655 ? -23.939 5.477 23.544 1.00 97.19 655 ILE A O 1
ATOM 4978 N N . GLY A 1 656 ? -24.185 7.339 24.787 1.00 96.00 656 GLY A N 1
ATOM 4979 C CA . GLY A 1 656 ? -23.686 6.772 26.049 1.00 96.00 656 GLY A CA 1
ATOM 4980 C C . GLY A 1 656 ? -24.789 6.237 26.969 1.00 96.00 656 GLY A C 1
ATOM 4981 O O . GLY A 1 656 ? -24.511 5.576 27.961 1.00 96.00 656 GLY A O 1
ATOM 4982 N N . GLY A 1 657 ? -26.054 6.520 26.654 1.00 94.44 657 GLY A N 1
ATOM 4983 C CA . GLY A 1 657 ? -27.215 6.125 27.450 1.00 94.44 657 GLY A CA 1
ATOM 4984 C C . GLY A 1 657 ? -28.443 6.960 27.104 1.00 94.44 657 GLY A C 1
ATOM 4985 O O . GLY A 1 657 ? -28.387 7.840 26.241 1.00 94.44 657 GLY A O 1
ATOM 4986 N N . ILE A 1 658 ? -29.569 6.711 27.779 1.00 93.81 658 ILE A N 1
ATOM 4987 C CA . ILE A 1 658 ? -30.856 7.331 27.396 1.00 93.81 658 ILE A CA 1
ATOM 4988 C C . ILE A 1 658 ? -30.910 8.853 27.576 1.00 93.81 658 ILE A C 1
ATOM 4990 O O . ILE A 1 658 ? -31.763 9.502 26.984 1.00 93.81 658 ILE A O 1
ATOM 4994 N N . ASP A 1 659 ? -30.013 9.418 28.381 1.00 93.56 659 ASP A N 1
ATOM 4995 C CA . ASP A 1 659 ? -29.888 10.862 28.603 1.00 93.56 659 ASP A CA 1
ATOM 4996 C C . ASP A 1 659 ? -28.615 11.448 27.957 1.00 93.56 659 ASP A C 1
ATOM 4998 O O . ASP A 1 659 ? -28.291 12.618 28.172 1.00 93.56 659 ASP A O 1
ATOM 5002 N N . GLN A 1 660 ? -27.879 10.648 27.175 1.00 94.88 660 GLN A N 1
ATOM 5003 C CA . GLN A 1 660 ? -26.583 10.998 26.588 1.00 94.88 660 GLN A CA 1
ATOM 5004 C C . GLN A 1 660 ? -26.555 10.661 25.093 1.00 94.88 660 GLN A C 1
ATOM 5006 O O . GLN A 1 660 ? -25.904 9.707 24.674 1.00 94.88 660 GLN A O 1
ATOM 5011 N N . ILE A 1 661 ? -27.278 11.448 24.296 1.00 96.81 661 ILE A N 1
ATOM 5012 C CA . ILE A 1 661 ? -27.289 11.358 22.831 1.00 96.81 661 ILE A CA 1
ATOM 5013 C C . ILE A 1 661 ? -26.676 12.641 22.274 1.00 96.81 661 ILE A C 1
ATOM 5015 O O . ILE A 1 661 ? -27.240 13.724 22.443 1.00 96.81 661 ILE A O 1
ATOM 5019 N N . GLU A 1 662 ? -25.529 12.524 21.610 1.00 96.75 662 GLU A N 1
ATOM 5020 C CA . GLU A 1 662 ? -24.809 13.653 21.024 1.00 96.75 662 GLU A CA 1
ATOM 5021 C C . GLU A 1 662 ? -24.708 13.494 19.504 1.00 96.75 662 GLU A C 1
ATOM 5023 O O . GLU A 1 662 ? -24.157 12.515 19.006 1.00 96.75 662 GLU A O 1
ATOM 5028 N N . GLU A 1 663 ? -25.224 14.470 18.754 1.00 96.44 663 GLU A N 1
ATOM 5029 C CA . GLU A 1 663 ? -24.984 14.574 17.311 1.00 96.44 663 GLU A CA 1
ATOM 5030 C C . GLU A 1 663 ? -23.587 15.154 17.062 1.00 96.44 663 GLU A C 1
ATOM 5032 O O . GLU A 1 663 ? -23.226 16.200 17.606 1.00 96.44 663 GLU A O 1
ATOM 5037 N N . LYS A 1 664 ? -22.807 14.472 16.226 1.00 96.75 664 LYS A N 1
ATOM 5038 C CA . LYS A 1 664 ? -21.454 14.864 15.827 1.00 96.75 664 LYS A CA 1
ATOM 5039 C C . LYS A 1 664 ? -21.477 15.690 14.540 1.00 96.75 664 LYS A C 1
ATOM 5041 O O . LYS A 1 664 ? -22.527 15.932 13.943 1.00 96.75 664 LYS A O 1
ATOM 5046 N N . THR A 1 665 ? -20.310 16.140 14.085 1.00 95.81 665 THR A N 1
ATOM 5047 C CA . THR A 1 665 ? -20.206 16.870 12.818 1.00 95.81 665 THR A CA 1
ATOM 5048 C C . THR A 1 665 ? -20.634 15.973 11.653 1.00 95.81 665 THR A C 1
ATOM 5050 O O . THR A 1 665 ? -20.233 14.813 11.574 1.00 95.81 665 THR A O 1
ATOM 5053 N N . ASN A 1 666 ? -21.408 16.515 10.707 1.00 93.88 666 ASN A N 1
ATOM 5054 C CA . ASN A 1 666 ? -21.799 15.792 9.493 1.00 93.88 666 ASN A CA 1
ATOM 5055 C C . ASN A 1 666 ? -20.569 15.301 8.714 1.00 93.88 666 ASN A C 1
ATOM 5057 O O . ASN A 1 666 ? -19.666 16.084 8.414 1.00 93.88 666 ASN A O 1
ATOM 5061 N N . VAL A 1 667 ? -20.587 14.033 8.303 1.00 93.44 667 VAL A N 1
ATOM 5062 C CA . VAL A 1 667 ? -19.513 13.397 7.517 1.00 93.44 667 VAL A CA 1
ATOM 5063 C C . VAL A 1 667 ? -19.407 14.049 6.136 1.00 93.44 667 VAL A C 1
ATOM 5065 O O . VAL A 1 667 ? -18.317 14.334 5.622 1.00 93.44 667 VAL A O 1
ATOM 5068 N N . ILE A 1 668 ? -20.564 14.304 5.520 1.00 91.12 668 ILE A N 1
ATOM 5069 C CA . ILE A 1 668 ? -20.700 14.956 4.219 1.00 91.12 668 ILE A CA 1
ATOM 5070 C C . ILE A 1 668 ? -22.089 15.596 4.083 1.00 91.12 668 ILE A C 1
ATOM 5072 O O . ILE A 1 668 ? -23.075 15.117 4.643 1.00 91.12 668 ILE A O 1
ATOM 5076 N N . SER A 1 669 ? -22.153 16.678 3.307 1.00 84.81 669 SER A N 1
ATOM 5077 C CA . SER A 1 669 ? -23.388 17.355 2.901 1.00 84.81 669 SER A CA 1
ATOM 5078 C C . SER A 1 669 ? -23.415 17.434 1.370 1.00 84.81 669 SER A C 1
ATOM 5080 O O . SER A 1 669 ? -22.980 18.435 0.798 1.00 84.81 669 SER A O 1
ATOM 5082 N N . SER A 1 670 ? -23.845 16.366 0.694 1.00 79.75 670 SER A N 1
ATOM 5083 C CA . SER A 1 670 ? -23.923 16.301 -0.775 1.00 79.75 670 SER A CA 1
ATOM 5084 C C . SER A 1 670 ? -25.309 15.846 -1.253 1.00 79.75 670 SER A C 1
ATOM 5086 O O . SER A 1 670 ? -26.158 15.451 -0.459 1.00 79.75 670 SER A O 1
ATOM 5088 N N . ASN A 1 671 ? -25.546 15.955 -2.563 1.00 70.12 671 ASN A N 1
ATOM 5089 C CA . ASN A 1 671 ? -26.752 15.445 -3.233 1.00 70.12 671 ASN A CA 1
ATOM 5090 C C . ASN A 1 671 ? -26.561 14.017 -3.763 1.00 70.12 671 ASN A C 1
ATOM 5092 O O . ASN A 1 671 ? -27.369 13.546 -4.560 1.00 70.12 671 ASN A O 1
ATOM 5096 N N . ASP A 1 672 ? -25.458 13.375 -3.397 1.00 74.69 672 ASP A N 1
ATOM 5097 C CA . ASP A 1 672 ? -25.082 12.087 -3.950 1.00 74.69 672 ASP A CA 1
ATOM 5098 C C . ASP A 1 672 ? -25.678 11.009 -3.044 1.00 74.69 672 ASP A C 1
ATOM 5100 O O . ASP A 1 672 ? -25.623 11.133 -1.824 1.00 74.69 672 ASP A O 1
ATOM 5104 N N . TYR A 1 673 ? -26.314 9.993 -3.618 1.00 67.50 673 TYR A N 1
ATOM 5105 C CA . TYR A 1 673 ? -27.058 8.993 -2.849 1.00 67.50 673 TYR A CA 1
ATOM 5106 C C . TYR A 1 673 ? -26.115 8.233 -1.921 1.00 67.50 673 TYR A C 1
ATOM 5108 O O . TYR A 1 673 ? -25.118 7.727 -2.422 1.00 67.50 673 TYR A O 1
ATOM 5116 N N . LEU A 1 674 ? -26.445 8.125 -0.624 1.00 67.94 674 LEU A N 1
ATOM 5117 C CA . LEU A 1 674 ? -25.637 7.415 0.368 1.00 67.94 674 LEU A CA 1
ATOM 5118 C C . LEU A 1 674 ? -26.414 6.266 1.029 1.00 67.94 674 LEU A C 1
ATOM 5120 O O . LEU A 1 674 ? -27.556 6.422 1.444 1.00 67.94 674 LEU A O 1
ATOM 5124 N N . ARG A 1 675 ? -25.773 5.103 1.144 1.00 82.50 675 ARG A N 1
ATOM 5125 C CA . ARG A 1 675 ? -26.008 4.125 2.219 1.00 82.50 675 ARG A CA 1
ATOM 5126 C C . ARG A 1 675 ? -24.781 4.199 3.099 1.00 82.50 675 ARG A C 1
ATOM 5128 O O . ARG A 1 675 ? -23.694 4.215 2.529 1.00 82.50 675 ARG A O 1
ATOM 5135 N N . SER A 1 676 ? -24.927 4.262 4.417 1.00 88.62 676 SER A N 1
ATOM 5136 C CA . SER A 1 676 ? -23.782 4.374 5.319 1.00 88.62 676 SER A CA 1
ATOM 5137 C C . SER A 1 676 ? -23.646 3.176 6.237 1.00 88.62 676 SER A C 1
ATOM 5139 O O . SER A 1 676 ? -24.628 2.535 6.610 1.00 88.62 676 SER A O 1
ATOM 5141 N N . ASN A 1 677 ? -22.410 2.913 6.629 1.00 90.12 677 ASN A N 1
ATOM 5142 C CA . ASN A 1 677 ? -22.101 2.097 7.780 1.00 90.12 677 ASN A CA 1
ATOM 5143 C C . ASN A 1 677 ? -20.996 2.768 8.601 1.00 90.12 677 ASN A C 1
ATOM 5145 O O . ASN A 1 677 ? -20.218 3.554 8.061 1.00 90.12 677 ASN A O 1
ATOM 5149 N N . ILE A 1 678 ? -20.940 2.484 9.895 1.00 91.25 678 ILE A N 1
ATOM 5150 C CA . ILE A 1 678 ? -19.972 3.080 10.818 1.00 91.25 678 ILE A CA 1
ATOM 5151 C C . ILE A 1 678 ? -19.183 1.977 11.503 1.00 91.25 678 ILE A C 1
ATOM 5153 O O . ILE A 1 678 ? -19.704 0.896 11.763 1.00 91.25 678 ILE A O 1
ATOM 5157 N N . PHE A 1 679 ? -17.920 2.256 11.771 1.00 90.31 679 PHE A N 1
ATOM 5158 C CA . PHE A 1 679 ? -16.998 1.380 12.465 1.00 90.31 679 PHE A CA 1
ATOM 5159 C C . PHE A 1 679 ? -16.178 2.223 13.447 1.00 90.31 679 PHE A C 1
ATOM 5161 O O . PHE A 1 679 ? -15.894 3.388 13.176 1.00 90.31 679 PHE A O 1
ATOM 5168 N N . VAL A 1 680 ? -15.825 1.634 14.587 1.00 91.00 680 VAL A N 1
ATOM 5169 C CA . VAL A 1 680 ? -14.936 2.248 15.576 1.00 91.00 680 VAL A CA 1
ATOM 5170 C C . VAL A 1 680 ? -13.728 1.343 15.736 1.00 91.00 680 VAL A C 1
ATOM 5172 O O . VAL A 1 680 ? -13.889 0.160 16.062 1.00 91.00 680 VAL A O 1
ATOM 5175 N N . ASP A 1 681 ? -12.541 1.894 15.499 1.00 88.75 681 ASP A N 1
ATOM 5176 C CA . ASP A 1 681 ? -11.289 1.221 15.801 1.00 88.75 681 ASP A CA 1
ATOM 5177 C C . ASP A 1 681 ? -11.163 1.067 17.314 1.00 88.75 681 ASP A C 1
ATOM 5179 O O . ASP A 1 681 ? -11.090 2.033 18.063 1.00 88.75 681 ASP A O 1
ATOM 5183 N N . GLN A 1 682 ? -11.139 -0.180 17.765 1.00 87.00 682 GLN A N 1
ATOM 5184 C CA . GLN A 1 682 ? -11.106 -0.522 19.180 1.00 87.00 682 GLN A CA 1
ATOM 5185 C C . GLN A 1 682 ? -9.740 -0.237 19.832 1.00 87.00 682 GLN A C 1
ATOM 5187 O O . GLN A 1 682 ? -9.634 -0.309 21.053 1.00 87.00 682 GLN A O 1
ATOM 5192 N N . GLY A 1 683 ? -8.687 0.028 19.048 1.00 84.56 683 GLY A N 1
ATOM 5193 C CA . GLY A 1 683 ? -7.349 0.348 19.554 1.00 84.56 683 GLY A CA 1
ATOM 5194 C C . GLY A 1 683 ? -7.048 1.838 19.641 1.00 84.56 683 GLY A C 1
ATOM 5195 O O . GLY A 1 683 ? -6.261 2.243 20.497 1.00 84.56 683 GLY A O 1
ATOM 5196 N N . THR A 1 684 ? -7.646 2.646 18.763 1.00 87.62 684 THR A N 1
ATOM 5197 C CA . THR A 1 684 ? -7.404 4.097 18.682 1.00 87.62 684 THR A CA 1
ATOM 5198 C C . THR A 1 684 ? -8.627 4.945 19.028 1.00 87.62 684 THR A C 1
ATOM 5200 O O . THR A 1 684 ? -8.475 6.149 19.213 1.00 87.62 684 THR A O 1
ATOM 5203 N N . ASP A 1 685 ? -9.812 4.333 19.127 1.00 89.50 685 ASP A N 1
ATOM 5204 C CA . ASP A 1 685 ? -11.126 4.990 19.165 1.00 89.50 685 ASP A CA 1
ATOM 5205 C C . ASP A 1 685 ? -11.429 5.850 17.916 1.00 89.50 685 ASP A C 1
ATOM 5207 O O . ASP A 1 685 ? -12.364 6.654 17.912 1.00 89.50 685 ASP A O 1
ATOM 5211 N N . ASP A 1 686 ? -10.686 5.652 16.820 1.00 92.75 686 ASP A N 1
ATOM 5212 C CA . ASP A 1 686 ? -10.965 6.315 15.547 1.00 92.75 686 ASP A CA 1
ATOM 5213 C C . ASP A 1 686 ? -12.313 5.858 14.978 1.00 92.75 686 ASP A C 1
ATOM 5215 O O . ASP A 1 686 ? -12.660 4.674 14.982 1.00 92.75 686 ASP A O 1
ATOM 5219 N N . VAL A 1 687 ? -13.071 6.802 14.423 1.00 93.44 687 VAL A N 1
ATOM 5220 C CA . VAL A 1 687 ? -14.406 6.543 13.876 1.00 93.44 687 VAL A CA 1
ATOM 5221 C C . VAL A 1 687 ? -14.348 6.580 12.359 1.00 93.44 687 VAL A C 1
ATOM 5223 O O . VAL A 1 687 ? -14.062 7.614 11.759 1.00 93.44 687 VAL A O 1
ATOM 5226 N N . TYR A 1 688 ? -14.677 5.462 11.727 1.00 93.12 688 TYR A N 1
ATOM 5227 C CA . TYR A 1 688 ? -14.739 5.318 10.279 1.00 93.12 688 TYR A CA 1
ATOM 5228 C C . TYR A 1 688 ? -16.190 5.292 9.827 1.00 93.12 688 TYR A C 1
ATOM 5230 O O . TYR A 1 688 ? -17.004 4.537 10.357 1.00 93.12 688 TYR A O 1
ATOM 5238 N N . VAL A 1 689 ? -16.518 6.072 8.802 1.00 92.62 689 VAL A N 1
ATOM 5239 C CA . VAL A 1 689 ? -17.832 6.020 8.160 1.00 92.62 689 VAL A CA 1
ATOM 5240 C C . VAL A 1 689 ? -17.651 5.660 6.699 1.00 92.62 689 VAL A C 1
ATOM 5242 O O . VAL A 1 689 ? -17.109 6.439 5.916 1.00 92.62 689 VAL A O 1
ATOM 5245 N N . ALA A 1 690 ? -18.136 4.474 6.347 1.00 90.25 690 ALA A N 1
ATOM 5246 C CA . ALA A 1 690 ? -18.228 3.978 4.986 1.00 90.25 690 ALA A CA 1
ATOM 5247 C C . ALA A 1 690 ? -19.546 4.447 4.370 1.00 90.25 690 ALA A C 1
ATOM 5249 O O . ALA A 1 690 ? -20.590 4.356 5.016 1.00 90.25 690 ALA A O 1
ATOM 5250 N N . TYR A 1 691 ? -19.537 4.914 3.128 1.00 89.94 691 TYR A N 1
ATOM 5251 C CA . TYR A 1 691 ? -20.756 5.278 2.420 1.00 89.94 691 TYR A CA 1
ATOM 5252 C C . TYR A 1 691 ? -20.627 5.109 0.912 1.00 89.94 691 TYR A C 1
ATOM 5254 O O . TYR A 1 691 ? -19.579 5.361 0.334 1.00 89.94 691 TYR A O 1
ATOM 5262 N N . GLY A 1 692 ? -21.694 4.682 0.242 1.00 88.19 692 GLY A N 1
ATOM 5263 C CA . GLY A 1 692 ? -21.701 4.617 -1.222 1.00 88.19 692 GLY A CA 1
ATOM 5264 C C . GLY A 1 692 ? -22.075 5.967 -1.788 1.00 88.19 692 GLY A C 1
ATOM 5265 O O . GLY A 1 692 ? -23.047 6.497 -1.307 1.00 88.19 692 GLY A O 1
ATOM 5266 N N . ARG A 1 693 ? -21.360 6.530 -2.762 1.00 88.19 693 ARG A N 1
ATOM 5267 C CA . ARG A 1 693 ? -21.614 7.876 -3.298 1.00 88.19 693 ARG A CA 1
ATOM 5268 C C . ARG A 1 693 ? -21.778 7.852 -4.809 1.00 88.19 693 ARG A C 1
ATOM 5270 O O . ARG A 1 693 ? -20.905 7.346 -5.508 1.00 88.19 693 ARG A O 1
ATOM 5277 N N . GLY A 1 694 ? -22.857 8.444 -5.316 1.00 86.31 694 GLY A N 1
ATOM 5278 C CA . GLY A 1 694 ? -23.120 8.500 -6.751 1.00 86.31 694 GLY A CA 1
ATOM 5279 C C . GLY A 1 694 ? -24.331 9.335 -7.141 1.00 86.31 694 GLY A C 1
ATOM 5280 O O . GLY A 1 694 ? -25.107 9.764 -6.288 1.00 86.31 694 GLY A O 1
ATOM 5281 N N . ALA A 1 695 ? -24.495 9.548 -8.448 1.00 83.06 695 ALA A N 1
ATOM 5282 C CA . ALA A 1 695 ? -25.611 10.321 -8.999 1.00 83.06 695 ALA A CA 1
ATOM 5283 C C . ALA A 1 695 ? -26.974 9.627 -8.806 1.00 83.06 695 ALA A C 1
ATOM 5285 O O . ALA A 1 695 ? -28.007 10.292 -8.743 1.00 83.06 695 ALA A O 1
ATOM 5286 N N . ASP A 1 696 ? -26.974 8.295 -8.720 1.00 83.25 696 ASP A N 1
ATOM 5287 C CA . ASP A 1 696 ? -28.142 7.452 -8.482 1.00 83.25 696 ASP A CA 1
ATOM 5288 C C . ASP A 1 696 ? -27.715 6.090 -7.902 1.00 83.25 696 ASP A C 1
ATOM 5290 O O . ASP A 1 696 ? -26.526 5.789 -7.787 1.00 83.25 696 ASP A O 1
ATOM 5294 N N . VAL A 1 697 ? -28.697 5.255 -7.551 1.00 76.94 697 VAL A N 1
ATOM 5295 C CA . VAL A 1 697 ? -28.484 3.912 -6.977 1.00 76.94 697 VAL A CA 1
ATOM 5296 C C . VAL A 1 697 ? -27.756 2.939 -7.906 1.00 76.94 697 VAL A C 1
ATOM 5298 O O . VAL A 1 697 ? -27.274 1.915 -7.433 1.00 76.94 697 VAL A O 1
ATOM 5301 N N . SER A 1 698 ? -27.696 3.228 -9.209 1.00 80.06 698 SER A N 1
ATOM 5302 C CA . SER A 1 698 ? -26.977 2.410 -10.188 1.00 80.06 698 SER A CA 1
ATOM 5303 C C . SER A 1 698 ? -25.521 2.825 -10.379 1.00 80.06 698 SER A C 1
ATOM 5305 O O . SER A 1 698 ? -24.777 2.097 -11.025 1.00 80.06 698 SER A O 1
ATOM 5307 N N . ASN A 1 699 ? -25.112 3.971 -9.826 1.00 82.62 699 ASN A N 1
ATOM 5308 C CA . ASN A 1 699 ? -23.797 4.556 -10.059 1.00 82.62 699 ASN A CA 1
ATOM 5309 C C . ASN A 1 699 ? -23.076 4.918 -8.759 1.00 82.62 699 ASN A C 1
ATOM 5311 O O . ASN A 1 699 ? -22.518 6.011 -8.645 1.00 82.62 699 ASN A O 1
ATOM 5315 N N . LEU A 1 700 ? -23.115 4.036 -7.762 1.00 83.44 700 LEU A N 1
ATOM 5316 C CA . LEU A 1 700 ? -22.480 4.290 -6.475 1.00 83.44 700 LEU A CA 1
ATOM 5317 C C . LEU A 1 700 ? -21.030 3.811 -6.494 1.00 83.44 700 LEU A C 1
ATOM 5319 O O . LEU A 1 700 ? -20.732 2.713 -6.954 1.00 83.44 700 LEU A O 1
ATOM 5323 N N . VAL A 1 701 ? -20.140 4.620 -5.927 1.00 84.75 701 VAL A N 1
ATOM 5324 C CA . VAL A 1 701 ? -18.755 4.246 -5.619 1.00 84.75 701 VAL A CA 1
ATOM 5325 C C . VAL A 1 701 ? -18.611 4.191 -4.107 1.00 84.75 701 VAL A C 1
ATOM 5327 O O . VAL A 1 701 ? -19.043 5.128 -3.433 1.00 84.75 701 VAL A O 1
ATOM 5330 N N . ALA A 1 702 ? -18.053 3.116 -3.553 1.00 85.69 702 ALA A N 1
ATOM 5331 C CA . ALA A 1 702 ? -17.837 3.038 -2.114 1.00 85.69 702 ALA A CA 1
ATOM 5332 C C . ALA A 1 702 ? -16.780 4.068 -1.704 1.00 85.69 702 ALA A C 1
ATOM 5334 O O . ALA A 1 702 ? -15.788 4.296 -2.395 1.00 85.69 702 ALA A O 1
ATOM 5335 N N . ARG A 1 703 ? -17.048 4.772 -0.612 1.00 89.12 703 ARG A N 1
ATOM 5336 C CA . ARG A 1 703 ? -16.209 5.829 -0.059 1.00 89.12 703 ARG A CA 1
ATOM 5337 C C . ARG A 1 703 ? -16.084 5.635 1.435 1.00 89.12 703 ARG A C 1
ATOM 5339 O O . ARG A 1 703 ? -16.953 5.023 2.061 1.00 89.12 703 ARG A O 1
ATOM 5346 N N . SER A 1 704 ? -15.066 6.239 2.019 1.00 91.75 704 SER A N 1
ATOM 5347 C CA . SER A 1 704 ? -14.986 6.365 3.464 1.00 91.75 704 SER A CA 1
ATOM 5348 C C . SER A 1 704 ? -14.384 7.679 3.912 1.00 91.75 704 SER A C 1
ATOM 5350 O O . SER A 1 704 ? -13.782 8.420 3.132 1.00 91.75 704 SER A O 1
ATOM 5352 N N . LYS A 1 705 ? -14.600 7.984 5.186 1.00 93.62 705 LYS A N 1
ATOM 5353 C CA . LYS A 1 705 ? -13.870 9.005 5.930 1.00 93.62 705 LYS A CA 1
ATOM 5354 C C . LYS A 1 705 ? -13.559 8.478 7.316 1.00 93.62 705 LYS A C 1
ATOM 5356 O O . LYS A 1 705 ? -14.353 7.721 7.874 1.00 93.62 705 LYS A O 1
ATOM 5361 N N . VAL A 1 706 ? -12.452 8.947 7.870 1.00 94.50 706 VAL A N 1
ATOM 5362 C CA . VAL A 1 706 ? -12.060 8.695 9.252 1.00 94.50 706 VAL A CA 1
ATOM 5363 C C . VAL A 1 706 ? -12.107 9.992 10.052 1.00 94.50 706 VAL A C 1
ATOM 5365 O O . VAL A 1 706 ? -11.895 11.086 9.520 1.00 94.50 706 VAL A O 1
ATOM 5368 N N . SER A 1 707 ? -12.438 9.856 11.324 1.00 96.19 707 SER A N 1
ATOM 5369 C CA . SER A 1 707 ? -12.362 10.886 12.344 1.00 96.19 707 SER A CA 1
ATOM 5370 C C . SER A 1 707 ? -11.427 10.399 13.446 1.00 96.19 707 SER A C 1
ATOM 5372 O O . SER A 1 707 ? -11.704 9.369 14.059 1.00 96.19 707 SER A O 1
ATOM 5374 N N . HIS A 1 708 ? -10.422 11.209 13.769 1.00 94.56 708 HIS A N 1
ATOM 5375 C CA . HIS A 1 708 ? -9.471 10.965 14.861 1.00 94.56 708 HIS A CA 1
ATOM 5376 C C . HIS A 1 708 ? -9.824 11.701 16.167 1.00 94.56 708 HIS A C 1
ATOM 5378 O O . HIS A 1 708 ? -9.045 11.714 17.117 1.00 94.56 708 HIS A O 1
ATOM 5384 N N . ASP A 1 709 ? -10.965 12.394 16.206 1.00 93.62 709 ASP A N 1
ATOM 5385 C CA . ASP A 1 709 ? -11.356 13.289 17.299 1.00 93.62 709 ASP A CA 1
ATOM 5386 C C . ASP A 1 709 ? -12.832 13.118 17.707 1.00 93.62 709 ASP A C 1
ATOM 5388 O O . ASP A 1 709 ? -13.539 14.089 17.989 1.00 93.62 709 ASP A O 1
ATOM 5392 N N . ASN A 1 710 ? -13.303 11.866 17.756 1.00 93.31 710 ASN A N 1
ATOM 5393 C CA . ASN A 1 710 ? -14.666 11.499 18.168 1.00 93.31 710 ASN A CA 1
ATOM 5394 C C . ASN A 1 710 ? -15.774 12.207 17.361 1.00 93.31 710 ASN A C 1
ATOM 5396 O O . ASN A 1 710 ? -16.794 12.646 17.901 1.00 93.31 710 ASN A O 1
ATOM 5400 N N . GLY A 1 711 ? -15.581 12.315 16.049 1.00 94.94 711 GLY A N 1
ATOM 5401 C CA . GLY A 1 711 ? -16.533 12.849 15.081 1.00 94.94 711 GLY A CA 1
ATOM 5402 C C . GLY A 1 711 ? -16.574 14.375 15.026 1.00 94.94 711 GLY A C 1
ATOM 5403 O O . GLY A 1 711 ? -17.505 14.929 14.432 1.00 94.94 711 GLY A O 1
ATOM 5404 N N . ALA A 1 712 ? -15.621 15.077 15.650 1.00 94.19 712 ALA A N 1
ATOM 5405 C CA . ALA A 1 712 ? -15.577 16.535 15.599 1.00 94.19 712 ALA A CA 1
ATOM 5406 C C . ALA A 1 712 ? -15.100 17.030 14.224 1.00 94.19 712 ALA A C 1
ATOM 5408 O O . ALA A 1 712 ? -15.675 17.984 13.685 1.00 94.19 712 ALA A O 1
ATOM 5409 N N . THR A 1 713 ? -14.123 16.353 13.619 1.00 95.69 713 THR A N 1
ATOM 5410 C CA . THR A 1 713 ? -13.633 16.592 12.261 1.00 95.69 713 THR A CA 1
ATOM 5411 C C . THR A 1 713 ? -13.503 15.290 11.470 1.00 95.69 713 THR A C 1
ATOM 5413 O O . THR A 1 713 ? -13.420 14.200 12.021 1.00 95.69 713 THR A O 1
ATOM 5416 N N . TRP A 1 714 ? -13.528 15.403 10.141 1.00 95.81 714 TRP A N 1
ATOM 5417 C CA . TRP A 1 714 ? -13.419 14.264 9.232 1.00 95.81 714 TRP A CA 1
ATOM 5418 C C . TRP A 1 714 ? -12.306 14.516 8.226 1.00 95.81 714 TRP A C 1
ATOM 5420 O O . TRP A 1 714 ? -12.229 15.607 7.649 1.00 95.81 714 TRP A O 1
ATOM 5430 N N . GLU A 1 715 ? -11.483 13.501 7.982 1.00 94.81 715 GLU A N 1
ATOM 5431 C CA . GLU A 1 715 ? -10.449 13.542 6.955 1.00 94.81 715 GLU A CA 1
ATOM 5432 C C . GLU A 1 715 ? -11.035 13.651 5.532 1.00 94.81 715 GLU A C 1
ATOM 5434 O O . GLU A 1 715 ? -12.255 13.677 5.294 1.00 94.81 715 GLU A O 1
ATOM 5439 N N . SER A 1 716 ? -10.138 13.753 4.550 1.00 92.88 716 SER A N 1
ATOM 5440 C CA . SER A 1 716 ? -10.505 13.652 3.140 1.00 92.88 716 SER A CA 1
ATOM 5441 C C . SER A 1 716 ? -11.172 12.311 2.833 1.00 92.88 716 SER A C 1
ATOM 5443 O O . SER A 1 716 ? -10.856 11.292 3.432 1.00 92.88 716 SER A O 1
ATOM 5445 N N . GLU A 1 717 ? -12.096 12.329 1.873 1.00 91.75 717 GLU A N 1
ATOM 5446 C CA . GLU A 1 717 ? -12.772 11.124 1.393 1.00 91.75 717 GLU A CA 1
ATOM 5447 C C . GLU A 1 717 ? -11.781 10.177 0.698 1.00 91.75 717 GLU A C 1
ATOM 5449 O O . GLU A 1 717 ? -11.057 10.597 -0.208 1.00 91.75 717 GLU A O 1
ATOM 5454 N N . THR A 1 718 ? -11.805 8.903 1.084 1.00 88.31 718 THR A N 1
ATOM 5455 C CA . THR A 1 718 ? -11.080 7.809 0.424 1.00 88.31 718 THR A CA 1
ATOM 5456 C C . THR A 1 718 ? -12.027 7.071 -0.523 1.00 88.31 718 THR A C 1
ATOM 5458 O O . THR A 1 718 ? -13.219 6.939 -0.239 1.00 88.31 718 THR A O 1
ATOM 5461 N N . THR A 1 719 ? -11.526 6.640 -1.686 1.00 86.19 719 THR A N 1
ATOM 5462 C CA . THR A 1 719 ? -12.286 5.780 -2.612 1.00 86.19 719 THR A CA 1
ATOM 5463 C C . THR A 1 719 ? -12.034 4.333 -2.247 1.00 86.19 719 THR A C 1
ATOM 5465 O O . THR A 1 719 ? -10.883 3.915 -2.261 1.00 86.19 719 THR A O 1
ATOM 5468 N N . GLU A 1 720 ? -13.095 3.585 -1.982 1.00 78.00 720 GLU A N 1
ATOM 5469 C CA . GLU A 1 720 ? -13.026 2.154 -1.726 1.00 78.00 720 GLU A CA 1
ATOM 5470 C C . GLU A 1 720 ? -13.325 1.427 -3.046 1.00 78.00 720 GLU A C 1
ATOM 5472 O O . GLU A 1 720 ? -14.450 1.469 -3.545 1.00 78.00 720 GLU A O 1
ATOM 5477 N N . GLY A 1 721 ? -12.307 0.793 -3.636 1.00 70.19 721 GLY A N 1
ATOM 5478 C CA . GLY A 1 721 ? -12.415 -0.020 -4.853 1.00 70.19 721 GLY A CA 1
ATOM 5479 C C . GLY A 1 721 ? -11.613 0.547 -6.024 1.00 70.19 721 GLY A C 1
ATOM 5480 O O . GLY A 1 721 ? -10.857 1.508 -5.878 1.00 70.19 721 GLY A O 1
ATOM 5481 N N . ASP A 1 722 ? -11.793 -0.027 -7.212 1.00 69.56 722 ASP A N 1
ATOM 5482 C CA . ASP A 1 722 ? -11.103 0.406 -8.440 1.00 69.56 722 ASP A CA 1
ATOM 5483 C C . ASP A 1 722 ? -11.654 1.727 -9.032 1.00 69.56 722 ASP A C 1
ATOM 5485 O O . ASP A 1 722 ? -11.172 2.230 -10.051 1.00 69.56 722 ASP A O 1
ATOM 5489 N N . GLY A 1 723 ? -12.656 2.317 -8.372 1.00 68.94 723 GLY A N 1
ATOM 5490 C CA . GLY A 1 723 ? -13.331 3.539 -8.792 1.00 68.94 723 GLY A CA 1
ATOM 5491 C C . GLY A 1 723 ? -14.401 3.326 -9.863 1.00 68.94 723 GLY A C 1
ATOM 5492 O O . GLY A 1 723 ? -14.964 4.316 -10.343 1.00 68.94 723 GLY A O 1
ATOM 5493 N N . THR A 1 724 ? -14.703 2.080 -10.235 1.00 72.81 724 THR A N 1
ATOM 5494 C CA . THR A 1 724 ? -15.857 1.774 -11.073 1.00 72.81 724 THR A CA 1
ATOM 5495 C C . THR A 1 724 ? -17.157 1.986 -10.298 1.00 72.81 724 THR A C 1
ATOM 5497 O O . THR A 1 724 ? -17.218 2.027 -9.068 1.00 72.81 724 THR A O 1
ATOM 5500 N N . THR A 1 725 ? -18.212 2.274 -11.048 1.00 73.88 725 THR A N 1
ATOM 5501 C CA . THR A 1 725 ? -19.548 2.498 -10.510 1.00 73.88 725 THR A CA 1
ATOM 5502 C C . THR A 1 725 ? -20.272 1.167 -10.405 1.00 73.88 725 THR A C 1
ATOM 5504 O O . THR A 1 725 ? -20.448 0.502 -11.425 1.00 73.88 725 THR A O 1
ATOM 5507 N N . TYR A 1 726 ? -20.754 0.832 -9.212 1.00 71.44 726 TYR A N 1
ATOM 5508 C CA . TYR A 1 726 ? -21.534 -0.378 -8.970 1.00 71.44 726 TYR A CA 1
ATOM 5509 C C . TYR A 1 726 ? -22.966 -0.023 -8.576 1.00 71.44 726 TYR A C 1
ATOM 5511 O O . TYR A 1 726 ? -23.253 1.048 -8.022 1.00 71.44 726 TYR A O 1
ATOM 5519 N N . VAL A 1 727 ? -23.876 -0.973 -8.777 1.00 67.81 727 VAL A N 1
ATOM 5520 C CA . VAL A 1 727 ? -25.233 -0.900 -8.228 1.00 67.81 727 VAL A CA 1
ATOM 5521 C C . VAL A 1 727 ? -25.202 -1.336 -6.761 1.00 67.81 727 VAL A C 1
ATOM 5523 O O . VAL A 1 727 ? -25.703 -2.398 -6.401 1.00 67.81 727 VAL A O 1
ATOM 5526 N N . MET A 1 728 ? -24.571 -0.535 -5.897 1.00 67.19 728 MET A N 1
ATOM 5527 C CA . MET A 1 728 ? -24.381 -0.923 -4.498 1.00 67.19 728 MET A CA 1
ATOM 5528 C C . MET A 1 728 ? -25.682 -0.880 -3.703 1.00 67.19 728 MET A C 1
ATOM 5530 O O . MET A 1 728 ? -26.265 0.176 -3.441 1.00 67.19 728 MET A O 1
ATOM 5534 N N . GLN A 1 729 ? -26.108 -2.041 -3.222 1.00 65.94 729 GLN A N 1
ATOM 5535 C CA . GLN A 1 729 ? -27.303 -2.141 -2.383 1.00 65.94 729 GLN A CA 1
ATOM 5536 C C . GLN A 1 729 ? -27.002 -2.242 -0.895 1.00 65.94 729 GLN A C 1
ATOM 5538 O O . GLN A 1 729 ? -27.912 -2.109 -0.086 1.00 65.94 729 GLN A O 1
ATOM 5543 N N . ARG A 1 730 ? -25.755 -2.456 -0.483 1.00 68.94 730 ARG A N 1
ATOM 5544 C CA . ARG A 1 730 ? -25.437 -2.586 0.937 1.00 68.94 730 ARG A CA 1
ATOM 5545 C C . ARG A 1 730 ? -23.964 -2.323 1.186 1.00 68.94 730 ARG A C 1
ATOM 5547 O O . ARG A 1 730 ? -23.149 -2.670 0.347 1.00 68.94 730 ARG A O 1
ATOM 5554 N N . ILE A 1 731 ? -23.662 -1.742 2.344 1.00 68.00 731 ILE A N 1
ATOM 5555 C CA . ILE A 1 731 ? -22.316 -1.702 2.909 1.00 68.00 731 ILE A CA 1
ATOM 5556 C C . ILE A 1 731 ? -22.384 -2.415 4.251 1.00 68.00 731 ILE A C 1
ATOM 5558 O O . ILE A 1 731 ? -23.126 -1.990 5.141 1.00 68.00 731 ILE A O 1
ATOM 5562 N N . SER A 1 732 ? -21.648 -3.511 4.400 1.00 71.88 732 SER A N 1
ATOM 5563 C CA . SER A 1 732 ? -21.466 -4.137 5.714 1.00 71.88 732 SER A CA 1
ATOM 5564 C C . SER A 1 732 ? -20.032 -3.947 6.169 1.00 71.88 732 SER A C 1
ATOM 5566 O O . SER A 1 732 ? -19.125 -4.013 5.349 1.00 71.88 732 SER A O 1
ATOM 5568 N N . VAL A 1 733 ? -19.870 -3.711 7.467 1.00 66.81 733 VAL A N 1
ATOM 5569 C CA . VAL A 1 733 ? -18.591 -3.597 8.169 1.00 66.81 733 VAL A CA 1
ATOM 5570 C C . VAL A 1 733 ? -18.684 -4.448 9.434 1.00 66.81 733 VAL A C 1
ATOM 5572 O O . VAL A 1 733 ? -19.785 -4.670 9.942 1.00 66.81 733 VAL A O 1
ATOM 5575 N N . SER A 1 734 ? -17.551 -4.937 9.927 1.00 72.62 734 SER A N 1
ATOM 5576 C CA . SER A 1 734 ? -17.472 -5.698 11.175 1.00 72.62 734 SER A CA 1
ATOM 5577 C C . SER A 1 734 ? -16.371 -5.123 12.045 1.00 72.62 734 SER A C 1
ATOM 5579 O O . SER A 1 734 ? -15.264 -4.948 11.537 1.00 72.62 734 SER A O 1
ATOM 5581 N N . PRO A 1 735 ? -16.604 -4.922 13.350 1.00 67.38 735 PRO A N 1
ATOM 5582 C CA . PRO A 1 735 ? -15.505 -4.788 14.280 1.00 67.38 735 PRO A CA 1
ATOM 5583 C C . PRO A 1 735 ? -14.766 -6.119 14.433 1.00 67.38 735 PRO A C 1
ATOM 5585 O O . PRO A 1 735 ? -15.397 -7.180 14.472 1.00 67.38 735 PRO A O 1
ATOM 5588 N N . GLY A 1 736 ? -13.433 -6.063 14.451 1.00 61.31 736 GLY A N 1
ATOM 5589 C CA . GLY A 1 736 ? -12.595 -7.171 14.915 1.00 61.31 736 GLY A CA 1
ATOM 5590 C C . GLY A 1 736 ? -12.434 -7.134 16.434 1.00 61.31 736 GLY A C 1
ATOM 5591 O O . GLY A 1 736 ? -13.027 -6.295 17.111 1.00 61.31 736 GLY A O 1
ATOM 5592 N N . VAL A 1 737 ? -11.670 -8.075 16.977 1.00 64.81 737 VAL A N 1
ATOM 5593 C CA . VAL A 1 737 ? -11.863 -8.534 18.359 1.00 64.81 737 VAL A CA 1
ATOM 5594 C C . VAL A 1 737 ? -10.793 -8.146 19.360 1.00 64.81 737 VAL A C 1
ATOM 5596 O O . VAL A 1 737 ? -11.066 -8.223 20.557 1.00 64.81 737 VAL A O 1
ATOM 5599 N N . THR A 1 738 ? -9.602 -7.732 18.931 1.00 55.84 738 THR A N 1
ATOM 5600 C CA . THR A 1 738 ? -8.482 -7.485 19.854 1.00 55.84 738 THR A CA 1
ATOM 5601 C C . THR A 1 738 ? -7.819 -6.117 19.691 1.00 55.84 738 THR A C 1
ATOM 5603 O O . THR A 1 738 ? -6.616 -5.959 19.874 1.00 55.84 738 THR A O 1
ATOM 5606 N N . GLY A 1 739 ? -8.619 -5.072 19.465 1.00 56.41 739 GLY A N 1
ATOM 5607 C CA . GLY A 1 739 ? -8.107 -3.695 19.435 1.00 56.41 739 GLY A CA 1
ATOM 5608 C C . GLY A 1 739 ? -7.482 -3.302 18.097 1.00 56.41 739 GLY A C 1
ATOM 5609 O O . GLY A 1 739 ? -6.964 -2.204 17.977 1.00 56.41 739 GLY A O 1
ATOM 5610 N N . ARG A 1 740 ? -7.495 -4.185 17.091 1.00 62.62 740 ARG A N 1
ATOM 5611 C CA . ARG A 1 740 ? -7.004 -3.903 15.733 1.00 62.62 740 ARG A CA 1
ATOM 5612 C C . ARG A 1 740 ? -7.896 -4.581 14.711 1.00 62.62 740 ARG A C 1
ATOM 5614 O O . ARG A 1 740 ? -7.473 -5.468 13.980 1.00 62.62 740 ARG A O 1
ATOM 5621 N N . GLY A 1 741 ? -9.176 -4.221 14.737 1.00 58.12 741 GLY A N 1
ATOM 5622 C CA . GLY A 1 741 ? -10.145 -4.836 13.844 1.00 58.12 741 GLY A CA 1
ATOM 5623 C C . GLY A 1 741 ? -9.800 -4.626 12.370 1.00 58.12 741 GLY A C 1
ATOM 5624 O O . GLY A 1 741 ? -9.083 -3.701 12.003 1.00 58.12 741 GLY A O 1
ATOM 5625 N N . ARG A 1 742 ? -10.344 -5.477 11.503 1.00 68.81 742 ARG A N 1
ATOM 5626 C CA . ARG A 1 742 ? -10.292 -5.251 10.061 1.00 68.81 742 ARG A CA 1
ATOM 5627 C C . ARG A 1 742 ? -11.589 -4.598 9.612 1.00 68.81 742 ARG A C 1
ATOM 5629 O O . ARG A 1 742 ? -12.669 -5.175 9.732 1.00 68.81 742 ARG A O 1
ATOM 5636 N N . TRP A 1 743 ? -11.486 -3.402 9.052 1.00 72.94 743 TRP A N 1
ATOM 5637 C CA . TRP A 1 743 ? -12.616 -2.768 8.391 1.00 72.94 743 TRP A CA 1
ATOM 5638 C C . TRP A 1 743 ? -12.700 -3.299 6.961 1.00 72.94 743 TRP A C 1
ATOM 5640 O O . TRP A 1 743 ? -11.839 -3.006 6.143 1.00 72.94 743 TRP A O 1
ATOM 5650 N N . LEU A 1 744 ? -13.706 -4.130 6.674 1.00 74.12 744 LEU A N 1
ATOM 5651 C CA . LEU A 1 744 ? -13.949 -4.663 5.335 1.00 74.12 744 LEU A CA 1
ATOM 5652 C C . LEU A 1 744 ? -15.251 -4.086 4.796 1.00 74.12 744 LEU A C 1
ATOM 5654 O O . LEU A 1 744 ? -16.320 -4.404 5.315 1.00 74.12 744 LEU A O 1
ATOM 5658 N N . VAL A 1 745 ? -15.158 -3.266 3.754 1.00 75.44 745 VAL A N 1
ATOM 5659 C CA . VAL A 1 745 ? -16.323 -2.799 3.001 1.00 75.44 745 VAL A CA 1
ATOM 5660 C C . VAL A 1 745 ? -16.683 -3.865 1.980 1.00 75.44 745 VAL A C 1
ATOM 5662 O O . VAL A 1 745 ? -15.948 -4.085 1.022 1.00 75.44 745 VAL A O 1
ATOM 5665 N N . CYS A 1 746 ? -17.830 -4.507 2.174 1.00 77.31 746 CYS A N 1
ATOM 5666 C CA . CYS A 1 746 ? -18.429 -5.371 1.160 1.00 77.31 746 CYS A CA 1
ATOM 5667 C C . CYS A 1 746 ? -19.650 -4.695 0.541 1.00 77.31 746 CYS A C 1
ATOM 5669 O O . CYS A 1 746 ? -20.414 -4.017 1.239 1.00 77.31 746 CYS A O 1
ATOM 5671 N N . TRP A 1 747 ? -19.841 -4.908 -0.757 1.00 78.25 747 TRP A N 1
ATOM 5672 C CA . TRP A 1 747 ? -20.996 -4.430 -1.502 1.00 78.25 747 TRP A CA 1
ATOM 5673 C C . TRP A 1 747 ? -21.534 -5.512 -2.429 1.00 78.25 747 TRP A C 1
ATOM 5675 O O . TRP A 1 747 ? -20.836 -6.439 -2.821 1.00 78.25 747 TRP A O 1
ATOM 5685 N N . PHE A 1 748 ? -22.815 -5.402 -2.748 1.00 76.94 748 PHE A N 1
ATOM 5686 C CA . PHE A 1 748 ? -23.477 -6.276 -3.705 1.00 76.94 748 PHE A CA 1
ATOM 5687 C C . PHE A 1 748 ? -23.595 -5.548 -5.039 1.00 76.94 748 PHE A C 1
ATOM 5689 O O . PHE A 1 748 ? -24.055 -4.402 -5.047 1.00 76.94 748 PHE A O 1
ATOM 5696 N N . ASP A 1 749 ? -23.198 -6.197 -6.131 1.00 75.12 749 ASP A N 1
ATOM 5697 C CA . ASP A 1 749 ? -23.402 -5.694 -7.487 1.00 75.12 749 ASP A CA 1
ATOM 5698 C C . ASP A 1 749 ? -24.531 -6.476 -8.157 1.00 75.12 749 ASP A C 1
ATOM 5700 O O . ASP A 1 749 ? -24.369 -7.618 -8.581 1.00 75.12 749 ASP A O 1
ATOM 5704 N N . THR A 1 750 ? -25.680 -5.824 -8.325 1.00 71.25 750 THR A N 1
ATOM 5705 C CA . THR A 1 750 ? -26.856 -6.434 -8.965 1.00 71.25 750 THR A CA 1
ATOM 5706 C C . THR A 1 750 ? -26.627 -6.853 -10.416 1.00 71.25 750 THR A C 1
ATOM 5708 O O . THR A 1 750 ? -27.431 -7.592 -10.975 1.00 71.25 750 THR A O 1
ATOM 5711 N N . THR A 1 751 ? -25.608 -6.292 -11.069 1.00 75.00 751 THR A N 1
ATOM 5712 C CA . THR A 1 751 ? -25.325 -6.533 -12.488 1.00 75.00 751 THR A CA 1
ATOM 5713 C C . THR A 1 751 ? -24.649 -7.880 -12.686 1.00 75.00 751 THR A C 1
ATOM 5715 O O . THR A 1 751 ? -24.904 -8.552 -13.686 1.00 75.00 751 THR A O 1
ATOM 5718 N N . LEU A 1 752 ? -23.797 -8.247 -11.730 1.00 75.25 752 LEU A N 1
ATOM 5719 C CA . LEU A 1 752 ? -23.086 -9.521 -11.679 1.00 75.25 752 LEU A CA 1
ATOM 5720 C C . LEU A 1 752 ? -23.807 -10.539 -10.785 1.00 75.25 752 LEU A C 1
ATOM 5722 O O . LEU A 1 752 ? -23.577 -11.728 -10.940 1.00 75.25 752 LEU A O 1
ATOM 5726 N N . ASP A 1 753 ? -24.742 -10.073 -9.951 1.00 75.56 753 ASP A N 1
ATOM 5727 C CA . ASP A 1 753 ? -25.471 -10.867 -8.955 1.00 75.56 753 ASP A CA 1
ATOM 5728 C C . ASP A 1 753 ? -24.555 -11.459 -7.871 1.00 75.56 753 ASP A C 1
ATOM 5730 O O . ASP A 1 753 ? -24.862 -12.480 -7.261 1.00 75.56 753 ASP A O 1
ATOM 5734 N N . ASP A 1 754 ? -23.452 -10.750 -7.614 1.00 75.00 754 ASP A N 1
ATOM 5735 C CA . ASP A 1 754 ? -22.325 -11.182 -6.795 1.00 75.00 754 ASP A CA 1
ATOM 5736 C C . ASP A 1 754 ? -22.046 -10.201 -5.651 1.00 75.00 754 ASP A C 1
ATOM 5738 O O . ASP A 1 754 ? -22.393 -9.012 -5.679 1.00 75.00 754 ASP A O 1
ATOM 5742 N N . ILE A 1 755 ? -21.362 -10.713 -4.629 1.00 76.38 755 ILE A N 1
ATOM 5743 C CA . ILE A 1 755 ? -20.893 -9.934 -3.484 1.00 76.38 755 ILE A CA 1
ATOM 5744 C C . ILE A 1 755 ? -19.404 -9.704 -3.647 1.00 76.38 755 ILE A C 1
ATOM 5746 O O . ILE A 1 755 ? -18.617 -10.651 -3.689 1.00 76.38 755 ILE A O 1
ATOM 5750 N N . PHE A 1 756 ? -19.030 -8.435 -3.681 1.00 77.44 756 PHE A N 1
ATOM 5751 C CA . PHE A 1 756 ? -17.661 -7.993 -3.826 1.00 77.44 756 PHE A CA 1
ATOM 5752 C C . PHE A 1 756 ? -17.136 -7.448 -2.512 1.00 77.44 756 PHE A C 1
ATOM 5754 O O . PHE A 1 756 ? -17.842 -6.836 -1.703 1.00 77.44 756 PHE A O 1
ATOM 5761 N N . THR A 1 757 ? -15.853 -7.680 -2.316 1.00 77.62 757 THR A N 1
ATOM 5762 C CA . THR A 1 757 ? -15.043 -6.987 -1.334 1.00 77.62 757 THR A CA 1
ATOM 5763 C C . THR A 1 757 ? -13.695 -6.692 -1.962 1.00 77.62 757 THR A C 1
ATOM 5765 O O . THR A 1 757 ? -13.324 -7.297 -2.959 1.00 77.62 757 THR A O 1
ATOM 5768 N N . ASN A 1 758 ? -12.921 -5.795 -1.373 1.00 68.94 758 ASN A N 1
ATOM 5769 C CA . ASN A 1 758 ? -11.583 -5.510 -1.860 1.00 68.94 758 ASN A CA 1
ATOM 5770 C C . ASN A 1 758 ? -10.607 -5.557 -0.691 1.00 68.94 758 ASN A C 1
ATOM 5772 O O . ASN A 1 758 ? -10.788 -4.862 0.309 1.00 68.94 758 ASN A O 1
ATOM 5776 N N . THR A 1 759 ? -9.589 -6.408 -0.799 1.00 64.81 759 THR A N 1
ATOM 5777 C CA . THR A 1 759 ? -8.600 -6.571 0.267 1.00 64.81 759 THR A CA 1
ATOM 5778 C C . THR A 1 759 ? -7.615 -5.419 0.376 1.00 64.81 759 THR A C 1
ATOM 5780 O O . THR A 1 759 ? -7.043 -5.237 1.444 1.00 64.81 759 THR A O 1
ATOM 5783 N N . SER A 1 760 ? -7.492 -4.565 -0.645 1.00 58.44 760 SER A N 1
ATOM 5784 C CA . SER A 1 760 ? -6.795 -3.277 -0.524 1.00 58.44 760 SER A CA 1
ATOM 5785 C C . SER A 1 760 ? -7.570 -2.271 0.326 1.00 58.44 760 SER A C 1
ATOM 5787 O O . SER A 1 760 ? -6.954 -1.416 0.956 1.00 58.44 760 SER A O 1
ATOM 5789 N N . ASN A 1 761 ? -8.902 -2.379 0.364 1.00 53.59 761 ASN A N 1
ATOM 5790 C CA . ASN A 1 761 ? -9.764 -1.541 1.206 1.00 53.59 761 ASN A CA 1
ATOM 5791 C C . ASN A 1 761 ? -9.915 -2.105 2.619 1.00 53.59 761 ASN A C 1
ATOM 5793 O O . ASN A 1 761 ? -10.499 -1.458 3.487 1.00 53.59 761 ASN A O 1
ATOM 5797 N N . ALA A 1 762 ? -9.422 -3.326 2.855 1.00 56.19 762 ALA A N 1
ATOM 5798 C CA . ALA A 1 762 ? -9.272 -3.825 4.202 1.00 56.19 762 ALA A CA 1
ATOM 5799 C C . ALA A 1 762 ? -8.207 -2.967 4.883 1.00 56.19 762 ALA A C 1
ATOM 5801 O O . ALA A 1 762 ? -7.010 -3.230 4.758 1.00 56.19 762 ALA A O 1
ATOM 5802 N N . VAL A 1 763 ? -8.635 -1.913 5.579 1.00 56.59 763 VAL A N 1
ATOM 5803 C CA . VAL A 1 763 ? -7.725 -1.146 6.421 1.00 56.59 763 VAL A CA 1
ATOM 5804 C C . VAL A 1 763 ? -7.290 -2.106 7.519 1.00 56.59 763 VAL A C 1
ATOM 5806 O O . VAL A 1 763 ? -8.018 -2.366 8.476 1.00 56.59 763 VAL A O 1
ATOM 5809 N N . ASN A 1 764 ? -6.103 -2.687 7.337 1.00 55.81 764 ASN A N 1
ATOM 5810 C CA . ASN A 1 764 ? -5.337 -3.223 8.442 1.00 55.81 764 ASN A CA 1
ATOM 5811 C C . ASN A 1 764 ? -5.059 -2.019 9.328 1.00 55.81 764 ASN A C 1
ATOM 5813 O O . ASN A 1 764 ? -4.250 -1.162 8.965 1.00 55.81 764 ASN A O 1
ATOM 5817 N N . LEU A 1 765 ? -5.772 -1.935 10.447 1.00 57.97 765 LEU A N 1
ATOM 5818 C CA . LEU A 1 765 ? -5.549 -0.927 11.473 1.00 57.97 765 LEU A CA 1
ATOM 5819 C C . LEU A 1 765 ? -4.166 -1.220 12.074 1.00 57.97 765 LEU A C 1
ATOM 5821 O O . LEU A 1 765 ? -3.980 -2.052 12.964 1.00 57.97 765 LEU A O 1
ATOM 5825 N N . GLY A 1 766 ? -3.159 -0.662 11.400 1.00 40.59 766 GLY A N 1
ATOM 5826 C CA . GLY A 1 766 ? -1.746 -0.908 11.619 1.00 40.59 766 GLY A CA 1
ATOM 5827 C C . GLY A 1 766 ? -1.272 -0.325 12.943 1.00 40.59 766 GLY A C 1
ATOM 5828 O O . GLY A 1 766 ? -1.942 0.491 13.568 1.00 40.59 766 GLY A O 1
ATOM 5829 N N . VAL A 1 767 ? -0.089 -0.778 13.360 1.00 40.91 767 VAL A N 1
ATOM 5830 C CA . VAL A 1 767 ? 0.608 -0.390 14.593 1.00 40.91 767 VAL A CA 1
ATOM 5831 C C . VAL A 1 767 ? 0.457 1.110 14.854 1.00 40.91 767 VAL A C 1
ATOM 5833 O O . VAL A 1 767 ? 0.786 1.911 13.979 1.00 40.91 767 VAL A O 1
ATOM 5836 N N . ALA A 1 768 ? -0.046 1.454 16.048 1.00 37.50 768 ALA A N 1
ATOM 5837 C CA . ALA A 1 768 ? -0.259 2.820 16.514 1.00 37.50 768 ALA A CA 1
ATOM 5838 C C . ALA A 1 768 ? 0.837 3.751 15.984 1.00 37.50 768 ALA A C 1
ATOM 5840 O O . ALA A 1 768 ? 2.023 3.505 16.223 1.00 37.50 768 ALA A O 1
ATOM 5841 N N . ARG A 1 769 ? 0.445 4.808 15.258 1.00 34.81 769 ARG A N 1
ATOM 5842 C CA . ARG A 1 769 ? 1.376 5.873 14.878 1.00 34.81 769 ARG A CA 1
ATOM 5843 C C . ARG A 1 769 ? 2.094 6.309 16.148 1.00 34.81 769 ARG A C 1
ATOM 5845 O O . ARG A 1 769 ? 1.467 6.876 17.046 1.00 34.81 769 ARG A O 1
ATOM 5852 N N . THR A 1 770 ? 3.405 6.088 16.206 1.00 35.53 770 THR A N 1
ATOM 5853 C CA . THR A 1 770 ? 4.281 6.754 17.166 1.00 35.53 770 THR A CA 1
ATOM 5854 C C . THR A 1 770 ? 4.260 8.228 16.801 1.00 35.53 770 THR A C 1
ATOM 5856 O O . THR A 1 770 ? 5.115 8.734 16.078 1.00 35.5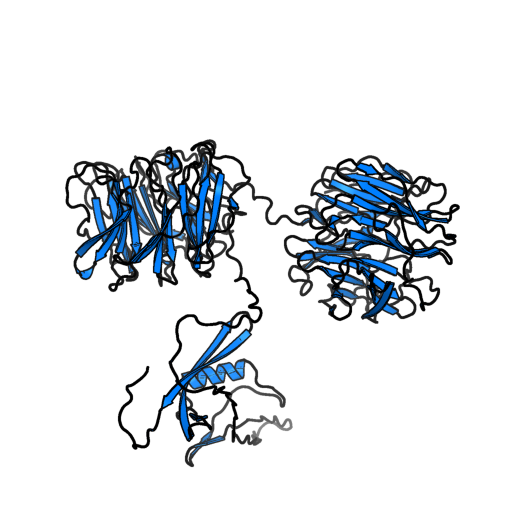3 770 THR A O 1
ATOM 5859 N N . THR A 1 771 ? 3.211 8.925 17.224 1.00 33.34 771 THR A N 1
ATOM 5860 C CA . THR A 1 771 ? 3.127 10.365 17.073 1.00 33.34 771 THR A CA 1
ATOM 5861 C C . THR A 1 771 ? 4.208 10.896 17.991 1.00 33.34 771 THR A C 1
ATOM 5863 O O . THR A 1 771 ? 4.054 10.913 19.211 1.00 33.34 771 THR A O 1
ATOM 5866 N N . GLN A 1 772 ? 5.354 11.233 17.405 1.00 30.73 772 GLN A N 1
ATOM 5867 C CA . GLN A 1 772 ? 6.444 11.898 18.086 1.00 30.73 772 GLN A CA 1
ATOM 5868 C C . GLN A 1 772 ? 5.860 13.204 18.634 1.00 30.73 772 GLN A C 1
ATOM 5870 O O . GLN A 1 772 ? 5.700 14.181 17.904 1.00 30.73 772 GLN A O 1
ATOM 5875 N N . GLN A 1 773 ? 5.465 13.214 19.912 1.00 29.77 773 GLN A N 1
ATOM 5876 C CA . GLN A 1 773 ? 5.116 14.445 20.603 1.00 29.77 773 GLN A CA 1
ATOM 5877 C C . GLN A 1 773 ? 6.391 15.283 20.682 1.00 29.77 773 GLN A C 1
ATOM 5879 O O . GLN A 1 773 ? 7.191 15.172 21.609 1.00 29.77 773 GLN A O 1
ATOM 5884 N N . THR A 1 774 ? 6.600 16.138 19.687 1.00 32.41 774 THR A N 1
ATOM 5885 C CA . THR A 1 774 ? 7.565 17.226 19.759 1.00 32.41 774 THR A CA 1
ATOM 5886 C C . THR A 1 774 ? 7.136 18.166 20.877 1.00 32.41 774 THR A C 1
ATOM 5888 O O . THR A 1 774 ? 6.283 19.017 20.653 1.00 32.41 774 THR A O 1
ATOM 5891 N N . GLY A 1 775 ? 7.698 17.989 22.078 1.00 30.61 775 GLY A N 1
ATOM 5892 C CA . GLY A 1 775 ? 7.929 19.028 23.096 1.00 30.61 775 GLY A CA 1
ATOM 5893 C C . GLY A 1 775 ? 6.807 20.041 23.363 1.00 30.61 775 GLY A C 1
ATOM 5894 O O . GLY A 1 775 ? 7.089 21.185 23.720 1.00 30.61 775 GLY A O 1
ATOM 5895 N N . GLY A 1 776 ? 5.547 19.656 23.176 1.00 28.31 776 GLY A N 1
ATOM 5896 C CA . GLY A 1 776 ? 4.391 20.520 23.340 1.00 28.31 776 GLY A CA 1
ATOM 5897 C C . GLY A 1 776 ? 3.995 20.556 24.802 1.00 28.31 776 GLY A C 1
ATOM 5898 O O . GLY A 1 776 ? 3.404 19.615 25.317 1.00 28.31 776 GLY A O 1
ATOM 5899 N N . ARG A 1 777 ? 4.336 21.651 25.482 1.00 31.33 777 ARG A N 1
ATOM 5900 C CA . ARG A 1 777 ? 3.901 21.966 26.845 1.00 31.33 777 ARG A CA 1
ATOM 5901 C C . ARG A 1 777 ? 2.380 21.786 26.953 1.00 31.33 777 ARG A C 1
ATOM 5903 O O . ARG A 1 777 ? 1.631 22.647 26.496 1.00 31.33 777 ARG A O 1
ATOM 5910 N N . ALA A 1 778 ? 1.938 20.688 27.564 1.00 28.27 778 ALA A N 1
ATOM 5911 C CA . ALA A 1 778 ? 0.536 20.444 27.868 1.00 28.27 778 ALA A CA 1
ATOM 5912 C C . ALA A 1 778 ? 0.054 21.496 28.877 1.00 28.27 778 ALA A C 1
ATOM 5914 O O . ALA A 1 778 ? 0.247 21.382 30.088 1.00 28.27 778 ALA A O 1
ATOM 5915 N N . VAL A 1 779 ? -0.539 22.573 28.367 1.00 32.81 779 VAL A N 1
ATOM 5916 C CA . VAL A 1 779 ? -1.380 23.458 29.166 1.00 32.81 779 VAL A CA 1
ATOM 5917 C C . VAL A 1 779 ? -2.710 22.738 29.304 1.00 32.81 779 VAL A C 1
ATOM 5919 O O . VAL A 1 779 ? -3.483 22.704 28.356 1.00 32.81 779 VAL A O 1
ATOM 5922 N N . ILE A 1 780 ? -2.960 22.154 30.475 1.00 31.97 780 ILE A N 1
ATOM 5923 C CA . ILE A 1 780 ? -4.274 21.623 30.848 1.00 31.97 780 ILE A CA 1
ATOM 5924 C C . ILE A 1 780 ? -5.235 22.821 30.943 1.00 31.97 780 ILE A C 1
ATOM 5926 O O . ILE A 1 780 ? -5.084 23.641 31.859 1.00 31.97 780 ILE A O 1
ATOM 5930 N N . PRO A 1 781 ? -6.215 22.984 30.037 1.00 32.00 781 PRO A N 1
ATOM 5931 C CA . PRO A 1 781 ? -7.207 24.036 30.166 1.00 32.00 781 PRO A CA 1
ATOM 5932 C C . PRO A 1 781 ? -8.240 23.555 31.185 1.00 32.00 781 PRO A C 1
ATOM 5934 O O . PRO A 1 781 ? -9.033 22.667 30.893 1.00 32.00 781 PRO A O 1
ATOM 5937 N N . GLY A 1 782 ? -8.226 24.119 32.396 1.00 33.12 782 GLY A N 1
ATOM 5938 C CA . GLY A 1 782 ? -9.350 23.933 33.320 1.00 33.12 782 GLY A CA 1
ATOM 5939 C C . GLY A 1 782 ? -9.062 23.874 34.814 1.00 33.12 782 GLY A C 1
ATOM 5940 O O . GLY A 1 782 ? -10.023 23.790 35.570 1.00 33.12 782 GLY A O 1
ATOM 5941 N N . TYR A 1 783 ? -7.814 23.956 35.288 1.00 30.73 783 TYR A N 1
ATOM 5942 C CA . TYR A 1 783 ? -7.569 23.929 36.737 1.00 30.73 783 TYR A CA 1
ATOM 5943 C C . TYR A 1 783 ? -6.443 24.877 37.171 1.00 30.73 783 TYR A C 1
ATOM 5945 O O . TYR A 1 783 ? -5.267 24.526 37.199 1.00 30.73 783 TYR A O 1
ATOM 5953 N N . GLN A 1 784 ? -6.816 26.104 37.546 1.00 30.69 784 GLN A N 1
ATOM 5954 C CA . GLN A 1 784 ? -5.990 26.949 38.409 1.00 30.69 784 GLN A CA 1
ATOM 5955 C C . GLN A 1 784 ? -6.473 26.790 39.856 1.00 30.69 784 GLN A C 1
ATOM 5957 O O . GLN A 1 784 ? -7.536 27.321 40.191 1.00 30.69 784 GLN A O 1
ATOM 5962 N N . PRO A 1 785 ? -5.721 26.139 40.761 1.00 31.97 785 PRO A N 1
ATOM 5963 C CA . PRO A 1 785 ? -5.902 26.415 42.171 1.00 31.97 785 PRO A CA 1
ATOM 5964 C C . PRO A 1 785 ? -5.384 27.834 42.423 1.00 31.97 785 PRO A C 1
ATOM 5966 O O . PRO A 1 785 ? -4.212 28.150 42.216 1.00 31.97 785 PRO A O 1
ATOM 5969 N N . PHE A 1 786 ? -6.296 28.708 42.832 1.00 31.09 786 PHE A N 1
ATOM 5970 C CA . PHE A 1 786 ? -6.021 30.087 43.207 1.00 31.09 786 PHE A CA 1
ATOM 5971 C C . PHE A 1 786 ? -5.122 30.105 44.458 1.00 31.09 786 PHE A C 1
ATOM 5973 O O . PHE A 1 786 ? -5.602 30.170 45.587 1.00 31.09 786 PHE A O 1
ATOM 5980 N N . PHE A 1 787 ? -3.805 30.048 44.277 1.00 32.91 787 PHE A N 1
ATOM 5981 C CA . PHE A 1 787 ? -2.856 30.465 45.303 1.00 32.91 787 PHE A CA 1
ATOM 5982 C C . PHE A 1 787 ? -2.476 31.914 45.013 1.00 32.91 787 PHE A C 1
ATOM 5984 O O . PHE A 1 787 ? -1.656 32.215 44.151 1.00 32.91 787 PHE A O 1
ATOM 5991 N N . GLY A 1 788 ? -3.126 32.839 45.716 1.00 34.62 788 GLY A N 1
ATOM 5992 C CA . GLY A 1 788 ? -2.697 34.230 45.736 1.00 34.62 788 GLY A CA 1
ATOM 5993 C C . GLY A 1 788 ? -1.320 34.332 46.392 1.00 34.62 788 GLY A C 1
ATOM 5994 O O . GLY A 1 788 ? -1.210 34.225 47.610 1.00 34.62 788 GLY A O 1
ATOM 5995 N N . GLY A 1 789 ? -0.279 34.537 45.589 1.00 32.12 789 GLY A N 1
ATOM 5996 C CA . GLY A 1 789 ? 1.085 34.788 46.052 1.00 32.12 789 GLY A CA 1
ATOM 5997 C C . GLY A 1 789 ? 2.105 34.419 44.981 1.00 32.12 789 GLY A C 1
ATOM 5998 O O . GLY A 1 789 ? 2.097 33.302 44.484 1.00 32.12 789 GLY A O 1
ATOM 5999 N N . ALA A 1 790 ? 2.941 35.378 44.591 1.00 35.59 790 ALA A N 1
ATOM 6000 C CA . ALA A 1 790 ? 3.901 35.260 43.500 1.00 35.59 790 ALA A CA 1
ATOM 6001 C C . ALA A 1 790 ? 4.815 34.022 43.604 1.00 35.59 790 ALA A C 1
ATOM 6003 O O . ALA A 1 790 ? 5.396 33.778 44.657 1.00 35.59 790 ALA A O 1
ATOM 6004 N N . GLY A 1 791 ? 4.950 33.318 42.473 1.00 41.59 791 GLY A N 1
ATOM 6005 C CA . GLY A 1 791 ? 6.085 32.482 42.063 1.00 41.59 791 GLY A CA 1
ATOM 6006 C C . GLY A 1 791 ? 6.752 31.626 43.137 1.00 41.59 791 GLY A C 1
ATOM 6007 O O . GLY A 1 791 ? 7.727 32.055 43.748 1.00 41.59 791 GLY A O 1
ATOM 6008 N N . VAL A 1 792 ? 6.298 30.381 43.275 1.00 31.73 792 VAL A N 1
ATOM 6009 C CA . VAL A 1 792 ? 7.119 29.303 43.835 1.00 31.73 792 VAL A CA 1
ATOM 6010 C C . VAL A 1 792 ? 7.193 28.204 42.782 1.00 31.73 792 VAL A C 1
ATOM 6012 O O . VAL A 1 792 ? 6.229 27.464 42.596 1.00 31.73 792 VAL A O 1
ATOM 6015 N N . ASP A 1 793 ? 8.326 28.132 42.084 1.00 30.95 793 ASP A N 1
ATOM 6016 C CA . ASP A 1 793 ? 8.717 26.946 41.325 1.00 30.95 793 ASP A CA 1
ATOM 6017 C C . ASP A 1 793 ? 8.980 25.813 42.328 1.00 30.95 793 ASP A C 1
ATOM 6019 O O . ASP A 1 793 ? 9.752 25.970 43.279 1.00 30.95 793 ASP A O 1
ATOM 6023 N N . LEU A 1 794 ? 8.281 24.690 42.164 1.00 30.56 794 LEU A N 1
ATOM 6024 C CA . LEU A 1 794 ? 8.522 23.475 42.937 1.00 30.56 794 LEU A CA 1
ATOM 6025 C C . LEU A 1 794 ? 9.492 22.597 42.151 1.00 30.56 794 LEU A C 1
ATOM 6027 O O . LEU A 1 794 ? 9.097 21.939 41.194 1.00 30.56 794 LEU A O 1
ATOM 6031 N N . ASP A 1 795 ? 10.750 22.607 42.579 1.00 28.44 795 ASP A N 1
ATOM 6032 C CA . ASP A 1 795 ? 11.795 21.707 42.098 1.00 28.44 795 ASP A CA 1
ATOM 6033 C C . ASP A 1 795 ? 11.793 20.444 42.979 1.00 28.44 795 ASP A C 1
ATOM 6035 O O . ASP A 1 795 ? 11.870 20.537 44.212 1.00 28.44 795 ASP A O 1
ATOM 6039 N N . PHE A 1 796 ? 11.632 19.264 42.377 1.00 30.25 796 PHE A N 1
ATOM 6040 C CA . PHE A 1 796 ? 11.628 17.986 43.094 1.00 30.25 796 PHE A CA 1
ATOM 6041 C C . PHE A 1 796 ? 12.980 17.295 42.915 1.00 30.25 796 PHE A C 1
ATOM 6043 O O . PHE A 1 796 ? 13.265 16.744 41.857 1.00 30.25 796 PHE A O 1
ATOM 6050 N N . ASP A 1 797 ? 13.792 17.294 43.972 1.00 27.89 797 ASP A N 1
ATOM 6051 C CA . ASP A 1 797 ? 15.089 16.615 44.006 1.00 27.89 797 ASP A CA 1
ATOM 6052 C C . ASP A 1 797 ? 14.944 15.255 44.719 1.00 27.89 797 ASP A C 1
ATOM 6054 O O . ASP A 1 797 ? 14.564 15.185 45.896 1.00 27.89 797 ASP A O 1
ATOM 6058 N N . PHE A 1 798 ? 15.191 14.155 44.004 1.00 29.69 798 PHE A N 1
ATOM 6059 C CA . PHE A 1 798 ? 15.100 12.798 44.547 1.00 29.69 798 PHE A CA 1
ATOM 6060 C C . PHE A 1 798 ? 16.475 12.336 45.037 1.00 29.69 798 PHE A C 1
ATOM 6062 O O . PHE A 1 798 ? 17.334 11.946 44.251 1.00 29.69 798 PHE A O 1
ATOM 6069 N N . GLN A 1 799 ? 16.675 12.311 46.357 1.00 28.55 799 GLN A N 1
ATOM 6070 C CA . GLN A 1 799 ? 17.888 11.768 46.976 1.00 28.55 799 GLN A CA 1
ATOM 6071 C C . GLN A 1 799 ? 17.602 10.416 47.648 1.00 28.55 799 GLN A C 1
ATOM 6073 O O . GLN A 1 799 ? 16.871 10.339 48.637 1.00 28.55 799 GLN A O 1
ATOM 6078 N N . ILE A 1 800 ? 18.210 9.338 47.145 1.00 32.84 800 ILE A N 1
ATOM 6079 C CA . ILE A 1 800 ? 18.253 8.039 47.833 1.00 32.84 800 ILE A CA 1
ATOM 6080 C C . ILE A 1 800 ? 19.407 8.097 48.843 1.00 32.84 800 ILE A C 1
ATOM 6082 O O . ILE A 1 800 ? 20.573 8.032 48.467 1.00 32.84 800 ILE A O 1
ATOM 6086 N N . VAL A 1 801 ? 19.091 8.282 50.128 1.00 31.50 801 VAL A N 1
ATOM 6087 C CA . VAL A 1 801 ? 20.097 8.669 51.140 1.00 31.50 801 VAL A CA 1
ATOM 6088 C C . VAL A 1 801 ? 20.855 7.480 51.751 1.00 31.50 801 VAL A C 1
ATOM 6090 O O . VAL A 1 801 ? 21.968 7.672 52.230 1.00 31.50 801 VAL A O 1
ATOM 6093 N N . GLU A 1 802 ? 20.334 6.246 51.726 1.00 28.33 802 GLU A N 1
ATOM 6094 C CA . GLU A 1 802 ? 21.118 5.061 52.124 1.00 28.33 802 GLU A CA 1
ATOM 6095 C C . GLU A 1 802 ? 20.413 3.732 51.786 1.00 28.33 802 GLU A C 1
ATOM 6097 O O . GLU A 1 802 ? 19.247 3.546 52.136 1.00 28.33 802 GLU A O 1
ATOM 6102 N N . TRP A 1 803 ? 21.135 2.765 51.204 1.00 33.12 803 TRP A N 1
ATOM 6103 C CA . TRP A 1 803 ? 20.740 1.349 51.156 1.00 33.12 803 TRP A CA 1
ATOM 6104 C C . TRP A 1 803 ? 21.858 0.512 51.795 1.00 33.12 803 TRP A C 1
ATOM 6106 O O . TRP A 1 803 ? 22.976 0.471 51.288 1.00 33.12 803 TRP A O 1
ATOM 6116 N N . LYS A 1 804 ? 21.598 -0.121 52.948 1.00 32.88 804 LYS A N 1
ATOM 6117 C CA . LYS A 1 804 ? 22.578 -0.968 53.660 1.00 32.88 804 LYS A CA 1
ATOM 6118 C C . LYS A 1 804 ? 22.266 -2.451 53.461 1.00 32.88 804 LYS A C 1
ATOM 6120 O O . LYS A 1 804 ? 21.735 -3.103 54.355 1.00 32.88 804 LYS A O 1
ATOM 6125 N N . GLY A 1 805 ? 22.627 -2.987 52.300 1.00 33.06 805 GLY A N 1
ATOM 6126 C CA . GLY A 1 805 ? 22.790 -4.427 52.095 1.00 33.06 805 GLY A CA 1
ATOM 6127 C C . GLY A 1 805 ? 24.255 -4.824 52.297 1.00 33.06 805 GLY A C 1
ATOM 6128 O O . GLY A 1 805 ? 25.142 -4.196 51.726 1.00 33.06 805 GLY A O 1
ATOM 6129 N N . LYS A 1 806 ? 24.539 -5.851 53.110 1.00 38.59 806 LYS A N 1
ATOM 6130 C CA . LYS A 1 806 ? 25.882 -6.450 53.205 1.00 38.59 806 LYS A CA 1
ATOM 6131 C C . LYS A 1 806 ? 25.852 -7.842 52.585 1.00 38.59 806 LYS A C 1
ATOM 6133 O O . LYS A 1 806 ? 25.304 -8.764 53.183 1.00 38.59 806 LYS A O 1
ATOM 6138 N N . MET A 1 807 ? 26.481 -8.002 51.424 1.00 31.41 807 MET A N 1
ATOM 6139 C CA . MET A 1 807 ? 26.769 -9.325 50.869 1.00 31.41 807 MET A CA 1
ATOM 6140 C C . MET A 1 807 ? 27.907 -9.980 51.657 1.00 31.41 807 MET A C 1
ATOM 6142 O O . MET A 1 807 ? 28.965 -9.382 51.861 1.00 31.41 807 MET A O 1
ATOM 6146 N N . VAL A 1 808 ? 27.692 -11.213 52.116 1.00 40.34 808 VAL A N 1
ATOM 6147 C CA . VAL A 1 808 ? 28.741 -12.045 52.716 1.00 40.34 808 VAL A CA 1
ATOM 6148 C C . VAL A 1 808 ? 28.767 -13.375 51.978 1.00 40.34 808 VAL A C 1
ATOM 6150 O O . VAL A 1 808 ? 27.898 -14.222 52.159 1.00 40.34 808 VAL A O 1
ATOM 6153 N N . THR A 1 809 ? 29.789 -13.573 51.153 1.00 35.59 809 THR A N 1
ATOM 6154 C CA . THR A 1 809 ? 30.068 -14.858 50.510 1.00 35.59 809 THR A CA 1
ATOM 6155 C C . THR A 1 809 ? 30.818 -15.756 51.489 1.00 35.59 809 THR A C 1
ATOM 6157 O O . THR A 1 809 ? 31.858 -15.361 52.024 1.00 35.59 809 THR A O 1
ATOM 6160 N N . LYS A 1 810 ? 30.320 -16.970 51.735 1.00 41.28 810 LYS A N 1
ATOM 6161 C CA . LYS A 1 810 ? 31.014 -17.959 52.569 1.00 41.28 810 LYS A CA 1
ATOM 6162 C C . LYS A 1 810 ? 31.066 -19.290 51.827 1.00 41.28 810 LYS A C 1
ATOM 6164 O O . LYS A 1 810 ? 30.041 -19.943 51.659 1.00 41.28 810 LYS A O 1
ATOM 6169 N N . ALA A 1 811 ? 32.258 -19.683 51.390 1.00 35.84 811 ALA A N 1
ATOM 6170 C CA . ALA A 1 811 ? 32.474 -20.980 50.765 1.00 35.84 811 ALA A CA 1
ATOM 6171 C C . ALA A 1 811 ? 32.341 -22.087 51.822 1.00 35.84 811 ALA A C 1
ATOM 6173 O O . ALA A 1 811 ? 33.014 -22.048 52.856 1.00 35.84 811 ALA A O 1
ATOM 6174 N N . LEU A 1 812 ? 31.466 -23.063 51.577 1.00 39.88 812 LEU A N 1
ATOM 6175 C CA . LEU A 1 812 ? 31.337 -24.254 52.411 1.00 39.88 812 LEU A CA 1
ATOM 6176 C C . LEU A 1 812 ? 31.923 -25.442 51.644 1.00 39.88 812 LEU A C 1
ATOM 6178 O O . LEU A 1 812 ? 31.344 -25.901 50.664 1.00 39.88 812 LEU A O 1
ATOM 6182 N N . ALA A 1 813 ? 33.078 -25.938 52.088 1.00 38.66 813 ALA A N 1
ATOM 6183 C CA . ALA A 1 813 ? 33.671 -27.149 51.534 1.00 38.66 813 ALA A CA 1
ATOM 6184 C C . ALA A 1 813 ? 32.913 -28.377 52.064 1.00 38.66 813 ALA A C 1
ATOM 6186 O O . ALA A 1 813 ? 33.020 -28.726 53.242 1.00 38.66 813 ALA A O 1
ATOM 6187 N N . LEU A 1 814 ? 32.136 -29.032 51.201 1.00 39.31 814 LEU A N 1
ATOM 6188 C CA . LEU A 1 814 ? 31.517 -30.321 51.505 1.00 39.31 814 LEU A CA 1
ATOM 6189 C C . LEU A 1 814 ? 32.554 -31.432 51.304 1.00 39.31 814 LEU A C 1
ATOM 6191 O O . LEU A 1 814 ? 32.834 -31.844 50.182 1.00 39.31 814 LEU A O 1
ATOM 6195 N N . ASN A 1 815 ? 33.123 -31.928 52.404 1.00 39.94 815 ASN A N 1
ATOM 6196 C CA . ASN A 1 815 ? 33.947 -33.136 52.383 1.00 39.94 815 ASN A CA 1
ATOM 6197 C C . ASN A 1 815 ? 33.040 -34.360 52.206 1.00 39.94 815 ASN A C 1
ATOM 6199 O O . ASN A 1 815 ? 32.428 -34.830 53.165 1.00 39.94 815 ASN A O 1
ATOM 6203 N N . ASN A 1 816 ? 32.964 -34.874 50.980 1.00 40.44 816 ASN A N 1
ATOM 6204 C CA . ASN A 1 816 ? 32.328 -36.151 50.683 1.00 40.44 816 ASN A CA 1
ATOM 6205 C C . ASN A 1 816 ? 33.390 -37.270 50.753 1.00 40.44 816 ASN A C 1
ATOM 6207 O O . ASN A 1 816 ? 34.323 -37.260 49.944 1.00 40.44 816 ASN A O 1
ATOM 6211 N N . PRO A 1 817 ? 33.316 -38.222 51.703 1.00 40.44 817 PRO A N 1
ATOM 6212 C CA . PRO A 1 817 ? 34.291 -39.300 51.824 1.00 40.44 817 PRO A CA 1
ATOM 6213 C C . PRO A 1 817 ? 34.050 -40.340 50.719 1.00 40.44 817 PRO A C 1
ATOM 6215 O O . PRO A 1 817 ? 33.399 -41.358 50.932 1.00 40.44 817 PRO A O 1
ATOM 6218 N N . GLY A 1 818 ? 34.551 -40.064 49.515 1.00 45.03 818 GLY A N 1
ATOM 6219 C CA . GLY A 1 818 ? 34.420 -40.975 48.373 1.00 45.03 818 GLY A CA 1
ATOM 6220 C C . GLY A 1 818 ? 35.046 -40.507 47.059 1.00 45.03 818 GLY A C 1
ATOM 6221 O O . GLY A 1 818 ? 35.280 -41.339 46.189 1.00 45.03 818 GLY A O 1
ATOM 6222 N N . HIS A 1 819 ? 35.377 -39.221 46.914 1.00 40.66 819 HIS A N 1
ATOM 6223 C CA . HIS A 1 819 ? 35.996 -38.691 45.697 1.00 40.66 819 HIS A CA 1
ATOM 6224 C C . HIS A 1 819 ? 37.362 -38.080 46.006 1.00 40.66 819 HIS A C 1
ATOM 6226 O O . HIS A 1 819 ? 37.465 -37.002 46.585 1.00 40.66 819 HIS A O 1
ATOM 6232 N N . ASN A 1 820 ? 38.423 -38.782 45.611 1.00 48.28 820 ASN A N 1
ATOM 6233 C CA . ASN A 1 820 ? 39.769 -38.230 45.622 1.00 48.28 820 ASN A CA 1
ATOM 6234 C C . ASN A 1 820 ? 39.974 -37.406 44.340 1.00 48.28 820 ASN A C 1
ATOM 6236 O O . ASN A 1 820 ? 40.053 -37.982 43.258 1.00 48.28 820 ASN A O 1
ATOM 6240 N N . ASN A 1 821 ? 40.121 -36.089 44.528 1.00 44.62 821 ASN A N 1
ATOM 6241 C CA . ASN A 1 821 ? 40.902 -35.135 43.720 1.00 44.62 821 ASN A CA 1
ATOM 6242 C C . ASN A 1 821 ? 40.228 -34.078 42.827 1.00 44.62 821 ASN A C 1
ATOM 6244 O O . ASN A 1 821 ? 40.981 -33.305 42.251 1.00 44.62 821 ASN A O 1
ATOM 6248 N N . ASP A 1 822 ? 38.908 -33.876 42.848 1.00 39.09 822 ASP A N 1
ATOM 6249 C CA . ASP A 1 822 ? 38.314 -32.641 42.296 1.00 39.09 822 ASP A CA 1
ATOM 6250 C C . ASP A 1 822 ? 37.439 -31.943 43.344 1.00 39.09 822 ASP A C 1
ATOM 6252 O O . ASP A 1 822 ? 36.309 -32.344 43.628 1.00 39.09 822 ASP A O 1
ATOM 6256 N N . ALA A 1 823 ? 37.979 -30.894 43.969 1.00 35.72 823 ALA A N 1
ATOM 6257 C CA . ALA A 1 823 ? 37.230 -30.047 44.889 1.00 35.72 823 ALA A CA 1
ATOM 6258 C C . ALA A 1 823 ? 36.276 -29.138 44.095 1.00 35.72 823 ALA A C 1
ATOM 6260 O O . ALA A 1 823 ? 36.635 -28.023 43.714 1.00 35.72 823 ALA A O 1
ATOM 6261 N N . VAL A 1 824 ? 35.047 -29.597 43.845 1.00 37.91 824 VAL A N 1
ATOM 6262 C CA . VAL A 1 824 ? 33.983 -28.734 43.312 1.00 37.91 824 VAL A CA 1
ATOM 6263 C C . VAL A 1 824 ? 33.591 -27.729 44.394 1.00 37.91 824 VAL A C 1
ATOM 6265 O O . VAL A 1 824 ? 33.012 -28.076 45.423 1.00 37.91 824 VAL A O 1
ATOM 6268 N N . SER A 1 825 ? 33.940 -26.466 44.162 1.00 36.62 825 SER A N 1
ATOM 6269 C CA . SER A 1 825 ? 33.584 -25.346 45.031 1.00 36.62 825 SER A CA 1
ATOM 6270 C C . SER A 1 825 ? 32.220 -24.805 44.599 1.00 36.62 825 SER A C 1
ATOM 6272 O O . SER A 1 825 ? 32.134 -24.076 43.617 1.00 36.62 825 SER A O 1
ATOM 6274 N N . LEU A 1 826 ? 31.146 -25.161 45.306 1.00 36.00 826 LEU A N 1
ATOM 6275 C CA . LEU A 1 826 ? 29.842 -24.512 45.134 1.00 36.00 826 LEU A CA 1
ATOM 6276 C C . LEU A 1 826 ? 29.812 -23.237 45.984 1.00 36.00 826 LEU A C 1
ATOM 6278 O O . LEU A 1 826 ? 29.761 -23.290 47.216 1.00 36.00 826 LEU A O 1
ATOM 6282 N N . ASN A 1 827 ? 29.881 -22.083 45.322 1.00 37.38 827 ASN A N 1
ATOM 6283 C CA . ASN A 1 827 ? 29.718 -20.785 45.966 1.00 37.38 827 ASN A CA 1
ATOM 6284 C C . ASN A 1 827 ? 28.223 -20.476 46.080 1.00 37.38 827 ASN A C 1
ATOM 6286 O O . ASN A 1 827 ? 27.570 -20.202 45.081 1.00 37.38 827 ASN A O 1
ATOM 6290 N N . PHE A 1 828 ? 27.690 -20.502 47.299 1.00 37.69 828 PHE A N 1
ATOM 6291 C CA . PHE A 1 828 ? 26.350 -19.992 47.580 1.00 37.69 828 PHE A CA 1
ATOM 6292 C C . PHE A 1 828 ? 26.453 -18.534 48.037 1.00 37.69 828 PHE A C 1
ATOM 6294 O O . PHE A 1 828 ? 27.246 -18.206 48.929 1.00 37.69 828 PHE A O 1
ATOM 6301 N N . VAL A 1 829 ? 25.651 -17.658 47.433 1.00 40.25 829 VAL A N 1
ATOM 6302 C CA . VAL A 1 829 ? 25.450 -16.289 47.919 1.00 40.25 829 VAL A CA 1
ATOM 6303 C C . VAL A 1 829 ? 24.339 -16.329 48.964 1.00 40.25 829 VAL A C 1
ATOM 6305 O O . VAL A 1 829 ? 23.238 -16.802 48.694 1.00 40.25 829 VAL A O 1
ATOM 6308 N N . TYR A 1 830 ? 24.638 -15.863 50.178 1.00 40.78 830 TYR A N 1
ATOM 6309 C CA . TYR A 1 830 ? 23.643 -15.725 51.239 1.00 40.78 830 TYR A CA 1
ATOM 6310 C C . TYR A 1 830 ? 23.144 -14.285 51.269 1.00 40.78 830 TYR A C 1
ATOM 6312 O O . TYR A 1 830 ? 23.929 -13.361 51.502 1.00 40.78 830 TYR A O 1
ATOM 6320 N N . TYR A 1 831 ? 21.835 -14.097 51.140 1.00 41.72 831 TYR A N 1
ATOM 6321 C CA . TYR A 1 831 ? 21.202 -12.842 51.526 1.00 41.72 831 TYR A CA 1
ATOM 6322 C C . TYR A 1 831 ? 20.876 -12.925 53.011 1.00 41.72 831 TYR A C 1
ATOM 6324 O O . TYR A 1 831 ? 20.133 -13.797 53.462 1.00 41.72 831 TYR A O 1
ATOM 6332 N N . THR A 1 832 ? 21.507 -12.052 53.792 1.00 39.41 832 THR A N 1
ATOM 6333 C CA . THR A 1 832 ? 21.267 -11.970 55.230 1.00 39.41 832 THR A CA 1
ATOM 6334 C C . THR A 1 832 ? 20.553 -10.659 55.505 1.00 39.41 832 THR A C 1
ATOM 6336 O O . THR A 1 832 ? 21.160 -9.594 55.403 1.00 39.41 832 THR A O 1
ATOM 6339 N N . HIS A 1 833 ? 19.272 -10.733 55.855 1.00 42.78 833 HIS A N 1
ATOM 6340 C CA . HIS A 1 833 ? 18.515 -9.559 56.277 1.00 42.78 833 HIS A CA 1
ATOM 6341 C C . HIS A 1 833 ? 18.431 -9.549 57.802 1.00 42.78 833 HIS A C 1
ATOM 6343 O O . HIS A 1 833 ? 18.016 -10.535 58.419 1.00 42.78 833 HIS A O 1
ATOM 6349 N N . GLU A 1 834 ? 18.833 -8.439 58.418 1.00 36.25 834 GLU A N 1
ATOM 6350 C CA . GLU A 1 834 ? 18.660 -8.223 59.851 1.00 36.25 834 GLU A CA 1
ATOM 6351 C C . GLU A 1 834 ? 17.494 -7.260 60.070 1.00 36.25 834 GLU A C 1
ATOM 6353 O O . GLU A 1 834 ? 17.585 -6.064 59.796 1.00 36.25 834 GLU A O 1
ATOM 6358 N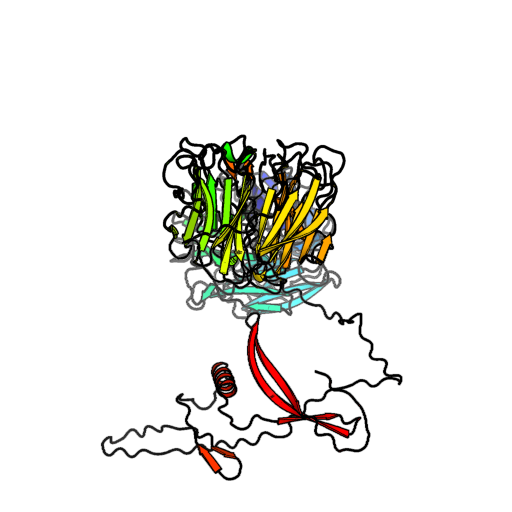 N . ILE A 1 835 ? 16.371 -7.792 60.554 1.00 37.78 835 ILE A N 1
ATOM 6359 C CA . ILE A 1 835 ? 15.164 -7.007 60.817 1.00 37.78 835 ILE A CA 1
ATOM 6360 C C . ILE A 1 835 ? 14.830 -7.165 62.300 1.00 37.78 835 ILE A C 1
ATOM 6362 O O . ILE A 1 835 ? 14.467 -8.243 62.766 1.00 37.78 835 ILE A O 1
ATOM 6366 N N . LYS A 1 836 ? 14.995 -6.075 63.064 1.00 34.59 836 LYS A N 1
ATOM 6367 C CA . LYS A 1 836 ? 14.771 -6.013 64.525 1.00 34.59 836 LYS A CA 1
ATOM 6368 C C . LYS A 1 836 ? 15.530 -7.090 65.326 1.00 34.59 836 LYS A C 1
ATOM 6370 O O . LYS A 1 836 ? 14.976 -7.692 66.242 1.00 34.59 836 LYS A O 1
ATOM 6375 N N . GLY A 1 837 ? 16.798 -7.331 64.989 1.00 37.97 837 GLY A N 1
ATOM 6376 C CA . GLY A 1 837 ? 17.669 -8.258 65.725 1.00 37.97 837 GLY A CA 1
ATOM 6377 C C . GLY A 1 837 ? 17.379 -9.743 65.486 1.00 37.97 837 GLY A C 1
ATOM 6378 O O . GLY A 1 837 ? 17.884 -10.590 66.222 1.00 37.97 837 GLY A O 1
ATOM 6379 N N . ARG A 1 838 ? 16.571 -10.083 64.471 1.00 32.59 838 ARG A N 1
ATOM 6380 C CA . ARG A 1 838 ? 16.477 -11.446 63.939 1.00 32.59 838 ARG A CA 1
ATOM 6381 C C . ARG A 1 838 ? 17.039 -11.504 62.527 1.00 32.59 838 ARG A C 1
ATOM 6383 O O . ARG A 1 838 ? 16.720 -10.673 61.680 1.00 32.59 838 ARG A O 1
ATOM 6390 N N . THR A 1 839 ? 17.860 -12.522 62.314 1.00 41.31 839 THR A N 1
ATOM 6391 C CA . THR A 1 839 ? 18.513 -12.838 61.049 1.00 41.31 839 THR A CA 1
ATOM 6392 C C . THR A 1 839 ? 17.666 -13.850 60.287 1.00 41.31 839 THR A C 1
ATOM 6394 O O . THR A 1 839 ? 17.411 -14.938 60.802 1.00 41.31 839 THR A O 1
ATOM 6397 N N . VAL A 1 840 ? 17.240 -13.504 59.073 1.00 42.38 840 VAL A N 1
ATOM 6398 C CA . VAL A 1 840 ? 16.581 -14.439 58.146 1.00 42.38 840 VAL A CA 1
ATOM 6399 C C . VAL A 1 840 ? 17.533 -14.712 56.982 1.00 42.38 840 VAL A C 1
ATOM 6401 O O . VAL A 1 840 ? 18.151 -13.781 56.462 1.00 42.38 840 VAL A O 1
ATOM 6404 N N . ILE A 1 841 ? 17.680 -15.991 56.626 1.00 39.91 841 ILE A N 1
ATOM 6405 C CA . ILE A 1 841 ? 18.577 -16.491 55.574 1.00 39.91 841 ILE A CA 1
ATOM 6406 C C . ILE A 1 841 ? 17.709 -17.200 54.535 1.00 39.91 841 ILE A C 1
ATOM 6408 O O . ILE A 1 841 ? 16.932 -18.081 54.903 1.00 39.91 841 ILE A O 1
ATOM 6412 N N . GLN A 1 842 ? 17.842 -16.833 53.261 1.00 47.41 842 GLN A N 1
ATOM 6413 C CA . GLN A 1 842 ? 17.071 -17.437 52.173 1.00 47.41 842 GLN A CA 1
ATOM 6414 C C . GLN A 1 842 ? 17.953 -17.691 50.941 1.00 47.41 842 GLN A C 1
ATOM 6416 O O . GLN A 1 842 ? 18.957 -17.008 50.738 1.00 47.41 842 GLN A O 1
ATOM 6421 N N . HIS A 1 843 ? 17.602 -18.725 50.172 1.00 36.41 843 HIS A N 1
ATOM 6422 C CA . HIS A 1 843 ? 18.401 -19.294 49.083 1.00 36.41 843 HIS A CA 1
ATOM 6423 C C . HIS A 1 843 ? 17.795 -18.927 47.718 1.00 36.41 843 HIS A C 1
ATOM 6425 O O . HIS A 1 843 ? 16.581 -19.041 47.567 1.00 36.41 843 HIS A O 1
ATOM 6431 N N . SER A 1 844 ? 18.631 -18.573 46.734 1.00 42.94 844 SER A N 1
ATOM 6432 C CA . SER A 1 844 ? 18.262 -18.537 45.306 1.00 42.94 844 SER A CA 1
ATOM 6433 C C . SER A 1 844 ? 18.868 -19.758 44.578 1.00 42.94 844 SER A C 1
ATOM 6435 O O . SER A 1 844 ? 19.984 -20.157 44.934 1.00 42.94 844 SER A O 1
ATOM 6437 N N . PRO A 1 845 ? 18.156 -20.403 43.627 1.00 36.19 845 PRO A N 1
ATOM 6438 C CA . PRO A 1 845 ? 18.614 -21.621 42.958 1.00 36.19 845 PRO A CA 1
ATOM 6439 C C . PRO A 1 845 ? 19.507 -21.416 41.720 1.00 36.19 845 PRO A C 1
ATOM 6441 O O . PRO A 1 845 ? 19.928 -22.424 41.155 1.00 36.19 845 PRO A O 1
ATOM 6444 N N . HIS A 1 846 ? 19.842 -20.192 41.293 1.00 37.66 846 HIS A N 1
ATOM 6445 C CA . HIS A 1 846 ? 20.648 -20.008 40.076 1.00 37.66 846 HIS A CA 1
ATOM 6446 C C . HIS A 1 846 ? 22.160 -19.805 40.332 1.00 37.66 846 HIS A C 1
ATOM 6448 O O . HIS A 1 846 ? 22.550 -18.992 41.175 1.00 37.66 846 HIS A O 1
ATOM 6454 N N . PRO A 1 847 ? 23.043 -20.544 39.625 1.00 38.41 847 PRO A N 1
ATOM 6455 C CA . PRO A 1 847 ? 24.488 -20.382 39.729 1.00 38.41 847 PRO A CA 1
ATOM 6456 C C . PRO A 1 847 ? 24.947 -19.162 38.921 1.00 38.41 847 PRO A C 1
ATOM 6458 O O . PRO A 1 847 ? 24.947 -19.186 37.695 1.00 38.41 847 PRO A O 1
ATOM 6461 N N . ILE A 1 848 ? 25.378 -18.106 39.609 1.00 43.03 848 ILE A N 1
ATOM 6462 C CA . ILE A 1 848 ? 25.915 -16.895 38.978 1.00 43.03 848 ILE A CA 1
ATOM 6463 C C . ILE A 1 848 ? 27.448 -16.970 38.968 1.00 43.03 848 ILE A C 1
ATOM 6465 O O . ILE A 1 848 ? 28.086 -17.098 40.018 1.00 43.03 848 ILE A O 1
ATOM 6469 N N . SER A 1 849 ? 28.062 -16.879 37.786 1.00 40.56 849 SER A N 1
ATOM 6470 C CA . SER A 1 849 ? 29.491 -16.577 37.658 1.00 40.56 849 SER A CA 1
ATOM 6471 C C . SER A 1 849 ? 29.738 -15.103 37.992 1.00 40.56 849 SER A C 1
ATOM 6473 O O . SER A 1 849 ? 28.993 -14.233 37.552 1.00 40.56 849 SER A O 1
ATOM 6475 N N . LEU A 1 850 ? 30.782 -14.824 38.774 1.00 35.25 850 LEU A N 1
ATOM 6476 C CA . LEU A 1 850 ? 31.187 -13.482 39.217 1.00 35.25 850 LEU A CA 1
ATOM 6477 C C . LEU A 1 850 ? 31.203 -12.464 38.059 1.00 35.25 850 LEU A C 1
ATOM 6479 O O . LEU A 1 850 ? 32.085 -12.541 37.208 1.00 35.25 850 LEU A O 1
ATOM 6483 N N . GLY A 1 851 ? 30.267 -11.506 38.065 1.00 43.72 851 GLY A N 1
ATOM 6484 C CA . GLY A 1 851 ? 30.223 -10.396 37.101 1.00 43.72 851 GLY A CA 1
ATOM 6485 C C . GLY A 1 851 ? 28.863 -10.080 36.463 1.00 43.72 851 GLY A C 1
ATOM 6486 O O . GLY A 1 851 ? 28.828 -9.226 35.590 1.00 43.72 851 GLY A O 1
ATOM 6487 N N . HIS A 1 852 ? 27.768 -10.735 36.858 1.00 43.12 852 HIS A N 1
ATOM 6488 C CA . HIS A 1 852 ? 26.438 -10.455 36.299 1.00 43.12 852 HIS A CA 1
ATOM 6489 C C . HIS A 1 852 ? 25.878 -9.107 36.791 1.00 43.12 852 HIS A C 1
ATOM 6491 O O . HIS A 1 852 ? 25.773 -8.887 38.003 1.00 43.12 852 HIS A O 1
ATOM 6497 N N . GLU A 1 853 ? 25.552 -8.214 35.855 1.00 42.53 853 GLU A N 1
ATOM 6498 C CA . GLU A 1 853 ? 24.724 -7.030 36.109 1.00 42.53 853 GLU A CA 1
ATOM 6499 C C . GLU A 1 853 ? 23.255 -7.459 36.249 1.00 42.53 853 GLU A C 1
ATOM 6501 O O . GLU A 1 853 ? 22.884 -8.452 35.632 1.00 42.53 853 GLU A O 1
ATOM 6506 N N . PRO A 1 854 ? 22.428 -6.770 37.059 1.00 47.16 854 PRO A N 1
ATOM 6507 C CA . PRO A 1 854 ? 21.028 -7.146 37.247 1.00 47.16 854 PRO A CA 1
ATOM 6508 C C . PRO A 1 854 ? 20.310 -7.218 35.900 1.00 47.16 854 PRO A C 1
ATOM 6510 O O . PRO A 1 854 ? 20.277 -6.219 35.177 1.00 47.16 854 PRO A O 1
ATOM 6513 N N . ASP A 1 855 ? 19.749 -8.378 35.570 1.00 60.16 855 ASP A N 1
ATOM 6514 C CA . ASP A 1 855 ? 19.006 -8.563 34.330 1.00 60.16 855 ASP A CA 1
ATOM 6515 C C . ASP A 1 855 ? 17.492 -8.479 34.565 1.00 60.16 855 ASP A C 1
ATOM 6517 O O . ASP A 1 855 ? 16.992 -8.140 35.644 1.00 60.16 855 ASP A O 1
ATOM 6521 N N . PHE A 1 856 ? 16.737 -8.731 33.503 1.00 49.34 856 PHE A N 1
ATOM 6522 C CA . PHE A 1 856 ? 15.287 -8.631 33.533 1.00 49.34 856 PHE A CA 1
ATOM 6523 C C . PHE A 1 856 ? 14.634 -9.697 34.425 1.00 49.34 856 PHE A C 1
ATOM 6525 O O . PHE A 1 856 ? 13.608 -9.430 35.052 1.00 49.34 856 PHE A O 1
ATOM 6532 N N . ILE A 1 857 ? 15.260 -10.871 34.542 1.00 59.09 857 ILE A N 1
ATOM 6533 C CA . ILE A 1 857 ? 14.763 -11.988 35.348 1.00 59.09 857 ILE A CA 1
ATOM 6534 C C . ILE A 1 857 ? 14.907 -11.640 36.833 1.00 59.09 857 ILE A C 1
ATOM 6536 O O . ILE A 1 857 ? 13.973 -11.850 37.607 1.00 59.09 857 ILE A O 1
ATOM 6540 N N . ASP A 1 858 ? 16.012 -10.998 37.222 1.00 60.75 858 ASP A N 1
ATOM 6541 C CA . ASP A 1 858 ? 16.219 -10.512 38.592 1.00 60.75 858 ASP A CA 1
ATOM 6542 C C . ASP A 1 858 ? 15.143 -9.483 39.019 1.00 60.75 858 ASP A C 1
ATOM 6544 O O . ASP A 1 858 ? 14.684 -9.464 40.170 1.00 60.75 858 ASP A O 1
ATOM 6548 N N . LEU A 1 859 ? 14.712 -8.621 38.089 1.00 56.06 859 LEU A N 1
ATOM 6549 C CA . LEU A 1 859 ? 13.686 -7.596 38.323 1.00 56.06 859 LEU A CA 1
ATOM 6550 C C . LEU A 1 859 ? 12.264 -8.176 38.348 1.00 56.06 859 LEU A C 1
ATOM 6552 O O . LEU A 1 859 ? 11.448 -7.762 39.180 1.00 56.06 859 LEU A O 1
ATOM 6556 N N . GLU A 1 860 ? 11.978 -9.156 37.492 1.00 61.66 860 GLU A N 1
ATOM 6557 C CA . GLU A 1 860 ? 10.713 -9.893 37.477 1.00 61.66 860 GLU A CA 1
ATOM 6558 C C . GLU A 1 860 ? 10.533 -10.704 38.769 1.00 61.66 860 GLU A C 1
ATOM 6560 O O . GLU A 1 860 ? 9.492 -10.614 39.429 1.00 61.66 860 GLU A O 1
ATOM 6565 N N . GLU A 1 861 ? 11.577 -11.412 39.212 1.00 64.62 861 GLU A N 1
ATOM 6566 C CA . GLU A 1 861 ? 11.575 -12.129 40.487 1.00 64.62 861 GLU A CA 1
ATOM 6567 C C . GLU A 1 861 ? 11.335 -11.170 41.663 1.00 64.62 861 GLU A C 1
ATOM 6569 O O . GLU A 1 861 ? 10.534 -11.466 42.556 1.00 64.62 861 GLU A O 1
ATOM 6574 N N . MET A 1 862 ? 11.940 -9.977 41.647 1.00 58.25 862 MET A N 1
ATOM 6575 C CA . MET A 1 862 ? 11.682 -8.935 42.646 1.00 58.25 862 MET A CA 1
ATOM 6576 C C . MET A 1 862 ? 10.222 -8.460 42.659 1.00 58.25 862 MET A C 1
ATOM 6578 O O . MET A 1 862 ? 9.631 -8.358 43.741 1.00 58.25 862 MET A O 1
ATOM 6582 N N . ALA A 1 863 ? 9.626 -8.189 41.495 1.00 56.78 863 ALA A N 1
ATOM 6583 C CA . ALA A 1 863 ? 8.232 -7.756 41.383 1.00 56.78 863 ALA A CA 1
ATOM 6584 C C . ALA A 1 863 ? 7.257 -8.858 41.843 1.00 56.78 863 ALA A C 1
ATOM 6586 O O . ALA A 1 863 ? 6.319 -8.595 42.606 1.00 56.78 863 ALA A O 1
ATOM 6587 N N . ILE A 1 864 ? 7.530 -10.116 41.479 1.00 59.94 864 ILE A N 1
ATOM 6588 C CA . ILE A 1 864 ? 6.766 -11.291 41.921 1.00 59.94 864 ILE A CA 1
ATOM 6589 C C . ILE A 1 864 ? 6.867 -11.470 43.442 1.00 59.94 864 ILE A C 1
ATOM 6591 O O . ILE A 1 864 ? 5.858 -11.741 44.102 1.00 59.94 864 ILE A O 1
ATOM 6595 N N . MET A 1 865 ? 8.057 -11.307 44.030 1.00 58.44 865 MET A N 1
ATOM 6596 C CA . MET A 1 865 ? 8.234 -11.394 45.483 1.00 58.44 865 MET A CA 1
ATOM 6597 C C . MET A 1 865 ? 7.506 -10.270 46.229 1.00 58.44 865 MET A C 1
ATOM 6599 O O . MET A 1 865 ? 6.963 -10.499 47.314 1.00 58.44 865 MET A O 1
ATOM 6603 N N . TRP A 1 866 ? 7.466 -9.067 45.655 1.00 61.81 866 TRP A N 1
ATOM 6604 C CA . TRP A 1 866 ? 6.776 -7.916 46.233 1.00 61.81 866 TRP A CA 1
ATOM 6605 C C . TRP A 1 866 ? 5.257 -8.099 46.258 1.00 61.81 866 TRP A C 1
ATOM 6607 O O . TRP A 1 866 ? 4.620 -7.848 47.283 1.00 61.81 866 TRP A O 1
ATOM 6617 N N . ASN A 1 867 ? 4.690 -8.602 45.159 1.00 58.16 867 ASN A N 1
ATOM 6618 C CA . ASN A 1 867 ? 3.252 -8.847 45.021 1.00 58.16 867 ASN A CA 1
ATOM 6619 C C . ASN A 1 867 ? 2.769 -10.084 45.803 1.00 58.16 867 ASN A C 1
ATOM 6621 O O . ASN A 1 867 ? 1.571 -10.244 46.022 1.00 58.16 867 ASN A O 1
ATOM 6625 N N . LYS A 1 868 ? 3.689 -10.926 46.294 1.00 62.06 868 LYS A N 1
ATOM 6626 C CA . LYS A 1 868 ? 3.405 -12.050 47.207 1.00 62.06 868 LYS A CA 1
ATOM 6627 C C . LYS A 1 868 ? 3.593 -11.709 48.698 1.00 62.06 868 LYS A C 1
ATOM 6629 O O . LYS A 1 868 ? 3.648 -12.623 49.518 1.00 62.06 868 LYS A O 1
ATOM 6634 N N . ASP A 1 869 ? 3.717 -10.422 49.052 1.00 57.69 869 ASP A N 1
ATOM 6635 C CA . ASP A 1 869 ? 3.940 -9.918 50.425 1.00 57.69 869 ASP A CA 1
ATOM 6636 C C . ASP A 1 869 ? 5.155 -10.558 51.144 1.00 57.69 869 ASP A C 1
ATOM 6638 O O . ASP A 1 869 ? 5.216 -10.641 52.375 1.00 57.69 869 ASP A O 1
ATOM 6642 N N . ILE A 1 870 ? 6.159 -11.013 50.385 1.00 51.31 870 ILE A N 1
ATOM 6643 C CA . ILE A 1 870 ? 7.326 -11.715 50.940 1.00 51.31 870 ILE A CA 1
ATOM 6644 C C . ILE A 1 870 ? 8.193 -10.783 51.811 1.00 51.31 870 ILE A C 1
ATOM 6646 O O . ILE A 1 870 ? 8.651 -11.218 52.876 1.00 51.31 870 ILE A O 1
ATOM 6650 N N . PRO A 1 871 ? 8.348 -9.479 51.502 1.00 54.50 871 PRO A N 1
ATOM 6651 C CA . PRO A 1 871 ? 8.738 -8.517 52.516 1.00 54.50 871 PRO A CA 1
ATOM 6652 C C . PRO A 1 871 ? 7.525 -8.212 53.406 1.00 54.50 871 PRO A C 1
ATOM 6654 O O . PRO A 1 871 ? 6.671 -7.392 53.077 1.00 54.50 871 PRO A O 1
ATOM 6657 N N . THR A 1 872 ? 7.497 -8.794 54.607 1.00 51.69 872 THR A N 1
ATOM 6658 C CA . THR A 1 872 ? 6.497 -8.461 55.649 1.00 51.69 872 THR A CA 1
ATOM 6659 C C . THR A 1 872 ? 6.533 -6.988 56.096 1.00 51.69 872 THR A C 1
ATOM 6661 O O . THR A 1 872 ? 5.656 -6.538 56.833 1.00 51.69 872 THR A O 1
ATOM 6664 N N . VAL A 1 873 ? 7.535 -6.216 55.660 1.00 51.25 873 VAL A N 1
ATOM 6665 C CA . VAL A 1 873 ? 7.658 -4.773 55.891 1.00 51.25 873 VAL A CA 1
ATOM 6666 C C . VAL A 1 873 ? 7.950 -4.082 54.559 1.00 51.25 873 VAL A C 1
ATOM 6668 O O . VAL A 1 873 ? 9.062 -4.173 54.042 1.00 51.25 873 VAL A O 1
ATOM 6671 N N . LYS A 1 874 ? 6.954 -3.370 54.019 1.00 56.38 874 LYS A N 1
ATOM 6672 C CA . LYS A 1 874 ? 7.089 -2.583 52.784 1.00 56.38 874 LYS A CA 1
ATOM 6673 C C . LYS A 1 874 ? 7.969 -1.343 53.043 1.00 56.38 874 LYS A C 1
ATOM 6675 O O . LYS A 1 874 ? 7.808 -0.702 54.091 1.00 56.38 874 LYS A O 1
ATOM 6680 N N . PRO A 1 875 ? 8.917 -0.997 52.154 1.00 54.78 875 PRO A N 1
ATOM 6681 C CA . PRO A 1 875 ? 9.792 0.153 52.346 1.00 54.78 875 PRO A CA 1
ATOM 6682 C C . PRO A 1 875 ? 9.008 1.465 52.341 1.00 54.78 875 PRO A C 1
ATOM 6684 O O . PRO A 1 875 ? 7.997 1.622 51.654 1.00 54.78 875 PRO A O 1
ATOM 6687 N N . ARG A 1 876 ? 9.492 2.407 53.154 1.00 54.09 876 ARG A N 1
ATOM 6688 C CA . ARG A 1 876 ? 8.902 3.735 53.326 1.00 54.09 876 ARG A CA 1
ATOM 6689 C C . ARG A 1 876 ? 9.734 4.765 52.584 1.00 54.09 876 ARG A C 1
ATOM 6691 O O . ARG A 1 876 ? 10.925 4.899 52.855 1.00 54.09 876 ARG A O 1
ATOM 6698 N N . ILE A 1 877 ? 9.093 5.527 51.711 1.00 57.94 877 ILE A N 1
ATOM 6699 C CA . ILE A 1 877 ? 9.688 6.694 51.062 1.00 57.94 877 ILE A CA 1
ATOM 6700 C C . ILE A 1 877 ? 9.326 7.922 51.886 1.00 57.94 877 ILE A C 1
ATOM 6702 O O . ILE A 1 877 ? 8.180 8.096 52.292 1.00 57.94 877 ILE A O 1
ATOM 6706 N N . THR A 1 878 ? 10.315 8.768 52.163 1.00 56.84 878 THR A N 1
ATOM 6707 C CA . THR A 1 878 ? 10.117 10.011 52.911 1.00 56.84 878 THR A CA 1
ATOM 6708 C C . THR A 1 878 ? 10.324 11.194 51.975 1.00 56.84 878 THR A C 1
ATOM 6710 O O . THR A 1 878 ? 11.452 11.467 51.580 1.00 56.84 878 THR A O 1
ATOM 6713 N N . LEU A 1 879 ? 9.250 11.909 51.641 1.00 55.62 879 LEU A N 1
ATOM 6714 C CA . LEU A 1 879 ? 9.312 13.149 50.869 1.00 55.62 879 LEU A CA 1
ATOM 6715 C C . LEU A 1 879 ? 9.398 14.329 51.832 1.00 55.62 879 LEU A C 1
ATOM 6717 O O . LEU A 1 879 ? 8.517 14.518 52.674 1.00 55.62 879 LEU A O 1
ATOM 6721 N N . LYS A 1 880 ? 10.449 15.139 51.715 1.00 55.62 880 LYS A N 1
ATOM 6722 C CA . LYS A 1 880 ? 10.647 16.315 52.565 1.00 55.62 880 LYS A CA 1
ATOM 6723 C C . LYS A 1 880 ? 10.505 17.579 51.726 1.00 55.62 880 LYS A C 1
ATOM 6725 O O . LYS A 1 880 ? 11.411 17.923 50.978 1.00 55.62 880 LYS A O 1
ATOM 6730 N N . LEU A 1 881 ? 9.392 18.295 51.887 1.00 54.53 881 LEU A N 1
ATOM 6731 C CA . LEU A 1 881 ? 9.248 19.626 51.299 1.00 54.53 881 LEU A CA 1
ATOM 6732 C C . LEU A 1 881 ? 10.012 20.633 52.160 1.00 54.53 881 LEU A C 1
ATOM 6734 O O . LEU A 1 881 ? 9.569 21.024 53.246 1.00 54.53 881 LEU A O 1
ATOM 6738 N N . THR A 1 882 ? 11.172 21.044 51.660 1.00 49.44 882 THR A N 1
ATOM 6739 C CA . THR A 1 882 ? 12.101 21.988 52.296 1.00 49.44 882 THR A CA 1
ATOM 6740 C C . THR A 1 882 ? 11.472 23.357 52.547 1.00 49.44 882 THR A C 1
ATOM 6742 O O . THR A 1 882 ? 11.745 23.967 53.577 1.00 49.44 882 THR A O 1
ATOM 6745 N N . THR A 1 883 ? 10.564 23.804 51.682 1.00 48.72 883 THR A N 1
ATOM 6746 C CA . THR A 1 883 ? 9.890 25.108 51.785 1.00 48.72 883 THR A CA 1
ATOM 6747 C C . THR A 1 883 ? 8.799 25.165 52.856 1.00 48.72 883 THR A C 1
ATOM 6749 O O . THR A 1 883 ? 8.509 26.240 53.373 1.00 48.72 883 THR A O 1
ATOM 6752 N N . LEU A 1 884 ? 8.212 24.025 53.237 1.00 49.06 884 LEU A N 1
ATOM 6753 C CA . LEU A 1 884 ? 7.066 23.973 54.158 1.00 49.06 884 LEU A CA 1
ATOM 6754 C C . LEU A 1 884 ? 7.355 23.230 55.469 1.00 49.06 884 LEU A C 1
ATOM 6756 O O . LEU A 1 884 ? 6.456 23.088 56.295 1.00 49.06 884 LEU A O 1
ATOM 6760 N N . SER A 1 885 ? 8.587 22.749 55.679 1.00 58.03 885 SER A N 1
ATOM 6761 C CA . SER A 1 885 ? 8.951 21.879 56.815 1.00 58.03 885 SER A CA 1
ATOM 6762 C C . SER A 1 885 ? 8.019 20.666 56.969 1.00 58.03 885 SER A C 1
ATOM 6764 O O . SER A 1 885 ? 7.788 20.181 58.077 1.00 58.03 885 SER A O 1
ATOM 6766 N N . ARG A 1 886 ? 7.463 20.168 55.857 1.00 55.06 886 ARG A N 1
ATOM 6767 C CA . ARG A 1 886 ? 6.553 19.017 55.850 1.00 55.06 886 ARG A CA 1
ATOM 6768 C C . ARG A 1 886 ? 7.288 17.775 55.391 1.00 55.06 886 ARG A C 1
ATOM 6770 O O . ARG A 1 886 ? 8.071 17.814 54.446 1.00 55.06 886 ARG A O 1
ATOM 6777 N N . THR A 1 887 ? 7.011 16.679 56.082 1.00 54.31 887 THR A N 1
ATOM 6778 C CA . THR A 1 887 ? 7.540 15.359 55.760 1.00 54.31 887 THR A CA 1
ATOM 6779 C C . THR A 1 887 ? 6.357 14.444 55.476 1.00 54.31 887 THR A C 1
ATOM 6781 O O . THR A 1 887 ? 5.510 14.270 56.348 1.00 54.31 887 THR A O 1
ATOM 6784 N N . TYR A 1 888 ? 6.292 13.885 54.273 1.00 59.84 888 TYR A N 1
ATOM 6785 C CA . TYR A 1 888 ? 5.298 12.888 53.884 1.00 59.84 888 TYR A CA 1
ATOM 6786 C C . TYR A 1 888 ? 5.972 11.524 53.878 1.00 59.84 888 TYR A C 1
ATOM 6788 O O . TYR A 1 888 ? 7.059 11.376 53.322 1.00 59.84 888 TYR A O 1
ATOM 6796 N N . GLN A 1 889 ? 5.347 10.535 54.511 1.00 60.25 889 GLN A N 1
ATOM 6797 C CA . GLN A 1 889 ? 5.821 9.157 54.465 1.00 60.25 889 GLN A CA 1
ATOM 6798 C C . GLN A 1 889 ? 4.872 8.346 53.586 1.00 60.25 889 GLN A C 1
ATOM 6800 O O . GLN A 1 889 ? 3.694 8.208 53.899 1.00 60.25 889 GLN A O 1
ATOM 6805 N N . GLY A 1 890 ? 5.384 7.855 52.462 1.00 63.25 890 GLY A N 1
ATOM 6806 C CA . GLY A 1 890 ? 4.684 6.967 51.543 1.00 63.25 890 GLY A CA 1
ATOM 6807 C C . GLY A 1 890 ? 5.100 5.521 51.755 1.00 63.25 890 GLY A C 1
ATOM 6808 O O . GLY A 1 890 ? 6.277 5.239 51.975 1.00 63.25 890 GLY A O 1
ATOM 6809 N N . VAL A 1 891 ? 4.145 4.602 51.681 1.00 65.50 891 VAL A N 1
ATOM 6810 C CA . VAL A 1 891 ? 4.401 3.167 51.542 1.00 65.50 891 VAL A CA 1
ATOM 6811 C C . VAL A 1 891 ? 4.072 2.791 50.102 1.00 65.50 891 VAL A C 1
ATOM 6813 O O . VAL A 1 891 ? 2.988 3.114 49.617 1.00 65.50 891 VAL A O 1
ATOM 6816 N N . ILE A 1 892 ? 4.990 2.116 49.414 1.00 64.25 892 ILE A N 1
ATOM 6817 C CA . ILE A 1 892 ? 4.703 1.541 48.094 1.00 64.25 892 ILE A CA 1
ATOM 6818 C C . ILE A 1 892 ? 3.720 0.384 48.297 1.00 64.25 892 ILE A C 1
ATOM 6820 O O . ILE A 1 892 ? 4.010 -0.562 49.033 1.00 64.25 892 ILE A O 1
ATOM 6824 N N . THR A 1 893 ? 2.547 0.469 47.679 1.00 69.00 893 THR A N 1
ATOM 6825 C CA . THR A 1 893 ? 1.465 -0.510 47.828 1.00 69.00 893 THR A CA 1
ATOM 6826 C C . THR A 1 893 ? 1.476 -1.572 46.741 1.00 69.00 893 THR A C 1
ATOM 6828 O O . THR A 1 893 ? 1.113 -2.706 47.047 1.00 69.00 893 THR A O 1
ATOM 6831 N N . ALA A 1 894 ? 1.941 -1.234 45.536 1.00 67.81 894 ALA A N 1
ATOM 6832 C CA . ALA A 1 894 ? 2.066 -2.149 44.405 1.00 67.81 894 ALA A CA 1
ATOM 6833 C C . ALA A 1 894 ? 3.245 -1.754 43.501 1.00 67.81 894 ALA A C 1
ATOM 6835 O O . ALA A 1 894 ? 3.630 -0.581 43.457 1.00 67.81 894 ALA A O 1
ATOM 6836 N N . MET A 1 895 ? 3.799 -2.742 42.800 1.00 60.47 895 MET A N 1
ATOM 6837 C CA . MET A 1 895 ? 4.797 -2.571 41.748 1.00 60.47 895 MET A CA 1
ATOM 6838 C C . MET A 1 895 ? 4.355 -3.407 40.545 1.00 60.47 895 MET A C 1
ATOM 6840 O O . MET A 1 895 ? 4.079 -4.602 40.699 1.00 60.47 895 MET A O 1
ATOM 6844 N N . THR A 1 896 ? 4.290 -2.779 39.376 1.00 71.69 896 THR A N 1
ATOM 6845 C CA . THR A 1 896 ? 3.855 -3.415 38.128 1.00 71.69 896 THR A CA 1
ATOM 6846 C C . THR A 1 896 ? 4.912 -3.183 37.059 1.00 71.69 896 THR A C 1
ATOM 6848 O O . THR A 1 896 ? 5.414 -2.069 36.920 1.00 71.69 896 THR A O 1
ATOM 6851 N N . ILE A 1 897 ? 5.261 -4.229 36.315 1.00 58.94 897 ILE A N 1
ATOM 6852 C CA . ILE A 1 897 ? 6.067 -4.102 35.100 1.00 58.94 897 ILE A CA 1
ATOM 6853 C C . ILE A 1 897 ? 5.086 -3.911 33.950 1.00 58.94 897 ILE A C 1
ATOM 6855 O O . ILE A 1 897 ? 4.171 -4.715 33.782 1.00 58.94 897 ILE A O 1
ATOM 6859 N N . VAL A 1 898 ? 5.257 -2.828 33.202 1.00 67.81 898 VAL A N 1
ATOM 6860 C CA . VAL A 1 898 ? 4.473 -2.540 32.004 1.00 67.81 898 VAL A CA 1
ATOM 6861 C C . VAL A 1 898 ? 5.414 -2.644 30.816 1.00 67.81 898 VAL A C 1
ATOM 6863 O O . VAL A 1 898 ? 6.431 -1.948 30.764 1.00 67.81 898 VAL A O 1
ATOM 6866 N N . GLU A 1 899 ? 5.086 -3.532 29.886 1.00 51.09 899 GLU A N 1
ATOM 6867 C CA . GLU A 1 899 ? 5.774 -3.637 28.603 1.00 51.09 899 GLU A CA 1
ATOM 6868 C C . GLU A 1 899 ? 4.988 -2.845 27.566 1.00 51.09 899 GLU A C 1
ATOM 6870 O O . GLU A 1 899 ? 3.844 -3.169 27.254 1.00 51.09 899 GLU A O 1
ATOM 6875 N N . GLU A 1 900 ? 5.595 -1.779 27.051 1.00 51.16 900 GLU A N 1
ATOM 6876 C CA . GLU A 1 900 ? 4.970 -0.903 26.066 1.00 51.16 900 GLU A CA 1
ATOM 6877 C C . GLU A 1 900 ? 5.989 -0.625 24.954 1.00 51.16 900 GLU A C 1
ATOM 6879 O O . GLU A 1 900 ? 7.052 -0.047 25.182 1.00 51.16 900 GLU A O 1
ATOM 6884 N N . GLY A 1 901 ? 5.709 -1.112 23.742 1.00 43.66 901 GLY A N 1
ATOM 6885 C CA . GLY A 1 901 ? 6.552 -0.862 22.567 1.00 43.66 901 GLY A CA 1
ATOM 6886 C C . GLY A 1 901 ? 7.974 -1.436 22.648 1.00 43.66 901 GLY A C 1
ATOM 6887 O O . GLY A 1 901 ? 8.920 -0.761 22.256 1.00 43.66 901 GLY A O 1
ATOM 6888 N N . GLY A 1 902 ? 8.154 -2.648 23.190 1.00 48.81 902 GLY A N 1
ATOM 6889 C CA . GLY A 1 902 ? 9.480 -3.281 23.308 1.00 48.81 902 GLY A CA 1
ATOM 6890 C C . GLY A 1 902 ? 10.394 -2.640 24.360 1.00 48.81 902 GLY A C 1
ATOM 6891 O O . GLY A 1 902 ? 11.567 -2.994 24.453 1.00 48.81 902 GLY A O 1
ATOM 6892 N N . THR A 1 903 ? 9.858 -1.715 25.162 1.00 37.00 903 THR A N 1
ATOM 6893 C CA . THR A 1 903 ? 10.543 -1.119 26.307 1.00 37.00 903 THR A CA 1
ATOM 6894 C C . THR A 1 903 ? 9.772 -1.478 27.570 1.00 37.00 903 THR A C 1
ATOM 6896 O O . THR A 1 903 ? 8.560 -1.273 27.651 1.00 37.00 903 THR A O 1
ATOM 6899 N N . SER A 1 904 ? 10.464 -2.006 28.573 1.00 53.91 904 SER A N 1
ATOM 6900 C CA . SER A 1 904 ? 9.847 -2.358 29.850 1.00 53.91 904 SER A CA 1
ATOM 6901 C C . SER A 1 904 ? 10.070 -1.228 30.852 1.00 53.91 904 SER A C 1
ATOM 6903 O O . SER A 1 904 ? 11.205 -0.797 31.070 1.00 53.91 904 SER A O 1
ATOM 6905 N N . ARG A 1 905 ? 8.997 -0.742 31.485 1.00 62.03 905 ARG A N 1
ATOM 6906 C CA . ARG A 1 905 ? 9.075 0.235 32.583 1.00 62.03 905 ARG A CA 1
ATOM 6907 C C . ARG A 1 905 ? 8.442 -0.314 33.855 1.00 62.03 905 ARG A C 1
ATOM 6909 O O . ARG A 1 905 ? 7.530 -1.134 33.810 1.00 62.03 905 ARG A O 1
ATOM 6916 N N . ILE A 1 906 ? 8.926 0.159 35.002 1.00 61.22 906 ILE A N 1
ATOM 6917 C CA . ILE A 1 906 ? 8.401 -0.218 36.317 1.00 61.22 906 ILE A CA 1
ATOM 6918 C C . ILE A 1 906 ? 7.534 0.921 36.846 1.00 61.22 906 ILE A C 1
ATOM 6920 O O . ILE A 1 906 ? 8.018 2.034 37.061 1.00 61.22 906 ILE A O 1
ATOM 6924 N N . GLU A 1 907 ? 6.265 0.628 37.097 1.00 69.75 907 GLU A N 1
ATOM 6925 C CA . GLU A 1 907 ? 5.317 1.550 37.710 1.00 69.75 907 GLU A CA 1
ATOM 6926 C C . GLU A 1 907 ? 5.130 1.225 39.197 1.00 69.75 907 GLU A C 1
ATOM 6928 O O . GLU A 1 907 ? 5.028 0.065 39.604 1.00 69.75 907 GLU A O 1
ATOM 6933 N N . PHE A 1 908 ? 5.081 2.270 40.029 1.00 66.00 908 PHE A N 1
ATOM 6934 C CA . PHE A 1 908 ? 4.899 2.156 41.476 1.00 66.00 908 PHE A CA 1
ATOM 6935 C C . PHE A 1 908 ? 3.592 2.821 41.889 1.00 66.00 908 PHE A C 1
ATOM 6937 O O . PHE A 1 908 ? 3.384 4.005 41.626 1.00 66.00 908 PHE A O 1
ATOM 6944 N N . GLN A 1 909 ? 2.760 2.108 42.644 1.00 68.44 909 GLN A N 1
ATOM 6945 C CA . GLN A 1 909 ? 1.633 2.718 43.343 1.00 68.44 909 GLN A CA 1
ATOM 6946 C C . GLN A 1 909 ? 2.046 3.038 44.780 1.00 68.44 909 GLN A C 1
ATOM 6948 O O . GLN A 1 909 ? 2.585 2.180 45.484 1.00 68.44 909 GLN A O 1
ATOM 6953 N N . MET A 1 910 ? 1.808 4.270 45.231 1.00 64.81 910 MET A N 1
ATOM 6954 C CA . MET A 1 910 ? 2.187 4.723 46.572 1.00 64.81 910 MET A CA 1
ATOM 6955 C C . MET A 1 910 ? 0.974 5.212 47.357 1.00 64.81 910 MET A C 1
ATOM 6957 O O . MET A 1 910 ? 0.159 5.974 46.847 1.00 64.81 910 MET A O 1
ATOM 6961 N N . LYS A 1 911 ? 0.900 4.832 48.635 1.00 67.31 911 LYS A N 1
ATOM 6962 C CA . LYS A 1 911 ? -0.053 5.383 49.602 1.00 67.31 911 LYS A CA 1
ATOM 6963 C C . LYS A 1 911 ? 0.694 6.221 50.628 1.00 67.31 911 LYS A C 1
ATOM 6965 O O . LYS A 1 911 ? 1.563 5.709 51.333 1.00 67.31 911 LYS A O 1
ATOM 6970 N N . PHE A 1 912 ? 0.349 7.499 50.734 1.00 61.22 912 PHE A N 1
ATOM 6971 C CA . PHE A 1 912 ? 0.944 8.404 51.715 1.00 61.22 912 PHE A CA 1
ATOM 6972 C C . PHE A 1 912 ? 0.144 8.401 53.018 1.00 61.22 912 PHE A C 1
ATOM 6974 O O . PHE A 1 912 ? -1.065 8.610 53.020 1.00 61.22 912 PHE A O 1
ATOM 6981 N N . GLU A 1 913 ? 0.827 8.184 54.140 1.00 55.12 913 GLU A N 1
ATOM 6982 C CA . GLU A 1 913 ? 0.282 8.421 55.473 1.00 55.12 913 GLU A CA 1
ATOM 6983 C C . GLU A 1 913 ? 0.760 9.798 55.940 1.00 55.12 913 GLU A C 1
ATOM 6985 O O . GLU A 1 913 ? 1.958 10.048 56.104 1.00 55.12 913 GLU A O 1
ATOM 6990 N N . THR A 1 914 ? -0.173 10.724 56.153 1.00 50.28 914 THR A N 1
ATOM 6991 C CA . THR A 1 914 ? 0.156 12.025 56.736 1.00 50.28 914 THR A CA 1
ATOM 6992 C C . THR A 1 914 ? 0.026 11.944 58.251 1.00 50.28 914 THR A C 1
ATOM 6994 O O . THR A 1 914 ? -1.085 11.920 58.782 1.00 50.28 914 THR A O 1
ATOM 6997 N N . THR A 1 915 ? 1.140 11.944 58.977 1.00 47.16 915 THR A N 1
ATOM 6998 C CA . THR A 1 915 ? 1.096 12.107 60.435 1.00 47.16 915 THR A CA 1
ATOM 6999 C C . THR A 1 915 ? 0.985 13.593 60.756 1.00 47.16 915 THR A C 1
ATOM 7001 O O . THR A 1 915 ? 1.949 14.347 60.635 1.00 47.16 915 THR A O 1
ATOM 7004 N N . TRP A 1 916 ? -0.212 14.031 61.138 1.00 42.66 916 TRP A N 1
ATOM 7005 C CA . TRP A 1 916 ? -0.478 15.416 61.517 1.00 42.66 916 TRP A CA 1
ATOM 7006 C C . TRP A 1 916 ? -0.141 15.627 62.998 1.00 42.66 916 TRP A C 1
ATOM 7008 O O . TRP A 1 916 ? -0.784 15.052 63.876 1.00 42.66 916 TRP A O 1
ATOM 7018 N N . THR A 1 917 ? 0.858 16.452 63.310 1.00 44.34 917 THR A N 1
ATOM 7019 C CA . THR A 1 917 ? 1.040 16.971 64.673 1.00 44.34 917 THR A CA 1
ATOM 7020 C C . THR A 1 917 ? 0.021 18.094 64.901 1.00 44.34 917 THR A C 1
ATOM 7022 O O . THR A 1 917 ? 0.006 19.064 64.143 1.00 44.34 917 THR A O 1
ATOM 7025 N N . PRO A 1 918 ? -0.869 17.992 65.906 1.00 40.44 918 PRO A N 1
ATOM 7026 C CA . PRO A 1 918 ? -2.028 18.864 66.009 1.00 40.44 918 PRO A CA 1
ATOM 7027 C C . PRO A 1 918 ? -1.627 20.239 66.540 1.00 40.44 918 PRO A C 1
ATOM 7029 O O . PRO A 1 918 ? -1.439 20.432 67.738 1.00 40.44 918 PRO A O 1
ATOM 7032 N N . ALA A 1 919 ? -1.559 21.213 65.641 1.00 43.47 919 ALA A N 1
ATOM 7033 C CA . ALA A 1 919 ? -1.745 22.618 65.970 1.00 43.47 919 ALA A CA 1
ATOM 7034 C C . ALA A 1 919 ? -2.299 23.344 64.739 1.00 43.47 919 ALA A C 1
ATOM 7036 O O . ALA A 1 919 ? -1.545 24.018 64.048 1.00 43.47 919 ALA A O 1
ATOM 7037 N N . LEU A 1 920 ? -3.591 23.129 64.443 1.00 36.41 920 LEU A N 1
ATOM 7038 C CA . LEU A 1 920 ? -4.580 24.086 63.896 1.00 36.41 920 LEU A CA 1
ATOM 7039 C C . LEU A 1 920 ? -5.779 23.333 63.276 1.00 36.41 920 LEU A C 1
ATOM 7041 O O . LEU A 1 920 ? -5.594 22.269 62.704 1.00 36.41 920 LEU A O 1
ATOM 7045 N N . PRO A 1 921 ? -7.026 23.815 63.390 1.00 44.59 921 PRO A N 1
ATOM 7046 C CA . PRO A 1 921 ? -8.184 23.065 62.923 1.00 44.59 921 PRO A CA 1
ATOM 7047 C C . PRO A 1 921 ? -8.495 23.330 61.438 1.00 44.59 921 PRO A C 1
ATOM 7049 O O . PRO A 1 921 ? -8.367 24.451 60.955 1.00 44.59 921 PRO A O 1
ATOM 7052 N N . VAL A 1 922 ? -9.049 22.293 60.801 1.00 47.72 922 VAL A N 1
ATOM 7053 C CA . VAL A 1 922 ? -9.805 22.266 59.533 1.00 47.72 922 VAL A CA 1
ATOM 7054 C C . VAL A 1 922 ? -8.995 22.203 58.228 1.00 47.72 922 VAL A C 1
ATOM 7056 O O . VAL A 1 922 ? -8.593 23.220 57.676 1.00 47.72 922 VAL A O 1
ATOM 7059 N N . LEU A 1 923 ? -8.912 20.999 57.650 1.00 32.75 923 LEU A N 1
ATOM 7060 C CA . LEU A 1 923 ? -9.005 20.777 56.201 1.00 32.75 923 LEU A CA 1
ATOM 7061 C C . LEU A 1 923 ? -9.473 19.336 55.931 1.00 32.75 923 LEU A C 1
ATOM 7063 O O . LEU A 1 923 ? -9.000 18.400 56.569 1.00 32.75 923 LEU A O 1
ATOM 7067 N N . ARG A 1 924 ? -10.486 19.215 55.063 1.00 40.16 924 ARG A N 1
ATOM 7068 C CA . ARG A 1 924 ? -11.187 17.975 54.686 1.00 40.16 924 ARG A CA 1
ATOM 7069 C C . ARG A 1 924 ? -10.278 17.051 53.872 1.00 40.16 924 ARG A C 1
ATOM 7071 O O . ARG A 1 924 ? -9.395 17.539 53.174 1.00 40.16 924 ARG A O 1
ATOM 7078 N N . GLU A 1 925 ? -10.546 15.751 53.976 1.00 30.62 925 GLU A N 1
ATOM 7079 C CA . GLU A 1 925 ? -9.962 14.668 53.176 1.00 30.62 925 GLU A CA 1
ATOM 7080 C C . GLU A 1 925 ? -9.965 14.993 51.673 1.00 30.62 925 GLU A C 1
ATOM 7082 O O . GLU A 1 925 ? -10.952 15.511 51.148 1.00 30.62 925 GLU A O 1
ATOM 7087 N N . TRP A 1 926 ? -8.853 14.686 51.004 1.00 31.19 926 TRP A N 1
ATOM 7088 C CA . TRP A 1 926 ? -8.738 14.568 49.549 1.00 31.19 926 TRP A CA 1
ATOM 7089 C C . TRP A 1 926 ? -8.389 13.101 49.273 1.00 31.19 926 TRP A C 1
ATOM 7091 O O . TRP A 1 926 ? -7.476 12.583 49.922 1.00 31.19 926 TRP A O 1
ATOM 7101 N N . ASN A 1 927 ? -9.142 12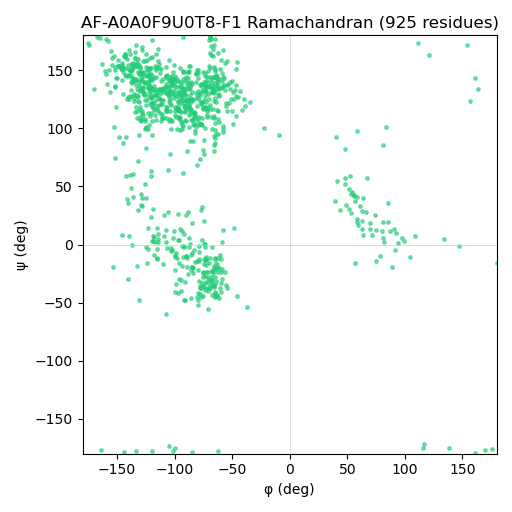.453 48.381 1.00 29.95 927 ASN A N 1
ATOM 7102 C CA . ASN A 1 927 ? -8.825 11.126 47.842 1.00 29.95 927 ASN A CA 1
ATOM 7103 C C . ASN A 1 927 ? -7.875 11.248 46.657 1.00 29.95 927 ASN A C 1
ATOM 7105 O O . ASN A 1 927 ? -8.043 12.229 45.895 1.00 29.95 927 ASN A O 1
#

Foldseek 3Di:
DAWAFQDPPVAFWDAAQAAAAKDWPFQFWIKGWTFGNVQRFTWMWIGRGNRNDIDDIDTLDGDNFWLATKHWEAQLLEFPGDAQKIKIWGAGAPQAFIKIWIARRVVRDIDDMATQTRKHQDDSATHKEWYAFQVGKIKMADDSDDTHGFIWIDPPSRNDIDTFDGPCVPPDPDPQKHWYKDHALDPDRRKIWIFICRQPQLFTWIWIADPVVSDTDIATLDRQAHRAPPSRHQQKEWGAQNVRRWIWIWGWRYALFQAIWTWIWTHNDRVHTDTEPIPDGRGNFKGQWYWEAQNQQRKIKIWIWGGPDQQFWIWIWIWIDRPNRNDIDDIGTFHDDTAGWHWRFDYDGPHAFYKGWTWIAGPVSSTIIIHPVRIHTGRPPPPQFAWQFQDLQQALPLFDFALEAFQKAALFQAWWIKGWDWGPPPQIFIWIWITRGRRNYTDDIDTQDDDAHDDGKYKYWEAQLLAQPGDFQKIKMWIAGQVQRFIWIWIARNVVRDIDDIDTQDPDRDPFGWRYKEWEAFQLGKIKIKTAHLDQPGGIWIWIHPPNRNYIDTFDDPDPDDDSDRKYKYKYHAPDPDSRKIKIWICPRVQLFIKIKIQDPVVSDIDIDTLGRQHDPPDPQQKAWGAASVLRWIKIWGWRDDLQDAWIFTWIWTGNDRVDIDIADTQDTHSWRWRWYWYAQNQQRKIKIWIWGHPDLAFTWIKMWIDNPNRNDIDDIDTFGPNGGANFNDWHFYARRDRFHWGWTWTAHSVSSTITTTSSNRPRSDDPPPPPPDPDPPPPPDDDPDDPDDDDDDDFDDDPPDDDWDKDWDWDFDDDPPDPDDRDTDTFTWGWDQDPNDTDTDGDDDRDDPDDDDDPVNVVVVQVCVVVCVVVDFDWDWGQDPVPRAIKIKGFPHWDWDDDPNDIDIDTDIDIDGDDDDDDDDDDDDD

Mean predicted aligned error: 18.05 Å

Organism: NCBI:txid412755

InterPro domains:
  IPR036278 Sialidase superfamily [SSF50939] (28-255)

Nearest PDB structures (foldseek):
  2poo-assembly1_A  TM=5.574E-01  e=3.866E-04  Bacillus amyloliquefaciens
  2f10-assembly1_A  TM=3.319E-01  e=5.340E-05  Homo sapiens
  1qlg-assembly1_A  TM=5.344E-01  e=1.091E-03  Bacillus amyloliquefaciens
  7zei-assembly4_D  TM=4.141E-01  e=5.637E-04  Caldicellulosiruptor hydrothermalis
  3v4v-assembly1_A  TM=2.596E-01  e=1.579E-04  Homo sapiens

Sequence (927 aa):
MADVTVINDSSSVNVAYDGRQTVKVSASVHYYFYKAVAGKDVKYVKSSDGGATWGSPVTIASATNFIGVPTVWYDKWTPGQTGNLIHVAYARDGVDGMYHRSLLTTADALSSEGSIDTGVVSGTKDRATMAKSRGGNLYCAYDAGSTARGFARSTDNGLNWTAKADPWSGEGTGDGERMLLFPGNESDQDDMWLVWWDDDAQEISLKTYDDSGNSFSEATIDTSMDPDQFAVFQSMSGAIRHSDNHLILVAHSDDANAAHDFKVYDINGAASITAKTNIFTAVTDKFAACVTIDTGNDAIYVGYVVSTTPFTVQHGVYVKSMDGGTSWGAEVTTNVTDRRYFAICDDLGSVNNTVFQPVIWDTTSADAFTNLATSVAIGGGAAGSADVTVTDESNSLFGTSARGQHGVIWADDQEIGYFFYPNDNVPIEIRYVKTLNGGDTWGAPVLVSTAGLIANLAFSSWYDRWTPGDTGTKIHLAFHQDNSAKMVYRSLDTADDSLSAAVNITAAVLSDPPANISITKSRGGELAVIWNSSSAVIKSDFFISDDDGATWDNKLDPW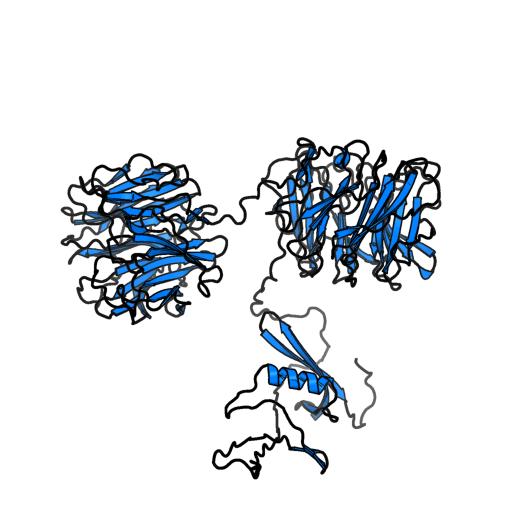NASSSDNHEVYLFPSDEDDPNDVWAIVQNNSVNALQFWVYSRGSDSWKSQTIEATWSTSVGGNIGTAISHTTRHLWLSGISGNPFATPVPLRVWEIGGIDQIEEKTNVISSNDYLRSNIFVDQGTDDVYVAYGRGADVSNLVARSKVSHDNGATWESETTEGDGTTYVMQRISVSPGVTGRGRWLVCWFDTTLDDIFTNTSNAVNLGVARTTQQTGGRAVIPGYQPFFGGAGVDLDFDFQIVEWKGKMVTKALALNNPGHNNDAVSLNFVYYTHEIKGRTVIQHSPHPISLGHEPDFIDLEEMAIMWNKDIPTVKPRITLKLTTLSRTYQGVITAMTIVEEGGTSRIEFQMKFETTWTPALPVLREWN

Radius of gyration: 36.96 Å; Cα contacts (8 Å, |Δi|>4): 2407; chains: 1; bounding box: 99×76×101 Å

pLDDT: mean 77.59, std 19.89, range [27.89, 98.62]